Protein 5VYE (pdb70)

CATH classification: 3.90.1150.10 (+1 more: 3.40.640.10)

Structure (mmCIF, N/CA/C/O backbone):
data_5VYE
#
_entry.id   5VYE
#
_cell.length_a   198.167
_cell.length_b   186.960
_cell.length_c   53.269
_cell.angle_alpha   90.00
_cell.angle_beta   98.92
_cell.angle_gamma   90.00
#
_symmetry.space_group_name_H-M   'C 1 2 1'
#
loop_
_entity.id
_entity.type
_entity.pdbx_description
1 polymer 'L-threonine aldolase'
2 non-polymer '(5-HYDROXY-4,6-DIMETHYLPYRIDIN-3-YL)METHYL DIHYDROGEN PHOSPHATE'
3 non-polymer GLYCEROL
4 water water
#
loop_
_atom_site.group_PDB
_atom_site.id
_atom_site.type_symbol
_atom_site.label_atom_id
_atom_site.label_alt_id
_atom_site.label_comp_id
_atom_site.label_asym_id
_atom_site.label_entity_id
_atom_site.label_seq_id
_atom_site.pdbx_PDB_ins_code
_atom_site.Cartn_x
_atom_site.Cartn_y
_atom_site.Cartn_z
_atom_site.occupancy
_atom_site.B_iso_or_equiv
_atom_site.auth_seq_id
_atom_site.auth_comp_id
_atom_site.auth_asym_id
_atom_site.auth_atom_id
_atom_site.pdbx_PDB_model_num
ATOM 1 N N . LYS A 1 4 ? 61.684 -11.243 79.471 1.00 134.02 4 LYS A N 1
ATOM 2 C CA . LYS A 1 4 ? 60.763 -12.046 78.679 1.00 136.79 4 LYS A CA 1
ATOM 3 C C . LYS A 1 4 ? 59.588 -11.195 78.175 1.00 140.45 4 LYS A C 1
ATOM 4 O O . LYS A 1 4 ? 58.530 -11.738 77.828 1.00 126.65 4 LYS A O 1
ATOM 9 N N . SER A 1 5 ? 59.797 -9.869 78.143 1.00 141.43 5 SER A N 1
ATOM 10 C CA . SER A 1 5 ? 58.790 -8.892 77.701 1.00 131.12 5 SER A CA 1
ATOM 11 C C . SER A 1 5 ? 58.598 -9.026 76.193 1.00 126.50 5 SER A C 1
ATOM 12 O O . SER A 1 5 ? 59.179 -8.286 75.396 1.00 116.37 5 SER A O 1
ATOM 20 N N . GLN A 1 6 ? 57.748 -9.983 75.809 1.00 125.57 6 GLN A N 1
ATOM 21 C CA . GLN A 1 6 ? 57.560 -10.363 74.408 1.00 111.36 6 GLN A CA 1
ATOM 22 C C . GLN A 1 6 ? 56.109 -10.750 74.166 1.00 106.99 6 GLN A C 1
ATOM 23 O O . GLN A 1 6 ? 55.647 -11.783 74.667 1.00 106.05 6 GLN A O 1
ATOM 37 N N . GLN A 1 7 ? 55.406 -9.961 73.356 1.00 83.97 7 GLN A N 1
ATOM 38 C CA . GLN A 1 7 ? 53.955 -10.057 73.289 1.00 72.04 7 GLN A CA 1
ATOM 39 C C . GLN A 1 7 ? 53.483 -10.043 71.836 1.00 63.97 7 GLN A C 1
ATOM 40 O O . GLN A 1 7 ? 54.274 -9.921 70.895 1.00 61.80 7 GLN A O 1
ATOM 54 N N . PHE A 1 8 ? 52.166 -10.208 71.668 1.00 65.51 8 PHE A N 1
ATOM 55 C CA . PHE A 1 8 ? 51.513 -10.343 70.370 1.00 63.63 8 PHE A CA 1
ATOM 56 C C . PHE A 1 8 ? 50.386 -9.329 70.232 1.00 52.78 8 PHE A C 1
ATOM 57 O O . PHE A 1 8 ? 49.423 -9.550 69.499 1.00 53.85 8 PHE A O 1
ATOM 74 N N . ALA A 1 9 ? 50.501 -8.201 70.933 1.00 63.93 9 ALA A N 1
ATOM 75 C CA . ALA A 1 9 ? 49.482 -7.161 70.856 1.00 71.33 9 ALA A CA 1
ATOM 76 C C . ALA A 1 9 ? 49.628 -6.305 69.600 1.00 55.95 9 ALA A C 1
ATOM 77 O O . ALA A 1 9 ? 48.623 -5.975 68.963 1.00 57.64 9 ALA A O 1
ATOM 84 N N . SER A 1 10 ? 50.858 -5.957 69.212 0.92 55.85 10 SER A N 1
ATOM 85 C CA . SER A 1 10 ? 51.046 -4.991 68.134 0.92 60.61 10 SER A CA 1
ATOM 86 C C . SER A 1 10 ? 52.498 -4.966 67.676 0.92 57.21 10 SER A C 1
ATOM 87 O O . SER A 1 10 ? 53.408 -4.892 68.507 0.92 54.21 10 SER A O 1
ATOM 95 N N . ASP A 1 11 ? 52.717 -4.947 66.354 0.86 50.30 11 ASP A N 1
ATOM 96 C CA . ASP A 1 11 ? 54.104 -4.696 65.936 0.86 57.27 11 ASP A CA 1
ATOM 97 C C . ASP A 1 11 ? 54.578 -3.271 66.221 0.86 59.94 11 ASP A C 1
ATOM 98 O O . ASP A 1 11 ? 55.719 -2.948 65.876 0.86 61.43 11 ASP A O 1
ATOM 107 N N . ASN A 1 12 ? 53.748 -2.426 66.836 0.92 56.87 12 ASN A N 1
ATOM 108 C CA . ASN A 1 12 ? 54.193 -1.131 67.327 0.92 64.84 12 ASN A CA 1
ATOM 109 C C . ASN A 1 12 ? 54.942 -1.219 68.639 0.92 56.11 12 ASN A C 1
ATOM 110 O O . ASN A 1 12 ? 55.482 -0.206 69.080 0.92 57.92 12 ASN A O 1
ATOM 121 N N . TYR A 1 13 ? 54.958 -2.372 69.297 0.96 54.47 13 TYR A N 1
ATOM 122 C CA . TYR A 1 13 ? 55.672 -2.521 70.559 0.96 55.31 13 TYR A CA 1
ATOM 123 C C . TYR A 1 13 ? 57.092 -3.023 70.360 0.96 63.04 13 TYR A C 1
ATOM 124 O O . TYR A 1 13 ? 57.844 -3.133 71.338 0.96 63.57 13 TYR A O 1
ATOM 142 N N . SER A 1 14 ? 57.460 -3.340 69.121 1.00 49.02 14 SER A N 1
ATOM 143 C CA . SER A 1 14 ? 58.779 -3.848 68.814 1.00 50.30 14 SER A CA 1
ATOM 144 C C . SER A 1 14 ? 59.812 -2.751 69.016 1.00 50.53 14 SER A C 1
ATOM 145 O O . SER A 1 14 ? 59.502 -1.569 69.142 1.00 46.40 14 SER A O 1
ATOM 153 N N . GLY A 1 15 ? 61.070 -3.158 69.056 1.00 55.01 15 GLY A N 1
ATOM 154 C CA . GLY A 1 15 ? 62.152 -2.255 69.363 1.00 54.92 15 GLY A CA 1
ATOM 155 C C . GLY A 1 15 ? 62.787 -1.714 68.098 1.00 52.90 15 GLY A C 1
ATOM 156 O O . GLY A 1 15 ? 62.287 -1.896 66.986 1.00 46.75 15 GLY A O 1
ATOM 160 N N . ILE A 1 16 ? 63.912 -1.034 68.287 1.00 49.19 16 ILE A N 1
ATOM 161 C CA . ILE A 1 16 ? 64.727 -0.591 67.167 1.00 44.23 16 ILE A CA 1
ATOM 162 C C . ILE A 1 16 ? 65.618 -1.743 66.737 1.00 44.18 16 ILE A C 1
ATOM 163 O O . ILE A 1 16 ? 66.361 -2.294 67.554 1.00 51.79 16 ILE A O 1
ATOM 179 N N . CYS A 1 17 ? 65.609 -2.063 65.449 1.00 44.74 17 CYS A N 1
ATOM 180 C CA . CYS A 1 17 ? 66.416 -3.154 64.954 1.00 39.79 17 CYS A CA 1
ATOM 181 C C . CYS A 1 17 ? 67.890 -2.748 64.832 1.00 54.43 17 CYS A C 1
ATOM 182 O O . CYS A 1 17 ? 68.255 -1.570 64.910 1.00 48.45 17 CYS A O 1
ATOM 190 N N . PRO A 1 18 ? 68.787 -3.732 64.702 1.00 54.02 18 PRO A N 1
ATOM 191 C CA . PRO A 1 18 ? 70.227 -3.417 64.710 1.00 47.33 18 PRO A CA 1
ATOM 192 C C . PRO A 1 18 ? 70.668 -2.567 63.549 1.00 41.74 18 PRO A C 1
ATOM 193 O O . PRO A 1 18 ? 71.614 -1.788 63.697 1.00 43.35 18 PRO A O 1
ATOM 204 N N . GLU A 1 19 ? 70.046 -2.724 62.385 1.00 37.45 19 GLU A N 1
ATOM 205 C CA . GLU A 1 19 ? 70.468 -1.958 61.224 1.00 41.03 19 GLU A CA 1
ATOM 206 C C . GLU A 1 19 ? 70.017 -0.498 61.346 1.00 42.99 19 GLU A C 1
ATOM 207 O O . GLU A 1 19 ? 70.755 0.419 60.953 1.00 41.84 19 GLU A O 1
ATOM 219 N N . ALA A 1 20 ? 68.820 -0.266 61.908 1.00 51.81 20 ALA A N 1
ATOM 220 C CA . ALA A 1 20 ? 68.405 1.089 62.264 1.00 42.68 20 ALA A CA 1
ATOM 221 C C . ALA A 1 20 ? 69.299 1.645 63.350 1.00 40.50 20 ALA A C 1
ATOM 222 O O . ALA A 1 20 ? 69.775 2.774 63.251 1.00 38.74 20 ALA A O 1
ATOM 229 N N . TRP A 1 21 ? 69.541 0.860 64.399 1.00 39.67 21 TRP A N 1
ATOM 230 C CA . TRP A 1 21 ? 70.341 1.357 65.513 1.00 42.99 21 TRP A CA 1
ATOM 231 C C . TRP A 1 21 ? 71.747 1.711 65.062 1.00 42.11 21 TRP A C 1
ATOM 232 O O . TRP A 1 21 ? 72.302 2.745 65.476 1.00 42.91 21 TRP A O 1
ATOM 253 N N . ALA A 1 22 ? 72.343 0.870 64.203 1.00 42.21 22 ALA A N 1
ATOM 254 C CA . ALA A 1 22 ? 73.727 1.094 63.774 1.00 45.93 22 ALA A CA 1
ATOM 255 C C . ALA A 1 22 ? 73.816 2.307 62.863 1.00 47.17 22 ALA A C 1
ATOM 256 O O . ALA A 1 22 ? 74.781 3.072 62.926 1.00 44.52 22 ALA A O 1
ATOM 263 N N . ALA A 1 23 ? 72.811 2.489 62.013 1.00 40.21 23 ALA A N 1
ATOM 264 C CA . ALA A 1 23 ? 72.755 3.644 61.136 1.00 41.51 23 ALA A CA 1
ATOM 265 C C . ALA A 1 23 ? 72.595 4.949 61.923 1.00 39.73 23 ALA A C 1
ATOM 266 O O . ALA A 1 23 ? 73.235 5.958 61.592 1.00 41.54 23 ALA A O 1
ATOM 273 N N . MET A 1 24 ? 71.749 4.960 62.965 1.00 37.37 24 MET A N 1
ATOM 274 C CA . MET A 1 24 ? 71.632 6.157 63.806 1.00 45.96 24 MET A CA 1
ATOM 275 C C . MET A 1 24 ? 72.949 6.479 64.487 1.00 45.24 24 MET A C 1
ATOM 276 O O . MET A 1 24 ? 73.297 7.661 64.686 1.00 36.88 24 MET A O 1
ATOM 290 N N . GLU A 1 25 ? 73.659 5.435 64.915 1.00 42.09 25 GLU A N 1
ATOM 291 C CA . GLU A 1 25 ? 74.964 5.601 65.565 1.00 45.60 25 GLU A CA 1
ATOM 292 C C . GLU A 1 25 ? 75.962 6.237 64.621 1.00 32.88 25 GLU A C 1
ATOM 293 O O . GLU A 1 25 ? 76.664 7.177 64.981 1.00 37.67 25 GLU A O 1
ATOM 305 N N . LYS A 1 26 ? 76.018 5.768 63.384 1.00 44.93 26 LYS A N 1
ATOM 306 C CA . LYS A 1 26 ? 76.917 6.416 62.445 1.00 38.85 26 LYS A CA 1
ATOM 307 C C . LYS A 1 26 ? 76.509 7.852 62.204 1.00 46.14 26 LYS A C 1
ATOM 308 O O . LYS A 1 26 ? 77.373 8.724 62.076 1.00 40.75 26 LYS A O 1
ATOM 327 N N . ALA A 1 27 ? 75.196 8.127 62.140 1.00 45.30 27 ALA A N 1
ATOM 328 C CA . ALA A 1 27 ? 74.760 9.501 61.874 1.00 45.46 27 ALA A CA 1
ATOM 329 C C . ALA A 1 27 ? 75.035 10.420 63.047 1.00 39.82 27 ALA A C 1
ATOM 330 O O . ALA A 1 27 ? 74.997 11.633 62.884 1.00 42.13 27 ALA A O 1
ATOM 337 N N . ASN A 1 28 ? 75.293 9.881 64.227 1.00 36.71 28 ASN A N 1
ATOM 338 C CA . ASN A 1 28 ? 75.593 10.734 65.373 1.00 48.64 28 ASN A CA 1
ATOM 339 C C . ASN A 1 28 ? 77.075 11.073 65.485 1.00 51.65 28 ASN A C 1
ATOM 340 O O . ASN A 1 28 ? 77.602 11.053 66.594 1.00 58.85 28 ASN A O 1
ATOM 351 N N . HIS A 1 29 ? 77.768 11.402 64.394 0.97 60.27 29 HIS A N 1
ATOM 352 C CA . HIS A 1 29 ? 79.162 11.843 64.460 0.97 74.46 29 HIS A CA 1
ATOM 353 C C . HIS A 1 29 ? 79.333 13.095 63.617 0.97 85.63 29 HIS A C 1
ATOM 354 O O . HIS A 1 29 ? 79.659 13.022 62.426 0.97 87.36 29 HIS A O 1
ATOM 368 N N . GLY A 1 30 ? 79.105 14.242 64.283 1.00 88.89 30 GLY A N 1
ATOM 369 C CA . GLY A 1 30 ? 79.465 15.573 63.853 1.00 100.13 30 GLY A CA 1
ATOM 370 C C . GLY A 1 30 ? 78.315 16.551 64.043 1.00 100.67 30 GLY A C 1
ATOM 371 O O . GLY A 1 30 ? 77.406 16.333 64.854 1.00 77.86 30 GLY A O 1
ATOM 375 N N . HIS A 1 31 ? 78.423 17.668 63.328 0.84 103.90 31 HIS A N 1
ATOM 376 C CA . HIS A 1 31 ? 77.317 18.564 63.033 0.84 94.71 31 HIS A CA 1
ATOM 377 C C . HIS A 1 31 ? 76.880 18.312 61.591 0.84 91.45 31 HIS A C 1
ATOM 378 O O . HIS A 1 31 ? 77.688 17.910 60.747 0.84 90.81 31 HIS A O 1
ATOM 392 N N . ASP A 1 32 ? 75.595 18.540 61.307 1.00 82.68 32 ASP A N 1
ATOM 393 C CA . ASP A 1 32 ? 75.140 18.511 59.921 1.00 90.09 32 ASP A CA 1
ATOM 394 C C . ASP A 1 32 ? 73.929 19.429 59.780 1.00 82.49 32 ASP A C 1
ATOM 395 O O . ASP A 1 32 ? 73.180 19.639 60.735 1.00 81.87 32 ASP A O 1
ATOM 404 N N . ARG A 1 33 ? 73.762 20.009 58.594 0.88 84.42 33 ARG A N 1
ATOM 405 C CA . ARG A 1 33 ? 72.671 20.953 58.385 0.88 86.76 33 ARG A CA 1
ATOM 406 C C . ARG A 1 33 ? 71.305 20.271 58.543 0.88 90.49 33 ARG A C 1
ATOM 407 O O . ARG A 1 33 ? 71.143 19.072 58.271 0.88 82.81 33 ARG A O 1
ATOM 428 N N . ALA A 1 34 ? 70.310 21.070 58.973 0.84 83.86 34 ALA A N 1
ATOM 429 C CA . ALA A 1 34 ? 69.022 20.592 59.474 0.84 65.45 34 ALA A CA 1
ATOM 430 C C . ALA A 1 34 ? 67.975 20.537 58.367 0.84 64.20 34 ALA A C 1
ATOM 431 O O . ALA A 1 34 ? 68.210 20.918 57.218 0.84 65.47 34 ALA A O 1
ATOM 438 N N . TYR A 1 35 ? 66.811 20.004 58.733 0.80 60.95 35 TYR A N 1
ATOM 439 C CA . TYR A 1 35 ? 65.579 20.096 57.956 0.80 53.93 35 TYR A CA 1
ATOM 440 C C . TYR A 1 35 ? 65.682 19.392 56.593 0.80 55.94 35 TYR A C 1
ATOM 441 O O . TYR A 1 35 ? 64.932 19.703 55.667 0.80 51.42 35 TYR A O 1
ATOM 459 N N . GLY A 1 36 ? 66.583 18.414 56.453 0.75 67.45 36 GLY A N 1
ATOM 460 C CA . GLY A 1 36 ? 66.701 17.604 55.250 0.75 58.07 36 GLY A CA 1
ATOM 461 C C . GLY A 1 36 ? 67.936 17.861 54.416 0.75 57.01 36 GLY A C 1
ATOM 462 O O . GLY A 1 36 ? 68.197 17.084 53.491 0.75 50.02 36 GLY A O 1
ATOM 466 N N . ASP A 1 37 ? 68.709 18.913 54.712 0.82 62.36 37 ASP A N 1
ATOM 467 C CA . ASP A 1 37 ? 69.838 19.336 53.868 0.82 72.86 37 ASP A CA 1
ATOM 468 C C . ASP A 1 37 ? 71.107 18.608 54.315 0.82 79.15 37 ASP A C 1
ATOM 469 O O . ASP A 1 37 ? 72.024 19.176 54.917 0.82 89.64 37 ASP A O 1
ATOM 478 N N . ASP A 1 38 ? 71.160 17.322 53.982 0.92 72.23 38 ASP A N 1
ATOM 479 C CA . ASP A 1 38 ? 71.949 16.397 54.778 0.92 74.28 38 ASP A CA 1
ATOM 480 C C . ASP A 1 38 ? 72.398 15.210 53.926 0.92 63.13 38 ASP A C 1
ATOM 481 O O . ASP A 1 38 ? 71.714 14.826 52.970 0.92 57.62 38 ASP A O 1
ATOM 490 N N . GLN A 1 39 ? 73.566 14.632 54.278 1.00 66.71 39 GLN A N 1
ATOM 491 C CA . GLN A 1 39 ? 74.091 13.497 53.520 1.00 61.48 39 GLN A CA 1
ATOM 492 C C . GLN A 1 39 ? 73.257 12.229 53.744 1.00 59.37 39 GLN A C 1
ATOM 493 O O . GLN A 1 39 ? 73.065 11.437 52.811 1.00 52.61 39 GLN A O 1
ATOM 507 N N . TRP A 1 40 ? 72.761 12.010 54.973 1.00 49.79 40 TRP A N 1
ATOM 508 C CA . TRP A 1 40 ? 71.950 10.821 55.250 1.00 50.61 40 TRP A CA 1
ATOM 509 C C . TRP A 1 40 ? 70.607 10.879 54.521 1.00 42.86 40 TRP A C 1
ATOM 510 O O . TRP A 1 40 ? 70.145 9.877 53.956 1.00 38.89 40 TRP A O 1
ATOM 531 N N . THR A 1 41 ? 69.997 12.057 54.484 1.00 46.78 41 THR A N 1
ATOM 532 C CA . THR A 1 41 ? 68.713 12.229 53.825 1.00 43.03 41 THR A CA 1
ATOM 533 C C . THR A 1 41 ? 68.829 12.065 52.314 1.00 49.17 41 THR A C 1
ATOM 534 O O . THR A 1 41 ? 67.914 11.516 51.675 1.00 41.29 41 THR A O 1
ATOM 545 N N . GLU A 1 42 ? 69.955 12.478 51.729 1.00 45.94 42 GLU A N 1
ATOM 546 C CA . GLU A 1 42 ? 70.113 12.285 50.292 1.00 47.61 42 GLU A CA 1
ATOM 547 C C . GLU A 1 42 ? 70.454 10.829 49.995 1.00 41.62 42 GLU A C 1
ATOM 548 O O . GLU A 1 42 ? 69.950 10.254 49.030 1.00 41.65 42 GLU A O 1
ATOM 560 N N . ARG A 1 43 ? 71.244 10.187 50.858 1.00 38.76 43 ARG A N 1
ATOM 561 C CA . ARG A 1 43 ? 71.524 8.774 50.646 1.00 44.03 43 ARG A CA 1
ATOM 562 C C . ARG A 1 43 ? 70.252 7.957 50.760 1.00 41.68 43 ARG A C 1
ATOM 563 O O . ARG A 1 43 ? 69.987 7.091 49.915 1.00 40.55 43 ARG A O 1
ATOM 584 N N . ALA A 1 44 ? 69.435 8.235 51.786 1.00 43.04 44 ALA A N 1
ATOM 585 C CA . ALA A 1 44 ? 68.159 7.534 51.926 1.00 42.30 44 ALA A CA 1
ATOM 586 C C . ALA A 1 44 ? 67.337 7.692 50.683 1.00 41.13 44 ALA A C 1
ATOM 587 O O . ALA A 1 44 ? 66.700 6.737 50.220 1.00 38.20 44 ALA A O 1
ATOM 594 N N . SER A 1 45 ? 67.355 8.900 50.112 1.00 35.70 45 SER A N 1
ATOM 595 C CA . SER A 1 45 ? 66.468 9.172 48.996 1.00 39.64 45 SER A CA 1
ATOM 596 C C . SER A 1 45 ? 66.917 8.405 47.773 1.00 39.08 45 SER A C 1
ATOM 597 O O . SER A 1 45 ? 66.085 7.937 46.973 1.00 38.59 45 SER A O 1
ATOM 605 N N . GLU A 1 46 ? 68.235 8.298 47.610 1.00 39.96 46 GLU A N 1
ATOM 606 C CA . GLU A 1 46 ? 68.810 7.548 46.506 1.00 39.03 46 GLU A CA 1
ATOM 607 C C . GLU A 1 46 ? 68.490 6.060 46.637 1.00 33.54 46 GLU A C 1
ATOM 608 O O . GLU A 1 46 ? 68.191 5.391 45.641 1.00 35.76 46 GLU A O 1
ATOM 620 N N . TYR A 1 47 ? 68.543 5.522 47.867 1.00 37.84 47 TYR A N 1
ATOM 621 C CA . TYR A 1 47 ? 68.128 4.139 48.092 1.00 37.02 47 TYR A CA 1
ATOM 622 C C . TYR A 1 47 ? 66.672 3.958 47.726 1.00 38.99 47 TYR A C 1
ATOM 623 O O . TYR A 1 47 ? 66.325 3.017 47.013 1.00 40.97 47 TYR A O 1
ATOM 641 N N . PHE A 1 48 ? 65.813 4.902 48.128 1.00 40.05 48 PHE A N 1
ATOM 642 C CA . PHE A 1 48 ? 64.406 4.788 47.770 1.00 34.57 48 PHE A CA 1
ATOM 643 C C . PHE A 1 48 ? 64.219 4.806 46.268 1.00 40.41 48 PHE A C 1
ATOM 644 O O . PHE A 1 48 ? 63.399 4.043 45.731 1.00 40.15 48 PHE A O 1
ATOM 661 N N . ARG A 1 49 ? 64.955 5.670 45.568 1.00 37.34 49 ARG A N 1
ATOM 662 C CA . ARG A 1 49 ? 64.769 5.757 44.121 1.00 41.90 49 ARG A CA 1
ATOM 663 C C . ARG A 1 49 ? 65.250 4.491 43.427 1.00 44.18 49 ARG A C 1
ATOM 664 O O . ARG A 1 49 ? 64.561 3.979 42.546 1.00 39.23 49 ARG A O 1
ATOM 685 N N . ASN A 1 50 ? 66.407 3.949 43.842 1.00 36.26 50 ASN A N 1
ATOM 686 C CA . ASN A 1 50 ? 66.889 2.670 43.289 1.00 48.65 50 ASN A CA 1
ATOM 687 C C . ASN A 1 50 ? 65.933 1.525 43.608 1.00 40.51 50 ASN A C 1
ATOM 688 O O . ASN A 1 50 ? 65.556 0.759 42.726 1.00 42.52 50 ASN A O 1
ATOM 699 N N . LEU A 1 51 ? 65.537 1.387 44.870 1.00 41.45 51 LEU A N 1
ATOM 700 C CA . LEU A 1 51 ? 64.593 0.333 45.261 1.00 38.93 51 LEU A CA 1
ATOM 701 C C . LEU A 1 51 ? 63.301 0.365 44.454 1.00 45.27 51 LEU A C 1
ATOM 702 O O . LEU A 1 51 ? 62.785 -0.689 44.032 1.00 45.29 51 LEU A O 1
ATOM 718 N N . PHE A 1 52 ? 62.738 1.554 44.238 1.00 42.28 52 PHE A N 1
ATOM 719 C CA . PHE A 1 52 ? 61.475 1.632 43.500 1.00 38.63 52 PHE A CA 1
ATOM 720 C C . PHE A 1 52 ? 61.701 1.821 42.013 1.00 39.29 52 PHE A C 1
ATOM 721 O O . PHE A 1 52 ? 60.724 1.940 41.247 1.00 35.59 52 PHE A O 1
ATOM 738 N N . GLU A 1 53 ? 62.967 1.857 41.591 1.00 38.90 53 GLU A N 1
ATOM 739 C CA . GLU A 1 53 ? 63.286 1.887 40.165 1.00 51.85 53 GLU A CA 1
ATOM 740 C C . GLU A 1 53 ? 62.612 3.076 39.484 1.00 47.97 53 GLU A C 1
ATOM 741 O O . GLU A 1 53 ? 61.999 2.951 38.427 1.00 47.48 53 GLU A O 1
ATOM 753 N N . THR A 1 54 ? 62.640 4.221 40.144 1.00 48.08 54 THR A N 1
ATOM 754 C CA . THR A 1 54 ? 62.061 5.411 39.550 1.00 47.43 54 THR A CA 1
ATOM 755 C C . THR A 1 54 ? 62.528 6.600 40.353 1.00 49.01 54 THR A C 1
ATOM 756 O O . THR A 1 54 ? 63.028 6.476 41.475 1.00 44.09 54 THR A O 1
ATOM 767 N N . ASP A 1 55 ? 62.254 7.762 39.786 1.00 50.63 55 ASP A N 1
ATOM 768 C CA . ASP A 1 55 ? 62.739 9.033 40.274 1.00 52.93 55 ASP A CA 1
ATOM 769 C C . ASP A 1 55 ? 61.786 9.714 41.267 1.00 46.88 55 ASP A C 1
ATOM 770 O O . ASP A 1 55 ? 61.572 10.918 41.202 0.83 50.91 55 ASP A O 1
ATOM 779 N N . CYS A 1 56 ? 61.288 8.970 42.250 1.00 44.51 56 CYS A N 1
ATOM 780 C CA . CYS A 1 56 ? 60.225 9.440 43.130 1.00 39.77 56 CYS A CA 1
ATOM 781 C C . CYS A 1 56 ? 60.760 10.518 44.061 1.00 36.41 56 CYS A C 1
ATOM 782 O O . CYS A 1 56 ? 61.943 10.541 44.406 1.00 30.90 56 CYS A O 1
ATOM 790 N N . GLU A 1 57 ? 59.891 11.441 44.450 1.00 31.45 57 GLU A N 1
ATOM 791 C CA . GLU A 1 57 ? 60.295 12.437 45.425 1.00 38.18 57 GLU A CA 1
ATOM 792 C C . GLU A 1 57 ? 59.970 11.924 46.816 1.00 31.35 57 GLU A C 1
ATOM 793 O O . GLU A 1 57 ? 58.916 11.313 47.024 1.00 33.42 57 GLU A O 1
ATOM 805 N N . VAL A 1 58 ? 60.914 12.147 47.733 1.00 34.47 58 VAL A N 1
ATOM 806 C CA . VAL A 1 58 ? 60.979 11.520 49.043 1.00 34.79 58 VAL A CA 1
ATOM 807 C C . VAL A 1 58 ? 60.860 12.569 50.143 1.00 30.49 58 VAL A C 1
ATOM 808 O O . VAL A 1 58 ? 61.650 13.509 50.192 1.00 31.23 58 VAL A O 1
ATOM 821 N N . PHE A 1 59 ? 59.946 12.336 51.080 1.00 37.67 59 PHE A N 1
ATOM 822 C CA . PHE A 1 59 ? 59.814 13.106 52.300 1.00 35.39 59 PHE A CA 1
ATOM 823 C C . PHE A 1 59 ? 59.769 12.180 53.517 1.00 39.17 59 PHE A C 1
ATOM 824 O O . PHE A 1 59 ? 59.444 10.990 53.415 1.00 34.40 59 PHE A O 1
ATOM 841 N N . PHE A 1 60 ? 60.110 12.749 54.677 1.00 27.60 60 PHE A N 1
ATOM 842 C CA . PHE A 1 60 ? 59.996 12.090 55.972 1.00 25.01 60 PHE A CA 1
ATOM 843 C C . PHE A 1 60 ? 59.085 12.865 56.904 1.00 30.92 60 PHE A C 1
ATOM 844 O O . PHE A 1 60 ? 59.238 14.077 57.061 1.00 39.28 60 PHE A O 1
ATOM 861 N N . ALA A 1 61 ? 58.199 12.141 57.590 1.00 25.51 61 ALA A N 1
ATOM 862 C CA . ALA A 1 61 ? 57.324 12.694 58.605 1.00 31.43 61 ALA A CA 1
ATOM 863 C C . ALA A 1 61 ? 57.548 11.893 59.874 1.00 33.60 61 ALA A C 1
ATOM 864 O O . ALA A 1 61 ? 58.218 10.870 59.847 1.00 30.70 61 ALA A O 1
ATOM 871 N N . PHE A 1 62 ? 56.941 12.339 60.988 1.00 35.68 62 PHE A N 1
ATOM 872 C CA . PHE A 1 62 ? 57.247 11.729 62.282 1.00 28.67 62 PHE A CA 1
ATOM 873 C C . PHE A 1 62 ? 56.485 10.415 62.483 1.00 36.57 62 PHE A C 1
ATOM 874 O O . PHE A 1 62 ? 57.001 9.503 63.126 1.00 35.80 62 PHE A O 1
ATOM 891 N N . ASN A 1 63 ? 55.250 10.281 61.977 1.00 32.27 63 ASN A N 1
ATOM 892 C CA . ASN A 1 63 ? 54.496 9.050 62.208 1.00 32.59 63 ASN A CA 1
ATOM 893 C C . ASN A 1 63 ? 53.498 8.869 61.077 1.00 36.16 63 ASN A C 1
ATOM 894 O O . ASN A 1 63 ? 53.362 9.729 60.213 1.00 36.67 63 ASN A O 1
ATOM 905 N N . GLY A 1 64 ? 52.751 7.762 61.120 1.00 37.21 64 GLY A N 1
ATOM 906 C CA . GLY A 1 64 ? 51.913 7.393 59.992 1.00 32.35 64 GLY A CA 1
ATOM 907 C C . GLY A 1 64 ? 50.596 8.116 59.977 1.00 35.73 64 GLY A C 1
ATOM 908 O O . GLY A 1 64 ? 50.026 8.350 58.902 1.00 32.22 64 GLY A O 1
ATOM 912 N N . THR A 1 65 ? 50.094 8.490 61.154 1.00 36.15 65 THR A N 1
ATOM 913 C CA . THR A 1 65 ? 48.887 9.297 61.208 1.00 36.14 65 THR A CA 1
ATOM 914 C C . THR A 1 65 ? 49.099 10.601 60.453 1.00 43.76 65 THR A C 1
ATOM 915 O O . THR A 1 65 ? 48.298 10.974 59.577 1.00 30.23 65 THR A O 1
ATOM 926 N N . ALA A 1 66 ? 50.203 11.293 60.755 1.00 29.75 66 ALA A N 1
ATOM 927 C CA . ALA A 1 66 ? 50.510 12.528 60.045 1.00 33.84 66 ALA A CA 1
ATOM 928 C C . ALA A 1 66 ? 50.868 12.262 58.587 1.00 40.33 66 ALA A C 1
ATOM 929 O O . ALA A 1 66 ? 50.456 13.014 57.693 1.00 29.43 66 ALA A O 1
ATOM 936 N N . ALA A 1 67 ? 51.639 11.200 58.325 1.00 32.55 67 ALA A N 1
ATOM 937 C CA . ALA A 1 67 ? 52.030 10.914 56.944 1.00 30.13 67 ALA A CA 1
ATOM 938 C C . ALA A 1 67 ? 50.798 10.735 56.051 1.00 26.21 67 ALA A C 1
ATOM 939 O O . ALA A 1 67 ? 50.692 11.344 54.978 1.00 31.23 67 ALA A O 1
ATOM 946 N N . ASN A 1 68 ? 49.851 9.904 56.467 1.00 31.70 68 ASN A N 1
ATOM 947 C CA . ASN A 1 68 ? 48.656 9.718 55.652 1.00 33.41 68 ASN A CA 1
ATOM 948 C C . ASN A 1 68 ? 47.822 10.992 55.598 1.00 35.93 68 ASN A C 1
ATOM 949 O O . ASN A 1 68 ? 47.182 11.293 54.590 1.00 35.17 68 ASN A O 1
ATOM 960 N N . SER A 1 69 ? 47.720 11.695 56.711 1.00 29.52 69 SER A N 1
ATOM 961 C CA . SER A 1 69 ? 46.844 12.846 56.713 1.00 34.55 69 SER A CA 1
ATOM 962 C C . SER A 1 69 ? 47.400 13.935 55.799 1.00 34.86 69 SER A C 1
ATOM 963 O O . SER A 1 69 ? 46.638 14.611 55.101 1.00 29.63 69 SER A O 1
ATOM 971 N N . LEU A 1 70 ? 48.730 14.114 55.797 1.00 31.22 70 LEU A N 1
ATOM 972 C CA . LEU A 1 70 ? 49.366 15.106 54.941 1.00 36.31 70 LEU A CA 1
ATOM 973 C C . LEU A 1 70 ? 49.235 14.723 53.473 1.00 38.97 70 LEU A C 1
ATOM 974 O O . LEU A 1 70 ? 49.004 15.585 52.612 1.00 27.68 70 LEU A O 1
ATOM 990 N N . ALA A 1 71 ? 49.469 13.444 53.179 1.00 27.57 71 ALA A N 1
ATOM 991 C CA . ALA A 1 71 ? 49.407 12.935 51.811 1.00 36.41 71 ALA A CA 1
ATOM 992 C C . ALA A 1 71 ? 48.008 13.113 51.251 1.00 29.35 71 ALA A C 1
ATOM 993 O O . ALA A 1 71 ? 47.815 13.694 50.172 1.00 34.94 71 ALA A O 1
ATOM 1000 N N . LEU A 1 72 ? 47.006 12.706 52.013 1.00 30.04 72 LEU A N 1
ATOM 1001 C CA . LEU A 1 72 ? 45.633 12.915 51.559 1.00 30.92 72 LEU A CA 1
ATOM 1002 C C . LEU A 1 72 ? 45.312 14.408 51.403 1.00 32.95 72 LEU A C 1
ATOM 1003 O O . LEU A 1 72 ? 44.637 14.812 50.447 1.00 30.85 72 LEU A O 1
ATOM 1019 N N . ALA A 1 73 ? 45.830 15.246 52.286 1.00 29.06 73 ALA A N 1
ATOM 1020 C CA . ALA A 1 73 ? 45.485 16.669 52.209 1.00 33.51 73 ALA A CA 1
ATOM 1021 C C . ALA A 1 73 ? 46.081 17.308 50.968 1.00 29.40 73 ALA A C 1
ATOM 1022 O O . ALA A 1 73 ? 45.495 18.234 50.424 1.00 34.06 73 ALA A O 1
ATOM 1029 N N . SER A 1 74 ? 47.204 16.805 50.475 1.00 37.97 74 SER A N 1
ATOM 1030 C CA . SER A 1 74 ? 47.803 17.371 49.275 1.00 35.65 74 SER A CA 1
ATOM 1031 C C . SER A 1 74 ? 47.127 16.860 48.021 1.00 36.88 74 SER A C 1
ATOM 1032 O O . SER A 1 74 ? 47.389 17.379 46.936 1.00 35.69 74 SER A O 1
ATOM 1040 N N . LEU A 1 75 ? 46.277 15.843 48.141 1.00 36.47 75 LEU A N 1
ATOM 1041 C CA . LEU A 1 75 ? 45.713 15.188 46.980 1.00 31.58 75 LEU A CA 1
ATOM 1042 C C . LEU A 1 75 ? 44.304 15.681 46.634 1.00 36.67 75 LEU A C 1
ATOM 1043 O O . LEU A 1 75 ? 43.748 15.245 45.631 1.00 40.89 75 LEU A O 1
ATOM 1059 N N . CYS A 1 76 ? 43.703 16.525 47.454 1.00 38.73 76 CYS A N 1
ATOM 1060 C CA . CYS A 1 76 ? 42.426 17.130 47.117 1.00 41.25 76 CYS A CA 1
ATOM 1061 C C . CYS A 1 76 ? 42.184 18.295 48.066 1.00 41.48 76 CYS A C 1
ATOM 1062 O O . CYS A 1 76 ? 42.941 18.521 49.011 1.00 42.02 76 CYS A O 1
ATOM 1070 N N . GLN A 1 77 ? 41.099 19.015 47.804 0.99 36.50 77 GLN A N 1
ATOM 1071 C CA . GLN A 1 77 ? 40.715 20.182 48.566 0.99 33.24 77 GLN A CA 1
ATOM 1072 C C . GLN A 1 77 ? 39.786 19.758 49.675 0.99 32.07 77 GLN A C 1
ATOM 1073 O O . GLN A 1 77 ? 39.267 18.643 49.676 0.99 31.78 77 GLN A O 1
ATOM 1087 N N . SER A 1 78 ? 39.582 20.674 50.621 1.00 32.45 78 SER A N 1
ATOM 1088 C CA . SER A 1 78 ? 38.724 20.420 51.764 1.00 25.60 78 SER A CA 1
ATOM 1089 C C . SER A 1 78 ? 37.289 20.161 51.361 1.00 34.44 78 SER A C 1
ATOM 1090 O O . SER A 1 78 ? 36.534 19.523 52.121 1.00 30.37 78 SER A O 1
ATOM 1098 N N . TYR A 1 79 ? 36.860 20.750 50.246 1.00 32.80 79 TYR A N 1
ATOM 1099 C CA . TYR A 1 79 ? 35.489 20.564 49.778 1.00 37.78 79 TYR A CA 1
ATOM 1100 C C . TYR A 1 79 ? 35.398 19.372 48.835 1.00 36.39 79 TYR A C 1
ATOM 1101 O O . TYR A 1 79 ? 34.361 19.170 48.213 1.00 33.17 79 TYR A O 1
ATOM 1119 N N . HIS A 1 80 ? 36.458 18.561 48.762 1.00 34.88 80 HIS A N 1
ATOM 1120 C CA . HIS A 1 80 ? 36.475 17.285 48.058 1.00 40.27 80 HIS A CA 1
ATOM 1121 C C . HIS A 1 80 ? 36.465 16.170 49.088 1.00 42.03 80 HIS A C 1
ATOM 1122 O O . HIS A 1 80 ? 36.726 16.403 50.263 1.00 39.16 80 HIS A O 1
ATOM 1136 N N . SER A 1 81 ? 36.310 14.928 48.634 1.00 38.81 81 SER A N 1
ATOM 1137 C CA . SER A 1 81 ? 36.268 13.806 49.566 1.00 34.85 81 SER A CA 1
ATOM 1138 C C . SER A 1 81 ? 37.241 12.700 49.157 1.00 36.92 81 SER A C 1
ATOM 1139 O O . SER A 1 81 ? 37.699 12.624 48.006 1.00 37.12 81 SER A O 1
ATOM 1147 N N . VAL A 1 82 ? 37.513 11.837 50.148 1.00 35.74 82 VAL A N 1
ATOM 1148 C CA . VAL A 1 82 ? 38.379 10.658 50.057 1.00 35.74 82 VAL A CA 1
ATOM 1149 C C . VAL A 1 82 ? 37.567 9.373 50.226 1.00 38.80 82 VAL A C 1
ATOM 1150 O O . VAL A 1 82 ? 36.847 9.216 51.221 1.00 33.23 82 VAL A O 1
ATOM 1163 N N . ILE A 1 83 ? 37.764 8.406 49.328 1.00 33.83 83 ILE A N 1
ATOM 1164 C CA . ILE A 1 83 ? 37.088 7.108 49.441 1.00 38.61 83 ILE A CA 1
ATOM 1165 C C . ILE A 1 83 ? 38.025 6.137 50.134 1.00 38.77 83 ILE A C 1
ATOM 1166 O O . ILE A 1 83 ? 39.124 5.869 49.639 1.00 43.13 83 ILE A O 1
ATOM 1182 N N . CYS A 1 84 ? 37.611 5.605 51.273 1.00 38.38 84 CYS A N 1
ATOM 1183 C CA . CYS A 1 84 ? 38.424 4.615 51.964 1.00 37.42 84 CYS A CA 1
ATOM 1184 C C . CYS A 1 84 ? 37.586 3.363 52.259 1.00 46.39 84 CYS A C 1
ATOM 1185 O O . CYS A 1 84 ? 36.404 3.270 51.926 1.00 40.48 84 CYS A O 1
ATOM 1193 N N . SER A 1 85 ? 38.222 2.385 52.876 1.00 44.96 85 SER A N 1
ATOM 1194 C CA . SER A 1 85 ? 37.540 1.181 53.326 1.00 46.40 85 SER A CA 1
ATOM 1195 C C . SER A 1 85 ? 36.948 1.356 54.725 1.00 47.70 85 SER A C 1
ATOM 1196 O O . SER A 1 85 ? 37.263 2.290 55.461 1.00 56.12 85 SER A O 1
ATOM 1204 N N . GLU A 1 86 ? 36.121 0.395 55.122 1.00 58.21 86 GLU A N 1
ATOM 1205 C CA . GLU A 1 86 ? 35.466 0.479 56.422 1.00 60.38 86 GLU A CA 1
ATOM 1206 C C . GLU A 1 86 ? 36.458 0.236 57.548 1.00 54.00 86 GLU A C 1
ATOM 1207 O O . GLU A 1 86 ? 36.274 0.745 58.658 1.00 66.11 86 GLU A O 1
ATOM 1219 N N . THR A 1 87 ? 37.531 -0.484 57.262 1.00 52.97 87 THR A N 1
ATOM 1220 C CA . THR A 1 87 ? 38.572 -0.805 58.221 1.00 55.96 87 THR A CA 1
ATOM 1221 C C . THR A 1 87 ? 39.755 0.156 58.158 1.00 44.16 87 THR A C 1
ATOM 1222 O O . THR A 1 87 ? 40.735 -0.036 58.888 1.00 46.73 87 THR A O 1
ATOM 1233 N N . ALA A 1 88 ? 39.690 1.167 57.293 1.00 52.65 88 ALA A N 1
ATOM 1234 C CA . ALA A 1 88 ? 40.836 2.046 57.076 1.00 49.19 88 ALA A CA 1
ATOM 1235 C C . ALA A 1 88 ? 41.289 2.693 58.375 1.00 44.21 88 ALA A C 1
ATOM 1236 O O . ALA A 1 88 ? 40.491 3.234 59.145 1.00 47.13 88 ALA A O 1
ATOM 1243 N N . HIS A 1 89 ? 42.587 2.644 58.595 1.00 34.07 89 HIS A N 1
ATOM 1244 C CA . HIS A 1 89 ? 43.177 3.343 59.722 1.00 44.24 89 HIS A CA 1
ATOM 1245 C C . HIS A 1 89 ? 42.769 4.818 59.739 1.00 41.11 89 HIS A C 1
ATOM 1246 O O . HIS A 1 89 ? 42.464 5.371 60.796 1.00 39.32 89 HIS A O 1
ATOM 1260 N N . VAL A 1 90 ? 42.738 5.472 58.576 1.00 37.15 90 VAL A N 1
ATOM 1261 C CA . VAL A 1 90 ? 42.410 6.893 58.564 1.00 42.83 90 VAL A CA 1
ATOM 1262 C C . VAL A 1 90 ? 41.016 7.095 59.060 1.00 44.40 90 VAL A C 1
ATOM 1263 O O . VAL A 1 90 ? 40.701 8.186 59.524 1.00 42.18 90 VAL A O 1
ATOM 1276 N N . GLU A 1 91 ? 40.160 6.069 58.966 0.94 43.61 91 GLU A N 1
ATOM 1277 C CA . GLU A 1 91 ? 38.764 6.180 59.396 0.94 46.82 91 GLU A CA 1
ATOM 1278 C C . GLU A 1 91 ? 38.562 5.782 60.855 0.94 47.87 91 GLU A C 1
ATOM 1279 O O . GLU A 1 91 ? 37.766 6.417 61.554 0.94 55.21 91 GLU A O 1
ATOM 1291 N N . THR A 1 92 ? 39.326 4.799 61.344 1.00 40.67 92 THR A N 1
ATOM 1292 C CA . THR A 1 92 ? 39.114 4.173 62.639 1.00 49.00 92 THR A CA 1
ATOM 1293 C C . THR A 1 92 ? 40.143 4.524 63.715 1.00 53.54 92 THR A C 1
ATOM 1294 O O . THR A 1 92 ? 39.874 4.282 64.896 1.00 57.17 92 THR A O 1
ATOM 1305 N N . ASP A 1 93 ? 41.332 4.998 63.359 0.95 42.06 93 ASP A N 1
ATOM 1306 C CA . ASP A 1 93 ? 42.436 4.966 64.315 0.95 51.34 93 ASP A CA 1
ATOM 1307 C C . ASP A 1 93 ? 43.224 6.262 64.439 0.95 48.98 93 ASP A C 1
ATOM 1308 O O . ASP A 1 93 ? 44.292 6.249 65.058 0.95 50.27 93 ASP A O 1
ATOM 1317 N N . GLU A 1 94 ? 42.715 7.393 63.934 1.00 48.64 94 GLU A N 1
ATOM 1318 C CA . GLU A 1 94 ? 43.538 8.596 63.865 1.00 51.70 94 GLU A CA 1
ATOM 1319 C C . GLU A 1 94 ? 42.883 9.800 64.550 1.00 41.90 94 GLU A C 1
ATOM 1320 O O . GLU A 1 94 ? 43.291 10.937 64.321 1.00 40.78 94 GLU A O 1
ATOM 1332 N N . CYS A 1 95 ? 41.892 9.567 65.410 0.97 49.74 95 CYS A N 1
ATOM 1333 C CA . CYS A 1 95 ? 41.191 10.630 66.139 0.97 44.77 95 CYS A CA 1
ATOM 1334 C C . CYS A 1 95 ? 40.850 11.809 65.230 0.97 37.51 95 CYS A C 1
ATOM 1335 O O . CYS A 1 95 ? 40.979 12.978 65.600 0.97 37.59 95 CYS A O 1
ATOM 1343 N N . GLY A 1 96 ? 40.382 11.505 64.034 1.00 35.60 96 GLY A N 1
ATOM 1344 C CA . GLY A 1 96 ? 39.969 12.581 63.161 1.00 38.39 96 GLY A CA 1
ATOM 1345 C C . GLY A 1 96 ? 41.082 13.423 62.568 1.00 39.88 96 GLY A C 1
ATOM 1346 O O . GLY A 1 96 ? 40.832 14.571 62.166 1.00 30.25 96 GLY A O 1
ATOM 1350 N N . ALA A 1 97 ? 42.304 12.886 62.497 1.00 32.74 97 ALA A N 1
ATOM 1351 C CA . ALA A 1 97 ? 43.418 13.637 61.974 1.00 33.58 97 ALA A CA 1
ATOM 1352 C C . ALA A 1 97 ? 43.223 13.955 60.500 1.00 32.46 97 ALA A C 1
ATOM 1353 O O . ALA A 1 97 ? 43.553 15.077 60.073 1.00 31.53 97 ALA A O 1
ATOM 1360 N N . PRO A 1 98 ? 42.745 13.029 59.672 1.00 31.69 98 PRO A N 1
ATOM 1361 C CA . PRO A 1 98 ? 42.626 13.391 58.242 1.00 30.80 98 PRO A CA 1
ATOM 1362 C C . PRO A 1 98 ? 41.826 14.675 58.042 1.00 32.19 98 PRO A C 1
ATOM 1363 O O . PRO A 1 98 ? 42.232 15.573 57.291 1.00 31.63 98 PRO A O 1
ATOM 1374 N N . GLU A 1 99 ? 40.741 14.800 58.794 1.00 33.99 99 GLU A N 1
ATOM 1375 C CA . GLU A 1 99 ? 39.803 15.911 58.658 1.00 34.86 99 GLU A CA 1
ATOM 1376 C C . GLU A 1 99 ? 40.383 17.215 59.208 1.00 31.96 99 GLU A C 1
ATOM 1377 O O . GLU A 1 99 ? 40.119 18.298 58.671 1.00 31.25 99 GLU A O 1
ATOM 1389 N N . PHE A 1 100 ? 41.170 17.117 60.280 1.00 31.66 100 PHE A N 1
ATOM 1390 C CA . PHE A 1 100 ? 41.919 18.250 60.803 1.00 35.72 100 PHE A CA 1
ATOM 1391 C C . PHE A 1 100 ? 42.950 18.739 59.786 1.00 32.52 100 PHE A C 1
ATOM 1392 O O . PHE A 1 100 ? 43.045 19.936 59.515 1.00 31.11 100 PHE A O 1
ATOM 1409 N N . PHE A 1 101 ? 43.720 17.820 59.201 1.00 35.32 101 PHE A N 1
ATOM 1410 C CA . PHE A 1 101 ? 44.809 18.198 58.306 1.00 31.09 101 PHE A CA 1
ATOM 1411 C C . PHE A 1 101 ? 44.285 18.722 56.986 1.00 28.38 101 PHE A C 1
ATOM 1412 O O . PHE A 1 101 ? 44.997 19.456 56.310 1.00 31.43 101 PHE A O 1
ATOM 1429 N N . SER A 1 102 ? 43.113 18.244 56.545 1.00 31.09 102 SER A N 1
ATOM 1430 C CA . SER A 1 102 ? 42.508 18.677 55.296 1.00 30.35 102 SER A CA 1
ATOM 1431 C C . SER A 1 102 ? 41.510 19.817 55.458 1.00 30.67 102 SER A C 1
ATOM 1432 O O . SER A 1 102 ? 41.030 20.318 54.437 1.00 37.68 102 SER A O 1
ATOM 1440 N N . ASN A 1 103 ? 41.187 20.217 56.706 1.00 29.68 103 ASN A N 1
ATOM 1441 C CA . ASN A 1 103 ? 40.218 21.283 57.037 1.00 37.81 103 ASN A CA 1
ATOM 1442 C C . ASN A 1 103 ? 38.812 20.926 56.549 1.00 31.57 103 ASN A C 1
ATOM 1443 O O . ASN A 1 103 ? 38.064 21.788 56.087 1.00 28.09 103 ASN A O 1
ATOM 1454 N N . GLY A 1 104 ? 38.455 19.640 56.654 1.00 31.22 104 GLY A N 1
ATOM 1455 C CA . GLY A 1 104 ? 37.103 19.207 56.385 1.00 34.67 104 GLY A CA 1
ATOM 1456 C C . GLY A 1 104 ? 36.827 18.274 55.225 1.00 37.48 104 GLY A C 1
ATOM 1457 O O . GLY A 1 104 ? 35.663 18.146 54.840 1.00 36.18 104 GLY A O 1
ATOM 1461 N N . SER A 1 105 ? 37.836 17.617 54.642 1.00 36.41 105 SER A N 1
ATOM 1462 C CA . SER A 1 105 ? 37.550 16.686 53.566 1.00 36.07 105 SER A CA 1
ATOM 1463 C C . SER A 1 105 ? 36.806 15.501 54.157 1.00 40.44 105 SER A C 1
ATOM 1464 O O . SER A 1 105 ? 37.329 14.839 55.062 1.00 35.15 105 SER A O 1
ATOM 1472 N N . LYS A 1 106 ? 35.602 15.227 53.653 1.00 30.40 106 LYS A N 1
ATOM 1473 C CA . LYS A 1 106 ? 34.826 14.071 54.131 1.00 44.27 106 LYS A CA 1
ATOM 1474 C C . LYS A 1 106 ? 35.488 12.744 53.722 1.00 38.97 106 LYS A C 1
ATOM 1475 O O . LYS A 1 106 ? 35.835 12.542 52.554 1.00 35.78 106 LYS A O 1
ATOM 1494 N N . LEU A 1 107 ? 35.688 11.848 54.685 1.00 44.86 107 LEU A N 1
ATOM 1495 C CA . LEU A 1 107 ? 36.023 10.456 54.387 1.00 40.49 107 LEU A CA 1
ATOM 1496 C C . LEU A 1 107 ? 34.728 9.658 54.161 1.00 41.00 107 LEU A C 1
ATOM 1497 O O . LEU A 1 107 ? 33.951 9.460 55.094 1.00 41.71 107 LEU A O 1
ATOM 1513 N N . LEU A 1 108 ? 34.529 9.170 52.940 0.92 36.96 108 LEU A N 1
ATOM 1514 C CA . LEU A 1 108 ? 33.408 8.313 52.575 0.92 45.89 108 LEU A CA 1
ATOM 1515 C C . LEU A 1 108 ? 33.862 6.854 52.517 0.92 47.30 108 LEU A C 1
ATOM 1516 O O . LEU A 1 108 ? 34.784 6.522 51.761 0.92 42.29 108 LEU A O 1
ATOM 1532 N N . THR A 1 109 ? 33.223 5.980 53.299 1.00 50.62 109 THR A N 1
ATOM 1533 C CA . THR A 1 109 ? 33.621 4.571 53.267 1.00 60.68 109 THR A CA 1
ATOM 1534 C C . THR A 1 109 ? 32.969 3.870 52.095 1.00 43.99 109 THR A C 1
ATOM 1535 O O . THR A 1 109 ? 31.889 4.248 51.649 1.00 49.99 109 THR A O 1
ATOM 1546 N N . ALA A 1 110 ? 33.683 2.899 51.546 1.00 50.87 110 ALA A N 1
ATOM 1547 C CA . ALA A 1 110 ? 33.162 2.033 50.499 1.00 53.26 110 ALA A CA 1
ATOM 1548 C C . ALA A 1 110 ? 33.193 0.600 51.000 1.00 60.18 110 ALA A C 1
ATOM 1549 O O . ALA A 1 110 ? 33.975 0.255 51.905 1.00 48.75 110 ALA A O 1
ATOM 1556 N N . ALA A 1 111 ? 32.310 -0.215 50.411 1.00 61.92 111 ALA A N 1
ATOM 1557 C CA . ALA A 1 111 ? 32.170 -1.609 50.817 1.00 59.88 111 ALA A CA 1
ATOM 1558 C C . ALA A 1 111 ? 33.467 -2.327 50.570 1.00 49.55 111 ALA A C 1
ATOM 1559 O O . ALA A 1 111 ? 34.136 -2.091 49.556 1.00 51.61 111 ALA A O 1
ATOM 1566 N N . SER A 1 112 ? 33.846 -3.177 51.516 1.00 55.70 112 SER A N 1
ATOM 1567 C CA . SER A 1 112 ? 35.106 -3.889 51.405 1.00 62.78 112 SER A CA 1
ATOM 1568 C C . SER A 1 112 ? 34.920 -5.350 51.779 1.00 73.63 112 SER A C 1
ATOM 1569 O O . SER A 1 112 ? 34.142 -5.697 52.673 1.00 67.69 112 SER A O 1
ATOM 1577 N N . VAL A 1 113 ? 35.681 -6.196 51.095 1.00 66.50 113 VAL A N 1
ATOM 1578 C CA . VAL A 1 113 ? 35.687 -7.631 51.328 1.00 73.99 113 VAL A CA 1
ATOM 1579 C C . VAL A 1 113 ? 37.126 -8.072 51.598 1.00 68.38 113 VAL A C 1
ATOM 1580 O O . VAL A 1 113 ? 38.011 -7.887 50.755 1.00 71.21 113 VAL A O 1
ATOM 1593 N N . ASN A 1 114 ? 37.361 -8.622 52.788 1.00 65.35 114 ASN A N 1
ATOM 1594 C CA . ASN A 1 114 ? 38.675 -9.121 53.170 1.00 70.33 114 ASN A CA 1
ATOM 1595 C C . ASN A 1 114 ? 39.619 -7.947 53.413 1.00 71.07 114 ASN A C 1
ATOM 1596 O O . ASN A 1 114 ? 40.836 -8.030 53.196 1.00 59.66 114 ASN A O 1
ATOM 1607 N N . GLY A 1 115 ? 39.047 -6.864 53.923 1.00 62.05 115 GLY A N 1
ATOM 1608 C CA . GLY A 1 115 ? 39.767 -5.653 54.180 1.00 56.53 115 GLY A CA 1
ATOM 1609 C C . GLY A 1 115 ? 40.020 -4.800 52.963 1.00 54.22 115 GLY A C 1
ATOM 1610 O O . GLY A 1 115 ? 40.646 -3.741 53.094 1.00 58.78 115 GLY A O 1
ATOM 1614 N N . LYS A 1 116 ? 39.512 -5.194 51.808 1.00 48.68 116 LYS A N 1
ATOM 1615 C CA . LYS A 1 116 ? 39.891 -4.605 50.541 1.00 50.65 116 LYS A CA 1
ATOM 1616 C C . LYS A 1 116 ? 38.733 -3.884 49.859 1.00 61.59 116 LYS A C 1
ATOM 1617 O O . LYS A 1 116 ? 37.616 -4.401 49.795 1.00 55.34 116 LYS A O 1
ATOM 1636 N N . LEU A 1 117 ? 39.030 -2.686 49.344 1.00 51.88 117 LEU A N 1
ATOM 1637 C CA . LEU A 1 117 ? 38.202 -1.990 48.381 1.00 48.25 117 LEU A CA 1
ATOM 1638 C C . LEU A 1 117 ? 38.242 -2.717 47.052 1.00 43.94 117 LEU A C 1
ATOM 1639 O O . LEU A 1 117 ? 39.222 -3.378 46.720 1.00 54.08 117 LEU A O 1
ATOM 1655 N N . THR A 1 118 ? 37.199 -2.531 46.260 1.00 41.81 118 THR A N 1
ATOM 1656 C CA . THR A 1 118 ? 37.138 -3.059 44.905 1.00 51.46 118 THR A CA 1
ATOM 1657 C C . THR A 1 118 ? 36.753 -1.953 43.946 1.00 49.09 118 THR A C 1
ATOM 1658 O O . THR A 1 118 ? 36.140 -0.955 44.341 1.00 45.31 118 THR A O 1
ATOM 1669 N N . PRO A 1 119 ? 37.070 -2.117 42.668 1.00 46.75 119 PRO A N 1
ATOM 1670 C CA . PRO A 1 119 ? 36.605 -1.146 41.678 1.00 53.86 119 PRO A CA 1
ATOM 1671 C C . PRO A 1 119 ? 35.102 -0.909 41.763 1.00 61.82 119 PRO A C 1
ATOM 1672 O O . PRO A 1 119 ? 34.640 0.225 41.596 1.00 60.27 119 PRO A O 1
ATOM 1683 N N . GLN A 1 120 ? 34.321 -1.949 42.065 1.00 63.75 120 GLN A N 1
ATOM 1684 C CA . GLN A 1 120 ? 32.875 -1.776 42.126 1.00 68.88 120 GLN A CA 1
ATOM 1685 C C . GLN A 1 120 ? 32.476 -0.888 43.307 1.00 55.39 120 GLN A C 1
ATOM 1686 O O . GLN A 1 120 ? 31.707 0.060 43.144 1.00 54.26 120 GLN A O 1
ATOM 1700 N N . SER A 1 121 ? 32.974 -1.195 44.509 1.00 48.57 121 SER A N 1
ATOM 1701 C CA . SER A 1 121 ? 32.585 -0.445 45.699 1.00 48.86 121 SER A CA 1
ATOM 1702 C C . SER A 1 121 ? 33.082 1.008 45.654 1.00 55.12 121 SER A C 1
ATOM 1703 O O . SER A 1 121 ? 32.412 1.903 46.178 1.00 55.82 121 SER A O 1
ATOM 1711 N N . ILE A 1 122 ? 34.230 1.261 45.023 1.00 47.76 122 ILE A N 1
ATOM 1712 C CA . ILE A 1 122 ? 34.663 2.633 44.754 1.00 46.87 122 ILE A CA 1
ATOM 1713 C C . ILE A 1 122 ? 33.655 3.312 43.847 1.00 57.77 122 ILE A C 1
ATOM 1714 O O . ILE A 1 122 ? 33.208 4.437 44.112 1.00 50.14 122 ILE A O 1
ATOM 1730 N N . ARG A 1 123 ? 33.312 2.643 42.743 1.00 55.90 123 ARG A N 1
ATOM 1731 C CA . ARG A 1 123 ? 32.382 3.206 41.763 1.00 51.85 123 ARG A CA 1
ATOM 1732 C C . ARG A 1 123 ? 31.020 3.472 42.388 1.00 52.84 123 ARG A C 1
ATOM 1733 O O . ARG A 1 123 ? 30.435 4.538 42.181 1.00 56.93 123 ARG A O 1
ATOM 1754 N N . GLU A 1 124 ? 30.527 2.548 43.208 1.00 48.55 124 GLU A N 1
ATOM 1755 C CA . GLU A 1 124 ? 29.291 2.778 43.944 1.00 60.67 124 GLU A CA 1
ATOM 1756 C C . GLU A 1 124 ? 29.300 4.133 44.655 1.00 64.39 124 GLU A C 1
ATOM 1757 O O . GLU A 1 124 ? 28.342 4.904 44.557 1.00 73.12 124 GLU A O 1
ATOM 1769 N N . VAL A 1 125 ? 30.378 4.438 45.381 1.00 64.10 125 VAL A N 1
ATOM 1770 C CA . VAL A 1 125 ? 30.421 5.651 46.196 1.00 58.39 125 VAL A CA 1
ATOM 1771 C C . VAL A 1 125 ? 30.582 6.886 45.322 1.00 50.79 125 VAL A C 1
ATOM 1772 O O . VAL A 1 125 ? 29.934 7.917 45.549 1.00 62.30 125 VAL A O 1
ATOM 1785 N N . ALA A 1 126 ? 31.416 6.795 44.290 1.00 54.52 126 ALA A N 1
ATOM 1786 C CA . ALA A 1 126 ? 31.835 7.989 43.565 1.00 61.14 126 ALA A CA 1
ATOM 1787 C C . ALA A 1 126 ? 30.724 8.556 42.693 1.00 75.25 126 ALA A C 1
ATOM 1788 O O . ALA A 1 126 ? 30.697 9.772 42.431 1.00 73.85 126 ALA A O 1
ATOM 1795 N N . LEU A 1 127 ? 29.810 7.699 42.231 1.00 80.49 127 LEU A N 1
ATOM 1796 C CA . LEU A 1 127 ? 28.783 8.093 41.273 1.00 82.22 127 LEU A CA 1
ATOM 1797 C C . LEU A 1 127 ? 27.458 8.437 41.940 1.00 71.47 127 LEU A C 1
ATOM 1798 O O . LEU A 1 127 ? 26.576 8.986 41.283 1.00 85.80 127 LEU A O 1
ATOM 1814 N N . LYS A 1 128 ? 27.325 8.187 43.236 1.00 77.88 128 LYS A N 1
ATOM 1815 C CA . LYS A 1 128 ? 26.170 8.617 44.005 1.00 86.06 128 LYS A CA 1
ATOM 1816 C C . LYS A 1 128 ? 26.423 9.926 44.748 1.00 95.97 128 LYS A C 1
ATOM 1817 O O . LYS A 1 128 ? 25.618 10.313 45.604 1.00 100.29 128 LYS A O 1
ATOM 1836 N N . ARG A 1 129 ? 27.525 10.632 44.412 1.00 90.65 129 ARG A N 1
ATOM 1837 C CA . ARG A 1 129 ? 27.948 11.869 45.089 1.00 92.55 129 ARG A CA 1
ATOM 1838 C C . ARG A 1 129 ? 28.364 12.907 44.034 1.00 89.69 129 ARG A C 1
ATOM 1839 O O . ARG A 1 129 ? 29.539 13.264 43.900 1.00 78.06 129 ARG A O 1
ATOM 1860 N N . GLN A 1 130 ? 27.371 13.434 43.311 1.00 105.69 130 GLN A N 1
ATOM 1861 C CA . GLN A 1 130 ? 27.646 14.189 42.098 1.00 109.53 130 GLN A CA 1
ATOM 1862 C C . GLN A 1 130 ? 27.126 15.623 42.071 1.00 112.17 130 GLN A C 1
ATOM 1863 O O . GLN A 1 130 ? 27.452 16.349 41.124 1.00 109.44 130 GLN A O 1
ATOM 1877 N N . ASP A 1 131 ? 26.346 16.060 43.053 1.00 105.73 131 ASP A N 1
ATOM 1878 C CA . ASP A 1 131 ? 25.938 17.455 43.122 1.00 102.99 131 ASP A CA 1
ATOM 1879 C C . ASP A 1 131 ? 26.524 18.096 44.369 1.00 82.65 131 ASP A C 1
ATOM 1880 O O . ASP A 1 131 ? 27.063 17.425 45.257 1.00 73.09 131 ASP A O 1
ATOM 1889 N N . ILE A 1 132 ? 26.350 19.419 44.417 1.00 80.83 132 ILE A N 1
ATOM 1890 C CA . ILE A 1 132 ? 27.040 20.284 45.354 1.00 70.22 132 ILE A CA 1
ATOM 1891 C C . ILE A 1 132 ? 26.697 19.966 46.812 1.00 68.85 132 ILE A C 1
ATOM 1892 O O . ILE A 1 132 ? 27.411 20.377 47.741 1.00 64.22 132 ILE A O 1
ATOM 1908 N N . HIS A 1 133 ? 25.608 19.241 47.030 1.00 70.85 133 HIS A N 1
ATOM 1909 C CA . HIS A 1 133 ? 25.282 18.733 48.352 1.00 65.72 133 HIS A CA 1
ATOM 1910 C C . HIS A 1 133 ? 26.367 17.806 48.897 1.00 63.34 133 HIS A C 1
ATOM 1911 O O . HIS A 1 133 ? 26.605 17.788 50.115 1.00 48.40 133 HIS A O 1
ATOM 1925 N N . TYR A 1 134 ? 27.015 17.000 48.025 0.88 63.61 134 TYR A N 1
ATOM 1926 C CA . TYR A 1 134 ? 28.066 16.085 48.472 0.88 61.37 134 TYR A CA 1
ATOM 1927 C C . TYR A 1 134 ? 29.452 16.588 48.096 0.88 45.89 134 TYR A C 1
ATOM 1928 O O . TYR A 1 134 ? 29.683 16.976 46.939 0.88 45.66 134 TYR A O 1
ATOM 1946 N N . PRO A 1 135 ? 30.406 16.569 49.014 1.00 42.31 135 PRO A N 1
ATOM 1947 C CA . PRO A 1 135 ? 31.810 16.762 48.608 1.00 42.54 135 PRO A CA 1
ATOM 1948 C C . PRO A 1 135 ? 32.203 15.766 47.525 1.00 45.28 135 PRO A C 1
ATOM 1949 O O . PRO A 1 135 ? 32.002 14.558 47.660 1.00 50.60 135 PRO A O 1
ATOM 1960 N N . LYS A 1 136 ? 32.756 16.279 46.453 1.00 45.50 136 LYS A N 1
ATOM 1961 C CA . LYS A 1 136 ? 33.051 15.473 45.285 1.00 47.18 136 LYS A CA 1
ATOM 1962 C C . LYS A 1 136 ? 34.259 14.560 45.527 1.00 55.00 136 LYS A C 1
ATOM 1963 O O . LYS A 1 136 ? 35.330 15.047 45.922 1.00 37.24 136 LYS A O 1
ATOM 1982 N N . PRO A 1 137 ? 34.149 13.251 45.281 1.00 42.63 137 PRO A N 1
ATOM 1983 C CA . PRO A 1 137 ? 35.312 12.367 45.475 1.00 40.40 137 PRO A CA 1
ATOM 1984 C C . PRO A 1 137 ? 36.471 12.731 44.552 1.00 34.72 137 PRO A C 1
ATOM 1985 O O . PRO A 1 137 ? 36.304 13.042 43.369 1.00 36.60 137 PRO A O 1
ATOM 1996 N N . ARG A 1 138 ? 37.665 12.740 45.127 1.00 38.51 138 ARG A N 1
ATOM 1997 C CA . ARG A 1 138 ? 38.856 13.075 44.368 1.00 34.72 138 ARG A CA 1
ATOM 1998 C C . ARG A 1 138 ? 40.009 12.136 44.643 1.00 32.39 138 ARG A C 1
ATOM 1999 O O . ARG A 1 138 ? 40.950 12.120 43.859 1.00 35.49 138 ARG A O 1
ATOM 2020 N N . VAL A 1 139 ? 39.969 11.331 45.711 1.00 36.95 139 VAL A N 1
ATOM 2021 C CA . VAL A 1 139 ? 41.072 10.449 46.068 1.00 38.68 139 VAL A CA 1
ATOM 2022 C C . VAL A 1 139 ? 40.538 9.079 46.492 1.00 30.85 139 VAL A C 1
ATOM 2023 O O . VAL A 1 139 ? 39.477 8.959 47.116 1.00 32.83 139 VAL A O 1
ATOM 2036 N N . VAL A 1 140 ? 41.329 8.046 46.229 1.00 36.97 140 VAL A N 1
ATOM 2037 C CA . VAL A 1 140 ? 41.108 6.726 46.808 1.00 30.50 140 VAL A CA 1
ATOM 2038 C C . VAL A 1 140 ? 42.321 6.396 47.654 1.00 29.13 140 VAL A C 1
ATOM 2039 O O . VAL A 1 140 ? 43.461 6.550 47.194 1.00 37.41 140 VAL A O 1
ATOM 2052 N N . THR A 1 141 ? 42.087 5.966 48.891 1.00 27.54 141 THR A N 1
ATOM 2053 C CA . THR A 1 141 ? 43.140 5.406 49.707 1.00 34.70 141 THR A CA 1
ATOM 2054 C C . THR A 1 141 ? 42.912 3.912 49.932 1.00 40.18 141 THR A C 1
ATOM 2055 O O . THR A 1 141 ? 41.791 3.480 50.216 1.00 34.33 141 THR A O 1
ATOM 2066 N N . ILE A 1 142 ? 44.006 3.140 49.805 1.00 34.71 142 ILE A N 1
ATOM 2067 C CA . ILE A 1 142 ? 44.079 1.715 50.088 1.00 32.81 142 ILE A CA 1
ATOM 2068 C C . ILE A 1 142 ? 45.245 1.480 51.032 1.00 37.24 142 ILE A C 1
ATOM 2069 O O . ILE A 1 142 ? 46.223 2.238 51.027 1.00 35.75 142 ILE A O 1
ATOM 2085 N N . THR A 1 143 ? 45.098 0.458 51.890 1.00 36.10 143 THR A N 1
ATOM 2086 C CA . THR A 1 143 ? 46.115 0.042 52.850 1.00 34.29 143 THR A CA 1
ATOM 2087 C C . THR A 1 143 ? 46.787 -1.267 52.419 1.00 38.67 143 THR A C 1
ATOM 2088 O O . THR A 1 143 ? 46.099 -2.214 52.071 1.00 36.26 143 THR A O 1
ATOM 2099 N N . GLN A 1 144 ? 48.123 -1.333 52.507 1.00 36.54 144 GLN A N 1
ATOM 2100 C CA . GLN A 1 144 ? 48.924 -2.414 51.938 1.00 36.39 144 GLN A CA 1
ATOM 2101 C C . GLN A 1 144 ? 50.148 -2.638 52.797 1.00 40.06 144 GLN A C 1
ATOM 2102 O O . GLN A 1 144 ? 51.032 -1.804 52.795 1.00 38.93 144 GLN A O 1
ATOM 2116 N N . ALA A 1 145 ? 50.211 -3.727 53.568 1.00 38.31 145 ALA A N 1
ATOM 2117 C CA . ALA A 1 145 ? 49.098 -4.655 53.779 1.00 38.82 145 ALA A CA 1
ATOM 2118 C C . ALA A 1 145 ? 47.965 -4.027 54.595 1.00 40.87 145 ALA A C 1
ATOM 2119 O O . ALA A 1 145 ? 48.169 -3.045 55.316 1.00 41.07 145 ALA A O 1
ATOM 2126 N N . THR A 1 146 ? 46.780 -4.634 54.506 1.00 37.93 146 THR A N 1
ATOM 2127 C CA . THR A 1 146 ? 45.583 -4.093 55.126 1.00 38.91 146 THR A CA 1
ATOM 2128 C C . THR A 1 146 ? 45.588 -4.298 56.628 1.00 45.92 146 THR A C 1
ATOM 2129 O O . THR A 1 146 ? 46.441 -4.992 57.213 1.00 38.57 146 THR A O 1
ATOM 2140 N N . GLU A 1 147 ? 44.549 -3.711 57.228 1.00 36.77 147 GLU A N 1
ATOM 2141 C CA . GLU A 1 147 ? 44.310 -3.692 58.668 1.00 41.14 147 GLU A CA 1
ATOM 2142 C C . GLU A 1 147 ? 43.876 -5.049 59.220 1.00 50.43 147 GLU A C 1
ATOM 2143 O O . GLU A 1 147 ? 43.777 -5.211 60.443 1.00 43.89 147 GLU A O 1
ATOM 2155 N N . VAL A 1 148 ? 43.576 -6.002 58.350 1.00 52.67 148 VAL A N 1
ATOM 2156 C CA . VAL A 1 148 ? 43.163 -7.332 58.752 1.00 55.95 148 VAL A CA 1
ATOM 2157 C C . VAL A 1 148 ? 44.125 -8.371 58.202 1.00 49.17 148 VAL A C 1
ATOM 2158 O O . VAL A 1 148 ? 43.775 -9.513 58.029 1.00 51.15 148 VAL A O 1
ATOM 2171 N N . GLY A 1 149 ? 45.336 -7.938 57.894 1.00 44.30 149 GLY A N 1
ATOM 2172 C CA . GLY A 1 149 ? 46.412 -8.830 57.556 1.00 49.31 149 GLY A CA 1
ATOM 2173 C C . GLY A 1 149 ? 46.361 -9.394 56.154 1.00 53.23 149 GLY A C 1
ATOM 2174 O O . GLY A 1 149 ? 47.065 -10.369 55.877 1.00 42.94 149 GLY A O 1
ATOM 2178 N N . THR A 1 150 ? 45.567 -8.819 55.266 1.00 45.05 150 THR A N 1
ATOM 2179 C CA . THR A 1 150 ? 45.528 -9.248 53.882 1.00 42.26 150 THR A CA 1
ATOM 2180 C C . THR A 1 150 ? 46.287 -8.282 52.972 1.00 49.29 150 THR A C 1
ATOM 2181 O O . THR A 1 150 ? 46.746 -7.216 53.377 1.00 46.89 150 THR A O 1
ATOM 2192 N N . VAL A 1 151 ? 46.350 -8.653 51.698 1.00 43.66 151 VAL A N 1
ATOM 2193 C CA . VAL A 1 151 ? 47.232 -8.037 50.715 1.00 48.94 151 VAL A CA 1
ATOM 2194 C C . VAL A 1 151 ? 46.461 -7.832 49.415 1.00 54.96 151 VAL A C 1
ATOM 2195 O O . VAL A 1 151 ? 45.727 -8.723 48.980 1.00 44.02 151 VAL A O 1
ATOM 2208 N N . TYR A 1 152 ? 46.580 -6.635 48.834 1.00 46.64 152 TYR A N 1
ATOM 2209 C CA . TYR A 1 152 ? 46.176 -6.412 47.460 1.00 39.60 152 TYR A CA 1
ATOM 2210 C C . TYR A 1 152 ? 47.173 -7.063 46.522 1.00 47.77 152 TYR A C 1
ATOM 2211 O O . TYR A 1 152 ? 48.388 -6.857 46.641 1.00 43.10 152 TYR A O 1
ATOM 2229 N N . ARG A 1 153 ? 46.664 -7.777 45.568 1.00 51.63 153 ARG A N 1
ATOM 2230 C CA . ARG A 1 153 ? 47.493 -8.372 44.547 1.00 50.32 153 ARG A CA 1
ATOM 2231 C C . ARG A 1 153 ? 47.763 -7.355 43.449 1.00 49.01 153 ARG A C 1
ATOM 2232 O O . ARG A 1 153 ? 46.909 -6.514 43.164 1.00 46.73 153 ARG A O 1
ATOM 2253 N N . PRO A 1 154 ? 48.914 -7.432 42.778 1.00 50.11 154 PRO A N 1
ATOM 2254 C CA . PRO A 1 154 ? 49.187 -6.451 41.718 1.00 46.40 154 PRO A CA 1
ATOM 2255 C C . PRO A 1 154 ? 48.050 -6.280 40.768 1.00 48.74 154 PRO A C 1
ATOM 2256 O O . PRO A 1 154 ? 47.883 -5.177 40.231 1.00 49.48 154 PRO A O 1
ATOM 2267 N N . ASP A 1 155 ? 47.233 -7.320 40.558 1.00 49.76 155 ASP A N 1
ATOM 2268 C CA . ASP A 1 155 ? 46.167 -7.214 39.567 1.00 47.88 155 ASP A CA 1
ATOM 2269 C C . ASP A 1 155 ? 44.947 -6.532 40.157 1.00 40.98 155 ASP A C 1
ATOM 2270 O O . ASP A 1 155 ? 44.183 -5.865 39.429 1.00 40.35 155 ASP A O 1
ATOM 2279 N N . GLU A 1 156 ? 44.740 -6.719 41.460 1.00 34.17 156 GLU A N 1
ATOM 2280 C CA . GLU A 1 156 ? 43.715 -5.973 42.171 1.00 42.57 156 GLU A CA 1
ATOM 2281 C C . GLU A 1 156 ? 44.049 -4.488 42.176 1.00 47.02 156 GLU A C 1
ATOM 2282 O O . GLU A 1 156 ? 43.166 -3.646 42.003 1.00 46.68 156 GLU A O 1
ATOM 2294 N N . LEU A 1 157 ? 45.338 -4.158 42.327 1.00 43.46 157 LEU A N 1
ATOM 2295 C CA . LEU A 1 157 ? 45.779 -2.769 42.314 1.00 37.10 157 LEU A CA 1
ATOM 2296 C C . LEU A 1 157 ? 45.637 -2.142 40.935 1.00 43.24 157 LEU A C 1
ATOM 2297 O O . LEU A 1 157 ? 45.177 -1.006 40.819 1.00 49.85 157 LEU A O 1
ATOM 2313 N N . LYS A 1 158 ? 46.046 -2.837 39.873 1.00 46.83 158 LYS A N 1
ATOM 2314 C CA . LYS A 1 158 ? 45.840 -2.277 38.542 1.00 53.40 158 LYS A CA 1
ATOM 2315 C C . LYS A 1 158 ? 44.375 -1.982 38.262 1.00 46.03 158 LYS A C 1
ATOM 2316 O O . LYS A 1 158 ? 44.063 -0.986 37.601 1.00 46.35 158 LYS A O 1
ATOM 2335 N N . ALA A 1 159 ? 43.461 -2.807 38.763 1.00 40.87 159 ALA A N 1
ATOM 2336 C CA . ALA A 1 159 ? 42.050 -2.581 38.442 1.00 48.31 159 ALA A CA 1
ATOM 2337 C C . ALA A 1 159 ? 41.492 -1.395 39.217 1.00 55.83 159 ALA A C 1
ATOM 2338 O O . ALA A 1 159 ? 40.634 -0.659 38.706 1.00 44.85 159 ALA A O 1
ATOM 2345 N N . ILE A 1 160 ? 41.970 -1.191 40.445 1.00 50.70 160 ILE A N 1
ATOM 2346 C CA . ILE A 1 160 ? 41.573 -0.003 41.183 1.00 47.90 160 ILE A CA 1
ATOM 2347 C C . ILE A 1 160 ? 42.139 1.223 40.504 1.00 41.90 160 ILE A C 1
ATOM 2348 O O . ILE A 1 160 ? 41.446 2.219 40.312 1.00 43.20 160 ILE A O 1
ATOM 2364 N N . SER A 1 161 ? 43.386 1.144 40.069 1.00 43.47 161 SER A N 1
ATOM 2365 C CA . SER A 1 161 ? 43.983 2.258 39.350 1.00 50.24 161 SER A CA 1
ATOM 2366 C C . SER A 1 161 ? 43.186 2.601 38.094 1.00 53.48 161 SER A C 1
ATOM 2367 O O . SER A 1 161 ? 42.945 3.781 37.803 1.00 51.39 161 SER A O 1
ATOM 2375 N N . ALA A 1 162 ? 42.744 1.586 37.350 1.00 50.97 162 ALA A N 1
ATOM 2376 C CA . ALA A 1 162 ? 41.987 1.848 36.125 1.00 50.66 162 ALA A CA 1
ATOM 2377 C C . ALA A 1 162 ? 40.684 2.571 36.424 1.00 39.71 162 ALA A C 1
ATOM 2378 O O . ALA A 1 162 ? 40.268 3.455 35.671 1.00 54.51 162 ALA A O 1
ATOM 2385 N N . THR A 1 163 ? 39.999 2.169 37.490 1.00 41.58 163 THR A N 1
ATOM 2386 C CA . THR A 1 163 ? 38.797 2.867 37.925 1.00 45.40 163 THR A CA 1
ATOM 2387 C C . THR A 1 163 ? 39.105 4.288 38.425 1.00 58.87 163 THR A C 1
ATOM 2388 O O . THR A 1 163 ? 38.329 5.220 38.175 1.00 47.26 163 THR A O 1
ATOM 2399 N N . CYS A 1 164 ? 40.230 4.474 39.131 1.00 53.11 164 CYS A N 1
ATOM 2400 C CA . CYS A 1 164 ? 40.613 5.804 39.578 1.00 47.22 164 CYS A CA 1
ATOM 2401 C C . CYS A 1 164 ? 40.914 6.718 38.386 1.00 50.54 164 CYS A C 1
ATOM 2402 O O . CYS A 1 164 ? 40.534 7.900 38.385 1.00 42.22 164 CYS A O 1
ATOM 2410 N N . LYS A 1 165 ? 41.614 6.205 37.365 1.00 46.88 165 LYS A N 1
ATOM 2411 C CA . LYS A 1 165 ? 41.918 7.056 36.217 1.00 53.16 165 LYS A CA 1
ATOM 2412 C C . LYS A 1 165 ? 40.638 7.444 35.501 1.00 62.84 165 LYS A C 1
ATOM 2413 O O . LYS A 1 165 ? 40.469 8.597 35.083 1.00 60.60 165 LYS A O 1
ATOM 2432 N N . GLU A 1 166 ? 39.704 6.503 35.397 1.00 51.94 166 GLU A N 1
ATOM 2433 C CA . GLU A 1 166 ? 38.475 6.787 34.691 1.00 60.16 166 GLU A CA 1
ATOM 2434 C C . GLU A 1 166 ? 37.641 7.804 35.426 1.00 55.25 166 GLU A C 1
ATOM 2435 O O . GLU A 1 166 ? 36.925 8.579 34.797 1.00 58.54 166 GLU A O 1
ATOM 2447 N N . LEU A 1 167 ? 37.690 7.790 36.749 1.00 53.47 167 LEU A N 1
ATOM 2448 C CA . LEU A 1 167 ? 36.856 8.669 37.546 1.00 61.98 167 LEU A CA 1
ATOM 2449 C C . LEU A 1 167 ? 37.559 9.972 37.952 1.00 48.99 167 LEU A C 1
ATOM 2450 O O . LEU A 1 167 ? 36.988 10.723 38.742 1.00 48.24 167 LEU A O 1
ATOM 2466 N N . GLY A 1 168 ? 38.761 10.249 37.427 1.00 42.89 168 GLY A N 1
ATOM 2467 C CA . GLY A 1 168 ? 39.577 11.390 37.842 1.00 45.42 168 GLY A CA 1
ATOM 2468 C C . GLY A 1 168 ? 40.063 11.368 39.284 1.00 50.46 168 GLY A C 1
ATOM 2469 O O . GLY A 1 168 ? 40.205 12.429 39.897 1.00 37.45 168 GLY A O 1
ATOM 2473 N N . LEU A 1 169 ? 40.334 10.194 39.847 1.00 36.22 169 LEU A N 1
ATOM 2474 C CA . LEU A 1 169 ? 40.708 10.068 41.253 1.00 44.83 169 LEU A CA 1
ATOM 2475 C C . LEU A 1 169 ? 42.208 9.780 41.355 1.00 40.38 169 LEU A C 1
ATOM 2476 O O . LEU A 1 169 ? 42.774 9.078 40.510 1.00 40.70 169 LEU A O 1
ATOM 2492 N N . ASN A 1 170 ? 42.860 10.399 42.334 1.00 33.99 170 ASN A N 1
ATOM 2493 C CA . ASN A 1 170 ? 44.225 10.050 42.736 1.00 44.39 170 ASN A CA 1
ATOM 2494 C C . ASN A 1 170 ? 44.196 8.824 43.634 1.00 40.52 170 ASN A C 1
ATOM 2495 O O . ASN A 1 170 ? 43.175 8.540 44.277 1.00 34.92 170 ASN A O 1
ATOM 2506 N N . LEU A 1 171 ? 45.352 8.142 43.741 1.00 33.84 171 LEU A N 1
ATOM 2507 C CA . LEU A 1 171 ? 45.436 6.870 44.456 1.00 29.81 171 LEU A CA 1
ATOM 2508 C C . LEU A 1 171 ? 46.550 6.914 45.471 1.00 32.20 171 LEU A C 1
ATOM 2509 O O . LEU A 1 171 ? 47.729 7.030 45.110 1.00 31.09 171 LEU A O 1
ATOM 2525 N N . HIS A 1 172 ? 46.168 6.817 46.742 1.00 29.64 172 HIS A N 1
ATOM 2526 C CA . HIS A 1 172 ? 47.104 6.869 47.844 1.00 40.09 172 HIS A CA 1
ATOM 2527 C C . HIS A 1 172 ? 47.182 5.497 48.477 1.00 34.12 172 HIS A C 1
ATOM 2528 O O . HIS A 1 172 ? 46.169 4.809 48.577 1.00 31.35 172 HIS A O 1
ATOM 2542 N N . MET A 1 173 ? 48.369 5.163 48.982 1.00 28.81 173 MET A N 1
ATOM 2543 C CA . MET A 1 173 ? 48.635 3.855 49.575 1.00 36.72 173 MET A CA 1
ATOM 2544 C C . MET A 1 173 ? 49.219 4.061 50.952 1.00 30.12 173 MET A C 1
ATOM 2545 O O . MET A 1 173 ? 50.324 4.596 51.093 1.00 34.89 173 MET A O 1
ATOM 2559 N N . ASP A 1 174 ? 48.479 3.612 51.950 1.00 30.45 174 ASP A N 1
ATOM 2560 C CA . ASP A 1 174 ? 48.946 3.564 53.319 1.00 32.68 174 ASP A CA 1
ATOM 2561 C C . ASP A 1 174 ? 49.779 2.301 53.468 1.00 36.00 174 ASP A C 1
ATOM 2562 O O . ASP A 1 174 ? 49.228 1.213 53.614 1.00 35.76 174 ASP A O 1
ATOM 2571 N N . GLY A 1 175 ? 51.097 2.442 53.406 1.00 34.57 175 GLY A N 1
ATOM 2572 C CA . GLY A 1 175 ? 52.003 1.296 53.484 1.00 28.73 175 GLY A CA 1
ATOM 2573 C C . GLY A 1 175 ? 52.650 1.195 54.844 1.00 27.26 175 GLY A C 1
ATOM 2574 O O . GLY A 1 175 ? 53.859 0.966 54.988 1.00 28.83 175 GLY A O 1
ATOM 2578 N N . ALA A 1 176 ? 51.826 1.377 55.872 1.00 30.15 176 ALA A N 1
ATOM 2579 C CA . ALA A 1 176 ? 52.298 1.160 57.229 1.00 35.51 176 ALA A CA 1
ATOM 2580 C C . ALA A 1 176 ? 52.941 -0.239 57.358 1.00 32.48 176 ALA A C 1
ATOM 2581 O O . ALA A 1 176 ? 54.010 -0.405 57.962 1.00 30.04 176 ALA A O 1
ATOM 2588 N N . ARG A 1 177 ? 52.336 -1.231 56.726 0.92 28.46 177 ARG A N 1
ATOM 2589 C CA . ARG A 1 177 ? 52.866 -2.595 56.657 0.92 40.70 177 ARG A CA 1
ATOM 2590 C C . ARG A 1 177 ? 53.211 -2.970 55.227 0.92 36.64 177 ARG A C 1
ATOM 2591 O O . ARG A 1 177 ? 52.937 -4.081 54.769 0.92 30.38 177 ARG A O 1
ATOM 2612 N N . PHE A 1 178 ? 53.803 -2.027 54.486 1.00 34.88 178 PHE A N 1
ATOM 2613 C CA . PHE A 1 178 ? 54.160 -2.313 53.093 1.00 34.10 178 PHE A CA 1
ATOM 2614 C C . PHE A 1 178 ? 55.203 -3.438 52.999 1.00 39.96 178 PHE A C 1
ATOM 2615 O O . PHE A 1 178 ? 55.232 -4.177 52.015 1.00 32.22 178 PHE A O 1
ATOM 2632 N N . THR A 1 179 ? 56.144 -3.498 53.951 1.00 30.82 179 THR A N 1
ATOM 2633 C CA . THR A 1 179 ? 57.185 -4.529 53.913 1.00 46.36 179 THR A CA 1
ATOM 2634 C C . THR A 1 179 ? 56.581 -5.928 53.950 1.00 43.93 179 THR A C 1
ATOM 2635 O O . THR A 1 179 ? 57.055 -6.836 53.261 1.00 44.56 179 THR A O 1
ATOM 2646 N N . ASN A 1 180 ? 55.550 -6.123 54.763 1.00 45.15 180 ASN A N 1
ATOM 2647 C CA . ASN A 1 180 ? 54.937 -7.448 54.882 1.00 46.73 180 ASN A CA 1
ATOM 2648 C C . ASN A 1 180 ? 54.294 -7.860 53.578 1.00 49.06 180 ASN A C 1
ATOM 2649 O O . ASN A 1 180 ? 54.399 -9.023 53.181 1.00 43.80 180 ASN A O 1
ATOM 2660 N N . ALA A 1 181 ? 53.695 -6.902 52.855 1.00 42.40 181 ALA A N 1
ATOM 2661 C CA . ALA A 1 181 ? 53.081 -7.231 51.576 1.00 42.17 181 ALA A CA 1
ATOM 2662 C C . ALA A 1 181 ? 54.144 -7.564 50.538 1.00 52.02 181 ALA A C 1
ATOM 2663 O O . ALA A 1 181 ? 53.989 -8.531 49.787 1.00 40.00 181 ALA A O 1
ATOM 2670 N N . CYS A 1 182 ? 55.247 -6.805 50.490 1.00 37.53 182 CYS A N 1
ATOM 2671 C CA . CYS A 1 182 ? 56.310 -7.161 49.549 1.00 44.68 182 CYS A CA 1
ATOM 2672 C C . CYS A 1 182 ? 56.930 -8.517 49.889 1.00 44.26 182 CYS A C 1
ATOM 2673 O O . CYS A 1 182 ? 57.364 -9.249 49.000 1.00 44.24 182 CYS A O 1
ATOM 2681 N N . ALA A 1 183 ? 57.065 -8.826 51.171 1.00 44.56 183 ALA A N 1
ATOM 2682 C CA . ALA A 1 183 ? 57.745 -10.051 51.574 1.00 47.25 183 ALA A CA 1
ATOM 2683 C C . ALA A 1 183 ? 56.936 -11.250 51.119 1.00 45.08 183 ALA A C 1
ATOM 2684 O O . ALA A 1 183 ? 57.438 -12.125 50.414 1.00 50.69 183 ALA A O 1
ATOM 2691 N N . PHE A 1 184 ? 55.646 -11.227 51.431 0.94 42.22 184 PHE A N 1
ATOM 2692 C CA . PHE A 1 184 ? 54.732 -12.289 51.058 0.94 45.84 184 PHE A CA 1
ATOM 2693 C C . PHE A 1 184 ? 54.670 -12.507 49.555 0.94 48.55 184 PHE A C 1
ATOM 2694 O O . PHE A 1 184 ? 54.771 -13.649 49.079 0.94 54.86 184 PHE A O 1
ATOM 2711 N N . LEU A 1 185 ? 54.490 -11.434 48.776 1.00 57.21 185 LEU A N 1
ATOM 2712 C CA . LEU A 1 185 ? 54.161 -11.589 47.347 1.00 49.03 185 LEU A CA 1
ATOM 2713 C C . LEU A 1 185 ? 55.382 -11.842 46.464 1.00 51.46 185 LEU A C 1
ATOM 2714 O O . LEU A 1 185 ? 55.219 -12.291 45.331 1.00 52.21 185 LEU A O 1
ATOM 2730 N N . GLY A 1 186 ? 56.587 -11.576 46.937 1.00 46.32 186 GLY A N 1
ATOM 2731 C CA . GLY A 1 186 ? 57.691 -11.663 46.023 1.00 68.02 186 GLY A CA 1
ATOM 2732 C C . GLY A 1 186 ? 57.683 -10.703 44.837 1.00 60.80 186 GLY A C 1
ATOM 2733 O O . GLY A 1 186 ? 58.408 -10.942 43.875 1.00 63.46 186 GLY A O 1
ATOM 2737 N N . CYS A 1 187 ? 56.916 -9.609 44.871 1.00 67.44 187 CYS A N 1
ATOM 2738 C CA . CYS A 1 187 ? 56.934 -8.562 43.837 1.00 56.67 187 CYS A CA 1
ATOM 2739 C C . CYS A 1 187 ? 58.029 -7.561 44.114 1.00 51.98 187 CYS A C 1
ATOM 2740 O O . CYS A 1 187 ? 58.556 -7.517 45.210 1.00 45.20 187 CYS A O 1
ATOM 2748 N N . SER A 1 188 ? 58.388 -6.791 43.111 1.00 53.46 188 SER A N 1
ATOM 2749 C CA . SER A 1 188 ? 59.239 -5.644 43.385 1.00 51.46 188 SER A CA 1
ATOM 2750 C C . SER A 1 188 ? 58.393 -4.530 43.997 1.00 43.26 188 SER A C 1
ATOM 2751 O O . SER A 1 188 ? 57.173 -4.456 43.775 1.00 39.73 188 SER A O 1
ATOM 2759 N N . PRO A 1 189 ? 59.009 -3.646 44.770 1.00 43.15 189 PRO A N 1
ATOM 2760 C CA . PRO A 1 189 ? 58.249 -2.484 45.248 1.00 40.37 189 PRO A CA 1
ATOM 2761 C C . PRO A 1 189 ? 57.551 -1.736 44.104 1.00 38.28 189 PRO A C 1
ATOM 2762 O O . PRO A 1 189 ? 56.356 -1.419 44.225 1.00 34.94 189 PRO A O 1
ATOM 2773 N N . ALA A 1 190 ? 58.235 -1.531 42.968 1.00 40.24 190 ALA A N 1
ATOM 2774 C CA . ALA A 1 190 ? 57.639 -0.827 41.831 1.00 38.25 190 ALA A CA 1
ATOM 2775 C C . ALA A 1 190 ? 56.370 -1.503 41.342 1.00 45.94 190 ALA A C 1
ATOM 2776 O O . ALA A 1 190 ? 55.409 -0.828 40.937 1.00 40.61 190 ALA A O 1
ATOM 2783 N N . GLU A 1 191 ? 56.330 -2.832 41.378 1.00 43.35 191 GLU A N 1
ATOM 2784 C CA . GLU A 1 191 ? 55.156 -3.537 40.885 1.00 40.52 191 GLU A CA 1
ATOM 2785 C C . GLU A 1 191 ? 53.975 -3.405 41.816 1.00 35.79 191 GLU A C 1
ATOM 2786 O O . GLU A 1 191 ? 52.820 -3.573 41.375 1.00 40.09 191 GLU A O 1
ATOM 2798 N N . LEU A 1 192 ? 54.227 -3.158 43.101 1.00 42.36 192 LEU A N 1
ATOM 2799 C CA . LEU A 1 192 ? 53.147 -2.905 44.053 1.00 49.37 192 LEU A CA 1
ATOM 2800 C C . LEU A 1 192 ? 52.822 -1.431 44.250 1.00 38.12 192 LEU A C 1
ATOM 2801 O O . LEU A 1 192 ? 51.951 -1.123 45.063 1.00 40.92 192 LEU A O 1
ATOM 2817 N N . THR A 1 193 ? 53.479 -0.515 43.543 1.00 45.92 193 THR A N 1
ATOM 2818 C CA . THR A 1 193 ? 53.105 0.896 43.663 1.00 40.20 193 THR A CA 1
ATOM 2819 C C . THR A 1 193 ? 52.828 1.504 42.294 1.00 45.50 193 THR A C 1
ATOM 2820 O O . THR A 1 193 ? 51.704 1.366 41.750 1.00 38.64 193 THR A O 1
ATOM 2831 N N . TRP A 1 194 ? 53.843 2.160 41.727 1.00 34.11 194 TRP A N 1
ATOM 2832 C CA . TRP A 1 194 ? 53.599 3.023 40.577 1.00 41.51 194 TRP A CA 1
ATOM 2833 C C . TRP A 1 194 ? 53.422 2.288 39.252 1.00 51.17 194 TRP A C 1
ATOM 2834 O O . TRP A 1 194 ? 52.772 2.836 38.361 1.00 43.43 194 TRP A O 1
ATOM 2855 N N . LYS A 1 195 ? 53.949 1.067 39.092 1.00 47.83 195 LYS A N 1
ATOM 2856 C CA . LYS A 1 195 ? 53.532 0.265 37.944 1.00 47.63 195 LYS A CA 1
ATOM 2857 C C . LYS A 1 195 ? 52.094 -0.205 38.062 1.00 36.87 195 LYS A C 1
ATOM 2858 O O . LYS A 1 195 ? 51.471 -0.488 37.046 1.00 45.00 195 LYS A O 1
ATOM 2877 N N . ALA A 1 196 ? 51.528 -0.263 39.254 1.00 42.04 196 ALA A N 1
ATOM 2878 C CA . ALA A 1 196 ? 50.098 -0.557 39.362 1.00 42.46 196 ALA A CA 1
ATOM 2879 C C . ALA A 1 196 ? 49.210 0.680 39.458 1.00 43.98 196 ALA A C 1
ATOM 2880 O O . ALA A 1 196 ? 48.007 0.508 39.660 1.00 47.92 196 ALA A O 1
ATOM 2887 N N . GLY A 1 197 ? 49.746 1.904 39.336 1.00 42.18 197 GLY A N 1
ATOM 2888 C CA . GLY A 1 197 ? 48.925 3.109 39.380 1.00 44.71 197 GLY A CA 1
ATOM 2889 C C . GLY A 1 197 ? 48.981 3.969 40.643 1.00 46.48 197 GLY A C 1
ATOM 2890 O O . GLY A 1 197 ? 48.248 4.951 40.717 1.00 35.70 197 GLY A O 1
ATOM 2894 N N . VAL A 1 198 ? 49.799 3.642 41.635 1.00 46.65 198 VAL A N 1
ATOM 2895 C CA . VAL A 1 198 ? 49.822 4.384 42.894 1.00 41.62 198 VAL A CA 1
ATOM 2896 C C . VAL A 1 198 ? 50.562 5.715 42.714 1.00 34.09 198 VAL A C 1
ATOM 2897 O O . VAL A 1 198 ? 51.705 5.741 42.263 1.00 39.50 198 VAL A O 1
ATOM 2910 N N . ASP A 1 199 ? 49.906 6.823 43.105 1.00 39.65 199 ASP A N 1
ATOM 2911 C CA . ASP A 1 199 ? 50.479 8.171 43.035 1.00 37.54 199 ASP A CA 1
ATOM 2912 C C . ASP A 1 199 ? 51.405 8.441 44.202 1.00 32.14 199 ASP A C 1
ATOM 2913 O O . ASP A 1 199 ? 52.482 9.008 44.012 1.00 33.00 199 ASP A O 1
ATOM 2922 N N . VAL A 1 200 ? 51.057 7.934 45.389 1.00 35.80 200 VAL A N 1
ATOM 2923 C CA . VAL A 1 200 ? 51.730 8.314 46.630 1.00 34.74 200 VAL A CA 1
ATOM 2924 C C . VAL A 1 200 ? 51.713 7.111 47.564 1.00 33.89 200 VAL A C 1
ATOM 2925 O O . VAL A 1 200 ? 50.649 6.529 47.798 1.00 29.64 200 VAL A O 1
ATOM 2938 N N . LEU A 1 201 ? 52.879 6.777 48.123 1.00 33.47 201 LEU A N 1
ATOM 2939 C CA . LEU A 1 201 ? 53.033 5.755 49.151 1.00 35.49 201 LEU A CA 1
ATOM 2940 C C . LEU A 1 201 ? 53.511 6.338 50.485 1.00 33.06 201 LEU A C 1
ATOM 2941 O O . LEU A 1 201 ? 54.542 7.018 50.552 1.00 29.61 201 LEU A O 1
ATOM 2957 N N . CYS A 1 202 ? 52.810 6.002 51.555 1.00 26.52 202 CYS A N 1
ATOM 2958 C CA . CYS A 1 202 ? 53.339 6.168 52.894 1.00 30.03 202 CYS A CA 1
ATOM 2959 C C . CYS A 1 202 ? 53.964 4.848 53.342 1.00 39.44 202 CYS A C 1
ATOM 2960 O O . CYS A 1 202 ? 53.280 3.847 53.524 1.00 36.12 202 CYS A O 1
ATOM 2968 N N . PHE A 1 203 ? 55.264 4.861 53.521 1.00 36.54 203 PHE A N 1
ATOM 2969 C CA . PHE A 1 203 ? 56.045 3.675 53.755 1.00 34.77 203 PHE A CA 1
ATOM 2970 C C . PHE A 1 203 ? 56.430 3.668 55.233 1.00 32.06 203 PHE A C 1
ATOM 2971 O O . PHE A 1 203 ? 57.252 4.479 55.677 1.00 30.20 203 PHE A O 1
ATOM 2988 N N . GLY A 1 204 ? 55.805 2.772 55.990 1.00 31.30 204 GLY A N 1
ATOM 2989 C CA . GLY A 1 204 ? 56.056 2.684 57.420 1.00 33.14 204 GLY A CA 1
ATOM 2990 C C . GLY A 1 204 ? 57.475 2.195 57.712 1.00 39.54 204 GLY A C 1
ATOM 2991 O O . GLY A 1 204 ? 57.960 1.242 57.096 1.00 47.37 204 GLY A O 1
ATOM 2995 N N . GLY A 1 205 ? 58.151 2.880 58.627 1.00 42.59 205 GLY A N 1
ATOM 2996 C CA . GLY A 1 205 ? 59.427 2.434 59.135 1.00 54.38 205 GLY A CA 1
ATOM 2997 C C . GLY A 1 205 ? 59.306 2.035 60.585 1.00 47.39 205 GLY A C 1
ATOM 2998 O O . GLY A 1 205 ? 59.888 1.035 60.985 1.00 43.16 205 GLY A O 1
ATOM 3002 N N . THR A 1 206 ? 58.513 2.784 61.362 1.00 50.54 206 THR A N 1
ATOM 3003 C CA . THR A 1 206 ? 58.382 2.511 62.789 1.00 48.28 206 THR A CA 1
ATOM 3004 C C . THR A 1 206 ? 57.957 1.065 63.053 1.00 53.02 206 THR A C 1
ATOM 3005 O O . THR A 1 206 ? 58.535 0.399 63.914 1.00 46.92 206 THR A O 1
ATOM 3016 N N . LYS A 1 207 ? 56.960 0.549 62.329 1.00 56.06 207 LYS A N 1
ATOM 3017 C CA . LYS A 1 207 ? 56.479 -0.791 62.664 1.00 51.14 207 LYS A CA 1
ATOM 3018 C C . LYS A 1 207 ? 57.511 -1.872 62.383 1.00 58.84 207 LYS A C 1
ATOM 3019 O O . LYS A 1 207 ? 57.477 -2.938 63.017 1.00 56.78 207 LYS A O 1
ATOM 3038 N N . ASN A 1 208 ? 58.416 -1.628 61.440 1.00 56.02 208 ASN A N 1
ATOM 3039 C CA . ASN A 1 208 ? 59.417 -2.597 61.017 1.00 56.81 208 ASN A CA 1
ATOM 3040 C C . ASN A 1 208 ? 60.813 -2.241 61.550 1.00 56.24 208 ASN A C 1
ATOM 3041 O O . ASN A 1 208 ? 61.811 -2.337 60.838 1.00 54.04 208 ASN A O 1
ATOM 3052 N N . GLY A 1 209 ? 60.905 -1.819 62.810 1.00 43.88 209 GLY A N 1
ATOM 3053 C CA . GLY A 1 209 ? 62.189 -1.731 63.473 1.00 46.68 209 GLY A CA 1
ATOM 3054 C C . GLY A 1 209 ? 62.824 -0.364 63.622 1.00 44.42 209 GLY A C 1
ATOM 3055 O O . GLY A 1 209 ? 64.050 -0.310 63.811 1.00 40.16 209 GLY A O 1
ATOM 3059 N N . MET A 1 210 ? 62.061 0.735 63.548 1.00 41.12 210 MET A N 1
ATOM 3060 C CA . MET A 1 210 ? 62.635 2.057 63.791 1.00 38.13 210 MET A CA 1
ATOM 3061 C C . MET A 1 210 ? 61.980 2.727 64.989 1.00 33.89 210 MET A C 1
ATOM 3062 O O . MET A 1 210 ? 60.879 2.375 65.419 1.00 33.62 210 MET A O 1
ATOM 3076 N N . ALA A 1 211 ? 62.665 3.739 65.502 1.00 34.21 211 ALA A N 1
ATOM 3077 C CA . ALA A 1 211 ? 62.177 4.454 66.671 1.00 42.45 211 ALA A CA 1
ATOM 3078 C C . ALA A 1 211 ? 61.039 5.406 66.334 1.00 40.87 211 ALA A C 1
ATOM 3079 O O . ALA A 1 211 ? 60.096 5.555 67.115 1.00 45.64 211 ALA A O 1
ATOM 3086 N N . VAL A 1 212 ? 61.107 6.038 65.173 1.00 37.76 212 VAL A N 1
ATOM 3087 C CA . VAL A 1 212 ? 60.273 7.174 64.855 1.00 41.23 212 VAL A CA 1
ATOM 3088 C C . VAL A 1 212 ? 60.427 7.338 63.360 1.00 42.37 212 VAL A C 1
ATOM 3089 O O . VAL A 1 212 ? 61.494 7.017 62.816 1.00 29.96 212 VAL A O 1
ATOM 3102 N N . GLY A 1 213 ? 59.342 7.728 62.689 1.00 36.65 213 GLY A N 1
ATOM 3103 C CA . GLY A 1 213 ? 59.392 8.290 61.351 1.00 35.56 213 GLY A CA 1
ATOM 3104 C C . GLY A 1 213 ? 58.763 7.382 60.316 1.00 41.95 213 GLY A C 1
ATOM 3105 O O . GLY A 1 213 ? 58.670 6.158 60.477 1.00 41.57 213 GLY A O 1
ATOM 3109 N N A GLU A 1 214 ? 58.221 8.016 59.254 0.58 39.48 214 GLU A N 1
ATOM 3110 N N B GLU A 1 214 ? 58.354 7.996 59.199 0.42 39.34 214 GLU A N 1
ATOM 3111 C CA A GLU A 1 214 ? 57.652 7.372 58.079 0.58 34.32 214 GLU A CA 1
ATOM 3112 C CA B GLU A 1 214 ? 57.712 7.282 58.107 0.42 34.41 214 GLU A CA 1
ATOM 3113 C C A GLU A 1 214 ? 58.245 8.055 56.865 0.58 36.69 214 GLU A C 1
ATOM 3114 C C B GLU A 1 214 ? 57.980 8.045 56.818 0.42 36.54 214 GLU A C 1
ATOM 3115 O O A GLU A 1 214 ? 58.564 9.246 56.911 0.58 33.30 214 GLU A O 1
ATOM 3116 O O B GLU A 1 214 ? 57.835 9.271 56.776 0.42 32.96 214 GLU A O 1
ATOM 3139 N N . ALA A 1 215 ? 58.365 7.320 55.770 1.00 30.37 215 ALA A N 1
ATOM 3140 C CA . ALA A 1 215 ? 58.732 7.934 54.506 1.00 30.28 215 ALA A CA 1
ATOM 3141 C C . ALA A 1 215 ? 57.494 8.121 53.639 1.00 33.26 215 ALA A C 1
ATOM 3142 O O . ALA A 1 215 ? 56.604 7.267 53.626 1.00 33.63 215 ALA A O 1
ATOM 3150 N N . ILE A 1 216 ? 57.448 9.245 52.912 1.00 28.64 216 ILE A N 1
ATOM 3151 C CA . ILE A 1 216 ? 56.361 9.567 51.981 1.00 32.47 216 ILE A CA 1
ATOM 3152 C C . ILE A 1 216 ? 56.963 9.703 50.586 1.00 29.04 216 ILE A C 1
ATOM 3153 O O . ILE A 1 216 ? 57.853 10.524 50.365 1.00 31.77 216 ILE A O 1
ATOM 3169 N N . LEU A 1 217 ? 56.487 8.898 49.656 1.00 33.22 217 LEU A N 1
ATOM 3170 C CA . LEU A 1 217 ? 57.068 8.806 48.334 1.00 34.89 217 LEU A CA 1
ATOM 3171 C C . LEU A 1 217 ? 56.011 9.255 47.347 1.00 35.10 217 LEU A C 1
ATOM 3172 O O . LEU A 1 217 ? 54.950 8.638 47.256 1.00 29.86 217 LEU A O 1
ATOM 3188 N N . PHE A 1 218 ? 56.313 10.299 46.598 1.00 28.80 218 PHE A N 1
ATOM 3189 C CA . PHE A 1 218 ? 55.484 10.716 45.485 1.00 27.89 218 PHE A CA 1
ATOM 3190 C C . PHE A 1 218 ? 56.052 10.153 44.188 1.00 33.80 218 PHE A C 1
ATOM 3191 O O . PHE A 1 218 ? 57.145 10.548 43.771 1.00 34.19 218 PHE A O 1
ATOM 3208 N N . PHE A 1 219 ? 55.265 9.301 43.516 1.00 32.35 219 PHE A N 1
ATOM 3209 C CA . PHE A 1 219 ? 55.631 8.763 42.219 1.00 34.00 219 PHE A CA 1
ATOM 3210 C C . PHE A 1 219 ? 55.183 9.696 41.112 1.00 33.12 219 PHE A C 1
ATOM 3211 O O . PHE A 1 219 ? 55.843 9.830 40.086 1.00 42.27 219 PHE A O 1
ATOM 3228 N N . ASN A 1 220 ? 54.112 10.397 41.345 1.00 32.44 220 ASN A N 1
ATOM 3229 C CA . ASN A 1 220 ? 53.708 11.483 40.494 1.00 36.51 220 ASN A CA 1
ATOM 3230 C C . ASN A 1 220 ? 54.323 12.764 41.076 1.00 32.80 220 ASN A C 1
ATOM 3231 O O . ASN A 1 220 ? 53.833 13.280 42.080 1.00 32.41 220 ASN A O 1
ATOM 3242 N N A ARG A 1 221 ? 55.396 13.265 40.451 0.51 47.22 221 ARG A N 1
ATOM 3243 N N B ARG A 1 221 ? 55.398 13.270 40.469 0.49 44.72 221 ARG A N 1
ATOM 3244 C CA A ARG A 1 221 ? 56.149 14.377 41.037 0.51 38.11 221 ARG A CA 1
ATOM 3245 C CA B ARG A 1 221 ? 56.125 14.366 41.111 0.49 38.07 221 ARG A CA 1
ATOM 3246 C C A ARG A 1 221 ? 55.343 15.673 41.074 0.51 36.14 221 ARG A C 1
ATOM 3247 C C B ARG A 1 221 ? 55.383 15.702 41.042 0.49 36.20 221 ARG A C 1
ATOM 3248 O O A ARG A 1 221 ? 55.596 16.533 41.920 0.51 38.22 221 ARG A O 1
ATOM 3249 O O B ARG A 1 221 ? 55.707 16.612 41.807 0.49 38.33 221 ARG A O 1
ATOM 3290 N N . GLN A 1 222 ? 54.388 15.847 40.169 1.00 31.39 222 GLN A N 1
ATOM 3291 C CA . GLN A 1 222 ? 53.633 17.092 40.153 1.00 36.21 222 GLN A CA 1
ATOM 3292 C C . GLN A 1 222 ? 52.814 17.238 41.422 1.00 38.35 222 GLN A C 1
ATOM 3293 O O . GLN A 1 222 ? 52.645 18.350 41.923 0.65 33.70 222 GLN A O 1
ATOM 3308 N N . LEU A 1 223 ? 52.332 16.119 41.966 1.00 30.05 223 LEU A N 1
ATOM 3309 C CA . LEU A 1 223 ? 51.539 16.106 43.189 1.00 36.07 223 LEU A CA 1
ATOM 3310 C C . LEU A 1 223 ? 52.325 16.512 44.436 1.00 32.31 223 LEU A C 1
ATOM 3311 O O . LEU A 1 223 ? 51.703 16.830 45.446 1.00 32.73 223 LEU A O 1
ATOM 3327 N N . ALA A 1 224 ? 53.664 16.487 44.403 1.00 31.17 224 ALA A N 1
ATOM 3328 C CA . ALA A 1 224 ? 54.489 16.855 45.547 1.00 34.37 224 ALA A CA 1
ATOM 3329 C C . ALA A 1 224 ? 54.847 18.332 45.612 1.00 33.47 224 ALA A C 1
ATOM 3330 O O . ALA A 1 224 ? 55.679 18.716 46.450 1.00 33.82 224 ALA A O 1
ATOM 3337 N N . GLU A 1 225 ? 54.248 19.167 44.792 1.00 36.00 225 GLU A N 1
ATOM 3338 C CA . GLU A 1 225 ? 54.597 20.589 44.816 1.00 36.83 225 GLU A CA 1
ATOM 3339 C C . GLU A 1 225 ? 54.347 21.216 46.188 1.00 34.20 225 GLU A C 1
ATOM 3340 O O . GLU A 1 225 ? 53.253 21.108 46.739 1.00 35.31 225 GLU A O 1
ATOM 3352 N N . ASP A 1 226 ? 55.373 21.896 46.710 1.00 36.39 226 ASP A N 1
ATOM 3353 C CA . ASP A 1 226 ? 55.384 22.562 48.013 1.00 39.72 226 ASP A CA 1
ATOM 3354 C C . ASP A 1 226 ? 55.064 21.624 49.171 1.00 38.53 226 ASP A C 1
ATOM 3355 O O . ASP A 1 226 ? 54.692 22.073 50.260 1.00 33.59 226 ASP A O 1
ATOM 3364 N N . PHE A 1 227 ? 55.213 20.320 48.973 1.00 35.29 227 PHE A N 1
ATOM 3365 C CA . PHE A 1 227 ? 54.871 19.403 50.051 1.00 32.99 227 PHE A CA 1
ATOM 3366 C C . PHE A 1 227 ? 55.738 19.665 51.274 1.00 29.83 227 PHE A C 1
ATOM 3367 O O . PHE A 1 227 ? 55.330 19.402 52.405 1.00 35.54 227 PHE A O 1
ATOM 3384 N N . ASP A 1 228 ? 56.954 20.156 51.068 1.00 32.15 228 ASP A N 1
ATOM 3385 C CA . ASP A 1 228 ? 57.817 20.463 52.194 1.00 28.32 228 ASP A CA 1
ATOM 3386 C C . ASP A 1 228 ? 57.237 21.582 53.060 1.00 34.85 228 ASP A C 1
ATOM 3387 O O . ASP A 1 228 ? 57.361 21.545 54.292 1.00 33.91 228 ASP A O 1
ATOM 3396 N N . TYR A 1 229 ? 56.595 22.585 52.428 1.00 35.86 229 TYR A N 1
ATOM 3397 C CA . TYR A 1 229 ? 55.928 23.662 53.164 1.00 29.43 229 TYR A CA 1
ATOM 3398 C C . TYR A 1 229 ? 54.725 23.136 53.936 1.00 31.73 229 TYR A C 1
ATOM 3399 O O . TYR A 1 229 ? 54.500 23.522 55.080 1.00 32.65 229 TYR A O 1
ATOM 3417 N N . ARG A 1 230 ? 53.931 22.269 53.325 1.00 30.61 230 ARG A N 1
ATOM 3418 C CA . ARG A 1 230 ? 52.816 21.659 54.041 1.00 28.12 230 ARG A CA 1
ATOM 3419 C C . ARG A 1 230 ? 53.291 20.963 55.297 1.00 32.41 230 ARG A C 1
ATOM 3420 O O . ARG A 1 230 ? 52.755 21.198 56.388 1.00 34.68 230 ARG A O 1
ATOM 3441 N N . CYS A 1 231 ? 54.334 20.139 55.171 1.00 26.42 231 CYS A N 1
ATOM 3442 C CA . CYS A 1 231 ? 54.908 19.438 56.325 1.00 30.28 231 CYS A CA 1
ATOM 3443 C C . CYS A 1 231 ? 55.386 20.415 57.383 1.00 26.74 231 CYS A C 1
ATOM 3444 O O . CYS A 1 231 ? 55.099 20.241 58.577 1.00 27.78 231 CYS A O 1
ATOM 3452 N N . LYS A 1 232 ? 56.118 21.457 56.970 1.00 29.49 232 LYS A N 1
ATOM 3453 C CA . LYS A 1 232 ? 56.598 22.451 57.939 1.00 29.24 232 LYS A CA 1
ATOM 3454 C C . LYS A 1 232 ? 55.448 23.095 58.700 1.00 30.65 232 LYS A C 1
ATOM 3455 O O . LYS A 1 232 ? 55.440 23.118 59.931 1.00 30.59 232 LYS A O 1
ATOM 3474 N N . GLN A 1 233 ? 54.437 23.588 57.984 1.00 29.89 233 GLN A N 1
ATOM 3475 C CA . GLN A 1 233 ? 53.320 24.214 58.681 1.00 32.14 233 GLN A CA 1
ATOM 3476 C C . GLN A 1 233 ? 52.615 23.198 59.583 1.00 28.73 233 GLN A C 1
ATOM 3477 O O . GLN A 1 233 ? 52.052 23.558 60.639 1.00 27.95 233 GLN A O 1
ATOM 3491 N N . ALA A 1 234 ? 52.606 21.935 59.187 1.00 23.68 234 ALA A N 1
ATOM 3492 C CA . ALA A 1 234 ? 51.846 20.976 59.995 1.00 25.39 234 ALA A CA 1
ATOM 3493 C C . ALA A 1 234 ? 52.638 20.456 61.167 1.00 25.77 234 ALA A C 1
ATOM 3494 O O . ALA A 1 234 ? 52.173 19.560 61.856 1.00 33.58 234 ALA A O 1
ATOM 3501 N N . GLY A 1 235 ? 53.814 21.010 61.444 1.00 33.08 235 GLY A N 1
ATOM 3502 C CA . GLY A 1 235 ? 54.551 20.534 62.586 1.00 28.76 235 GLY A CA 1
ATOM 3503 C C . GLY A 1 235 ? 55.236 19.196 62.363 1.00 31.23 235 GLY A C 1
ATOM 3504 O O . GLY A 1 235 ? 55.449 18.453 63.322 1.00 32.56 235 GLY A O 1
ATOM 3508 N N . GLN A 1 236 ? 55.643 18.890 61.135 1.00 29.83 236 GLN A N 1
ATOM 3509 C CA . GLN A 1 236 ? 56.110 17.552 60.782 1.00 35.85 236 GLN A CA 1
ATOM 3510 C C . GLN A 1 236 ? 57.499 17.570 60.168 1.00 38.33 236 GLN A C 1
ATOM 3511 O O . GLN A 1 236 ? 57.906 16.592 59.545 1.00 38.03 236 GLN A O 1
ATOM 3525 N N . LEU A 1 237 ? 58.247 18.647 60.354 1.00 33.14 237 LEU A N 1
ATOM 3526 C CA . LEU A 1 237 ? 59.585 18.757 59.803 1.00 33.29 237 LEU A CA 1
ATOM 3527 C C . LEU A 1 237 ? 60.612 18.541 60.907 1.00 39.49 237 LEU A C 1
ATOM 3528 O O . LEU A 1 237 ? 60.677 19.311 61.872 1.00 39.13 237 LEU A O 1
ATOM 3544 N N . ALA A 1 238 ? 61.427 17.528 60.754 1.00 30.80 238 ALA A N 1
ATOM 3545 C CA . ALA A 1 238 ? 62.478 17.261 61.725 1.00 35.24 238 ALA A CA 1
ATOM 3546 C C . ALA A 1 238 ? 63.646 18.236 61.541 1.00 31.68 238 ALA A C 1
ATOM 3547 O O . ALA A 1 238 ? 64.226 18.350 60.452 1.00 38.65 238 ALA A O 1
ATOM 3554 N N . SER A 1 239 ? 63.942 18.978 62.598 1.00 32.80 239 SER A N 1
ATOM 3555 C CA . SER A 1 239 ? 65.230 19.665 62.724 1.00 42.08 239 SER A CA 1
ATOM 3556 C C . SER A 1 239 ? 66.397 18.732 62.397 1.00 40.62 239 SER A C 1
ATOM 3557 O O . SER A 1 239 ? 67.211 19.004 61.512 1.00 37.67 239 SER A O 1
ATOM 3565 N N . LYS A 1 240 ? 66.458 17.595 63.079 1.00 34.19 240 LYS A N 1
ATOM 3566 C CA . LYS A 1 240 ? 67.577 16.678 62.951 1.00 36.41 240 LYS A CA 1
ATOM 3567 C C . LYS A 1 240 ? 67.166 15.505 62.072 1.00 36.79 240 LYS A C 1
ATOM 3568 O O . LYS A 1 240 ? 67.094 14.351 62.481 1.00 37.00 240 LYS A O 1
ATOM 3587 N N . MET A 1 241 ? 66.953 15.848 60.815 1.00 37.00 241 MET A N 1
ATOM 3588 C CA . MET A 1 241 ? 66.389 14.920 59.842 1.00 35.62 241 MET A CA 1
ATOM 3589 C C . MET A 1 241 ? 67.194 13.632 59.712 1.00 40.05 241 MET A C 1
ATOM 3590 O O . MET A 1 241 ? 66.601 12.576 59.422 1.00 31.36 241 MET A O 1
ATOM 3604 N N . ARG A 1 242 ? 68.534 13.694 59.908 1.00 36.20 242 ARG A N 1
ATOM 3605 C CA . ARG A 1 242 ? 69.390 12.501 59.733 1.00 31.86 242 ARG A CA 1
ATOM 3606 C C . ARG A 1 242 ? 68.921 11.340 60.593 1.00 33.02 242 ARG A C 1
ATOM 3607 O O . ARG A 1 242 ? 69.045 10.180 60.199 1.00 38.02 242 ARG A O 1
ATOM 3628 N N . PHE A 1 243 ? 68.347 11.627 61.754 1.00 35.87 243 PHE A N 1
ATOM 3629 C CA . PHE A 1 243 ? 67.877 10.566 62.620 1.00 38.56 243 PHE A CA 1
ATOM 3630 C C . PHE A 1 243 ? 66.530 9.975 62.193 1.00 37.03 243 PHE A C 1
ATOM 3631 O O . PHE A 1 243 ? 66.141 8.928 62.715 1.00 36.23 243 PHE A O 1
ATOM 3648 N N . LEU A 1 244 ? 65.830 10.576 61.245 1.00 29.17 244 LEU A N 1
ATOM 3649 C CA . LEU A 1 244 ? 64.739 9.882 60.568 1.00 28.80 244 LEU A CA 1
ATOM 3650 C C . LEU A 1 244 ? 65.172 9.170 59.289 1.00 38.63 244 LEU A C 1
ATOM 3651 O O . LEU A 1 244 ? 64.581 8.127 58.914 1.00 32.89 244 LEU A O 1
ATOM 3667 N N . SER A 1 245 ? 66.169 9.714 58.587 1.00 34.70 245 SER A N 1
ATOM 3668 C CA . SER A 1 245 ? 66.503 9.178 57.273 1.00 36.81 245 SER A CA 1
ATOM 3669 C C . SER A 1 245 ? 67.629 8.121 57.339 1.00 33.25 245 SER A C 1
ATOM 3670 O O . SER A 1 245 ? 67.640 7.178 56.541 1.00 33.23 245 SER A O 1
ATOM 3678 N N . ALA A 1 246 ? 68.563 8.245 58.275 1.00 35.95 246 ALA A N 1
ATOM 3679 C CA . ALA A 1 246 ? 69.629 7.255 58.367 1.00 37.79 246 ALA A CA 1
ATOM 3680 C C . ALA A 1 246 ? 69.107 5.851 58.639 1.00 41.50 246 ALA A C 1
ATOM 3681 O O . ALA A 1 246 ? 69.609 4.901 58.006 1.00 38.09 246 ALA A O 1
ATOM 3688 N N . PRO A 1 247 ? 68.114 5.638 59.511 1.00 38.29 247 PRO A N 1
ATOM 3689 C CA . PRO A 1 247 ? 67.629 4.266 59.678 1.00 29.47 247 PRO A CA 1
ATOM 3690 C C . PRO A 1 247 ? 67.144 3.678 58.389 1.00 39.52 247 PRO A C 1
ATOM 3691 O O . PRO A 1 247 ? 67.245 2.458 58.229 1.00 35.86 247 PRO A O 1
ATOM 3702 N N . TRP A 1 248 ? 66.673 4.494 57.427 1.00 36.52 248 TRP A N 1
ATOM 3703 C CA . TRP A 1 248 ? 66.294 3.905 56.143 1.00 39.56 248 TRP A CA 1
ATOM 3704 C C . TRP A 1 248 ? 67.516 3.439 55.353 1.00 39.49 248 TRP A C 1
ATOM 3705 O O . TRP A 1 248 ? 67.441 2.455 54.607 1.00 37.25 248 TRP A O 1
ATOM 3726 N N . VAL A 1 249 ? 68.641 4.139 55.483 1.00 40.51 249 VAL A N 1
ATOM 3727 C CA . VAL A 1 249 ? 69.865 3.668 54.849 1.00 39.86 249 VAL A CA 1
ATOM 3728 C C . VAL A 1 249 ? 70.194 2.277 55.367 1.00 40.24 249 VAL A C 1
ATOM 3729 O O . VAL A 1 249 ? 70.393 1.334 54.595 1.00 44.67 249 VAL A O 1
ATOM 3742 N N . GLY A 1 250 ? 70.198 2.129 56.689 1.00 40.76 250 GLY A N 1
ATOM 3743 C CA . GLY A 1 250 ? 70.418 0.827 57.300 1.00 42.88 250 GLY A CA 1
ATOM 3744 C C . GLY A 1 250 ? 69.427 -0.216 56.854 1.00 40.89 250 GLY A C 1
ATOM 3745 O O . GLY A 1 250 ? 69.811 -1.349 56.577 1.00 45.82 250 GLY A O 1
ATOM 3749 N N . LEU A 1 251 ? 68.145 0.154 56.737 1.00 41.11 251 LEU A N 1
ATOM 3750 C CA . LEU A 1 251 ? 67.149 -0.842 56.393 1.00 36.20 251 LEU A CA 1
ATOM 3751 C C . LEU A 1 251 ? 67.200 -1.238 54.935 1.00 45.38 251 LEU A C 1
ATOM 3752 O O . LEU A 1 251 ? 66.807 -2.359 54.598 1.00 41.51 251 LEU A O 1
ATOM 3768 N N . LEU A 1 252 ? 67.690 -0.366 54.064 1.00 43.06 252 LEU A N 1
ATOM 3769 C CA . LEU A 1 252 ? 67.574 -0.576 52.629 1.00 41.62 252 LEU A CA 1
ATOM 3770 C C . LEU A 1 252 ? 68.871 -0.941 51.925 1.00 41.74 252 LEU A C 1
ATOM 3771 O O . LEU A 1 252 ? 68.821 -1.381 50.768 1.00 51.29 252 LEU A O 1
ATOM 3787 N N . GLU A 1 253 ? 70.027 -0.744 52.555 1.00 46.48 253 GLU A N 1
ATOM 3788 C CA . GLU A 1 253 ? 71.277 -0.909 51.807 1.00 54.59 253 GLU A CA 1
ATOM 3789 C C . GLU A 1 253 ? 71.568 -2.365 51.430 1.00 55.86 253 GLU A C 1
ATOM 3790 O O . GLU A 1 253 ? 72.196 -2.604 50.387 1.00 46.19 253 GLU A O 1
ATOM 3802 N N . ASP A 1 254 ? 71.123 -3.349 52.219 1.00 47.71 254 ASP A N 1
ATOM 3803 C CA . ASP A 1 254 ? 71.262 -4.733 51.742 1.00 47.08 254 ASP A CA 1
ATOM 3804 C C . ASP A 1 254 ? 70.161 -5.668 52.261 1.00 52.99 254 ASP A C 1
ATOM 3805 O O . ASP A 1 254 ? 70.405 -6.722 52.834 1.00 59.10 254 ASP A O 1
ATOM 3814 N N . GLY A 1 255 ? 68.899 -5.314 52.022 1.00 47.73 255 GLY A N 1
ATOM 3815 C CA . GLY A 1 255 ? 67.801 -6.232 52.185 1.00 44.33 255 GLY A CA 1
ATOM 3816 C C . GLY A 1 255 ? 67.193 -6.352 53.567 1.00 47.84 255 GLY A C 1
ATOM 3817 O O . GLY A 1 255 ? 66.245 -7.141 53.740 1.00 44.47 255 GLY A O 1
ATOM 3821 N N . ALA A 1 256 ? 67.703 -5.633 54.567 1.00 43.43 256 ALA A N 1
ATOM 3822 C CA . ALA A 1 256 ? 67.261 -5.923 55.932 1.00 43.34 256 ALA A CA 1
ATOM 3823 C C . ALA A 1 256 ? 65.765 -5.692 56.094 1.00 42.90 256 ALA A C 1
ATOM 3824 O O . ALA A 1 256 ? 65.087 -6.447 56.803 1.00 42.42 256 ALA A O 1
ATOM 3831 N N . TRP A 1 257 ? 65.218 -4.668 55.429 1.00 52.81 257 TRP A N 1
ATOM 3832 C CA . TRP A 1 257 ? 63.787 -4.402 55.564 1.00 41.36 257 TRP A CA 1
ATOM 3833 C C . TRP A 1 257 ? 62.972 -5.648 55.205 1.00 42.03 257 TRP A C 1
ATOM 3834 O O . TRP A 1 257 ? 62.116 -6.068 55.985 1.00 41.28 257 TRP A O 1
ATOM 3855 N N . LEU A 1 258 ? 63.232 -6.266 54.034 1.00 37.79 258 LEU A N 1
ATOM 3856 C CA . LEU A 1 258 ? 62.463 -7.451 53.659 1.00 53.71 258 LEU A CA 1
ATOM 3857 C C . LEU A 1 258 ? 62.737 -8.622 54.582 1.00 43.61 258 LEU A C 1
ATOM 3858 O O . LEU A 1 258 ? 61.843 -9.438 54.806 1.00 44.92 258 LEU A O 1
ATOM 3874 N N . ARG A 1 259 ? 63.968 -8.758 55.074 1.00 40.11 259 ARG A N 1
ATOM 3875 C CA . ARG A 1 259 ? 64.261 -9.877 55.958 1.00 44.66 259 ARG A CA 1
ATOM 3876 C C . ARG A 1 259 ? 63.487 -9.752 57.240 1.00 41.19 259 ARG A C 1
ATOM 3877 O O . ARG A 1 259 ? 63.056 -10.762 57.796 1.00 44.46 259 ARG A O 1
ATOM 3898 N N . HIS A 1 260 ? 63.298 -8.530 57.736 0.95 43.74 260 HIS A N 1
ATOM 3899 C CA . HIS A 1 260 ? 62.465 -8.382 58.927 0.95 45.74 260 HIS A CA 1
ATOM 3900 C C . HIS A 1 260 ? 60.993 -8.602 58.604 0.95 42.96 260 HIS A C 1
ATOM 3901 O O . HIS A 1 260 ? 60.254 -9.146 59.430 0.95 38.22 260 HIS A O 1
ATOM 3916 N N . GLY A 1 261 ? 60.555 -8.232 57.404 1.00 36.64 261 GLY A N 1
ATOM 3917 C CA . GLY A 1 261 ? 59.176 -8.496 57.024 1.00 44.85 261 GLY A CA 1
ATOM 3918 C C . GLY A 1 261 ? 58.878 -9.981 56.842 1.00 41.44 261 GLY A C 1
ATOM 3919 O O . GLY A 1 261 ? 57.813 -10.463 57.244 1.00 37.25 261 GLY A O 1
ATOM 3923 N N . ASN A 1 262 ? 59.795 -10.716 56.209 1.00 43.34 262 ASN A N 1
ATOM 3924 C CA . ASN A 1 262 ? 59.594 -12.155 56.026 1.00 48.44 262 ASN A CA 1
ATOM 3925 C C . ASN A 1 262 ? 59.589 -12.871 57.367 1.00 33.08 262 ASN A C 1
ATOM 3926 O O . ASN A 1 262 ? 58.763 -13.756 57.601 1.00 45.16 262 ASN A O 1
ATOM 3937 N N . HIS A 1 263 ? 60.476 -12.476 58.275 1.00 47.59 263 HIS A N 1
ATOM 3938 C CA . HIS A 1 263 ? 60.493 -13.085 59.598 1.00 42.44 263 HIS A CA 1
ATOM 3939 C C . HIS A 1 263 ? 59.150 -12.934 60.283 1.00 50.52 263 HIS A C 1
ATOM 3940 O O . HIS A 1 263 ? 58.598 -13.906 60.807 1.00 48.26 263 HIS A O 1
ATOM 3954 N N . ALA A 1 264 ? 58.601 -11.716 60.286 1.00 45.78 264 ALA A N 1
ATOM 3955 C CA . ALA A 1 264 ? 57.341 -11.491 60.989 1.00 49.22 264 ALA A CA 1
ATOM 3956 C C . ALA A 1 264 ? 56.185 -12.224 60.319 1.00 37.83 264 ALA A C 1
ATOM 3957 O O . ALA A 1 264 ? 55.236 -12.644 61.005 1.00 36.93 264 ALA A O 1
ATOM 3964 N N . ASN A 1 265 ? 56.228 -12.357 58.987 1.00 38.14 265 ASN A N 1
ATOM 3965 C CA . ASN A 1 265 ? 55.166 -13.077 58.276 1.00 42.68 265 ASN A CA 1
ATOM 3966 C C . ASN A 1 265 ? 55.259 -14.584 58.548 1.00 41.57 265 ASN A C 1
ATOM 3967 O O . ASN A 1 265 ? 54.239 -15.268 58.687 1.00 39.27 265 ASN A O 1
ATOM 3978 N N . HIS A 1 266 ? 56.482 -15.115 58.547 1.00 38.15 266 HIS A N 1
ATOM 3979 C CA . HIS A 1 266 ? 56.692 -16.540 58.784 1.00 51.79 266 HIS A CA 1
ATOM 3980 C C . HIS A 1 266 ? 56.303 -16.913 60.203 1.00 48.60 266 HIS A C 1
ATOM 3981 O O . HIS A 1 266 ? 55.676 -17.953 60.405 1.00 43.49 266 HIS A O 1
ATOM 3995 N N . CYS A 1 267 ? 56.556 -16.013 61.180 1.00 42.03 267 CYS A N 1
ATOM 3996 C CA . CYS A 1 267 ? 56.079 -16.239 62.543 1.00 32.60 267 CYS A CA 1
ATOM 3997 C C . CYS A 1 267 ? 54.569 -16.238 62.630 1.00 45.88 267 CYS A C 1
ATOM 3998 O O . CYS A 1 267 ? 53.999 -16.941 63.467 1.00 47.46 267 CYS A O 1
ATOM 4006 N N . ALA A 1 268 ? 53.902 -15.419 61.838 1.00 45.16 268 ALA A N 1
ATOM 4007 C CA . ALA A 1 268 ? 52.448 -15.450 61.888 1.00 47.87 268 ALA A CA 1
ATOM 4008 C C . ALA A 1 268 ? 51.919 -16.655 61.151 1.00 46.91 268 ALA A C 1
ATOM 4009 O O . ALA A 1 268 ? 50.829 -17.131 61.459 1.00 44.38 268 ALA A O 1
ATOM 4016 N N . GLN A 1 269 ? 52.659 -17.111 60.140 1.00 48.01 269 GLN A N 1
ATOM 4017 C CA . GLN A 1 269 ? 52.260 -18.284 59.393 1.00 48.12 269 GLN A CA 1
ATOM 4018 C C . GLN A 1 269 ? 52.368 -19.519 60.275 1.00 45.24 269 GLN A C 1
ATOM 4019 O O . GLN A 1 269 ? 51.491 -20.374 60.260 1.00 46.89 269 GLN A O 1
ATOM 4033 N N . LEU A 1 270 ? 53.424 -19.595 61.079 1.00 51.30 270 LEU A N 1
ATOM 4034 C CA . LEU A 1 270 ? 53.594 -20.688 62.030 1.00 53.94 270 LEU A CA 1
ATOM 4035 C C . LEU A 1 270 ? 52.476 -20.708 63.063 1.00 59.05 270 LEU A C 1
ATOM 4036 O O . LEU A 1 270 ? 51.827 -21.738 63.264 1.00 60.36 270 LEU A O 1
ATOM 4052 N N . LEU A 1 271 ? 52.223 -19.574 63.721 1.00 57.70 271 LEU A N 1
ATOM 4053 C CA . LEU A 1 271 ? 51.158 -19.527 64.714 1.00 53.14 271 LEU A CA 1
ATOM 4054 C C . LEU A 1 271 ? 49.860 -20.073 64.152 1.00 51.02 271 LEU A C 1
ATOM 4055 O O . LEU A 1 271 ? 49.145 -20.813 64.821 1.00 57.59 271 LEU A O 1
ATOM 4071 N N . ALA A 1 272 ? 49.506 -19.659 62.945 1.00 47.18 272 ALA A N 1
ATOM 4072 C CA . ALA A 1 272 ? 48.243 -20.076 62.348 1.00 48.83 272 ALA A CA 1
ATOM 4073 C C . ALA A 1 272 ? 48.296 -21.521 61.872 1.00 64.64 272 ALA A C 1
ATOM 4074 O O . ALA A 1 272 ? 47.291 -22.239 61.895 1.00 61.64 272 ALA A O 1
ATOM 4081 N N . LEU A 1 273 ? 49.457 -21.940 61.409 1.00 57.95 273 LEU A N 1
ATOM 4082 C CA . LEU A 1 273 ? 49.682 -23.319 61.036 1.00 64.89 273 LEU A CA 1
ATOM 4083 C C . LEU A 1 273 ? 49.382 -24.266 62.192 1.00 66.19 273 LEU A C 1
ATOM 4084 O O . LEU A 1 273 ? 48.594 -25.209 62.054 1.00 62.19 273 LEU A O 1
ATOM 4100 N N . LEU A 1 274 ? 49.903 -23.940 63.354 1.00 59.78 274 LEU A N 1
ATOM 4101 C CA . LEU A 1 274 ? 49.839 -24.747 64.548 1.00 58.23 274 LEU A CA 1
ATOM 4102 C C . LEU A 1 274 ? 48.503 -24.696 65.267 1.00 62.88 274 LEU A C 1
ATOM 4103 O O . LEU A 1 274 ? 48.405 -25.279 66.346 1.00 70.18 274 LEU A O 1
ATOM 4119 N N . VAL A 1 275 ? 47.477 -24.014 64.759 1.00 70.87 275 VAL A N 1
ATOM 4120 C CA . VAL A 1 275 ? 46.277 -23.908 65.585 1.00 63.25 275 VAL A CA 1
ATOM 4121 C C . VAL A 1 275 ? 45.001 -23.803 64.780 1.00 62.37 275 VAL A C 1
ATOM 4122 O O . VAL A 1 275 ? 43.914 -23.841 65.361 1.00 80.82 275 VAL A O 1
ATOM 4135 N N . SER A 1 276 ? 45.087 -23.657 63.466 1.00 68.16 276 SER A N 1
ATOM 4136 C CA . SER A 1 276 ? 43.841 -23.452 62.728 1.00 84.17 276 SER A CA 1
ATOM 4137 C C . SER A 1 276 ? 43.058 -24.751 62.542 1.00 84.44 276 SER A C 1
ATOM 4138 O O . SER A 1 276 ? 41.897 -24.720 62.105 1.00 87.00 276 SER A O 1
ATOM 4146 N N . ASP A 1 277 ? 43.649 -25.880 62.905 1.00 78.70 277 ASP A N 1
ATOM 4147 C CA . ASP A 1 277 ? 42.990 -27.165 62.800 1.00 80.13 277 ASP A CA 1
ATOM 4148 C C . ASP A 1 277 ? 42.252 -27.553 64.061 1.00 87.90 277 ASP A C 1
ATOM 4149 O O . ASP A 1 277 ? 41.544 -28.567 64.052 1.00 86.60 277 ASP A O 1
ATOM 4158 N N . LEU A 1 278 ? 42.427 -26.791 65.138 1.00 89.50 278 LEU A N 1
ATOM 4159 C CA . LEU A 1 278 ? 41.667 -27.025 66.349 1.00 86.04 278 LEU A CA 1
ATOM 4160 C C . LEU A 1 278 ? 40.192 -26.697 66.132 1.00 93.09 278 LEU A C 1
ATOM 4161 O O . LEU A 1 278 ? 39.842 -25.904 65.247 1.00 85.62 278 LEU A O 1
ATOM 4177 N N . PRO A 1 279 ? 39.309 -27.317 66.919 1.00 94.02 279 PRO A N 1
ATOM 4178 C CA . PRO A 1 279 ? 37.871 -27.122 66.749 1.00 87.13 279 PRO A CA 1
ATOM 4179 C C . PRO A 1 279 ? 37.390 -25.955 67.584 1.00 87.50 279 PRO A C 1
ATOM 4180 O O . PRO A 1 279 ? 37.794 -25.776 68.738 1.00 77.25 279 PRO A O 1
ATOM 4191 N N . GLY A 1 280 ? 36.481 -25.186 66.987 1.00 82.79 280 GLY A N 1
ATOM 4192 C CA . GLY A 1 280 ? 36.018 -23.937 67.554 1.00 88.19 280 GLY A CA 1
ATOM 4193 C C . GLY A 1 280 ? 36.973 -22.783 67.358 1.00 87.52 280 GLY A C 1
ATOM 4194 O O . GLY A 1 280 ? 36.728 -21.694 67.887 1.00 88.11 280 GLY A O 1
ATOM 4198 N N . VAL A 1 281 ? 38.051 -22.994 66.608 1.00 87.17 281 VAL A N 1
ATOM 4199 C CA . VAL A 1 281 ? 39.066 -21.987 66.338 1.00 83.38 281 VAL A CA 1
ATOM 4200 C C . VAL A 1 281 ? 39.135 -21.797 64.830 1.00 84.11 281 VAL A C 1
ATOM 4201 O O . VAL A 1 281 ? 39.435 -22.750 64.096 1.00 81.23 281 VAL A O 1
ATOM 4214 N N . GLU A 1 282 ? 38.864 -20.573 64.368 1.00 86.42 282 GLU A N 1
ATOM 4215 C CA . GLU A 1 282 ? 38.831 -20.272 62.939 1.00 89.36 282 GLU A CA 1
ATOM 4216 C C . GLU A 1 282 ? 39.610 -18.998 62.608 1.00 74.24 282 GLU A C 1
ATOM 4217 O O . GLU A 1 282 ? 39.448 -17.974 63.280 1.00 61.66 282 GLU A O 1
ATOM 4229 N N . LEU A 1 283 ? 40.438 -19.076 61.556 1.00 69.53 283 LEU A N 1
ATOM 4230 C CA . LEU A 1 283 ? 41.040 -17.907 60.917 1.00 61.23 283 LEU A CA 1
ATOM 4231 C C . LEU A 1 283 ? 39.965 -17.038 60.291 1.00 59.30 283 LEU A C 1
ATOM 4232 O O . LEU A 1 283 ? 39.259 -17.480 59.376 1.00 59.13 283 LEU A O 1
ATOM 4248 N N . MET A 1 284 ? 39.875 -15.780 60.732 1.00 64.75 284 MET A N 1
ATOM 4249 C CA . MET A 1 284 ? 38.876 -14.895 60.150 1.00 55.26 284 MET A CA 1
ATOM 4250 C C . MET A 1 284 ? 39.280 -14.359 58.786 1.00 49.09 284 MET A C 1
ATOM 4251 O O . MET A 1 284 ? 38.402 -13.917 58.036 1.00 48.33 284 MET A O 1
ATOM 4265 N N . PHE A 1 285 ? 40.575 -14.351 58.465 1.00 52.05 285 PHE A N 1
ATOM 4266 C CA . PHE A 1 285 ? 41.079 -13.853 57.191 1.00 48.32 285 PHE A CA 1
ATOM 4267 C C . PHE A 1 285 ? 42.332 -14.629 56.826 1.00 45.18 285 PHE A C 1
ATOM 4268 O O . PHE A 1 285 ? 43.045 -15.118 57.710 1.00 49.51 285 PHE A O 1
ATOM 4285 N N . PRO A 1 286 ? 42.687 -14.663 55.549 1.00 35.31 286 PRO A N 1
ATOM 4286 C CA . PRO A 1 286 ? 43.971 -15.256 55.140 1.00 32.09 286 PRO A CA 1
ATOM 4287 C C . PRO A 1 286 ? 45.149 -14.581 55.825 1.00 46.51 286 PRO A C 1
ATOM 4288 O O . PRO A 1 286 ? 45.150 -13.370 56.079 1.00 52.59 286 PRO A O 1
ATOM 4299 N N . VAL A 1 287 ? 46.194 -15.361 56.042 1.00 48.32 287 VAL A N 1
ATOM 4300 C CA . VAL A 1 287 ? 47.401 -14.885 56.702 1.00 40.59 287 VAL A CA 1
ATOM 4301 C C . VAL A 1 287 ? 48.387 -14.462 55.613 1.00 53.88 287 VAL A C 1
ATOM 4302 O O . VAL A 1 287 ? 49.276 -15.210 55.184 1.00 41.40 287 VAL A O 1
ATOM 4315 N N . GLU A 1 288 ? 48.246 -13.211 55.173 1.00 47.81 288 GLU A N 1
ATOM 4316 C CA . GLU A 1 288 ? 49.080 -12.690 54.103 1.00 46.13 288 GLU A CA 1
ATOM 4317 C C . GLU A 1 288 ? 50.082 -11.653 54.586 1.00 43.59 288 GLU A C 1
ATOM 4318 O O . GLU A 1 288 ? 50.806 -11.082 53.774 1.00 40.34 288 GLU A O 1
ATOM 4330 N N . ALA A 1 289 ? 50.178 -11.438 55.890 1.00 37.46 289 ALA A N 1
ATOM 4331 C CA . ALA A 1 289 ? 51.190 -10.559 56.407 1.00 48.88 289 ALA A CA 1
ATOM 4332 C C . ALA A 1 289 ? 51.600 -11.094 57.764 1.00 47.26 289 ALA A C 1
ATOM 4333 O O . ALA A 1 289 ? 51.867 -12.292 57.900 1.00 40.51 289 ALA A O 1
ATOM 4340 N N . ASN A 1 290 ? 51.605 -10.232 58.784 1.00 39.32 290 ASN A N 1
ATOM 4341 C CA . ASN A 1 290 ? 52.164 -10.581 60.079 1.00 36.47 290 ASN A CA 1
ATOM 4342 C C . ASN A 1 290 ? 51.109 -10.690 61.162 1.00 36.52 290 ASN A C 1
ATOM 4343 O O . ASN A 1 290 ? 51.451 -10.696 62.354 1.00 42.05 290 ASN A O 1
ATOM 4354 N N . GLY A 1 291 ? 49.834 -10.738 60.771 1.00 42.32 291 GLY A N 1
ATOM 4355 C CA . GLY A 1 291 ? 48.734 -10.895 61.700 1.00 52.70 291 GLY A CA 1
ATOM 4356 C C . GLY A 1 291 ? 48.043 -12.244 61.571 1.00 62.51 291 GLY A C 1
ATOM 4357 O O . GLY A 1 291 ? 47.977 -12.829 60.485 1.00 49.65 291 GLY A O 1
ATOM 4361 N N . VAL A 1 292 ? 47.495 -12.716 62.690 1.00 54.72 292 VAL A N 1
ATOM 4362 C CA . VAL A 1 292 ? 46.619 -13.875 62.729 1.00 54.48 292 VAL A CA 1
ATOM 4363 C C . VAL A 1 292 ? 45.345 -13.470 63.457 1.00 48.60 292 VAL A C 1
ATOM 4364 O O . VAL A 1 292 ? 45.394 -13.138 64.644 1.00 49.73 292 VAL A O 1
ATOM 4377 N N . PHE A 1 293 ? 44.219 -13.495 62.751 1.00 49.25 293 PHE A N 1
ATOM 4378 C CA . PHE A 1 293 ? 42.899 -13.183 63.302 1.00 60.96 293 PHE A CA 1
ATOM 4379 C C . PHE A 1 293 ? 42.113 -14.477 63.570 1.00 59.99 293 PHE A C 1
ATOM 4380 O O . PHE A 1 293 ? 41.745 -15.192 62.629 1.00 51.40 293 PHE A O 1
ATOM 4397 N N . LEU A 1 294 ? 41.846 -14.771 64.848 1.00 55.82 294 LEU A N 1
ATOM 4398 C CA . LEU A 1 294 ? 41.210 -16.023 65.269 1.00 65.12 294 LEU A CA 1
ATOM 4399 C C . LEU A 1 294 ? 39.889 -15.764 65.962 1.00 67.83 294 LEU A C 1
ATOM 4400 O O . LEU A 1 294 ? 39.858 -15.167 67.041 1.00 64.85 294 LEU A O 1
ATOM 4416 N N . GLN A 1 295 ? 38.814 -16.272 65.384 1.00 78.52 295 GLN A N 1
ATOM 4417 C CA . GLN A 1 295 ? 37.575 -16.405 66.136 1.00 87.85 295 GLN A CA 1
ATOM 4418 C C . GLN A 1 295 ? 37.698 -17.558 67.136 1.00 83.86 295 GLN A C 1
ATOM 4419 O O . GLN A 1 295 ? 38.081 -18.672 66.773 1.00 79.60 295 GLN A O 1
ATOM 4433 N N . MET A 1 296 ? 37.393 -17.285 68.403 1.00 89.48 296 MET A N 1
ATOM 4434 C CA . MET A 1 296 ? 37.658 -18.258 69.461 1.00 92.65 296 MET A CA 1
ATOM 4435 C C . MET A 1 296 ? 36.526 -18.324 70.478 1.00 102.62 296 MET A C 1
ATOM 4436 O O . MET A 1 296 ? 35.528 -17.598 70.356 1.00 100.57 296 MET A O 1
ATOM 4450 N N . PRO A 1 297 ? 36.631 -19.222 71.464 1.00 107.00 297 PRO A N 1
ATOM 4451 C CA . PRO A 1 297 ? 35.717 -19.213 72.615 1.00 104.63 297 PRO A CA 1
ATOM 4452 C C . PRO A 1 297 ? 36.182 -18.330 73.759 1.00 98.48 297 PRO A C 1
ATOM 4453 O O . PRO A 1 297 ? 37.348 -18.344 74.157 1.00 83.54 297 PRO A O 1
ATOM 4464 N N . GLU A 1 298 ? 35.201 -17.615 74.332 1.00 97.81 298 GLU A N 1
ATOM 4465 C CA . GLU A 1 298 ? 35.369 -16.689 75.449 1.00 90.47 298 GLU A CA 1
ATOM 4466 C C . GLU A 1 298 ? 36.401 -17.193 76.449 1.00 98.28 298 GLU A C 1
ATOM 4467 O O . GLU A 1 298 ? 37.121 -16.402 77.059 1.00 101.42 298 GLU A O 1
ATOM 4479 N N . HIS A 1 299 ? 36.450 -18.492 76.623 1.00 99.75 299 HIS A N 1
ATOM 4480 C CA . HIS A 1 299 ? 37.407 -19.038 77.535 1.00 104.90 299 HIS A CA 1
ATOM 4481 C C . HIS A 1 299 ? 38.792 -18.597 77.097 1.00 108.72 299 HIS A C 1
ATOM 4482 O O . HIS A 1 299 ? 39.759 -18.904 77.776 1.00 102.78 299 HIS A O 1
ATOM 4496 N N . ALA A 1 300 ? 38.889 -17.872 75.971 1.00 114.77 300 ALA A N 1
ATOM 4497 C CA . ALA A 1 300 ? 40.158 -17.297 75.508 1.00 102.93 300 ALA A CA 1
ATOM 4498 C C . ALA A 1 300 ? 40.766 -16.574 76.690 1.00 105.02 300 ALA A C 1
ATOM 4499 O O . ALA A 1 300 ? 41.976 -16.447 76.817 1.00 99.12 300 ALA A O 1
ATOM 4506 N N . ILE A 1 301 ? 39.890 -16.082 77.552 1.00 105.45 301 ILE A N 1
ATOM 4507 C CA . ILE A 1 301 ? 40.294 -15.398 78.743 1.00 97.60 301 ILE A CA 1
ATOM 4508 C C . ILE A 1 301 ? 41.347 -16.192 79.460 1.00 95.81 301 ILE A C 1
ATOM 4509 O O . ILE A 1 301 ? 42.061 -15.655 80.280 1.00 97.50 301 ILE A O 1
ATOM 4525 N N . GLU A 1 302 ? 41.483 -17.474 79.188 1.00 93.68 302 GLU A N 1
ATOM 4526 C CA . GLU A 1 302 ? 42.551 -18.132 79.940 1.00 95.34 302 GLU A CA 1
ATOM 4527 C C . GLU A 1 302 ? 43.908 -18.006 79.255 1.00 101.65 302 GLU A C 1
ATOM 4528 O O . GLU A 1 302 ? 44.930 -17.968 79.956 1.00 98.73 302 GLU A O 1
ATOM 4540 N N . ALA A 1 303 ? 43.962 -17.941 77.914 1.00 106.12 303 ALA A N 1
ATOM 4541 C CA . ALA A 1 303 ? 45.164 -17.409 77.272 1.00 93.91 303 ALA A CA 1
ATOM 4542 C C . ALA A 1 303 ? 45.443 -16.014 77.810 1.00 92.75 303 ALA A C 1
ATOM 4543 O O . ALA A 1 303 ? 46.544 -15.739 78.301 1.00 92.72 303 ALA A O 1
ATOM 4550 N N . LEU A 1 304 ? 44.421 -15.140 77.809 1.00 90.26 304 LEU A N 1
ATOM 4551 C CA . LEU A 1 304 ? 44.564 -13.801 78.383 1.00 92.95 304 LEU A CA 1
ATOM 4552 C C . LEU A 1 304 ? 45.005 -13.963 79.826 1.00 91.32 304 LEU A C 1
ATOM 4553 O O . LEU A 1 304 ? 46.180 -13.794 80.168 1.00 90.74 304 LEU A O 1
ATOM 4569 N N . ARG A 1 305 ? 44.033 -14.350 80.640 1.00 102.20 305 ARG A N 1
ATOM 4570 C CA . ARG A 1 305 ? 44.094 -14.511 82.086 1.00 104.71 305 ARG A CA 1
ATOM 4571 C C . ARG A 1 305 ? 45.477 -14.353 82.705 1.00 97.79 305 ARG A C 1
ATOM 4572 O O . ARG A 1 305 ? 46.109 -13.287 82.605 1.00 100.23 305 ARG A O 1
ATOM 4593 N N . ALA A 1 306 ? 45.944 -15.424 83.322 1.00 103.34 306 ALA A N 1
ATOM 4594 C CA . ALA A 1 306 ? 47.058 -15.399 84.230 1.00 102.57 306 ALA A CA 1
ATOM 4595 C C . ALA A 1 306 ? 48.180 -16.155 83.555 1.00 104.44 306 ALA A C 1
ATOM 4596 O O . ALA A 1 306 ? 49.102 -16.641 84.210 1.00 109.06 306 ALA A O 1
ATOM 4603 N N . LYS A 1 307 ? 48.023 -16.349 82.233 1.00 98.73 307 LYS A N 1
ATOM 4604 C CA . LYS A 1 307 ? 48.939 -17.084 81.385 1.00 91.71 307 LYS A CA 1
ATOM 4605 C C . LYS A 1 307 ? 50.043 -16.191 80.863 1.00 97.71 307 LYS A C 1
ATOM 4606 O O . LYS A 1 307 ? 51.013 -16.706 80.302 1.00 101.48 307 LYS A O 1
ATOM 4625 N N . GLY A 1 308 ? 49.912 -14.876 81.052 1.00 99.35 308 GLY A N 1
ATOM 4626 C CA . GLY A 1 308 ? 50.938 -13.927 80.634 1.00 95.10 308 GLY A CA 1
ATOM 4627 C C . GLY A 1 308 ? 50.984 -13.691 79.143 1.00 94.54 308 GLY A C 1
ATOM 4628 O O . GLY A 1 308 ? 52.078 -13.576 78.574 1.00 85.16 308 GLY A O 1
ATOM 4632 N N . TRP A 1 309 ? 49.811 -13.620 78.502 1.00 92.43 309 TRP A N 1
ATOM 4633 C CA . TRP A 1 309 ? 49.668 -13.453 77.060 1.00 86.12 309 TRP A CA 1
ATOM 4634 C C . TRP A 1 309 ? 48.878 -12.180 76.806 1.00 89.85 309 TRP A C 1
ATOM 4635 O O . TRP A 1 309 ? 47.733 -12.062 77.264 1.00 82.57 309 TRP A O 1
ATOM 4656 N N . ARG A 1 310 ? 49.474 -11.243 76.063 1.00 89.87 310 ARG A N 1
ATOM 4657 C CA . ARG A 1 310 ? 48.774 -10.040 75.643 1.00 84.88 310 ARG A CA 1
ATOM 4658 C C . ARG A 1 310 ? 48.530 -10.019 74.143 1.00 67.27 310 ARG A C 1
ATOM 4659 O O . ARG A 1 310 ? 49.381 -10.405 73.340 1.00 70.38 310 ARG A O 1
ATOM 4680 N N . PHE A 1 311 ? 47.342 -9.563 73.796 1.00 65.45 311 PHE A N 1
ATOM 4681 C CA . PHE A 1 311 ? 46.827 -9.542 72.441 1.00 60.11 311 PHE A CA 1
ATOM 4682 C C . PHE A 1 311 ? 45.547 -8.740 72.516 1.00 60.63 311 PHE A C 1
ATOM 4683 O O . PHE A 1 311 ? 45.029 -8.481 73.602 1.00 72.01 311 PHE A O 1
ATOM 4700 N N . TYR A 1 312 ? 45.044 -8.351 71.361 1.00 69.25 312 TYR A N 1
ATOM 4701 C CA . TYR A 1 312 ? 43.947 -7.396 71.271 1.00 70.65 312 TYR A CA 1
ATOM 4702 C C . TYR A 1 312 ? 42.647 -8.167 71.079 1.00 83.20 312 TYR A C 1
ATOM 4703 O O . TYR A 1 312 ? 42.385 -8.698 69.994 1.00 81.26 312 TYR A O 1
ATOM 4721 N N . THR A 1 313 ? 41.843 -8.234 72.139 1.00 91.00 313 THR A N 1
ATOM 4722 C CA . THR A 1 313 ? 40.497 -8.792 72.051 1.00 78.47 313 THR A CA 1
ATOM 4723 C C . THR A 1 313 ? 39.658 -7.986 71.063 1.00 75.28 313 THR A C 1
ATOM 4724 O O . THR A 1 313 ? 39.717 -6.755 71.035 1.00 82.69 313 THR A O 1
ATOM 4735 N N . PHE A 1 314 ? 38.867 -8.675 70.251 1.00 76.87 314 PHE A N 1
ATOM 4736 C CA . PHE A 1 314 ? 38.002 -7.995 69.276 1.00 81.49 314 PHE A CA 1
ATOM 4737 C C . PHE A 1 314 ? 36.946 -7.199 70.088 1.00 76.49 314 PHE A C 1
ATOM 4738 O O . PHE A 1 314 ? 37.078 -7.032 71.309 1.00 86.50 314 PHE A O 1
ATOM 4755 N N . ILE A 1 315 ? 35.930 -6.623 69.426 1.00 73.40 315 ILE A N 1
ATOM 4756 C CA . ILE A 1 315 ? 34.776 -5.999 70.112 1.00 72.34 315 ILE A CA 1
ATOM 4757 C C . ILE A 1 315 ? 34.430 -6.650 71.452 1.00 76.05 315 ILE A C 1
ATOM 4758 O O . ILE A 1 315 ? 34.110 -5.943 72.423 1.00 76.18 315 ILE A O 1
ATOM 4774 N N . GLY A 1 316 ? 34.427 -7.987 71.504 1.00 64.40 316 GLY A N 1
ATOM 4775 C CA . GLY A 1 316 ? 34.109 -8.681 72.745 1.00 61.71 316 GLY A CA 1
ATOM 4776 C C . GLY A 1 316 ? 32.908 -9.608 72.589 1.00 65.43 316 GLY A C 1
ATOM 4777 O O . GLY A 1 316 ? 31.784 -9.080 72.435 1.00 69.23 316 GLY A O 1
ATOM 4781 N N . SER A 1 317 ? 33.092 -10.947 72.640 1.00 63.88 317 SER A N 1
ATOM 4782 C CA . SER A 1 317 ? 34.406 -11.615 72.928 1.00 61.35 317 SER A CA 1
ATOM 4783 C C . SER A 1 317 ? 34.928 -12.428 71.734 1.00 62.70 317 SER A C 1
ATOM 4784 O O . SER A 1 317 ? 36.140 -12.761 71.678 1.00 70.10 317 SER A O 1
ATOM 4792 N N . GLY A 1 318 ? 34.023 -12.758 70.805 1.00 67.06 318 GLY A N 1
ATOM 4793 C CA . GLY A 1 318 ? 34.384 -13.441 69.569 1.00 66.80 318 GLY A CA 1
ATOM 4794 C C . GLY A 1 318 ? 35.854 -13.394 69.140 1.00 82.91 318 GLY A C 1
ATOM 4795 O O . GLY A 1 318 ? 36.623 -14.331 69.431 1.00 84.07 318 GLY A O 1
ATOM 4799 N N . GLY A 1 319 ? 36.264 -12.285 68.490 1.00 81.56 319 GLY A N 1
ATOM 4800 C CA . GLY A 1 319 ? 37.556 -12.247 67.813 1.00 72.62 319 GLY A CA 1
ATOM 4801 C C . GLY A 1 319 ? 38.742 -12.107 68.756 1.00 78.93 319 GLY A C 1
ATOM 4802 O O . GLY A 1 319 ? 38.646 -11.566 69.862 1.00 78.63 319 GLY A O 1
ATOM 4806 N N . ALA A 1 320 ? 39.885 -12.630 68.299 1.00 76.81 320 ALA A N 1
ATOM 4807 C CA . ALA A 1 320 ? 41.188 -12.390 68.917 1.00 70.72 320 ALA A CA 1
ATOM 4808 C C . ALA A 1 320 ? 42.204 -12.142 67.808 1.00 75.58 320 ALA A C 1
ATOM 4809 O O . ALA A 1 320 ? 42.228 -12.865 66.806 1.00 72.88 320 ALA A O 1
ATOM 4816 N N . ARG A 1 321 ? 43.036 -11.117 67.988 1.00 81.27 321 ARG A N 1
ATOM 4817 C CA . ARG A 1 321 ? 44.005 -10.696 66.983 1.00 67.00 321 ARG A CA 1
ATOM 4818 C C . ARG A 1 321 ? 45.403 -10.778 67.558 1.00 61.78 321 ARG A C 1
ATOM 4819 O O . ARG A 1 321 ? 45.662 -10.236 68.639 1.00 72.84 321 ARG A O 1
ATOM 4840 N N . PHE A 1 322 ? 46.296 -11.444 66.825 1.00 62.98 322 PHE A N 1
ATOM 4841 C CA . PHE A 1 322 ? 47.688 -11.650 67.202 1.00 54.14 322 PHE A CA 1
ATOM 4842 C C . PHE A 1 322 ? 48.587 -11.078 66.120 1.00 54.35 322 PHE A C 1
ATOM 4843 O O . PHE A 1 322 ? 48.313 -11.254 64.930 1.00 57.35 322 PHE A O 1
ATOM 4860 N N . MET A 1 323 ? 49.682 -10.437 66.532 1.00 51.65 323 MET A N 1
ATOM 4861 C CA . MET A 1 323 ? 50.556 -9.687 65.636 1.00 55.83 323 MET A CA 1
ATOM 4862 C C . MET A 1 323 ? 51.995 -10.060 65.933 1.00 52.13 323 MET A C 1
ATOM 4863 O O . MET A 1 323 ? 52.413 -10.026 67.093 1.00 53.23 323 MET A O 1
ATOM 4877 N N . CYS A 1 324 ? 52.754 -10.374 64.883 1.00 50.65 324 CYS A N 1
ATOM 4878 C CA . CYS A 1 324 ? 54.160 -10.721 65.001 1.00 48.51 324 CYS A CA 1
ATOM 4879 C C . CYS A 1 324 ? 55.027 -9.608 64.418 1.00 43.50 324 CYS A C 1
ATOM 4880 O O . CYS A 1 324 ? 54.620 -8.907 63.499 1.00 47.55 324 CYS A O 1
ATOM 4888 N N . SER A 1 325 ? 56.237 -9.490 64.942 0.93 41.27 325 SER A N 1
ATOM 4889 C CA . SER A 1 325 ? 57.150 -8.384 64.689 0.93 51.65 325 SER A CA 1
ATOM 4890 C C . SER A 1 325 ? 58.522 -8.904 64.297 0.93 47.67 325 SER A C 1
ATOM 4891 O O . SER A 1 325 ? 58.826 -10.090 64.421 0.93 45.28 325 SER A O 1
ATOM 4899 N N . TRP A 1 326 ? 59.370 -7.981 63.852 1.00 39.64 326 TRP A N 1
ATOM 4900 C CA . TRP A 1 326 ? 60.697 -8.349 63.411 1.00 41.46 326 TRP A CA 1
ATOM 4901 C C . TRP A 1 326 ? 61.487 -9.047 64.506 1.00 41.53 326 TRP A C 1
ATOM 4902 O O . TRP A 1 326 ? 62.442 -9.764 64.203 1.00 46.51 326 TRP A O 1
ATOM 4923 N N . ASP A 1 327 ? 61.137 -8.826 65.767 1.00 46.86 327 ASP A N 1
ATOM 4924 C CA . ASP A 1 327 ? 61.857 -9.409 66.890 1.00 42.51 327 ASP A CA 1
ATOM 4925 C C . ASP A 1 327 ? 61.055 -10.490 67.608 1.00 49.98 327 ASP A C 1
ATOM 4926 O O . ASP A 1 327 ? 61.397 -10.883 68.724 1.00 51.87 327 ASP A O 1
ATOM 4935 N N . THR A 1 328 ? 60.011 -10.993 66.976 1.00 47.71 328 THR A N 1
ATOM 4936 C CA . THR A 1 328 ? 59.288 -12.126 67.508 1.00 48.96 328 THR A CA 1
ATOM 4937 C C . THR A 1 328 ? 60.160 -13.372 67.507 1.00 55.15 328 THR A C 1
ATOM 4938 O O . THR A 1 328 ? 60.904 -13.637 66.549 1.00 49.92 328 THR A O 1
ATOM 4949 N N . GLU A 1 329 ? 60.061 -14.137 68.588 1.00 64.22 329 GLU A N 1
ATOM 4950 C CA . GLU A 1 329 ? 60.799 -15.395 68.733 1.00 68.98 329 GLU A CA 1
ATOM 4951 C C . GLU A 1 329 ? 59.887 -16.539 68.318 1.00 53.29 329 GLU A C 1
ATOM 4952 O O . GLU A 1 329 ? 58.738 -16.599 68.762 1.00 60.69 329 GLU A O 1
ATOM 4964 N N . GLU A 1 330 ? 60.369 -17.398 67.415 1.00 59.05 330 GLU A N 1
ATOM 4965 C CA . GLU A 1 330 ? 59.583 -18.568 67.032 1.00 69.61 330 GLU A CA 1
ATOM 4966 C C . GLU A 1 330 ? 59.187 -19.378 68.250 1.00 66.08 330 GLU A C 1
ATOM 4967 O O . GLU A 1 330 ? 58.038 -19.820 68.355 1.00 61.28 330 GLU A O 1
ATOM 4979 N N . GLU A 1 331 ? 60.113 -19.565 69.195 1.00 61.99 331 GLU A N 1
ATOM 4980 C CA . GLU A 1 331 ? 59.785 -20.371 70.367 1.00 74.05 331 GLU A CA 1
ATOM 4981 C C . GLU A 1 331 ? 58.540 -19.827 71.049 1.00 76.83 331 GLU A C 1
ATOM 4982 O O . GLU A 1 331 ? 57.606 -20.580 71.356 1.00 79.50 331 GLU A O 1
ATOM 4994 N N . ARG A 1 332 ? 58.484 -18.509 71.246 1.00 60.93 332 ARG A N 1
ATOM 4995 C CA . ARG A 1 332 ? 57.304 -17.912 71.857 1.00 64.57 332 ARG A CA 1
ATOM 4996 C C . ARG A 1 332 ? 56.060 -18.146 71.021 1.00 68.97 332 ARG A C 1
ATOM 4997 O O . ARG A 1 332 ? 54.955 -18.208 71.567 1.00 72.69 332 ARG A O 1
ATOM 5018 N N . VAL A 1 333 ? 56.197 -18.277 69.704 1.00 69.86 333 VAL A N 1
ATOM 5019 C CA . VAL A 1 333 ? 55.030 -18.622 68.904 1.00 61.75 333 VAL A CA 1
ATOM 5020 C C . VAL A 1 333 ? 54.593 -20.029 69.239 1.00 68.72 333 VAL A C 1
ATOM 5021 O O . VAL A 1 333 ? 53.410 -20.295 69.465 1.00 65.24 333 VAL A O 1
ATOM 5034 N N . ARG A 1 334 ? 55.551 -20.953 69.255 1.00 69.91 334 ARG A N 1
ATOM 5035 C CA . ARG A 1 334 ? 55.243 -22.336 69.584 1.00 74.04 334 ARG A CA 1
ATOM 5036 C C . ARG A 1 334 ? 54.612 -22.439 70.967 1.00 72.67 334 ARG A C 1
ATOM 5037 O O . ARG A 1 334 ? 53.622 -23.154 71.150 1.00 75.55 334 ARG A O 1
ATOM 5058 N N . GLU A 1 335 ? 55.135 -21.690 71.939 1.00 75.27 335 GLU A N 1
ATOM 5059 C CA . GLU A 1 335 ? 54.496 -21.625 73.247 1.00 71.75 335 GLU A CA 1
ATOM 5060 C C . GLU A 1 335 ? 53.048 -21.193 73.120 1.00 78.33 335 GLU A C 1
ATOM 5061 O O . GLU A 1 335 ? 52.132 -21.913 73.531 1.00 91.13 335 GLU A O 1
ATOM 5073 N N . LEU A 1 336 ? 52.819 -20.020 72.541 1.00 78.58 336 LEU A N 1
ATOM 5074 C CA . LEU A 1 336 ? 51.459 -19.501 72.445 1.00 75.84 336 LEU A CA 1
ATOM 5075 C C . LEU A 1 336 ? 50.521 -20.498 71.778 1.00 70.82 336 LEU A C 1
ATOM 5076 O O . LEU A 1 336 ? 49.359 -20.625 72.170 1.00 73.64 336 LEU A O 1
ATOM 5092 N N . ALA A 1 337 ? 50.984 -21.176 70.734 1.00 75.36 337 ALA A N 1
ATOM 5093 C CA . ALA A 1 337 ? 50.125 -22.149 70.073 1.00 80.89 337 ALA A CA 1
ATOM 5094 C C . ALA A 1 337 ? 49.882 -23.367 70.962 1.00 81.06 337 ALA A C 1
ATOM 5095 O O . ALA A 1 337 ? 48.791 -23.938 70.938 1.00 78.40 337 ALA A O 1
ATOM 5102 N N . ALA A 1 338 ? 50.869 -23.756 71.767 1.00 78.11 338 ALA A N 1
ATOM 5103 C CA . ALA A 1 338 ? 50.682 -24.865 72.696 1.00 83.11 338 ALA A CA 1
ATOM 5104 C C . ALA A 1 338 ? 49.678 -24.510 73.786 1.00 89.04 338 ALA A C 1
ATOM 5105 O O . ALA A 1 338 ? 48.823 -25.332 74.139 1.00 87.21 338 ALA A O 1
ATOM 5112 N N . ASP A 1 339 ? 49.767 -23.291 74.337 1.00 84.78 339 ASP A N 1
ATOM 5113 C CA . ASP A 1 339 ? 48.809 -22.870 75.354 1.00 77.18 339 ASP A CA 1
ATOM 5114 C C . ASP A 1 339 ? 47.408 -22.747 74.774 1.00 78.93 339 ASP A C 1
ATOM 5115 O O . ASP A 1 339 ? 46.423 -22.942 75.488 1.00 86.20 339 ASP A O 1
ATOM 5124 N N . ILE A 1 340 ? 47.292 -22.424 73.493 1.00 76.48 340 ILE A N 1
ATOM 5125 C CA . ILE A 1 340 ? 45.999 -22.521 72.833 1.00 77.92 340 ILE A CA 1
ATOM 5126 C C . ILE A 1 340 ? 45.586 -23.982 72.738 1.00 90.71 340 ILE A C 1
ATOM 5127 O O . ILE A 1 340 ? 44.418 -24.329 72.947 1.00 89.98 340 ILE A O 1
ATOM 5143 N N . ARG A 1 341 ? 46.554 -24.858 72.447 1.00 93.04 341 ARG A N 1
ATOM 5144 C CA . ARG A 1 341 ? 46.280 -26.275 72.230 1.00 96.18 341 ARG A CA 1
ATOM 5145 C C . ARG A 1 341 ? 45.667 -26.904 73.471 1.00 93.78 341 ARG A C 1
ATOM 5146 O O . ARG A 1 341 ? 44.606 -27.530 73.395 1.00 89.99 341 ARG A O 1
ATOM 5167 N N . SER A 1 342 ? 46.314 -26.724 74.629 1.00 93.77 342 SER A N 1
ATOM 5168 C CA . SER A 1 342 ? 45.788 -27.242 75.891 1.00 87.20 342 SER A CA 1
ATOM 5169 C C . SER A 1 342 ? 44.399 -26.696 76.172 1.00 94.14 342 SER A C 1
ATOM 5170 O O . SER A 1 342 ? 43.419 -27.443 76.255 1.00 100.03 342 SER A O 1
ATOM 5178 N N . ILE A 1 343 ? 44.305 -25.383 76.329 1.00 95.50 343 ILE A N 1
ATOM 5179 C CA . ILE A 1 343 ? 43.052 -24.759 76.734 1.00 96.19 343 ILE A CA 1
ATOM 5180 C C . ILE A 1 343 ? 41.873 -25.318 75.943 1.00 91.86 343 ILE A C 1
ATOM 5181 O O . ILE A 1 343 ? 40.812 -25.606 76.511 1.00 98.23 343 ILE A O 1
ATOM 5197 N N . ILE A 1 344 ? 42.029 -25.493 74.629 1.00 89.20 344 ILE A N 1
ATOM 5198 C CA . ILE A 1 344 ? 40.892 -25.963 73.834 1.00 95.84 344 ILE A CA 1
ATOM 5199 C C . ILE A 1 344 ? 40.722 -27.483 73.920 1.00 95.97 344 ILE A C 1
ATOM 5200 O O . ILE A 1 344 ? 39.610 -27.983 73.701 1.00 95.15 344 ILE A O 1
ATOM 5216 N N . THR A 1 345 ? 41.785 -28.228 74.251 1.00 86.64 345 THR A N 1
ATOM 5217 C CA . THR A 1 345 ? 41.723 -29.685 74.405 1.00 85.58 345 THR A CA 1
ATOM 5218 C C . THR A 1 345 ? 41.217 -30.078 75.806 1.00 97.49 345 THR A C 1
ATOM 5219 O O . THR A 1 345 ? 41.863 -30.809 76.565 1.00 92.83 345 THR A O 1
ATOM 5230 N N . ALA A 1 346 ? 40.018 -29.580 76.134 1.00 99.45 346 ALA A N 1
ATOM 5231 C CA . ALA A 1 346 ? 39.347 -29.866 77.416 1.00 94.91 346 ALA A CA 1
ATOM 5232 C C . ALA A 1 346 ? 38.084 -29.009 77.521 1.00 83.53 346 ALA A C 1
ATOM 5233 O O . ALA A 1 346 ? 37.643 -28.416 76.531 1.00 92.14 346 ALA A O 1
ATOM 5240 N N . ASP B 1 3 ? 89.818 19.310 61.296 1.00 69.10 3 ASP B N 1
ATOM 5241 C CA . ASP B 1 3 ? 88.699 19.998 61.959 1.00 80.43 3 ASP B CA 1
ATOM 5242 C C . ASP B 1 3 ? 88.098 21.148 61.092 1.00 83.00 3 ASP B C 1
ATOM 5243 O O . ASP B 1 3 ? 88.876 21.986 60.592 1.00 82.32 3 ASP B O 1
ATOM 5251 N N . LYS B 1 4 ? 86.755 21.253 60.944 1.00 99.75 4 LYS B N 1
ATOM 5252 C CA . LYS B 1 4 ? 85.746 20.436 61.661 1.00 115.73 4 LYS B CA 1
ATOM 5253 C C . LYS B 1 4 ? 84.303 20.660 61.153 1.00 117.65 4 LYS B C 1
ATOM 5254 O O . LYS B 1 4 ? 83.956 21.725 60.629 1.00 112.52 4 LYS B O 1
ATOM 5273 N N . SER B 1 5 ? 83.486 19.605 61.280 1.00 112.83 5 SER B N 1
ATOM 5274 C CA . SER B 1 5 ? 82.066 19.666 60.925 1.00 110.68 5 SER B CA 1
ATOM 5275 C C . SER B 1 5 ? 81.335 20.818 61.612 1.00 105.43 5 SER B C 1
ATOM 5276 O O . SER B 1 5 ? 80.345 21.326 61.075 1.00 98.19 5 SER B O 1
ATOM 5284 N N . GLN B 1 6 ? 81.809 21.258 62.778 1.00 83.56 6 GLN B N 1
ATOM 5285 C CA . GLN B 1 6 ? 80.993 22.040 63.706 1.00 67.43 6 GLN B CA 1
ATOM 5286 C C . GLN B 1 6 ? 81.165 23.537 63.449 1.00 71.68 6 GLN B C 1
ATOM 5287 O O . GLN B 1 6 ? 82.277 24.086 63.516 1.00 69.74 6 GLN B O 1
ATOM 5301 N N . GLN B 1 7 ? 80.043 24.186 63.158 1.00 63.44 7 GLN B N 1
ATOM 5302 C CA . GLN B 1 7 ? 79.980 25.565 62.801 1.00 56.48 7 GLN B CA 1
ATOM 5303 C C . GLN B 1 7 ? 79.257 26.323 63.915 1.00 51.81 7 GLN B C 1
ATOM 5304 O O . GLN B 1 7 ? 79.076 25.803 65.019 1.00 47.80 7 GLN B O 1
ATOM 5318 N N . PHE B 1 8 ? 78.839 27.536 63.616 1.00 54.95 8 PHE B N 1
ATOM 5319 C CA . PHE B 1 8 ? 78.192 28.408 64.573 1.00 54.52 8 PHE B CA 1
ATOM 5320 C C . PHE B 1 8 ? 76.847 28.875 64.012 1.00 57.52 8 PHE B C 1
ATOM 5321 O O . PHE B 1 8 ? 76.375 29.988 64.290 1.00 47.57 8 PHE B O 1
ATOM 5338 N N . ALA B 1 9 ? 76.217 28.005 63.223 1.00 45.81 9 ALA B N 1
ATOM 5339 C CA . ALA B 1 9 ? 74.964 28.327 62.546 1.00 63.67 9 ALA B CA 1
ATOM 5340 C C . ALA B 1 9 ? 73.753 28.088 63.435 1.00 51.17 9 ALA B C 1
ATOM 5341 O O . ALA B 1 9 ? 72.908 28.966 63.565 1.00 68.00 9 ALA B O 1
ATOM 5348 N N . SER B 1 10 ? 73.669 26.928 64.078 1.00 71.09 10 SER B N 1
ATOM 5349 C CA . SER B 1 10 ? 72.493 26.597 64.861 1.00 73.50 10 SER B CA 1
ATOM 5350 C C . SER B 1 10 ? 72.805 25.535 65.899 1.00 68.51 10 SER B C 1
ATOM 5351 O O . SER B 1 10 ? 73.458 24.538 65.578 1.00 72.71 10 SER B O 1
ATOM 5359 N N . ASP B 1 11 ? 72.227 25.686 67.115 0.98 60.78 11 ASP B N 1
ATOM 5360 C CA . ASP B 1 11 ? 72.267 24.488 67.971 0.98 58.29 11 ASP B CA 1
ATOM 5361 C C . ASP B 1 11 ? 71.308 23.310 67.445 0.98 61.46 11 ASP B C 1
ATOM 5362 O O . ASP B 1 11 ? 71.161 22.293 68.170 0.98 64.02 11 ASP B O 1
ATOM 5371 N N . ASN B 1 12 ? 70.731 23.390 66.240 0.93 56.63 12 ASN B N 1
ATOM 5372 C CA . ASN B 1 12 ? 69.963 22.296 65.647 0.93 68.16 12 ASN B CA 1
ATOM 5373 C C . ASN B 1 12 ? 70.810 21.387 64.776 0.93 52.43 12 ASN B C 1
ATOM 5374 O O . ASN B 1 12 ? 70.260 20.546 64.063 0.93 64.67 12 ASN B O 1
ATOM 5385 N N . TYR B 1 13 ? 72.114 21.592 64.738 1.00 56.12 13 TYR B N 1
ATOM 5386 C CA . TYR B 1 13 ? 73.012 20.735 63.969 1.00 64.02 13 TYR B CA 1
ATOM 5387 C C . TYR B 1 13 ? 73.795 19.788 64.863 1.00 55.72 13 TYR B C 1
ATOM 5388 O O . TYR B 1 13 ? 74.464 18.879 64.353 1.00 57.49 13 TYR B O 1
ATOM 5406 N N . SER B 1 14 ? 73.716 19.996 66.177 1.00 52.10 14 SER B N 1
ATOM 5407 C CA . SER B 1 14 ? 74.378 19.178 67.175 1.00 57.75 14 SER B CA 1
ATOM 5408 C C . SER B 1 14 ? 73.773 17.786 67.205 1.00 50.14 14 SER B C 1
ATOM 5409 O O . SER B 1 14 ? 72.684 17.535 66.694 1.00 44.93 14 SER B O 1
ATOM 5417 N N . GLY B 1 15 ? 74.493 16.869 67.823 1.00 44.82 15 GLY B N 1
ATOM 5418 C CA . GLY B 1 15 ? 74.094 15.484 67.836 1.00 47.78 15 GLY B CA 1
ATOM 5419 C C . GLY B 1 15 ? 73.324 15.108 69.081 1.00 50.03 15 GLY B C 1
ATOM 5420 O O . GLY B 1 15 ? 72.890 15.951 69.875 1.00 43.08 15 GLY B O 1
ATOM 5424 N N . ILE B 1 16 ? 73.157 13.796 69.237 1.00 40.66 16 ILE B N 1
ATOM 5425 C CA . ILE B 1 16 ? 72.566 13.231 70.441 1.00 34.63 16 ILE B CA 1
ATOM 5426 C C . ILE B 1 16 ? 73.640 13.106 71.518 1.00 48.67 16 ILE B C 1
ATOM 5427 O O . ILE B 1 16 ? 74.656 12.430 71.327 1.00 44.25 16 ILE B O 1
ATOM 5443 N N . CYS B 1 17 ? 73.391 13.715 72.670 1.00 48.62 17 CYS B N 1
ATOM 5444 C CA . CYS B 1 17 ? 74.321 13.642 73.768 1.00 44.03 17 CYS B CA 1
ATOM 5445 C C . CYS B 1 17 ? 74.360 12.230 74.384 1.00 45.97 17 CYS B C 1
ATOM 5446 O O . CYS B 1 17 ? 73.448 11.420 74.201 1.00 43.21 17 CYS B O 1
ATOM 5454 N N . PRO B 1 18 ? 75.443 11.897 75.090 1.00 45.77 18 PRO B N 1
ATOM 5455 C CA . PRO B 1 18 ? 75.592 10.512 75.598 1.00 40.44 18 PRO B CA 1
ATOM 5456 C C . PRO B 1 18 ? 74.504 10.101 76.573 1.00 39.65 18 PRO B C 1
ATOM 5457 O O . PRO B 1 18 ? 74.108 8.917 76.631 1.00 36.80 18 PRO B O 1
ATOM 5468 N N . GLU B 1 19 ? 74.021 11.042 77.378 1.00 36.09 19 GLU B N 1
ATOM 5469 C CA . GLU B 1 19 ? 72.971 10.691 78.320 1.00 39.44 19 GLU B CA 1
ATOM 5470 C C . GLU B 1 19 ? 71.686 10.346 77.576 1.00 42.67 19 GLU B C 1
ATOM 5471 O O . GLU B 1 19 ? 71.039 9.330 77.874 1.00 44.47 19 GLU B O 1
ATOM 5483 N N . ALA B 1 20 ? 71.374 11.103 76.522 1.00 40.14 20 ALA B N 1
ATOM 5484 C CA . ALA B 1 20 ? 70.178 10.810 75.734 1.00 39.77 20 ALA B CA 1
ATOM 5485 C C . ALA B 1 20 ? 70.344 9.489 75.013 1.00 38.29 20 ALA B C 1
ATOM 5486 O O . ALA B 1 20 ? 69.445 8.643 75.007 1.00 34.98 20 ALA B O 1
ATOM 5493 N N . TRP B 1 21 ? 71.518 9.279 74.434 1.00 39.97 21 TRP B N 1
ATOM 5494 C CA . TRP B 1 21 ? 71.768 8.042 73.714 1.00 47.48 21 TRP B CA 1
ATOM 5495 C C . TRP B 1 21 ? 71.724 6.841 74.662 1.00 46.92 21 TRP B C 1
ATOM 5496 O O . TRP B 1 21 ? 71.066 5.832 74.370 1.00 40.20 21 TRP B O 1
ATOM 5517 N N . ALA B 1 22 ? 72.362 6.959 75.838 1.00 44.91 22 ALA B N 1
ATOM 5518 C CA . ALA B 1 22 ? 72.367 5.853 76.797 1.00 49.41 22 ALA B CA 1
ATOM 5519 C C . ALA B 1 22 ? 70.962 5.520 77.259 1.00 43.70 22 ALA B C 1
ATOM 5520 O O . ALA B 1 22 ? 70.628 4.349 77.473 1.00 49.08 22 ALA B O 1
ATOM 5527 N N . ALA B 1 23 ? 70.110 6.534 77.415 1.00 49.96 23 ALA B N 1
ATOM 5528 C CA . ALA B 1 23 ? 68.742 6.236 77.825 1.00 42.01 23 ALA B CA 1
ATOM 5529 C C . ALA B 1 23 ? 67.965 5.544 76.713 1.00 43.28 23 ALA B C 1
ATOM 5530 O O . ALA B 1 23 ? 67.170 4.627 76.983 1.00 45.06 23 ALA B O 1
ATOM 5537 N N . MET B 1 24 ? 68.221 5.904 75.453 1.00 41.30 24 MET B N 1
ATOM 5538 C CA . MET B 1 24 ? 67.493 5.246 74.358 1.00 40.24 24 MET B CA 1
ATOM 5539 C C . MET B 1 24 ? 67.884 3.784 74.243 1.00 43.98 24 MET B C 1
ATOM 5540 O O . MET B 1 24 ? 67.058 2.927 73.892 1.00 43.55 24 MET B O 1
ATOM 5554 N N . GLU B 1 25 ? 69.151 3.488 74.509 1.00 46.22 25 GLU B N 1
ATOM 5555 C CA . GLU B 1 25 ? 69.617 2.116 74.449 1.00 46.07 25 GLU B CA 1
ATOM 5556 C C . GLU B 1 25 ? 68.983 1.278 75.549 1.00 44.88 25 GLU B C 1
ATOM 5557 O O . GLU B 1 25 ? 68.457 0.192 75.286 1.00 46.18 25 GLU B O 1
ATOM 5569 N N . LYS B 1 26 ? 69.008 1.765 76.790 1.00 44.31 26 LYS B N 1
ATOM 5570 C CA . LYS B 1 26 ? 68.285 1.062 77.844 1.00 42.08 26 LYS B CA 1
ATOM 5571 C C . LYS B 1 26 ? 66.828 0.861 77.438 1.00 52.41 26 LYS B C 1
ATOM 5572 O O . LYS B 1 26 ? 66.283 -0.236 77.550 1.00 54.25 26 LYS B O 1
ATOM 5591 N N . ALA B 1 27 ? 66.180 1.914 76.937 1.00 48.02 27 ALA B N 1
ATOM 5592 C CA . ALA B 1 27 ? 64.798 1.771 76.529 1.00 45.09 27 ALA B CA 1
ATOM 5593 C C . ALA B 1 27 ? 64.633 0.794 75.370 1.00 48.82 27 ALA B C 1
ATOM 5594 O O . ALA B 1 27 ? 63.519 0.288 75.148 1.00 49.13 27 ALA B O 1
ATOM 5601 N N . ASN B 1 28 ? 65.691 0.520 74.605 1.00 44.52 28 ASN B N 1
ATOM 5602 C CA . ASN B 1 28 ? 65.550 -0.496 73.548 1.00 49.83 28 ASN B CA 1
ATOM 5603 C C . ASN B 1 28 ? 65.792 -1.923 74.022 1.00 52.18 28 ASN B C 1
ATOM 5604 O O . ASN B 1 28 ? 66.303 -2.730 73.241 1.00 51.06 28 ASN B O 1
ATOM 5615 N N . HIS B 1 29 ? 65.389 -2.281 75.238 0.91 61.80 29 HIS B N 1
ATOM 5616 C CA . HIS B 1 29 ? 65.580 -3.625 75.794 0.91 74.10 29 HIS B CA 1
ATOM 5617 C C . HIS B 1 29 ? 64.247 -4.158 76.304 0.91 83.74 29 HIS B C 1
ATOM 5618 O O . HIS B 1 29 ? 63.945 -4.036 77.496 0.91 80.30 29 HIS B O 1
ATOM 5632 N N . GLY B 1 30 ? 63.485 -4.777 75.401 1.00 89.93 30 GLY B N 1
ATOM 5633 C CA . GLY B 1 30 ? 62.214 -5.398 75.704 1.00 96.90 30 GLY B CA 1
ATOM 5634 C C . GLY B 1 30 ? 61.097 -4.856 74.824 1.00 112.61 30 GLY B C 1
ATOM 5635 O O . GLY B 1 30 ? 61.320 -4.104 73.867 1.00 96.22 30 GLY B O 1
ATOM 5639 N N . HIS B 1 31 ? 59.871 -5.281 75.151 0.78 113.17 31 HIS B N 1
ATOM 5640 C CA . HIS B 1 31 ? 58.637 -4.740 74.587 0.78 104.95 31 HIS B CA 1
ATOM 5641 C C . HIS B 1 31 ? 57.887 -3.950 75.662 0.78 103.61 31 HIS B C 1
ATOM 5642 O O . HIS B 1 31 ? 57.765 -4.408 76.806 0.78 101.55 31 HIS B O 1
ATOM 5656 N N . ASP B 1 32 ? 57.371 -2.771 75.285 0.96 100.98 32 ASP B N 1
ATOM 5657 C CA . ASP B 1 32 ? 56.620 -1.892 76.187 0.96 98.52 32 ASP B CA 1
ATOM 5658 C C . ASP B 1 32 ? 55.402 -1.349 75.423 0.96 87.82 32 ASP B C 1
ATOM 5659 O O . ASP B 1 32 ? 55.363 -1.377 74.191 0.96 88.17 32 ASP B O 1
ATOM 5668 N N . ARG B 1 33 ? 54.385 -0.886 76.155 0.81 87.77 33 ARG B N 1
ATOM 5669 C CA . ARG B 1 33 ? 53.136 -0.459 75.521 0.81 95.37 33 ARG B CA 1
ATOM 5670 C C . ARG B 1 33 ? 53.212 1.002 75.037 0.81 92.09 33 ARG B C 1
ATOM 5671 O O . ARG B 1 33 ? 53.997 1.815 75.536 0.81 95.75 33 ARG B O 1
ATOM 5692 N N . ALA B 1 34 ? 52.355 1.334 74.061 0.77 86.93 34 ALA B N 1
ATOM 5693 C CA . ALA B 1 34 ? 52.560 2.475 73.172 0.77 80.39 34 ALA B CA 1
ATOM 5694 C C . ALA B 1 34 ? 51.916 3.768 73.697 0.77 79.82 34 ALA B C 1
ATOM 5695 O O . ALA B 1 34 ? 51.279 3.809 74.756 0.77 81.69 34 ALA B O 1
ATOM 5702 N N . TYR B 1 35 ? 52.135 4.856 72.948 0.86 76.22 35 TYR B N 1
ATOM 5703 C CA . TYR B 1 35 ? 51.350 6.094 73.034 0.86 66.90 35 TYR B CA 1
ATOM 5704 C C . TYR B 1 35 ? 51.354 6.715 74.433 0.86 71.79 35 TYR B C 1
ATOM 5705 O O . TYR B 1 35 ? 50.473 7.526 74.753 0.86 65.78 35 TYR B O 1
ATOM 5723 N N . GLY B 1 36 ? 52.320 6.352 75.281 0.91 75.32 36 GLY B N 1
ATOM 5724 C CA . GLY B 1 36 ? 52.486 6.941 76.600 0.91 69.76 36 GLY B CA 1
ATOM 5725 C C . GLY B 1 36 ? 52.356 5.966 77.753 0.91 78.16 36 GLY B C 1
ATOM 5726 O O . GLY B 1 36 ? 52.748 6.305 78.882 0.91 73.26 36 GLY B O 1
ATOM 5730 N N . ASP B 1 37 ? 51.825 4.761 77.518 0.90 88.97 37 ASP B N 1
ATOM 5731 C CA . ASP B 1 37 ? 51.582 3.793 78.597 0.90 88.83 37 ASP B CA 1
ATOM 5732 C C . ASP B 1 37 ? 52.778 2.844 78.769 0.90 87.67 37 ASP B C 1
ATOM 5733 O O . ASP B 1 37 ? 52.694 1.630 78.570 0.90 91.27 37 ASP B O 1
ATOM 5742 N N . ASP B 1 38 ? 53.915 3.424 79.161 0.94 79.62 38 ASP B N 1
ATOM 5743 C CA . ASP B 1 38 ? 55.138 2.663 79.389 0.94 83.79 38 ASP B CA 1
ATOM 5744 C C . ASP B 1 38 ? 55.874 3.249 80.592 0.94 67.80 38 ASP B C 1
ATOM 5745 O O . ASP B 1 38 ? 55.600 4.370 81.039 0.94 64.94 38 ASP B O 1
ATOM 5754 N N . GLN B 1 39 ? 56.811 2.464 81.130 0.93 74.23 39 GLN B N 1
ATOM 5755 C CA . GLN B 1 39 ? 57.481 2.887 82.357 0.93 64.18 39 GLN B CA 1
ATOM 5756 C C . GLN B 1 39 ? 58.315 4.141 82.126 0.93 50.08 39 GLN B C 1
ATOM 5757 O O . GLN B 1 39 ? 58.414 5.001 83.018 0.93 47.05 39 GLN B O 1
ATOM 5771 N N . TRP B 1 40 ? 58.894 4.274 80.929 1.00 51.46 40 TRP B N 1
ATOM 5772 C CA . TRP B 1 40 ? 59.790 5.394 80.643 1.00 51.73 40 TRP B CA 1
ATOM 5773 C C . TRP B 1 40 ? 59.053 6.714 80.657 1.00 40.27 40 TRP B C 1
ATOM 5774 O O . TRP B 1 40 ? 59.577 7.718 81.152 1.00 41.19 40 TRP B O 1
ATOM 5795 N N . THR B 1 41 ? 57.813 6.716 80.173 1.00 38.73 41 THR B N 1
ATOM 5796 C CA . THR B 1 41 ? 57.075 7.960 80.089 1.00 49.03 41 THR B CA 1
ATOM 5797 C C . THR B 1 41 ? 56.645 8.429 81.472 1.00 41.28 41 THR B C 1
ATOM 5798 O O . THR B 1 41 ? 56.798 9.612 81.796 1.00 39.73 41 THR B O 1
ATOM 5809 N N . GLU B 1 42 ? 56.141 7.502 82.309 0.96 49.85 42 GLU B N 1
ATOM 5810 C CA . GLU B 1 42 ? 55.804 7.805 83.706 0.9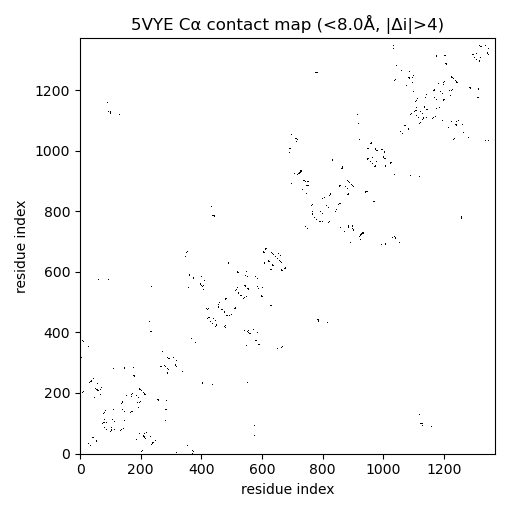6 41.23 42 GLU B CA 1
ATOM 5811 C C . GLU B 1 42 ? 57.040 8.237 84.479 0.96 40.82 42 GLU B C 1
ATOM 5812 O O . GLU B 1 42 ? 57.053 9.265 85.177 0.96 37.35 42 GLU B O 1
ATOM 5824 N N . ARG B 1 43 ? 58.113 7.477 84.327 0.93 44.86 43 ARG B N 1
ATOM 5825 C CA . ARG B 1 43 ? 59.353 7.862 84.965 0.93 46.45 43 ARG B CA 1
ATOM 5826 C C . ARG B 1 43 ? 59.744 9.274 84.569 0.93 35.22 43 ARG B C 1
ATOM 5827 O O . ARG B 1 43 ? 60.073 10.099 85.431 0.93 43.99 43 ARG B O 1
ATOM 5848 N N . ALA B 1 44 ? 59.711 9.596 83.260 1.00 42.00 44 ALA B N 1
ATOM 5849 C CA . ALA B 1 44 ? 60.069 10.969 82.862 1.00 44.58 44 ALA B CA 1
ATOM 5850 C C . ALA B 1 44 ? 59.118 11.995 83.472 1.00 34.82 44 ALA B C 1
ATOM 5851 O O . ALA B 1 44 ? 59.542 13.095 83.868 1.00 40.83 44 ALA B O 1
ATOM 5858 N N . SER B 1 45 ? 57.819 11.674 83.552 1.00 35.21 45 SER B N 1
ATOM 5859 C CA . SER B 1 45 ? 56.899 12.657 84.148 1.00 46.43 45 SER B CA 1
ATOM 5860 C C . SER B 1 45 ? 57.231 12.916 85.619 1.00 47.39 45 SER B C 1
ATOM 5861 O O . SER B 1 45 ? 57.235 14.073 86.078 1.00 42.30 45 SER B O 1
ATOM 5869 N N . GLU B 1 46 ? 57.562 11.852 86.368 0.98 54.46 46 GLU B N 1
ATOM 5870 C CA . GLU B 1 46 ? 58.013 12.022 87.757 0.98 47.27 46 GLU B CA 1
ATOM 5871 C C . GLU B 1 46 ? 59.140 13.024 87.851 0.98 38.48 46 GLU B C 1
ATOM 5872 O O . GLU B 1 46 ? 59.103 13.970 88.660 0.98 43.95 46 GLU B O 1
ATOM 5884 N N . TYR B 1 47 ? 60.176 12.830 87.045 1.00 48.22 47 TYR B N 1
ATOM 5885 C CA . TYR B 1 47 ? 61.296 13.764 87.106 1.00 44.10 47 TYR B CA 1
ATOM 5886 C C . TYR B 1 47 ? 60.862 15.189 86.794 1.00 41.41 47 TYR B C 1
ATOM 5887 O O . TYR B 1 47 ? 61.383 16.146 87.393 1.00 44.47 47 TYR B O 1
ATOM 5905 N N . PHE B 1 48 ? 59.922 15.382 85.844 1.00 41.69 48 PHE B N 1
ATOM 5906 C CA . PHE B 1 48 ? 59.489 16.765 85.588 1.00 44.09 48 PHE B CA 1
ATOM 5907 C C . PHE B 1 48 ? 58.777 17.331 86.814 1.00 38.99 48 PHE B C 1
ATOM 5908 O O . PHE B 1 48 ? 59.042 18.462 87.229 1.00 46.77 48 PHE B O 1
ATOM 5925 N N . ARG B 1 49 ? 57.858 16.550 87.406 1.00 46.20 49 ARG B N 1
ATOM 5926 C CA . ARG B 1 49 ? 57.171 16.987 88.629 1.00 50.72 49 ARG B CA 1
ATOM 5927 C C . ARG B 1 49 ? 58.167 17.301 89.741 1.00 45.82 49 ARG B C 1
ATOM 5928 O O . ARG B 1 49 ? 58.163 18.399 90.326 1.00 41.58 49 ARG B O 1
ATOM 5949 N N . ASN B 1 50 ? 59.069 16.359 90.016 1.00 48.57 50 ASN B N 1
ATOM 5950 C CA . ASN B 1 50 ? 60.129 16.619 90.992 1.00 48.09 50 ASN B CA 1
ATOM 5951 C C . ASN B 1 50 ? 60.923 17.849 90.590 1.00 41.30 50 ASN B C 1
ATOM 5952 O O . ASN B 1 50 ? 61.050 18.806 91.363 1.00 46.94 50 ASN B O 1
ATOM 5963 N N . LEU B 1 51 ? 61.378 17.899 89.337 1.00 46.79 51 LEU B N 1
ATOM 5964 C CA . LEU B 1 51 ? 62.202 19.034 88.916 1.00 39.97 51 LEU B CA 1
ATOM 5965 C C . LEU B 1 51 ? 61.455 20.357 89.040 1.00 38.75 51 LEU B C 1
ATOM 5966 O O . LEU B 1 51 ? 62.039 21.384 89.387 1.00 41.19 51 LEU B O 1
ATOM 5982 N N . PHE B 1 52 ? 60.184 20.389 88.675 1.00 40.56 52 PHE B N 1
ATOM 5983 C CA . PHE B 1 52 ? 59.473 21.647 88.793 1.00 42.78 52 PHE B CA 1
ATOM 5984 C C . PHE B 1 52 ? 58.783 21.807 90.149 1.00 54.07 52 PHE B C 1
ATOM 5985 O O . PHE B 1 52 ? 58.208 22.874 90.407 1.00 49.69 52 PHE B O 1
ATOM 6002 N N . GLU B 1 53 ? 58.816 20.769 91.015 1.00 52.43 53 GLU B N 1
ATOM 6003 C CA . GLU B 1 53 ? 58.299 20.872 92.384 1.00 54.55 53 GLU B CA 1
ATOM 6004 C C . GLU B 1 53 ? 56.789 21.066 92.352 1.00 54.65 53 GLU B C 1
ATOM 6005 O O . GLU B 1 53 ? 56.251 21.958 92.996 1.00 46.69 53 GLU B O 1
ATOM 6017 N N . THR B 1 54 ? 56.107 20.261 91.558 1.00 54.52 54 THR B N 1
ATOM 6018 C CA . THR B 1 54 ? 54.687 20.519 91.377 1.00 49.90 54 THR B CA 1
ATOM 6019 C C . THR B 1 54 ? 54.082 19.393 90.578 1.00 49.54 54 THR B C 1
ATOM 6020 O O . THR B 1 54 ? 54.782 18.574 89.976 1.00 54.12 54 THR B O 1
ATOM 6031 N N . ASP B 1 55 ? 52.756 19.362 90.577 1.00 50.76 55 ASP B N 1
ATOM 6032 C CA . ASP B 1 55 ? 52.032 18.297 89.893 1.00 48.90 55 ASP B CA 1
ATOM 6033 C C . ASP B 1 55 ? 51.615 18.735 88.482 0.70 48.50 55 ASP B C 1
ATOM 6034 O O . ASP B 1 55 ? 50.471 18.558 88.078 0.83 43.10 55 ASP B O 1
ATOM 6043 N N . CYS B 1 56 ? 52.546 19.349 87.738 1.00 44.28 56 CYS B N 1
ATOM 6044 C CA . CYS B 1 56 ? 52.374 19.646 86.317 1.00 39.25 56 CYS B CA 1
ATOM 6045 C C . CYS B 1 56 ? 52.007 18.399 85.537 1.00 37.79 56 CYS B C 1
ATOM 6046 O O . CYS B 1 56 ? 52.489 17.295 85.811 1.00 45.66 56 CYS B O 1
ATOM 6054 N N . GLU B 1 57 ? 51.146 18.586 84.542 1.00 39.98 57 GLU B N 1
ATOM 6055 C CA . GLU B 1 57 ? 50.807 17.512 83.624 1.00 41.52 57 GLU B CA 1
ATOM 6056 C C . GLU B 1 57 ? 51.784 17.567 82.463 1.00 32.92 57 GLU B C 1
ATOM 6057 O O . GLU B 1 57 ? 52.179 18.655 82.035 1.00 35.70 57 GLU B O 1
ATOM 6069 N N . VAL B 1 58 ? 52.172 16.392 81.963 1.00 32.75 58 VAL B N 1
ATOM 6070 C CA . VAL B 1 58 ? 53.306 16.268 81.065 1.00 34.22 58 VAL B CA 1
ATOM 6071 C C . VAL B 1 58 ? 52.903 15.588 79.772 1.00 28.68 58 VAL B C 1
ATOM 6072 O O . VAL B 1 58 ? 52.367 14.477 79.787 1.00 38.83 58 VAL B O 1
ATOM 6085 N N . PHE B 1 59 ? 53.225 16.224 78.644 1.00 35.08 59 PHE B N 1
ATOM 6086 C CA . PHE B 1 59 ? 53.020 15.602 77.341 1.00 38.77 59 PHE B CA 1
ATOM 6087 C C . PHE B 1 59 ? 54.287 15.738 76.488 1.00 35.20 59 PHE B C 1
ATOM 6088 O O . PHE B 1 59 ? 55.136 16.613 76.715 1.00 35.56 59 PHE B O 1
ATOM 6105 N N . PHE B 1 60 ? 54.416 14.839 75.515 1.00 39.15 60 PHE B N 1
ATOM 6106 C CA . PHE B 1 60 ? 55.536 14.829 74.569 1.00 41.69 60 PHE B CA 1
ATOM 6107 C C . PHE B 1 60 ? 55.022 15.006 73.143 1.00 39.56 60 PHE B C 1
ATOM 6108 O O . PHE B 1 60 ? 54.093 14.312 72.722 1.00 38.47 60 PHE B O 1
ATOM 6125 N N . ALA B 1 61 ? 55.622 15.922 72.416 1.00 37.23 61 ALA B N 1
ATOM 6126 C CA . ALA B 1 61 ? 55.421 16.104 70.995 1.00 31.82 61 ALA B CA 1
ATOM 6127 C C . ALA B 1 61 ? 56.725 15.884 70.237 1.00 40.98 61 ALA B C 1
ATOM 6128 O O . ALA B 1 61 ? 57.801 15.766 70.830 1.00 34.20 61 ALA B O 1
ATOM 6135 N N . PHE B 1 62 ? 56.653 15.981 68.900 1.00 32.28 62 PHE B N 1
ATOM 6136 C CA . PHE B 1 62 ? 57.833 15.655 68.106 1.00 31.77 62 PHE B CA 1
ATOM 6137 C C . PHE B 1 62 ? 58.802 16.809 67.920 1.00 34.52 62 PHE B C 1
ATOM 6138 O O . PHE B 1 62 ? 60.011 16.561 67.810 1.00 37.77 62 PHE B O 1
ATOM 6155 N N . ASN B 1 63 ? 58.333 18.057 67.865 1.00 28.51 63 ASN B N 1
ATOM 6156 C CA . ASN B 1 63 ? 59.247 19.193 67.687 1.00 32.94 63 ASN B CA 1
ATOM 6157 C C . ASN B 1 63 ? 58.631 20.459 68.283 1.00 32.38 63 ASN B C 1
ATOM 6158 O O . ASN B 1 63 ? 57.484 20.476 68.719 1.00 33.63 63 ASN B O 1
ATOM 6169 N N . GLY B 1 64 ? 59.409 21.533 68.283 1.00 31.96 64 GLY B N 1
ATOM 6170 C CA . GLY B 1 64 ? 58.976 22.757 68.936 1.00 32.16 64 GLY B CA 1
ATOM 6171 C C . GLY B 1 64 ? 57.858 23.480 68.189 1.00 35.97 64 GLY B C 1
ATOM 6172 O O . GLY B 1 64 ? 57.022 24.138 68.804 1.00 32.14 64 GLY B O 1
ATOM 6176 N N . THR B 1 65 ? 57.832 23.379 66.864 1.00 33.16 65 THR B N 1
ATOM 6177 C CA . THR B 1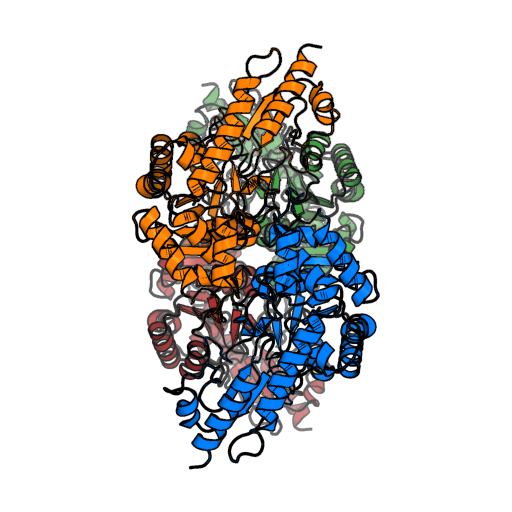 65 ? 56.828 24.097 66.094 1.00 31.90 65 THR B CA 1
ATOM 6178 C C . THR B 1 65 ? 55.431 23.600 66.451 1.00 31.53 65 THR B C 1
ATOM 6179 O O . THR B 1 65 ? 54.533 24.399 66.714 1.00 24.06 65 THR B O 1
ATOM 6190 N N . ALA B 1 66 ? 55.267 22.266 66.526 1.00 24.46 66 ALA B N 1
ATOM 6191 C CA . ALA B 1 66 ? 54.002 21.642 66.900 1.00 31.07 66 ALA B CA 1
ATOM 6192 C C . ALA B 1 66 ? 53.695 21.866 68.373 1.00 35.48 66 ALA B C 1
ATOM 6193 O O . ALA B 1 66 ? 52.536 22.072 68.748 1.00 30.08 66 ALA B O 1
ATOM 6200 N N . ALA B 1 67 ? 54.716 21.726 69.225 1.00 25.77 67 ALA B N 1
ATOM 6201 C CA . ALA B 1 67 ? 54.537 21.890 70.661 1.00 29.74 67 ALA B CA 1
ATOM 6202 C C . ALA B 1 67 ? 53.993 23.269 70.976 1.00 26.50 67 ALA B C 1
ATOM 6203 O O . ALA B 1 67 ? 53.044 23.417 71.741 1.00 29.56 67 ALA B O 1
ATOM 6210 N N . ASN B 1 68 ? 54.625 24.295 70.436 1.00 29.06 68 ASN B N 1
ATOM 6211 C CA . ASN B 1 68 ? 54.112 25.651 70.594 1.00 25.07 68 ASN B CA 1
ATOM 6212 C C . ASN B 1 68 ? 52.744 25.829 69.945 1.00 31.35 68 ASN B C 1
ATOM 6213 O O . ASN B 1 68 ? 51.886 26.543 70.467 1.00 26.11 68 ASN B O 1
ATOM 6224 N N . SER B 1 69 ? 52.566 25.264 68.764 1.00 32.21 69 SER B N 1
ATOM 6225 C CA . SER B 1 69 ? 51.323 25.453 68.031 1.00 30.72 69 SER B CA 1
ATOM 6226 C C . SER B 1 69 ? 50.183 24.734 68.741 1.00 28.19 69 SER B C 1
ATOM 6227 O O . SER B 1 69 ? 49.107 25.311 68.908 1.00 27.47 69 SER B O 1
ATOM 6235 N N . LEU B 1 70 ? 50.446 23.523 69.265 1.00 30.06 70 LEU B N 1
ATOM 6236 C CA . LEU B 1 70 ? 49.476 22.811 70.102 1.00 29.93 70 LEU B CA 1
ATOM 6237 C C . LEU B 1 70 ? 49.167 23.558 71.395 1.00 32.67 70 LEU B C 1
ATOM 6238 O O . LEU B 1 70 ? 48.004 23.720 71.776 1.00 29.89 70 LEU B O 1
ATOM 6254 N N . ALA B 1 71 ? 50.192 23.938 72.135 1.00 26.99 71 ALA B N 1
ATOM 6255 C CA . ALA B 1 71 ? 49.958 24.633 73.402 1.00 31.01 71 ALA B CA 1
ATOM 6256 C C . ALA B 1 71 ? 49.116 25.910 73.200 1.00 31.84 71 ALA B C 1
ATOM 6257 O O . ALA B 1 71 ? 48.156 26.152 73.934 1.00 28.64 71 ALA B O 1
ATOM 6264 N N . LEU B 1 72 ? 49.465 26.742 72.217 1.00 28.83 72 LEU B N 1
ATOM 6265 C CA . LEU B 1 72 ? 48.716 27.985 72.014 1.00 30.56 72 LEU B CA 1
ATOM 6266 C C . LEU B 1 72 ? 47.270 27.711 71.593 1.00 26.06 72 LEU B C 1
ATOM 6267 O O . LEU B 1 72 ? 46.359 28.383 72.049 1.00 25.02 72 LEU B O 1
ATOM 6283 N N . ALA B 1 73 ? 47.040 26.681 70.793 1.00 28.91 73 ALA B N 1
ATOM 6284 C CA . ALA B 1 73 ? 45.692 26.371 70.354 1.00 37.26 73 ALA B CA 1
ATOM 6285 C C . ALA B 1 73 ? 44.824 25.894 71.500 1.00 36.69 73 ALA B C 1
ATOM 6286 O O . ALA B 1 73 ? 43.584 26.050 71.456 1.00 29.80 73 ALA B O 1
ATOM 6293 N N . SER B 1 74 ? 45.457 25.365 72.549 1.00 31.07 74 SER B N 1
ATOM 6294 C CA . SER B 1 74 ? 44.677 24.837 73.653 1.00 31.42 74 SER B CA 1
ATOM 6295 C C . SER B 1 74 ? 44.243 25.949 74.577 1.00 33.25 74 SER B C 1
ATOM 6296 O O . SER B 1 74 ? 43.405 25.705 75.433 1.00 39.56 74 SER B O 1
ATOM 6304 N N . LEU B 1 75 ? 44.813 27.151 74.414 1.00 31.81 75 LEU B N 1
ATOM 6305 C CA . LEU B 1 75 ? 44.667 28.243 75.352 1.00 29.37 75 LEU B CA 1
ATOM 6306 C C . LEU B 1 75 ? 43.691 29.305 74.888 1.00 41.07 75 LEU B C 1
ATOM 6307 O O . LEU B 1 75 ? 43.526 30.298 75.592 1.00 40.56 75 LEU B O 1
ATOM 6323 N N . CYS B 1 76 ? 43.086 29.154 73.717 1.00 40.07 76 CYS B N 1
ATOM 6324 C CA . CYS B 1 76 ? 42.085 30.112 73.266 1.00 50.20 76 CYS B CA 1
ATOM 6325 C C . CYS B 1 76 ? 41.436 29.592 71.985 1.00 41.12 76 CYS B C 1
ATOM 6326 O O . CYS B 1 76 ? 41.837 28.570 71.417 1.00 46.17 76 CYS B O 1
ATOM 6334 N N . GLN B 1 77 ? 40.393 30.282 71.567 1.00 44.60 77 GLN B N 1
ATOM 6335 C CA . GLN B 1 77 ? 39.639 29.862 70.401 1.00 33.05 77 GLN B CA 1
ATOM 6336 C C . GLN B 1 77 ? 40.224 30.506 69.143 1.00 30.19 77 GLN B C 1
ATOM 6337 O O . GLN B 1 77 ? 41.011 31.467 69.216 1.00 28.95 77 GLN B O 1
ATOM 6351 N N . SER B 1 78 ? 39.808 29.980 67.987 1.00 30.42 78 SER B N 1
ATOM 6352 C CA . SER B 1 78 ? 40.221 30.542 66.707 1.00 34.69 78 SER B CA 1
ATOM 6353 C C . SER B 1 78 ? 39.810 31.998 66.545 1.00 33.61 78 SER B C 1
ATOM 6354 O O . SER B 1 78 ? 40.489 32.753 65.827 1.00 31.02 78 SER B O 1
ATOM 6362 N N . TYR B 1 79 ? 38.753 32.419 67.235 1.00 29.15 79 TYR B N 1
ATOM 6363 C CA . TYR B 1 79 ? 38.287 33.806 67.182 1.00 36.40 79 TYR B CA 1
ATOM 6364 C C . TYR B 1 79 ? 38.884 34.647 68.300 1.00 30.82 79 TYR B C 1
ATOM 6365 O O . TYR B 1 79 ? 38.491 35.797 68.463 1.00 36.94 79 TYR B O 1
ATOM 6383 N N . HIS B 1 80 ? 39.894 34.127 68.997 1.00 34.55 80 HIS B N 1
ATOM 6384 C CA . HIS B 1 80 ? 40.730 34.893 69.899 1.00 31.85 80 HIS B CA 1
ATOM 6385 C C . HIS B 1 80 ? 42.111 35.050 69.290 1.00 36.34 80 HIS B C 1
ATOM 6386 O O . HIS B 1 80 ? 42.469 34.341 68.357 1.00 33.58 80 HIS B O 1
ATOM 6400 N N . SER B 1 81 ? 42.913 35.951 69.866 1.00 30.34 81 SER B N 1
ATOM 6401 C CA . SER B 1 81 ? 44.215 36.276 69.334 1.00 30.91 81 SER B CA 1
ATOM 6402 C C . SER B 1 81 ? 45.295 35.986 70.382 1.00 36.53 81 SER B C 1
ATOM 6403 O O . SER B 1 81 ? 45.028 35.798 71.583 1.00 30.22 81 SER B O 1
ATOM 6411 N N . VAL B 1 82 ? 46.517 35.889 69.876 1.00 35.16 82 VAL B N 1
ATOM 6412 C CA . VAL B 1 82 ? 47.710 35.564 70.649 1.00 31.42 82 VAL B CA 1
ATOM 6413 C C . VAL B 1 82 ? 48.617 36.766 70.540 1.00 34.84 82 VAL B C 1
ATOM 6414 O O . VAL B 1 82 ? 48.862 37.236 69.432 1.00 32.59 82 VAL B O 1
ATOM 6427 N N . ILE B 1 83 ? 49.144 37.231 71.667 1.00 34.71 83 ILE B N 1
ATOM 6428 C CA . ILE B 1 83 ? 50.114 38.319 71.670 1.00 38.59 83 ILE B CA 1
ATOM 6429 C C . ILE B 1 83 ? 51.525 37.741 71.752 1.00 31.54 83 ILE B C 1
ATOM 6430 O O . ILE B 1 83 ? 51.837 36.992 72.686 1.00 31.19 83 ILE B O 1
ATOM 6446 N N . CYS B 1 84 ? 52.385 38.127 70.801 1.00 30.85 84 CYS B N 1
ATOM 6447 C CA . CYS B 1 84 ? 53.798 37.724 70.768 1.00 31.30 84 CYS B CA 1
ATOM 6448 C C . CYS B 1 84 ? 54.698 38.895 70.395 1.00 32.86 84 CYS B C 1
ATOM 6449 O O . CYS B 1 84 ? 54.235 39.983 70.026 1.00 42.51 84 CYS B O 1
ATOM 6457 N N . SER B 1 85 ? 56.007 38.656 70.477 1.00 38.30 85 SER B N 1
ATOM 6458 C CA . SER B 1 85 ? 56.995 39.622 70.047 1.00 41.99 85 SER B CA 1
ATOM 6459 C C . SER B 1 85 ? 57.209 39.560 68.530 1.00 47.38 85 SER B C 1
ATOM 6460 O O . SER B 1 85 ? 56.861 38.582 67.857 1.00 37.72 85 SER B O 1
ATOM 6468 N N . GLU B 1 86 ? 57.872 40.588 67.995 1.00 40.62 86 GLU B N 1
ATOM 6469 C CA . GLU B 1 86 ? 58.126 40.646 66.561 1.00 40.42 86 GLU B CA 1
ATOM 6470 C C . GLU B 1 86 ? 59.171 39.631 66.122 1.00 50.25 86 GLU B C 1
ATOM 6471 O O . GLU B 1 86 ? 59.244 39.294 64.929 1.00 55.51 86 GLU B O 1
ATOM 6483 N N . THR B 1 87 ? 59.974 39.133 67.057 1.00 42.49 87 THR B N 1
ATOM 6484 C CA . THR B 1 87 ? 61.011 38.155 66.759 1.00 53.52 87 THR B CA 1
ATOM 6485 C C . THR B 1 87 ? 60.678 36.761 67.283 1.00 41.06 87 THR B C 1
ATOM 6486 O O . THR B 1 87 ? 61.528 35.874 67.205 1.00 41.99 87 THR B O 1
ATOM 6497 N N . ALA B 1 88 ? 59.503 36.579 67.887 1.00 43.10 88 ALA B N 1
ATOM 6498 C CA . ALA B 1 88 ? 59.043 35.267 68.331 1.00 38.08 88 ALA B CA 1
ATOM 6499 C C . ALA B 1 88 ? 59.104 34.243 67.195 1.00 37.02 88 ALA B C 1
ATOM 6500 O O . ALA B 1 88 ? 58.710 34.524 66.063 1.00 41.98 88 ALA B O 1
ATOM 6507 N N . HIS B 1 89 ? 59.607 33.058 67.511 1.00 32.93 89 HIS B N 1
ATOM 6508 C CA . HIS B 1 89 ? 59.666 31.973 66.544 1.00 40.15 89 HIS B CA 1
ATOM 6509 C C . HIS B 1 89 ? 58.272 31.646 66.010 1.00 32.53 89 HIS B C 1
ATOM 6510 O O . HIS B 1 89 ? 58.111 31.382 64.813 1.00 34.81 89 HIS B O 1
ATOM 6524 N N . VAL B 1 90 ? 57.244 31.728 66.859 1.00 30.69 90 VAL B N 1
ATOM 6525 C CA . VAL B 1 90 ? 55.876 31.445 66.392 1.00 39.47 90 VAL B CA 1
ATOM 6526 C C . VAL B 1 90 ? 55.459 32.416 65.284 1.00 31.97 90 VAL B C 1
ATOM 6527 O O . VAL B 1 90 ? 54.645 32.072 64.425 1.00 36.43 90 VAL B O 1
ATOM 6540 N N . GLU B 1 91 ? 56.041 33.617 65.253 1.00 40.90 91 GLU B N 1
ATOM 6541 C CA . GLU B 1 91 ? 55.791 34.616 64.210 1.00 39.77 91 GLU B CA 1
ATOM 6542 C C . GLU B 1 91 ? 56.733 34.501 63.007 1.00 39.88 91 GLU B C 1
ATOM 6543 O O . GLU B 1 91 ? 56.303 34.702 61.888 1.00 37.94 91 GLU B O 1
ATOM 6555 N N . THR B 1 92 ? 58.016 34.194 63.199 1.00 40.12 92 THR B N 1
ATOM 6556 C CA . THR B 1 92 ? 58.979 34.280 62.118 1.00 36.68 92 THR B CA 1
ATOM 6557 C C . THR B 1 92 ? 59.381 32.925 61.521 1.00 50.11 92 THR B C 1
ATOM 6558 O O . THR B 1 92 ? 59.746 32.885 60.345 1.00 51.34 92 THR B O 1
ATOM 6569 N N . ASP B 1 93 ? 59.295 31.803 62.257 1.00 44.76 93 ASP B N 1
ATOM 6570 C CA . ASP B 1 93 ? 60.038 30.619 61.837 1.00 48.56 93 ASP B CA 1
ATOM 6571 C C . ASP B 1 93 ? 59.223 29.334 61.767 1.00 46.57 93 ASP B C 1
ATOM 6572 O O . ASP B 1 93 ? 59.828 28.258 61.732 1.00 37.32 93 ASP B O 1
ATOM 6581 N N . GLU B 1 94 ? 57.877 29.402 61.753 1.00 40.72 94 GLU B N 1
ATOM 6582 C CA . GLU B 1 94 ? 57.060 28.192 61.846 1.00 45.50 94 GLU B CA 1
ATOM 6583 C C . GLU B 1 94 ? 56.119 28.015 60.661 1.00 40.58 94 GLU B C 1
ATOM 6584 O O . GLU B 1 94 ? 55.205 27.202 60.736 1.00 35.33 94 GLU B O 1
ATOM 6596 N N . CYS B 1 95 ? 56.364 28.728 59.565 1.00 39.77 95 CYS B N 1
ATOM 6597 C CA . CYS B 1 95 ? 55.598 28.625 58.331 1.00 35.20 95 CYS B CA 1
ATOM 6598 C C . CYS B 1 95 ? 54.111 28.636 58.601 1.00 36.95 95 CYS B C 1
ATOM 6599 O O . CYS B 1 95 ? 53.348 27.895 57.978 1.00 33.33 95 CYS B O 1
ATOM 6607 N N . GLY B 1 96 ? 53.696 29.543 59.490 1.00 40.71 96 GLY B N 1
ATOM 6608 C CA . GLY B 1 96 ? 52.297 29.678 59.824 1.00 31.61 96 GLY B CA 1
ATOM 6609 C C . GLY B 1 96 ? 51.687 28.521 60.577 1.00 36.04 96 GLY B C 1
ATOM 6610 O O . GLY B 1 96 ? 50.452 28.341 60.524 1.00 27.28 96 GLY B O 1
ATOM 6614 N N . ALA B 1 97 ? 52.503 27.726 61.279 1.00 27.08 97 ALA B N 1
ATOM 6615 C CA . ALA B 1 97 ? 51.949 26.598 62.019 1.00 32.11 97 ALA B CA 1
ATOM 6616 C C . ALA B 1 97 ? 50.962 27.026 63.094 1.00 34.65 97 ALA B C 1
ATOM 6617 O O . ALA B 1 97 ? 49.983 26.293 63.318 1.00 27.18 97 ALA B O 1
ATOM 6624 N N . PRO B 1 98 ? 51.177 28.117 63.835 1.00 30.25 98 PRO B N 1
ATOM 6625 C CA . PRO B 1 98 ? 50.217 28.439 64.890 1.00 24.54 98 PRO B CA 1
ATOM 6626 C C . PRO B 1 98 ? 48.829 28.655 64.325 1.00 31.26 98 PRO B C 1
ATOM 6627 O O . PRO B 1 98 ? 47.850 28.125 64.866 1.00 24.18 98 PRO B O 1
ATOM 6638 N N . GLU B 1 99 ? 48.739 29.327 63.182 1.00 24.49 99 GLU B N 1
ATOM 6639 C CA . GLU B 1 99 ? 47.439 29.634 62.596 1.00 28.97 99 GLU B CA 1
ATOM 6640 C C . GLU B 1 99 ? 46.772 28.380 62.041 1.00 29.99 99 GLU B C 1
ATOM 6641 O O . GLU B 1 99 ? 45.564 28.205 62.180 1.00 33.21 99 GLU B O 1
ATOM 6653 N N . PHE B 1 100 ? 47.556 27.481 61.449 1.00 34.31 100 PHE B N 1
ATOM 6654 C CA . PHE B 1 100 ? 47.052 26.173 61.029 1.00 32.63 100 PHE B CA 1
ATOM 6655 C C . PHE B 1 100 ? 46.503 25.391 62.207 1.00 32.85 100 PHE B C 1
ATOM 6656 O O . PHE B 1 100 ? 45.386 24.904 62.152 1.00 26.93 100 PHE B O 1
ATOM 6673 N N . PHE B 1 101 ? 47.277 25.267 63.297 1.00 32.38 101 PHE B N 1
ATOM 6674 C CA . PHE B 1 101 ? 46.834 24.432 64.424 1.00 34.75 101 PHE B CA 1
ATOM 6675 C C . PHE B 1 101 ? 45.649 25.012 65.181 1.00 32.13 101 PHE B C 1
ATOM 6676 O O . PHE B 1 101 ? 44.901 24.246 65.798 1.00 26.16 101 PHE B O 1
ATOM 6693 N N . SER B 1 102 ? 45.520 26.351 65.233 1.00 28.96 102 SER B N 1
ATOM 6694 C CA . SER B 1 102 ? 44.419 26.997 65.919 1.00 26.96 102 SER B CA 1
ATOM 6695 C C . SER B 1 102 ? 43.210 27.248 65.026 1.00 27.38 102 SER B C 1
ATOM 6696 O O . SER B 1 102 ? 42.200 27.727 65.510 1.00 31.48 102 SER B O 1
ATOM 6704 N N . ASN B 1 103 ? 43.318 27.032 63.730 1.00 30.45 103 ASN B N 1
ATOM 6705 C CA . ASN B 1 103 ? 42.258 27.325 62.793 1.00 32.36 103 ASN B CA 1
ATOM 6706 C C . ASN B 1 103 ? 41.958 28.831 62.721 1.00 33.77 103 ASN B C 1
ATOM 6707 O O . ASN B 1 103 ? 40.818 29.219 62.501 1.00 30.86 103 ASN B O 1
ATOM 6718 N N . GLY B 1 104 ? 42.961 29.708 62.893 1.00 32.03 104 GLY B N 1
ATOM 6719 C CA . GLY B 1 104 ? 42.772 31.108 62.583 1.00 36.99 104 GLY B CA 1
ATOM 6720 C C . GLY B 1 104 ? 42.977 32.112 63.698 1.00 35.52 104 GLY B C 1
ATOM 6721 O O . GLY B 1 104 ? 42.605 33.282 63.551 1.00 35.45 104 GLY B O 1
ATOM 6725 N N . SER B 1 105 ? 43.547 31.695 64.826 1.00 34.20 105 SER B N 1
ATOM 6726 C CA . SER B 1 105 ? 43.917 32.686 65.834 1.00 29.92 105 SER B CA 1
ATOM 6727 C C . SER B 1 105 ? 44.958 33.620 65.256 1.00 29.39 105 SER B C 1
ATOM 6728 O O . SER B 1 105 ? 46.016 33.169 64.808 1.00 35.22 105 SER B O 1
ATOM 6736 N N . LYS B 1 106 ? 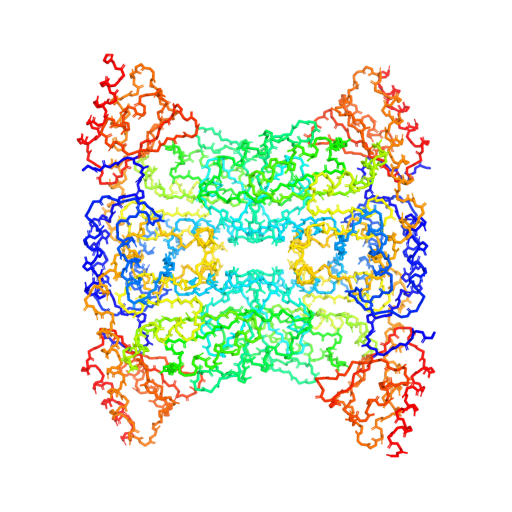44.656 34.915 65.252 1.00 27.77 106 LYS B N 1
ATOM 6737 C CA . LYS B 1 106 ? 45.628 35.916 64.788 1.00 37.33 106 LYS B CA 1
ATOM 6738 C C . LYS B 1 106 ? 46.768 36.119 65.782 1.00 30.78 106 LYS B C 1
ATOM 6739 O O . LYS B 1 106 ? 46.564 36.149 67.000 1.00 33.39 106 LYS B O 1
ATOM 6758 N N . LEU B 1 107 ? 47.985 36.221 65.258 1.00 35.29 107 LEU B N 1
ATOM 6759 C CA . LEU B 1 107 ? 49.128 36.596 66.068 1.00 34.19 107 LEU B CA 1
ATOM 6760 C C . LEU B 1 107 ? 49.319 38.110 65.994 1.00 36.21 107 LEU B C 1
ATOM 6761 O O . LEU B 1 107 ? 49.513 38.674 64.917 1.00 35.22 107 LEU B O 1
ATOM 6777 N N . LEU B 1 108 ? 49.253 38.757 67.145 1.00 37.59 108 LEU B N 1
ATOM 6778 C CA . LEU B 1 108 ? 49.369 40.195 67.257 1.00 35.34 108 LEU B CA 1
ATOM 6779 C C . LEU B 1 108 ? 50.724 40.472 67.883 1.00 33.75 108 LEU B C 1
ATOM 6780 O O . LEU B 1 108 ? 50.973 40.068 69.018 1.00 37.34 108 LEU B O 1
ATOM 6796 N N . THR B 1 109 ? 51.598 41.122 67.131 1.00 38.91 109 THR B N 1
ATOM 6797 C CA . THR B 1 109 ? 52.918 41.456 67.635 1.00 47.64 109 THR B CA 1
ATOM 6798 C C . THR B 1 109 ? 52.878 42.709 68.485 1.00 43.64 109 THR B C 1
ATOM 6799 O O . THR B 1 109 ? 52.138 43.658 68.206 1.00 48.19 109 THR B O 1
ATOM 6810 N N . ALA B 1 110 ? 53.654 42.677 69.551 1.00 51.51 110 ALA B N 1
ATOM 6811 C CA . ALA B 1 110 ? 53.851 43.786 70.464 1.00 40.11 110 ALA B CA 1
ATOM 6812 C C . ALA B 1 110 ? 55.326 44.155 70.490 1.00 49.82 110 ALA B C 1
ATOM 6813 O O . ALA B 1 110 ? 56.204 43.331 70.164 1.00 47.22 110 ALA B O 1
ATOM 6820 N N . ALA B 1 111 ? 55.585 45.395 70.926 1.00 53.25 111 ALA B N 1
ATOM 6821 C CA . ALA B 1 111 ? 56.935 45.950 70.918 1.00 46.25 111 ALA B CA 1
ATOM 6822 C C . ALA B 1 111 ? 57.830 45.185 71.869 1.00 34.70 111 ALA B C 1
ATOM 6823 O O . ALA B 1 111 ? 57.409 44.765 72.950 1.00 49.91 111 ALA B O 1
ATOM 6830 N N . SER B 1 112 ? 59.092 45.056 71.488 1.00 51.29 112 SER B N 1
ATOM 6831 C CA . SER B 1 112 ? 60.075 44.325 72.274 1.00 54.84 112 SER B CA 1
ATOM 6832 C C . SER B 1 112 ? 61.247 45.235 72.639 1.00 53.07 112 SER B C 1
ATOM 6833 O O . SER B 1 112 ? 61.784 45.940 71.783 1.00 57.31 112 SER B O 1
ATOM 6841 N N . VAL B 1 113 ? 61.666 45.171 73.895 1.00 62.78 113 VAL B N 1
ATOM 6842 C CA . VAL B 1 113 ? 62.852 45.856 74.411 1.00 59.24 113 VAL B CA 1
ATOM 6843 C C . VAL B 1 113 ? 63.881 44.780 74.743 1.00 61.07 113 VAL B C 1
ATOM 6844 O O . VAL B 1 113 ? 63.768 44.094 75.765 1.00 67.21 113 VAL B O 1
ATOM 6857 N N . ASN B 1 114 ? 64.895 44.620 73.895 1.00 68.64 114 ASN B N 1
ATOM 6858 C CA . ASN B 1 114 ? 65.958 43.663 74.185 1.00 67.03 114 ASN B CA 1
ATOM 6859 C C . ASN B 1 114 ? 65.429 42.238 73.984 1.00 62.99 114 ASN B C 1
ATOM 6860 O O . ASN B 1 114 ? 65.627 41.358 74.811 1.00 53.55 114 ASN B O 1
ATOM 6871 N N . GLY B 1 115 ? 64.697 42.040 72.888 1.00 69.41 115 GLY B N 1
ATOM 6872 C CA . GLY B 1 115 ? 63.982 40.808 72.613 1.00 58.18 115 GLY B CA 1
ATOM 6873 C C . GLY B 1 115 ? 62.841 40.467 73.548 1.00 49.00 115 GLY B C 1
ATOM 6874 O O . GLY B 1 115 ? 62.300 39.369 73.432 1.00 54.23 115 GLY B O 1
ATOM 6878 N N . LYS B 1 116 ? 62.467 41.345 74.488 1.00 50.40 116 LYS B N 1
ATOM 6879 C CA . LYS B 1 116 ? 61.490 41.005 75.513 1.00 48.50 116 LYS B CA 1
ATOM 6880 C C . LYS B 1 116 ? 60.247 41.869 75.407 1.00 58.10 116 LYS B C 1
ATOM 6881 O O . LYS B 1 116 ? 60.336 43.052 75.100 1.00 49.31 116 LYS B O 1
ATOM 6900 N N . LEU B 1 117 ? 59.092 41.252 75.658 1.00 57.16 117 LEU B N 1
ATOM 6901 C CA . LEU B 1 117 ? 57.858 41.970 75.908 1.00 57.66 117 LEU B CA 1
ATOM 6902 C C . LEU B 1 117 ? 57.856 42.548 77.312 1.00 59.14 117 LEU B C 1
ATOM 6903 O O . LEU B 1 117 ? 58.438 41.983 78.242 1.00 56.67 117 LEU B O 1
ATOM 6919 N N . THR B 1 118 ? 57.115 43.632 77.471 1.00 60.27 118 THR B N 1
ATOM 6920 C CA . THR B 1 118 ? 56.852 44.266 78.751 1.00 56.19 118 THR B CA 1
ATOM 6921 C C . THR B 1 118 ? 55.368 44.298 79.058 1.00 55.64 118 THR B C 1
ATOM 6922 O O . THR B 1 118 ? 54.531 44.185 78.149 1.00 48.86 118 THR B O 1
ATOM 6933 N N . PRO B 1 119 ? 55.000 44.470 80.332 1.00 59.72 119 PRO B N 1
ATOM 6934 C CA . PRO B 1 119 ? 53.578 44.660 80.641 1.00 57.65 119 PRO B CA 1
ATOM 6935 C C . PRO B 1 119 ? 53.006 45.843 79.894 1.00 56.03 119 PRO B C 1
ATOM 6936 O O . PRO B 1 119 ? 51.813 45.850 79.517 1.00 41.23 119 PRO B O 1
ATOM 6947 N N . GLN B 1 120 ? 53.840 46.836 79.599 1.00 53.69 120 GLN B N 1
ATOM 6948 C CA . GLN B 1 120 ? 53.305 47.960 78.845 1.00 57.42 120 GLN B CA 1
ATOM 6949 C C . GLN B 1 120 ? 52.958 47.559 77.413 1.00 48.94 120 GLN B C 1
ATOM 6950 O O . GLN B 1 120 ? 51.844 47.822 76.951 1.00 54.58 120 GLN B O 1
ATOM 6964 N N . SER B 1 121 ? 53.891 46.911 76.691 1.00 55.76 121 SER B N 1
ATOM 6965 C CA . SER B 1 121 ? 53.636 46.585 75.280 1.00 51.26 121 SER B CA 1
ATOM 6966 C C . SER B 1 121 ? 52.472 45.598 75.135 1.00 34.48 121 SER B C 1
ATOM 6967 O O . SER B 1 121 ? 51.692 45.701 74.191 1.00 42.97 121 SER B O 1
ATOM 6975 N N . ILE B 1 122 ? 52.316 44.685 76.093 1.00 47.88 122 ILE B N 1
ATOM 6976 C CA . ILE B 1 122 ? 51.162 43.791 76.138 1.00 36.38 122 ILE B CA 1
ATOM 6977 C C . ILE B 1 122 ? 49.871 44.576 76.355 1.00 50.98 122 ILE B C 1
ATOM 6978 O O . ILE B 1 122 ? 48.866 44.352 75.667 1.00 52.29 122 ILE B O 1
ATOM 6994 N N . ARG B 1 123 ? 49.862 45.490 77.334 1.00 59.02 123 ARG B N 1
ATOM 6995 C CA . ARG B 1 123 ? 48.651 46.273 77.611 1.00 52.04 123 ARG B CA 1
ATOM 6996 C C . ARG B 1 123 ? 48.222 47.064 76.385 1.00 50.49 123 ARG B C 1
ATOM 6997 O O . ARG B 1 123 ? 47.027 47.133 76.059 1.00 46.74 123 ARG B O 1
ATOM 7018 N N . GLU B 1 124 ? 49.186 47.645 75.676 1.00 46.34 124 GLU B N 1
ATOM 7019 C CA . GLU B 1 124 ? 48.879 48.497 74.534 1.00 42.34 124 GLU B CA 1
ATOM 7020 C C . GLU B 1 124 ? 48.156 47.728 73.446 1.00 53.93 124 GLU B C 1
ATOM 7021 O O . GLU B 1 124 ? 47.113 48.166 72.940 1.00 55.69 124 GLU B O 1
ATOM 7033 N N . VAL B 1 125 ? 48.705 46.571 73.067 1.00 56.00 125 VAL B N 1
ATOM 7034 C CA . VAL B 1 125 ? 48.063 45.724 72.070 1.00 45.99 125 VAL B CA 1
ATOM 7035 C C . VAL B 1 125 ? 46.689 45.307 72.551 1.00 43.17 125 VAL B C 1
ATOM 7036 O O . VAL B 1 125 ? 45.699 45.388 71.819 1.00 55.11 125 VAL B O 1
ATOM 7049 N N . ALA B 1 126 ? 46.615 44.880 73.811 1.00 41.67 126 ALA B N 1
ATOM 7050 C CA . ALA B 1 126 ? 45.381 44.339 74.362 1.00 46.18 126 ALA B CA 1
ATOM 7051 C C . ALA B 1 126 ? 44.253 45.363 74.436 1.00 56.56 126 ALA B C 1
ATOM 7052 O O . ALA B 1 126 ? 43.092 45.019 74.196 1.00 65.01 126 ALA B O 1
ATOM 7059 N N . LEU B 1 127 ? 44.553 46.608 74.798 0.75 70.43 127 LEU B N 1
ATOM 7060 C CA . LEU B 1 127 ? 43.488 47.563 75.064 0.75 63.88 127 LEU B CA 1
ATOM 7061 C C . LEU B 1 127 ? 42.919 48.171 73.788 0.75 59.89 127 LEU B C 1
ATOM 7062 O O . LEU B 1 127 ? 41.821 48.736 73.821 0.75 70.43 127 LEU B O 1
ATOM 7078 N N . LYS B 1 128 ? 43.621 48.051 72.667 1.00 66.00 128 LYS B N 1
ATOM 7079 C CA . LYS B 1 128 ? 43.118 48.552 71.393 1.00 76.47 128 LYS B CA 1
ATOM 7080 C C . LYS B 1 128 ? 42.102 47.611 70.740 1.00 81.91 128 LYS B C 1
ATOM 7081 O O . LYS B 1 128 ? 41.428 48.021 69.785 1.00 79.96 128 LYS B O 1
ATOM 7100 N N . ARG B 1 129 ? 41.970 46.370 71.232 1.00 78.64 129 ARG B N 1
ATOM 7101 C CA . ARG B 1 129 ? 41.246 45.292 70.541 1.00 81.88 129 ARG B CA 1
ATOM 7102 C C . ARG B 1 129 ? 40.178 44.672 71.426 1.00 76.92 129 ARG B C 1
ATOM 7103 O O . ARG B 1 129 ? 40.076 43.447 71.555 1.00 78.24 129 ARG B O 1
ATOM 7124 N N . GLN B 1 130 ? 39.330 45.496 72.017 0.88 79.65 130 GLN B N 1
ATOM 7125 C CA . GLN B 1 130 ? 38.195 44.926 72.725 1.00 88.33 130 GLN B CA 1
ATOM 7126 C C . GLN B 1 130 ? 36.955 44.811 71.839 0.45 85.39 130 GLN B C 1
ATOM 7127 O O . GLN B 1 130 ? 36.019 44.089 72.196 1.00 80.54 130 GLN B O 1
ATOM 7141 N N . ASP B 1 131 ? 36.961 45.439 70.668 1.00 83.58 131 ASP B N 1
ATOM 7142 C CA . ASP B 1 131 ? 35.855 45.364 69.728 1.00 82.70 131 ASP B CA 1
ATOM 7143 C C . ASP B 1 131 ? 35.951 44.129 68.828 1.00 71.53 131 ASP B C 1
ATOM 7144 O O . ASP B 1 131 ? 37.042 43.676 68.461 1.00 75.32 131 ASP B O 1
ATOM 7153 N N . ILE B 1 132 ? 34.772 43.646 68.421 0.97 52.93 132 ILE B N 1
ATOM 7154 C CA . ILE B 1 132 ? 34.571 42.363 67.744 0.97 71.42 132 ILE B CA 1
ATOM 7155 C C . ILE B 1 132 ? 35.189 42.309 66.341 0.97 61.01 132 ILE B C 1
ATOM 7156 O O . ILE B 1 132 ? 35.437 41.230 65.808 0.97 53.35 132 ILE B O 1
ATOM 7172 N N . HIS B 1 133 ? 35.397 43.458 65.723 1.00 54.32 133 HIS B N 1
ATOM 7173 C CA . HIS B 1 133 ? 36.192 43.565 64.517 1.00 55.05 133 HIS B CA 1
ATOM 7174 C C . HIS B 1 133 ? 37.548 42.898 64.652 1.00 53.36 133 HIS B C 1
ATOM 7175 O O . HIS B 1 133 ? 38.096 42.426 63.651 1.00 43.80 133 HIS B O 1
ATOM 7189 N N . TYR B 1 134 ? 38.193 42.952 65.921 0.97 46.98 134 TYR B N 1
ATOM 7190 C CA . TYR B 1 134 ? 39.454 42.269 66.158 0.97 51.82 134 TYR B CA 1
ATOM 7191 C C . TYR B 1 134 ? 39.220 41.016 66.983 0.97 45.08 134 TYR B C 1
ATOM 7192 O O . TYR B 1 134 ? 38.404 41.017 67.916 0.97 40.28 134 TYR B O 1
ATOM 7210 N N . PRO B 1 135 ? 39.916 39.936 66.672 0.98 46.24 135 PRO B N 1
ATOM 7211 C CA . PRO B 1 135 ? 39.935 38.799 67.594 0.98 43.40 135 PRO B CA 1
ATOM 7212 C C . PRO B 1 135 ? 40.419 39.256 68.968 0.98 42.77 135 PRO B C 1
ATOM 7213 O O . PRO B 1 135 ? 41.447 39.932 69.094 0.98 38.16 135 PRO B O 1
ATOM 7224 N N . LYS B 1 136 ? 39.673 38.870 69.999 0.95 48.43 136 LYS B N 1
ATOM 7225 C CA . LYS B 1 136 ? 39.990 39.282 71.370 0.95 44.67 136 LYS B CA 1
ATOM 7226 C C . LYS B 1 136 ? 41.261 38.587 71.891 0.95 41.46 136 LYS B C 1
ATOM 7227 O O . LYS B 1 136 ? 41.342 37.348 71.874 0.95 32.25 136 LYS B O 1
ATOM 7246 N N . PRO B 1 137 ? 42.259 39.333 72.368 1.00 39.23 137 PRO B N 1
ATOM 7247 C CA . PRO B 1 137 ? 43.462 38.694 72.940 1.00 42.58 137 PRO B CA 1
ATOM 7248 C C . PRO B 1 137 ? 43.171 37.813 74.149 1.00 38.04 137 PRO B C 1
ATOM 7249 O O . PRO B 1 137 ? 42.518 38.223 75.106 1.00 43.33 137 PRO B O 1
ATOM 7260 N N . ARG B 1 138 ? 43.691 36.591 74.101 1.00 39.66 138 ARG B N 1
ATOM 7261 C CA . ARG B 1 138 ? 43.490 35.631 75.163 1.00 35.02 138 ARG B CA 1
ATOM 7262 C C . ARG B 1 138 ? 44.763 34.941 75.633 1.00 38.10 138 ARG B C 1
ATOM 7263 O O . ARG B 1 138 ? 44.689 34.118 76.546 1.00 40.09 138 ARG B O 1
ATOM 7284 N N . VAL B 1 139 ? 45.911 35.230 75.028 1.00 37.93 139 VAL B N 1
ATOM 7285 C CA . VAL B 1 139 ? 47.166 34.549 75.330 1.00 34.87 139 VAL B CA 1
ATOM 7286 C C . VAL B 1 139 ? 48.289 35.532 75.095 1.00 33.77 139 VAL B C 1
ATOM 7287 O O . VAL B 1 139 ? 48.283 36.277 74.105 1.00 33.65 139 VAL B O 1
ATOM 7300 N N . VAL B 1 140 ? 49.285 35.484 75.960 1.00 34.86 140 VAL B N 1
ATOM 7301 C CA . VAL B 1 140 ? 50.597 36.056 75.670 1.00 33.39 140 VAL B CA 1
ATOM 7302 C C . VAL B 1 140 ? 51.588 34.911 75.584 1.00 30.85 140 VAL B C 1
ATOM 7303 O O . VAL B 1 140 ? 51.546 33.971 76.391 1.00 31.07 140 VAL B O 1
ATOM 7316 N N . THR B 1 141 ? 52.452 34.968 74.568 1.00 33.17 141 THR B N 1
ATOM 7317 C CA . THR B 1 141 ? 53.544 34.026 74.452 1.00 35.69 141 THR B CA 1
ATOM 7318 C C . THR B 1 141 ? 54.886 34.748 74.609 1.00 35.65 141 THR B C 1
ATOM 7319 O O . THR B 1 141 ? 55.121 35.806 74.029 1.00 32.99 141 THR B O 1
ATOM 7330 N N . ILE B 1 142 ? 55.746 34.171 75.429 1.00 31.31 142 ILE B N 1
ATOM 7331 C CA . ILE B 1 142 ? 57.117 34.643 75.592 1.00 35.97 142 ILE B CA 1
ATOM 7332 C C . ILE B 1 142 ? 58.083 33.493 75.347 1.00 31.08 142 ILE B C 1
ATOM 7333 O O . ILE B 1 142 ? 57.745 32.308 75.478 1.00 35.38 142 ILE B O 1
ATOM 7349 N N . THR B 1 143 ? 59.283 33.865 74.952 1.00 32.54 143 THR B N 1
ATOM 7350 C CA . THR B 1 143 ? 60.359 32.950 74.622 1.00 35.99 143 THR B CA 1
ATOM 7351 C C . THR B 1 143 ? 61.517 33.087 75.616 1.00 40.75 143 THR B C 1
ATOM 7352 O O . THR B 1 143 ? 62.069 34.176 75.781 1.00 36.47 143 THR B O 1
ATOM 7363 N N . GLN B 1 144 ? 61.919 31.978 76.218 1.00 39.05 144 GLN B N 1
ATOM 7364 C CA . GLN B 1 144 ? 62.911 31.978 77.293 1.00 40.54 144 GLN B CA 1
ATOM 7365 C C . GLN B 1 144 ? 63.909 30.831 77.160 1.00 27.44 144 GLN B C 1
ATOM 7366 O O . GLN B 1 144 ? 63.527 29.705 77.309 1.00 30.98 144 GLN B O 1
ATOM 7380 N N . ALA B 1 145 ? 65.169 31.090 76.874 1.00 35.10 145 ALA B N 1
ATOM 7381 C CA . ALA B 1 145 ? 65.677 32.380 76.494 1.00 43.10 145 ALA B CA 1
ATOM 7382 C C . ALA B 1 145 ? 65.110 32.818 75.164 1.00 36.33 145 ALA B C 1
ATOM 7383 O O . ALA B 1 145 ? 64.662 31.996 74.372 1.00 45.59 145 ALA B O 1
ATOM 7390 N N . THR B 1 146 ? 65.172 34.124 74.914 1.00 33.94 146 THR B N 1
ATOM 7391 C CA . THR B 1 146 ? 64.609 34.696 73.703 1.00 40.58 146 THR B CA 1
ATOM 7392 C C . THR B 1 146 ? 65.434 34.356 72.478 1.00 43.03 146 THR B C 1
ATOM 7393 O O . THR B 1 146 ? 66.570 33.886 72.562 1.00 45.22 146 THR B O 1
ATOM 7404 N N . GLU B 1 147 ? 64.864 34.705 71.315 0.98 40.55 147 GLU B N 1
ATOM 7405 C CA . GLU B 1 147 ? 65.481 34.480 70.020 0.98 37.95 147 GLU B CA 1
ATOM 7406 C C . GLU B 1 147 ? 66.660 35.403 69.774 0.98 44.35 147 GLU B C 1
ATOM 7407 O O . GLU B 1 147 ? 67.335 35.234 68.754 0.98 39.19 147 GLU B O 1
ATOM 7419 N N . VAL B 1 148 ? 66.910 36.385 70.640 0.95 42.82 148 VAL B N 1
ATOM 7420 C CA . VAL B 1 148 ? 68.141 37.161 70.532 0.95 50.15 148 VAL B CA 1
ATOM 7421 C C . VAL B 1 148 ? 69.049 36.905 71.732 0.95 47.25 148 VAL B C 1
ATOM 7422 O O . VAL B 1 148 ? 69.907 37.725 72.050 0.95 41.11 148 VAL B O 1
ATOM 7435 N N . GLY B 1 149 ? 68.850 35.774 72.404 1.00 45.14 149 GLY B N 1
ATOM 7436 C CA . GLY B 1 149 ? 69.767 35.305 73.420 1.00 45.62 149 GLY B CA 1
ATOM 7437 C C . GLY B 1 149 ? 69.711 36.082 74.711 1.00 58.47 149 GLY B C 1
ATOM 7438 O O . GLY B 1 149 ? 70.689 36.097 75.467 1.00 43.68 149 GLY B O 1
ATOM 7442 N N . THR B 1 150 ? 68.582 36.707 75.003 1.00 41.42 150 THR B N 1
ATOM 7443 C CA . THR B 1 150 ? 68.408 37.387 76.274 1.00 39.57 150 THR B CA 1
ATOM 7444 C C . THR B 1 150 ? 67.512 36.542 77.165 1.00 42.21 150 THR B C 1
ATOM 7445 O O . THR B 1 150 ? 66.936 35.543 76.739 1.00 42.66 150 THR B O 1
ATOM 7456 N N . VAL B 1 151 ? 67.461 36.895 78.438 1.00 44.60 151 VAL B N 1
ATOM 7457 C CA . VAL B 1 151 ? 66.710 36.111 79.401 1.00 45.54 151 VAL B CA 1
ATOM 7458 C C . VAL B 1 151 ? 65.748 37.032 80.133 1.00 56.30 151 VAL B C 1
ATOM 7459 O O . VAL B 1 151 ? 66.073 38.194 80.388 1.00 65.51 151 VAL B O 1
ATOM 7472 N N . TYR B 1 152 ? 64.543 36.523 80.414 1.00 46.80 152 TYR B N 1
ATOM 7473 C CA . TYR B 1 152 ? 63.622 37.199 81.306 1.00 50.79 152 TYR B CA 1
ATOM 7474 C C . TYR B 1 152 ? 63.941 36.787 82.721 1.00 52.42 152 TYR B C 1
ATOM 7475 O O . TYR B 1 152 ? 64.099 35.596 82.997 1.00 48.16 152 TYR B O 1
ATOM 7493 N N . ARG B 1 153 ? 63.968 37.750 83.631 0.96 56.86 153 ARG B N 1
ATOM 7494 C CA . ARG B 1 153 ? 64.259 37.389 85.013 0.96 58.02 153 ARG B CA 1
ATOM 7495 C C . ARG B 1 153 ? 62.971 37.179 85.787 0.96 51.63 153 ARG B C 1
ATOM 7496 O O . ARG B 1 153 ? 61.919 37.696 85.417 0.96 55.53 153 ARG B O 1
ATOM 7517 N N . PRO B 1 154 ? 63.015 36.441 86.888 1.00 58.33 154 PRO B N 1
ATOM 7518 C CA . PRO B 1 154 ? 61.760 36.122 87.577 1.00 48.03 154 PRO B CA 1
ATOM 7519 C C . PRO B 1 154 ? 60.945 37.343 87.873 1.00 53.05 154 PRO B C 1
ATOM 7520 O O . PRO B 1 154 ? 59.709 37.262 87.860 1.00 63.24 154 PRO B O 1
ATOM 7531 N N . ASP B 1 155 ? 61.582 38.489 88.113 1.00 53.23 155 ASP B N 1
ATOM 7532 C CA . ASP B 1 155 ? 60.807 39.699 88.369 1.00 66.49 155 ASP B CA 1
ATOM 7533 C C . ASP B 1 155 ? 60.130 40.173 87.093 1.00 56.86 155 ASP B C 1
ATOM 7534 O O . ASP B 1 155 ? 58.958 40.566 87.105 1.00 58.22 155 ASP B O 1
ATOM 7543 N N . GLU B 1 156 ? 60.863 40.157 85.988 1.00 58.28 156 GLU B N 1
ATOM 7544 C CA . GLU B 1 156 ? 60.269 40.510 84.709 1.00 51.35 156 GLU B CA 1
ATOM 7545 C C . GLU B 1 156 ? 59.073 39.616 84.395 1.00 47.47 156 GLU B C 1
ATOM 7546 O O . GLU B 1 156 ? 58.043 40.097 83.918 1.00 49.38 156 GLU B O 1
ATOM 7558 N N . LEU B 1 157 ? 59.176 38.320 84.705 1.00 48.64 157 LEU B N 1
ATOM 7559 C CA . LEU B 1 157 ? 58.073 37.382 84.476 1.00 48.21 157 LEU B CA 1
ATOM 7560 C C . LEU B 1 157 ? 56.865 37.639 85.378 1.00 54.46 157 LEU B C 1
ATOM 7561 O O . LEU B 1 157 ? 55.709 37.450 84.953 1.00 49.63 157 LEU B O 1
ATOM 7577 N N . LYS B 1 158 ? 57.103 37.952 86.655 0.98 56.05 158 LYS B N 1
ATOM 7578 C CA . LYS B 1 158 ? 55.989 38.192 87.568 0.98 57.85 158 LYS B CA 1
ATOM 7579 C C . LYS B 1 158 ? 55.152 39.370 87.081 0.98 51.09 158 LYS B C 1
ATOM 7580 O O . LYS B 1 158 ? 53.914 39.319 87.098 0.98 42.99 158 LYS B O 1
ATOM 7599 N N . ALA B 1 159 ? 55.816 40.410 86.577 1.00 43.34 159 ALA B N 1
ATOM 7600 C CA . ALA B 1 159 ? 55.103 41.580 86.089 1.00 41.14 159 ALA B CA 1
ATOM 7601 C C . ALA B 1 159 ? 54.206 41.218 84.919 1.00 56.29 159 ALA B C 1
ATOM 7602 O O . ALA B 1 159 ? 53.021 41.577 84.894 1.00 60.97 159 ALA B O 1
ATOM 7609 N N . ILE B 1 160 ? 54.743 40.462 83.954 1.00 58.42 160 ILE B N 1
ATOM 7610 C CA . ILE B 1 160 ? 53.944 40.056 82.800 1.00 42.19 160 ILE B CA 1
ATOM 7611 C C . ILE B 1 160 ? 52.779 39.214 83.271 1.00 45.33 160 ILE B C 1
ATOM 7612 O O . ILE B 1 160 ? 51.618 39.476 82.924 1.00 51.27 160 ILE B O 1
ATOM 7628 N N . SER B 1 161 ? 53.044 38.297 84.196 1.00 43.01 161 SER B N 1
ATOM 7629 C CA . SER B 1 161 ? 51.984 37.421 84.689 1.00 47.83 161 SER B CA 1
ATOM 7630 C C . SER B 1 161 ? 50.855 38.210 85.349 1.00 54.91 161 SER B C 1
ATOM 7631 O O . SER B 1 161 ? 49.680 37.826 85.257 1.00 56.62 161 SER B O 1
ATOM 7639 N N . ALA B 1 162 ? 51.185 39.304 86.035 1.00 58.24 162 ALA B N 1
ATOM 7640 C CA . ALA B 1 162 ? 50.145 40.116 86.653 1.00 61.14 162 ALA B CA 1
ATOM 7641 C C . ALA B 1 162 ? 49.264 40.747 85.582 1.00 56.65 162 ALA B C 1
ATOM 7642 O O . ALA B 1 162 ? 48.036 40.565 85.579 1.00 53.56 162 ALA B O 1
ATOM 7649 N N . THR B 1 163 ? 49.885 41.446 84.631 1.00 50.73 163 THR B N 1
ATOM 7650 C CA . THR B 1 163 ? 49.135 41.979 83.503 1.00 55.24 163 THR B CA 1
ATOM 7651 C C . THR B 1 163 ? 48.259 40.904 82.856 1.00 50.97 163 THR B C 1
ATOM 7652 O O . THR B 1 163 ? 47.047 41.083 82.708 1.00 45.98 163 THR B O 1
ATOM 7663 N N . CYS B 1 164 ? 48.835 39.753 82.515 1.00 44.16 164 CYS B N 1
ATOM 7664 C CA . CYS B 1 164 ? 48.011 38.729 81.886 1.00 53.47 164 CYS B CA 1
ATOM 7665 C C . CYS B 1 164 ? 46.812 38.387 82.768 1.00 51.33 164 CYS B C 1
ATOM 7666 O O . CYS B 1 164 ? 45.701 38.149 82.263 1.00 49.38 164 CYS B O 1
ATOM 7674 N N . LYS B 1 165 ? 47.012 38.371 84.092 1.00 44.20 165 LYS B N 1
ATOM 7675 C CA . LYS B 1 165 ? 45.923 37.987 84.979 1.00 47.84 165 LYS B CA 1
ATOM 7676 C C . LYS B 1 165 ? 44.903 39.113 85.098 1.00 48.46 165 LYS B C 1
ATOM 7677 O O . LYS B 1 165 ? 43.696 38.849 85.199 1.00 41.57 165 LYS B O 1
ATOM 7696 N N . GLU B 1 166 ? 45.357 40.363 84.985 1.00 46.16 166 GLU B N 1
ATOM 7697 C CA . GLU B 1 166 ? 44.448 41.503 84.977 1.00 42.17 166 GLU B CA 1
ATOM 7698 C C . GLU B 1 166 ? 43.612 41.532 83.715 1.00 56.47 166 GLU B C 1
ATOM 7699 O O . GLU B 1 166 ? 42.424 41.882 83.762 1.00 51.19 166 GLU B O 1
ATOM 7711 N N . LEU B 1 167 ? 44.199 41.149 82.583 1.00 61.92 167 LEU B N 1
ATOM 7712 C CA . LEU B 1 167 ? 43.514 41.190 81.298 1.00 46.87 167 LEU B CA 1
ATOM 7713 C C . LEU B 1 167 ? 42.899 39.874 80.922 1.00 38.76 167 LEU B C 1
ATOM 7714 O O . LEU B 1 167 ? 42.505 39.699 79.768 1.00 43.48 167 LEU B O 1
ATOM 7730 N N . GLY B 1 168 ? 42.835 38.925 81.853 1.00 53.44 168 GLY B N 1
ATOM 7731 C CA . GLY B 1 168 ? 42.253 37.624 81.534 1.00 41.24 168 GLY B CA 1
ATOM 7732 C C . GLY B 1 168 ? 43.024 36.863 80.476 1.00 52.08 168 GLY B C 1
ATOM 7733 O O . GLY B 1 168 ? 42.411 36.122 79.692 1.00 44.55 168 GLY B O 1
ATOM 7737 N N . LEU B 1 169 ? 44.357 37.044 80.414 1.00 43.05 169 LEU B N 1
ATOM 7738 C CA . LEU B 1 169 ? 45.194 36.347 79.443 1.00 46.03 169 LEU B CA 1
ATOM 7739 C C . LEU B 1 169 ? 45.941 35.167 80.060 1.00 47.22 169 LEU B C 1
ATOM 7740 O O . LEU B 1 169 ? 46.574 35.303 81.113 1.00 53.65 169 LEU B O 1
ATOM 7756 N N . ASN B 1 170 ? 45.908 34.031 79.366 1.00 39.71 170 ASN B N 1
ATOM 7757 C CA . ASN B 1 170 ? 46.816 32.949 79.653 1.00 44.15 170 ASN B CA 1
ATOM 7758 C C . ASN B 1 170 ? 48.214 33.373 79.220 1.00 43.36 170 ASN B C 1
ATOM 7759 O O . ASN B 1 170 ? 48.382 34.309 78.430 1.00 34.11 170 ASN B O 1
ATOM 7770 N N . LEU B 1 171 ? 49.221 32.697 79.779 1.00 44.13 171 LEU B N 1
ATOM 7771 C CA . LEU B 1 171 ? 50.633 33.011 79.556 1.00 37.39 171 LEU B CA 1
ATOM 7772 C C . LEU B 1 171 ? 51.356 31.755 79.105 1.00 37.01 171 LEU B C 1
ATOM 7773 O O . LEU B 1 171 ? 51.437 30.788 79.866 1.00 35.07 171 LEU B O 1
ATOM 7789 N N . HIS B 1 172 ? 51.892 31.754 77.882 1.00 33.06 172 HIS B N 1
ATOM 7790 C CA . HIS B 1 172 ? 52.622 30.583 77.390 1.00 32.62 172 HIS B CA 1
ATOM 7791 C C . HIS B 1 172 ? 54.116 30.900 77.275 1.00 28.73 172 HIS B C 1
ATOM 7792 O O . HIS B 1 172 ? 54.485 32.011 76.891 1.00 31.45 172 HIS B O 1
ATOM 7806 N N . MET B 1 173 ? 54.971 29.933 77.617 1.00 27.03 173 MET B N 1
ATOM 7807 C CA . MET B 1 173 ? 56.431 30.092 77.453 1.00 31.98 173 MET B CA 1
ATOM 7808 C C . MET B 1 173 ? 56.989 29.088 76.455 1.00 27.81 173 MET B C 1
ATOM 7809 O O . MET B 1 173 ? 56.926 27.866 76.673 1.00 26.56 173 MET B O 1
ATOM 7823 N N . ASP B 1 174 ? 57.586 29.624 75.392 1.00 27.14 174 ASP B N 1
ATOM 7824 C CA . ASP B 1 174 ? 58.426 28.874 74.473 1.00 26.48 174 ASP B CA 1
ATOM 7825 C C . ASP B 1 174 ? 59.801 28.676 75.113 1.00 30.21 174 ASP B C 1
ATOM 7826 O O . ASP B 1 174 ? 60.633 29.581 75.093 1.00 28.72 174 ASP B O 1
ATOM 7835 N N . GLY B 1 175 ? 60.045 27.492 75.690 1.00 28.50 175 GLY B N 1
ATOM 7836 C CA . GLY B 1 175 ? 61.333 27.221 76.297 1.00 30.78 175 GLY B CA 1
ATOM 7837 C C . GLY B 1 175 ? 62.184 26.345 75.421 1.00 31.68 175 GLY B C 1
ATOM 7838 O O . GLY B 1 175 ? 62.695 25.319 75.879 1.00 33.87 175 GLY B O 1
ATOM 7842 N N . ALA B 1 176 ? 62.329 26.725 74.146 1.00 28.04 176 ALA B N 1
ATOM 7843 C CA . ALA B 1 176 ? 63.222 25.983 73.278 1.00 39.95 176 ALA B CA 1
ATOM 7844 C C . ALA B 1 176 ? 64.631 25.992 73.859 1.00 38.66 176 ALA B C 1
ATOM 7845 O O . ALA B 1 176 ? 65.358 25.006 73.758 1.00 39.14 176 ALA B O 1
ATOM 7852 N N . ARG B 1 177 ? 65.013 27.106 74.467 1.00 32.09 177 ARG B N 1
ATOM 7853 C CA . ARG B 1 177 ? 66.278 27.306 75.151 1.00 39.30 177 ARG B CA 1
ATOM 7854 C C . ARG B 1 177 ? 66.035 27.550 76.634 1.00 40.56 177 ARG B C 1
ATOM 7855 O O . ARG B 1 177 ? 66.703 28.351 77.286 1.00 36.45 177 ARG B O 1
ATOM 7876 N N . PHE B 1 178 ? 65.035 26.870 77.192 1.00 42.19 178 PHE B N 1
ATOM 7877 C CA . PHE B 1 178 ? 64.774 27.062 78.609 1.00 40.62 178 PHE B CA 1
ATOM 7878 C C . PHE B 1 178 ? 66.015 26.714 79.444 1.00 42.67 178 PHE B C 1
ATOM 7879 O O . PHE B 1 178 ? 66.360 27.436 80.383 1.00 36.38 178 PHE B O 1
ATOM 7896 N N . THR B 1 179 ? 66.690 25.608 79.102 1.00 41.02 179 THR B N 1
ATOM 7897 C CA . THR B 1 179 ? 67.923 25.190 79.784 1.00 43.18 179 THR B CA 1
ATOM 7898 C C . THR B 1 179 ? 68.951 26.300 79.858 1.00 37.48 179 THR B C 1
ATOM 7899 O O . THR B 1 179 ? 69.563 26.513 80.904 1.00 48.46 179 THR B O 1
ATOM 7910 N N . ASN B 1 180 ? 69.148 27.023 78.762 1.00 37.94 180 ASN B N 1
ATOM 7911 C CA . ASN B 1 180 ? 70.136 28.076 78.754 1.00 38.85 180 ASN B CA 1
ATOM 7912 C C . ASN B 1 180 ? 69.792 29.177 79.723 1.00 50.01 180 ASN B C 1
ATOM 7913 O O . ASN B 1 180 ? 70.693 29.795 80.302 1.00 44.90 180 ASN B O 1
ATOM 7924 N N . ALA B 1 181 ? 68.499 29.443 79.923 1.00 46.15 181 ALA B N 1
ATOM 7925 C CA . ALA B 1 181 ? 68.095 30.483 80.867 1.00 42.05 181 ALA B CA 1
ATOM 7926 C C . ALA B 1 181 ? 68.217 30.003 82.318 1.00 45.60 181 ALA B C 1
ATOM 7927 O O . ALA B 1 181 ? 68.609 30.778 83.193 1.00 41.56 181 ALA B O 1
ATOM 7934 N N . CYS B 1 182 ? 67.897 28.733 82.606 1.00 43.91 182 CYS B N 1
ATOM 7935 C CA . CYS B 1 182 ? 68.076 28.249 83.973 1.00 48.42 182 CYS B CA 1
ATOM 7936 C C . CYS B 1 182 ? 69.541 28.268 84.361 1.00 50.82 182 CYS B C 1
ATOM 7937 O O . CYS B 1 182 ? 69.890 28.705 85.461 1.00 55.99 182 CYS B O 1
ATOM 7945 N N . ALA B 1 183 ? 70.409 27.789 83.467 1.00 54.18 183 ALA B N 1
ATOM 7946 C CA . ALA B 1 183 ? 71.841 27.700 83.764 1.00 54.08 183 ALA B CA 1
ATOM 7947 C C . ALA B 1 183 ? 72.420 29.070 84.023 1.00 52.14 183 ALA B C 1
ATOM 7948 O O . ALA B 1 183 ? 73.222 29.257 84.940 1.00 59.75 183 ALA B O 1
ATOM 7955 N N . PHE B 1 184 ? 72.028 30.036 83.211 0.90 48.30 184 PHE B N 1
ATOM 7956 C CA . PHE B 1 184 ? 72.591 31.357 83.313 0.90 55.52 184 PHE B CA 1
ATOM 7957 C C . PHE B 1 184 ? 72.231 31.992 84.635 0.90 60.31 184 PHE B C 1
ATOM 7958 O O . PHE B 1 184 ? 73.096 32.511 85.350 0.90 55.56 184 PHE B O 1
ATOM 7975 N N . LEU B 1 185 ? 70.956 31.934 84.987 1.00 53.57 185 LEU B N 1
ATOM 7976 C CA . LEU B 1 185 ? 70.462 32.680 86.130 1.00 60.77 185 LEU B CA 1
ATOM 7977 C C . LEU B 1 185 ? 70.661 31.933 87.428 1.00 52.00 185 LEU B C 1
ATOM 7978 O O . LEU B 1 185 ? 70.684 32.563 88.487 1.00 56.20 185 LEU B O 1
ATOM 7994 N N . GLY B 1 186 ? 70.779 30.612 87.372 1.00 55.27 186 GLY B N 1
ATOM 7995 C CA . GLY B 1 186 ? 70.925 29.817 88.576 1.00 52.29 186 GLY B CA 1
ATOM 7996 C C . GLY B 1 186 ? 69.674 29.624 89.414 1.00 68.08 186 GLY B C 1
ATOM 7997 O O . GLY B 1 186 ? 69.784 29.070 90.512 1.00 58.93 186 GLY B O 1
ATOM 8001 N N . CYS B 1 187 ? 68.501 30.066 88.932 1.00 62.10 187 CYS B N 1
ATOM 8002 C CA . CYS B 1 187 ? 67.188 29.826 89.536 1.00 49.57 187 CYS B CA 1
ATOM 8003 C C . CYS B 1 187 ? 66.784 28.370 89.430 1.00 54.77 187 CYS B C 1
ATOM 8004 O O . CYS B 1 187 ? 67.363 27.579 88.681 1.00 63.08 187 CYS B O 1
ATOM 8012 N N . SER B 1 188 ? 65.712 28.049 90.141 1.00 51.86 188 SER B N 1
ATOM 8013 C CA . SER B 1 188 ? 65.034 26.792 89.944 1.00 59.75 188 SER B CA 1
ATOM 8014 C C . SER B 1 188 ? 64.087 26.902 88.748 1.00 58.15 188 SER B C 1
ATOM 8015 O O . SER B 1 188 ? 63.613 27.990 88.417 1.00 47.13 188 SER B O 1
ATOM 8023 N N . PRO B 1 189 ? 63.816 25.794 88.074 1.00 52.90 189 PRO B N 1
ATOM 8024 C CA . PRO B 1 189 ? 62.819 25.839 86.994 1.00 43.53 189 PRO B CA 1
ATOM 8025 C C . PRO B 1 189 ? 61.491 26.443 87.462 1.00 57.97 189 PRO B C 1
ATOM 8026 O O . PRO B 1 189 ? 60.943 27.360 86.822 1.00 43.67 189 PRO B O 1
ATOM 8037 N N . ALA B 1 190 ? 60.983 25.969 88.602 1.00 49.30 190 ALA B N 1
ATOM 8038 C CA . ALA B 1 190 ? 59.704 26.430 89.121 1.00 52.09 190 ALA B CA 1
ATOM 8039 C C . ALA B 1 190 ? 59.657 27.941 89.290 1.00 44.59 190 ALA B C 1
ATOM 8040 O O . ALA B 1 190 ? 58.597 28.547 89.117 1.00 51.54 190 ALA B O 1
ATOM 8047 N N . GLU B 1 191 ? 60.788 28.571 89.590 1.00 48.55 191 GLU B N 1
ATOM 8048 C CA . GLU B 1 191 ? 60.852 30.021 89.793 1.00 48.66 191 GLU B CA 1
ATOM 8049 C C . GLU B 1 191 ? 60.844 30.775 88.490 1.00 51.36 191 GLU B C 1
ATOM 8050 O O . GLU B 1 191 ? 60.566 31.985 88.471 1.00 45.72 191 GLU B O 1
ATOM 8062 N N . LEU B 1 192 ? 61.183 30.096 87.409 1.00 50.93 192 LEU B N 1
ATOM 8063 C CA . LEU B 1 192 ? 61.206 30.698 86.099 1.00 56.70 192 LEU B CA 1
ATOM 8064 C C . LEU B 1 192 ? 59.964 30.324 85.299 1.00 54.60 192 LEU B C 1
ATOM 8065 O O . LEU B 1 192 ? 59.815 30.781 84.161 1.00 50.13 192 LEU B O 1
ATOM 8081 N N . THR B 1 193 ? 59.067 29.511 85.882 1.00 52.35 193 THR B N 1
ATOM 8082 C CA . THR B 1 193 ? 57.798 29.192 85.252 1.00 41.86 193 THR B CA 1
ATOM 8083 C C . THR B 1 193 ? 56.611 29.477 86.179 1.00 38.32 193 THR B C 1
ATOM 8084 O O . THR B 1 193 ? 56.171 30.627 86.262 1.00 40.35 193 THR B O 1
ATOM 8095 N N . TRP B 1 194 ? 56.072 28.479 86.875 1.00 35.45 194 TRP B N 1
ATOM 8096 C CA . TRP B 1 194 ? 54.754 28.652 87.500 1.00 43.64 194 TRP B CA 1
ATOM 8097 C C . TRP B 1 194 ? 54.776 29.555 88.734 1.00 60.72 194 TRP B C 1
ATOM 8098 O O . TRP B 1 194 ? 53.801 30.273 88.987 1.00 62.91 194 TRP B O 1
ATOM 8119 N N . LYS B 1 195 ? 55.856 29.559 89.508 1.00 55.48 195 LYS B N 1
ATOM 8120 C CA . LYS B 1 195 ? 55.953 30.533 90.589 1.00 53.83 195 LYS B CA 1
ATOM 8121 C C . LYS B 1 195 ? 55.943 31.959 90.084 1.00 48.53 195 LYS B C 1
ATOM 8122 O O . LYS B 1 195 ? 55.807 32.877 90.892 1.00 56.13 195 LYS B O 1
ATOM 8141 N N . ALA B 1 196 ? 56.125 32.187 88.790 1.00 48.89 196 ALA B N 1
ATOM 8142 C CA . ALA B 1 196 ? 55.959 33.521 88.235 1.00 42.47 196 ALA B CA 1
ATOM 8143 C C . ALA B 1 196 ? 54.740 33.569 87.343 1.00 43.22 196 ALA B C 1
ATOM 8144 O O . ALA B 1 196 ? 54.578 34.517 86.593 1.00 43.79 196 ALA B O 1
ATOM 8151 N N . GLY B 1 197 ? 53.897 32.541 87.391 1.00 47.27 197 GLY B N 1
ATOM 8152 C CA . GLY B 1 197 ? 52.636 32.567 86.667 1.00 51.27 197 GLY B CA 1
ATOM 8153 C C . GLY B 1 197 ? 52.641 32.051 85.251 1.00 46.53 197 GLY B C 1
ATOM 8154 O O . GLY B 1 197 ? 51.675 32.273 84.546 1.00 53.62 197 GLY B O 1
ATOM 8158 N N . VAL B 1 198 ? 53.659 31.330 84.812 1.00 53.08 198 VAL B N 1
ATOM 8159 C CA . VAL B 1 198 ? 53.553 30.687 83.513 1.00 42.51 198 VAL B CA 1
ATOM 8160 C C . VAL B 1 198 ? 52.511 29.583 83.615 1.00 43.69 198 VAL B C 1
ATOM 8161 O O . VAL B 1 198 ? 52.497 28.810 84.578 1.00 52.10 198 VAL B O 1
ATOM 8174 N N . ASP B 1 199 ? 51.610 29.509 82.639 1.00 39.24 199 ASP B N 1
ATOM 8175 C CA . ASP B 1 199 ? 50.658 28.410 82.647 1.00 30.96 199 ASP B CA 1
ATOM 8176 C C . ASP B 1 199 ? 51.145 27.175 81.906 1.00 39.45 199 ASP B C 1
ATOM 8177 O O . ASP B 1 199 ? 50.806 26.047 82.295 1.00 37.85 199 ASP B O 1
ATOM 8186 N N . VAL B 1 200 ? 51.866 27.332 80.799 1.00 37.12 200 VAL B N 1
ATOM 8187 C CA . VAL B 1 200 ? 52.288 26.175 80.004 1.00 42.65 200 VAL B CA 1
ATOM 8188 C C . VAL B 1 200 ? 53.682 26.462 79.507 1.00 34.53 200 VAL B C 1
ATOM 8189 O O . VAL B 1 200 ? 53.960 27.584 79.082 1.00 27.02 200 VAL B O 1
ATOM 8202 N N . LEU B 1 201 ? 54.567 25.473 79.625 1.00 38.02 201 LEU B N 1
ATOM 8203 C CA . LEU B 1 201 ? 55.949 25.557 79.163 1.00 36.02 201 LEU B CA 1
ATOM 8204 C C . LEU B 1 201 ? 56.192 24.522 78.075 1.00 32.30 201 LEU B C 1
ATOM 8205 O O . LEU B 1 201 ? 55.918 23.328 78.274 1.00 29.90 201 LEU B O 1
ATOM 8221 N N . CYS B 1 202 ? 56.732 24.971 76.921 1.00 32.77 202 CYS B N 1
ATOM 8222 C CA . CYS B 1 202 ? 57.277 24.056 75.906 1.00 30.31 202 CYS B CA 1
ATOM 8223 C C . CYS B 1 202 ? 58.788 24.024 76.120 1.00 30.97 202 CYS B C 1
ATOM 8224 O O . CYS B 1 202 ? 59.470 25.029 75.934 1.00 29.24 202 CYS B O 1
ATOM 8232 N N . PHE B 1 203 ? 59.273 22.892 76.565 1.00 32.27 203 PHE B N 1
ATOM 8233 C CA . PHE B 1 203 ? 60.631 22.699 77.079 1.00 37.51 203 PHE B CA 1
ATOM 8234 C C . PHE B 1 203 ? 61.381 21.934 76.002 1.00 31.59 203 PHE B C 1
ATOM 8235 O O . PHE B 1 203 ? 61.096 20.759 75.770 1.00 31.72 203 PHE B O 1
ATOM 8252 N N . GLY B 1 204 ? 62.310 22.595 75.317 1.00 36.98 204 GLY B N 1
ATOM 8253 C CA . GLY B 1 204 ? 62.992 21.931 74.213 1.00 37.43 204 GLY B CA 1
ATOM 8254 C C . GLY B 1 204 ? 64.029 20.904 74.677 1.00 35.25 204 GLY B C 1
ATOM 8255 O O . GLY B 1 204 ? 64.800 21.143 75.599 1.00 40.14 204 GLY B O 1
ATOM 8259 N N . GLY B 1 205 ? 64.036 19.744 74.007 1.00 47.49 205 GLY B N 1
ATOM 8260 C CA . GLY B 1 205 ? 65.041 18.709 74.205 1.00 55.70 205 GLY B CA 1
ATOM 8261 C C . GLY B 1 205 ? 65.997 18.566 73.028 1.00 50.14 205 GLY B C 1
ATOM 8262 O O . GLY B 1 205 ? 67.205 18.419 73.212 1.00 51.40 205 GLY B O 1
ATOM 8266 N N . THR B 1 206 ? 65.446 18.630 71.815 1.00 44.44 206 THR B N 1
ATOM 8267 C CA . THR B 1 206 ? 66.232 18.530 70.588 1.00 44.42 206 THR B CA 1
ATOM 8268 C C . THR B 1 206 ? 67.466 19.424 70.635 1.00 47.97 206 THR B C 1
ATOM 8269 O O . THR B 1 206 ? 68.591 18.958 70.418 1.00 38.45 206 THR B O 1
ATOM 8280 N N . LYS B 1 207 ? 67.276 20.716 70.890 0.97 43.13 207 LYS B N 1
ATOM 8281 C CA . LYS B 1 207 ? 68.402 21.639 70.833 0.97 52.18 207 LYS B CA 1
ATOM 8282 C C . LYS B 1 207 ? 69.465 21.296 71.867 0.97 55.28 207 LYS B C 1
ATOM 8283 O O . LYS B 1 207 ? 70.648 21.574 71.652 0.97 56.21 207 LYS B O 1
ATOM 8302 N N . ASN B 1 208 ? 69.071 20.679 72.976 1.00 48.56 208 ASN B N 1
ATOM 8303 C CA . ASN B 1 208 ? 70.012 20.337 74.030 1.00 54.27 208 ASN B CA 1
ATOM 8304 C C . ASN B 1 208 ? 70.288 18.831 74.078 1.00 50.42 208 ASN B C 1
ATOM 8305 O O . ASN B 1 208 ? 70.156 18.193 75.126 1.00 54.85 208 ASN B O 1
ATOM 8316 N N . GLY B 1 209 ? 70.636 18.238 72.945 1.00 37.00 209 GLY B N 1
ATOM 8317 C CA . GLY B 1 209 ? 71.197 16.914 72.932 1.00 41.37 209 GLY B CA 1
ATOM 8318 C C . GLY B 1 209 ? 70.283 15.765 72.624 1.00 45.19 209 GLY B C 1
ATOM 8319 O O . GLY B 1 209 ? 70.696 14.609 72.824 1.00 41.81 209 GLY B O 1
ATOM 8323 N N . MET B 1 210 ? 69.083 16.020 72.108 1.00 44.00 210 MET B N 1
ATOM 8324 C CA . MET B 1 210 ? 68.204 14.934 71.744 1.00 35.08 210 MET B CA 1
ATOM 8325 C C . MET B 1 210 ? 68.043 14.834 70.238 1.00 31.65 210 MET B C 1
ATOM 8326 O O . MET B 1 210 ? 68.311 15.763 69.490 1.00 34.83 210 MET B O 1
ATOM 8340 N N . ALA B 1 211 ? 67.550 13.671 69.822 1.00 33.60 211 ALA B N 1
ATOM 8341 C CA . ALA B 1 211 ? 67.303 13.361 68.430 1.00 38.20 211 ALA B CA 1
ATOM 8342 C C . ALA B 1 211 ? 66.025 13.995 67.930 1.00 38.03 211 ALA B C 1
ATOM 8343 O O . ALA B 1 211 ? 65.971 14.424 66.790 1.00 42.80 211 ALA B O 1
ATOM 8350 N N . VAL B 1 212 ? 64.990 14.033 68.798 1.00 37.94 212 VAL B N 1
ATOM 8351 C CA . VAL B 1 212 ? 63.642 14.484 68.454 1.00 39.59 212 VAL B CA 1
ATOM 8352 C C . VAL B 1 212 ? 62.938 14.692 69.773 1.00 39.99 212 VAL B C 1
ATOM 8353 O O . VAL B 1 212 ? 63.295 14.070 70.770 1.00 38.42 212 VAL B O 1
ATOM 8366 N N . GLY B 1 213 ? 61.873 15.485 69.757 1.00 41.52 213 GLY B N 1
ATOM 8367 C CA . GLY B 1 213 ? 60.931 15.489 70.856 1.00 36.83 213 GLY B CA 1
ATOM 8368 C C . GLY B 1 213 ? 61.025 16.721 71.718 1.00 37.45 213 GLY B C 1
ATOM 8369 O O . GLY B 1 213 ? 62.127 17.230 71.991 1.00 46.47 213 GLY B O 1
ATOM 8373 N N A GLU B 1 214 ? 59.888 17.256 72.129 0.42 36.02 214 GLU B N 1
ATOM 8374 N N B GLU B 1 214 ? 59.857 17.186 72.184 0.58 36.15 214 GLU B N 1
ATOM 8375 C CA A GLU B 1 214 ? 59.888 18.319 73.115 0.42 34.36 214 GLU B CA 1
ATOM 8376 C CA B GLU B 1 214 ? 59.731 18.373 73.025 0.58 34.25 214 GLU B CA 1
ATOM 8377 C C A GLU B 1 214 ? 58.865 17.959 74.177 0.42 35.12 214 GLU B C 1
ATOM 8378 C C B GLU B 1 214 ? 58.723 18.116 74.134 0.58 35.44 214 GLU B C 1
ATOM 8379 O O A GLU B 1 214 ? 57.926 17.205 73.936 0.42 39.69 214 GLU B O 1
ATOM 8380 O O B GLU B 1 214 ? 57.613 17.652 73.867 0.58 39.86 214 GLU B O 1
ATOM 8403 N N . ALA B 1 215 ? 59.048 18.498 75.360 1.00 32.62 215 ALA B N 1
ATOM 8404 C CA . ALA B 1 215 ? 58.109 18.272 76.447 1.00 31.78 215 ALA B CA 1
ATOM 8405 C C . ALA B 1 215 ? 57.175 19.466 76.587 1.00 31.58 215 ALA B C 1
ATOM 8406 O O . ALA B 1 215 ? 57.602 20.609 76.493 1.00 34.29 215 ALA B O 1
ATOM 8414 N N . ILE B 1 216 ? 55.893 19.191 76.800 1.00 28.23 216 ILE B N 1
ATOM 8415 C CA . ILE B 1 216 ? 54.912 20.226 77.107 1.00 35.84 216 ILE B CA 1
ATOM 8416 C C . ILE B 1 216 ? 54.452 20.042 78.548 1.00 27.70 216 ILE B C 1
ATOM 8417 O O . ILE B 1 216 ? 53.891 18.998 78.892 1.00 32.61 216 ILE B O 1
ATOM 8433 N N . LEU B 1 217 ? 54.585 21.087 79.356 1.00 31.50 217 LEU B N 1
ATOM 8434 C CA . LEU B 1 217 ? 54.247 21.027 80.778 1.00 32.30 217 LEU B CA 1
ATOM 8435 C C . LEU B 1 217 ? 53.098 21.981 81.088 1.00 39.72 217 LEU B C 1
ATOM 8436 O O . LEU B 1 217 ? 53.234 23.203 80.948 1.00 31.60 217 LEU B O 1
ATOM 8452 N N . PHE B 1 218 ? 51.989 21.435 81.561 1.00 32.95 218 PHE B N 1
ATOM 8453 C CA . PHE B 1 218 ? 50.869 22.262 81.984 1.00 43.86 218 PHE B CA 1
ATOM 8454 C C . PHE B 1 218 ? 50.954 22.401 83.493 1.00 34.85 218 PHE B C 1
ATOM 8455 O O . PHE B 1 218 ? 50.850 21.410 84.227 1.00 35.04 218 PHE B O 1
ATOM 8472 N N . PHE B 1 219 ? 51.188 23.620 83.939 1.00 37.02 219 PHE B N 1
ATOM 8473 C CA . PHE B 1 219 ? 51.142 23.935 85.350 1.00 45.21 219 PHE B CA 1
ATOM 8474 C C . PHE B 1 219 ? 49.725 24.255 85.817 1.00 55.55 219 PHE B C 1
ATOM 8475 O O . PHE B 1 219 ? 49.375 23.995 86.967 1.00 57.24 219 PHE B O 1
ATOM 8492 N N . ASN B 1 220 ? 48.916 24.812 84.948 1.00 63.37 220 ASN B N 1
ATOM 8493 C CA . ASN B 1 220 ? 47.507 25.047 85.206 1.00 52.94 220 ASN B CA 1
ATOM 8494 C C . ASN B 1 220 ? 46.763 23.921 84.525 1.00 53.87 220 ASN B C 1
ATOM 8495 O O . ASN B 1 220 ? 46.661 23.901 83.301 1.00 58.46 220 ASN B O 1
ATOM 8506 N N . ARG B 1 221 ? 46.249 22.989 85.304 0.93 56.83 221 ARG B N 1
ATOM 8507 C CA . ARG B 1 221 ? 45.758 21.744 84.748 0.93 51.20 221 ARG B CA 1
ATOM 8508 C C . ARG B 1 221 ? 44.319 21.803 84.254 0.93 50.17 221 ARG B C 1
ATOM 8509 O O . ARG B 1 221 ? 43.907 20.917 83.507 0.93 45.65 221 ARG B O 1
ATOM 8530 N N . GLN B 1 222 ? 43.544 22.815 84.619 0.97 54.56 222 GLN B N 1
ATOM 8531 C CA . GLN B 1 222 ? 42.284 23.021 83.917 0.97 62.26 222 GLN B CA 1
ATOM 8532 C C . GLN B 1 222 ? 42.541 23.166 82.424 0.97 56.88 222 GLN B C 1
ATOM 8533 O O . GLN B 1 222 ? 41.805 22.622 81.599 0.97 53.31 222 GLN B O 1
ATOM 8547 N N . LEU B 1 223 ? 43.633 23.837 82.061 1.00 55.43 223 LEU B N 1
ATOM 8548 C CA . LEU B 1 223 ? 43.935 24.081 80.666 1.00 46.11 223 LEU B CA 1
ATOM 8549 C C . LEU B 1 223 ? 44.341 22.835 79.884 1.00 45.14 223 LEU B C 1
ATOM 8550 O O . LEU B 1 223 ? 44.405 22.900 78.664 1.00 49.72 223 LEU B O 1
ATOM 8566 N N . ALA B 1 224 ? 44.558 21.696 80.524 1.00 47.45 224 ALA B N 1
ATOM 8567 C CA . ALA B 1 224 ? 45.131 20.537 79.861 1.00 47.76 224 ALA B CA 1
ATOM 8568 C C . ALA B 1 224 ? 44.091 19.478 79.587 1.00 47.50 224 ALA B C 1
ATOM 8569 O O . ALA B 1 224 ? 44.435 18.365 79.168 1.00 43.49 224 ALA B O 1
ATOM 8576 N N . GLU B 1 225 ? 42.830 19.771 79.841 1.00 43.74 225 GLU B N 1
ATOM 8577 C CA . GLU B 1 225 ? 41.823 18.745 79.636 1.00 49.28 225 GLU B CA 1
ATOM 8578 C C . GLU B 1 225 ? 41.846 18.325 78.174 1.00 43.87 225 GLU B C 1
ATOM 8579 O O . GLU B 1 225 ? 41.760 19.174 77.272 1.00 45.87 225 GLU B O 1
ATOM 8591 N N . ASP B 1 226 ? 41.976 17.012 77.951 1.00 44.31 226 ASP B N 1
ATOM 8592 C CA . ASP B 1 226 ? 41.899 16.342 76.649 1.00 44.65 226 ASP B CA 1
ATOM 8593 C C . ASP B 1 226 ? 43.057 16.700 75.716 1.00 37.17 226 ASP B C 1
ATOM 8594 O O . ASP B 1 226 ? 42.951 16.482 74.474 1.00 36.90 226 ASP B O 1
ATOM 8603 N N . PHE B 1 227 ? 44.131 17.312 76.239 1.00 44.25 227 PHE B N 1
ATOM 8604 C CA . PHE B 1 227 ? 45.267 17.672 75.382 1.00 38.66 227 PHE B CA 1
ATOM 8605 C C . PHE B 1 227 ? 45.784 16.450 74.630 1.00 40.03 227 PHE B C 1
ATOM 8606 O O . PHE B 1 227 ? 46.244 16.583 73.487 1.00 37.26 227 PHE B O 1
ATOM 8623 N N . ASP B 1 228 ? 45.648 15.242 75.208 1.00 29.04 228 ASP B N 1
ATOM 8624 C CA . ASP B 1 228 ? 46.167 14.070 74.520 1.00 30.51 228 ASP B CA 1
ATOM 8625 C C . ASP B 1 228 ? 45.399 13.779 73.246 1.00 38.59 228 ASP B C 1
ATOM 8626 O O . ASP B 1 228 ? 45.974 13.294 72.267 1.00 39.64 228 ASP B O 1
ATOM 8635 N N . TYR B 1 229 ? 44.109 14.061 73.233 1.00 36.17 229 TYR B N 1
ATOM 8636 C CA . TYR B 1 229 ? 43.334 13.911 72.018 1.00 28.30 229 TYR B CA 1
ATOM 8637 C C . TYR B 1 229 ? 43.711 14.965 70.989 1.00 29.25 229 TYR B C 1
ATOM 8638 O O . TYR B 1 229 ? 43.834 14.668 69.803 1.00 31.91 229 TYR B O 1
ATOM 8656 N N . ARG B 1 230 ? 43.885 16.203 71.431 1.00 27.78 230 ARG B N 1
ATOM 8657 C CA . ARG B 1 230 ? 44.380 17.226 70.541 1.00 33.05 230 ARG B CA 1
ATOM 8658 C C . ARG B 1 230 ? 45.656 16.780 69.844 1.00 34.61 230 ARG B C 1
ATOM 8659 O O . ARG B 1 230 ? 45.767 16.926 68.621 1.00 29.04 230 ARG B O 1
ATOM 8680 N N . CYS B 1 231 ? 46.666 16.301 70.619 1.00 33.22 231 CYS B N 1
ATOM 8681 C CA . CYS B 1 231 ? 47.932 15.880 70.026 1.00 32.30 231 CYS B CA 1
ATOM 8682 C C . CYS B 1 231 ? 47.730 14.711 69.084 1.00 29.22 231 CYS B C 1
ATOM 8683 O O . CYS B 1 231 ? 48.335 14.657 68.016 1.00 30.22 231 CYS B O 1
ATOM 8691 N N . LYS B 1 232 ? 46.893 13.747 69.456 1.00 27.04 232 LYS B N 1
ATOM 8692 C CA . LYS B 1 232 ? 46.719 12.604 68.566 1.00 30.13 232 LYS B CA 1
ATOM 8693 C C . LYS B 1 232 ? 46.157 13.056 67.235 1.00 33.14 232 LYS B C 1
ATOM 8694 O O . LYS B 1 232 ? 46.686 12.702 66.177 1.00 30.61 232 LYS B O 1
ATOM 8713 N N . GLN B 1 233 ? 45.096 13.854 67.272 1.00 35.90 233 GLN B N 1
ATOM 8714 C CA . GLN B 1 233 ? 44.473 14.312 66.035 1.00 33.13 233 GLN B CA 1
ATOM 8715 C C . GLN B 1 233 ? 45.441 15.154 65.237 1.00 31.93 233 GLN B C 1
ATOM 8716 O O . GLN B 1 233 ? 45.399 15.158 63.999 1.00 31.58 233 GLN B O 1
ATOM 8730 N N . ALA B 1 234 ? 46.358 15.829 65.918 1.00 27.40 234 ALA B N 1
ATOM 8731 C CA . ALA B 1 234 ? 47.333 16.634 65.196 1.00 33.70 234 ALA B CA 1
ATOM 8732 C C . ALA B 1 234 ? 48.534 15.826 64.699 1.00 32.09 234 ALA B C 1
ATOM 8733 O O . ALA B 1 234 ? 49.483 16.434 64.205 1.00 33.53 234 ALA B O 1
ATOM 8740 N N . GLY B 1 235 ? 48.535 14.498 64.786 1.00 29.26 235 GLY B N 1
ATOM 8741 C CA . GLY B 1 235 ? 49.674 13.769 64.248 1.00 31.15 235 GLY B CA 1
ATOM 8742 C C . GLY B 1 235 ? 50.908 13.841 65.108 1.00 35.22 235 GLY B C 1
ATOM 8743 O O . GLY B 1 235 ? 52.014 13.578 64.627 1.00 33.01 235 GLY B O 1
ATOM 8747 N N . GLN B 1 236 ? 50.746 14.151 66.389 1.00 28.73 236 GLN B N 1
ATOM 8748 C CA . GLN B 1 236 ? 51.851 14.426 67.291 1.00 35.51 236 GLN B CA 1
ATOM 8749 C C . GLN B 1 236 ? 51.995 13.399 68.413 1.00 39.17 236 GLN B C 1
ATOM 8750 O O . GLN B 1 236 ? 52.623 13.706 69.416 1.00 36.92 236 GLN B O 1
ATOM 8764 N N . LEU B 1 237 ? 51.480 12.187 68.239 1.00 36.12 237 LEU B N 1
ATOM 8765 C CA . LEU B 1 237 ? 51.531 11.126 69.247 1.00 38.82 237 LEU B CA 1
ATOM 8766 C C . LEU B 1 237 ? 52.472 10.027 68.794 1.00 38.62 237 LEU B C 1
ATOM 8767 O O . LEU B 1 237 ? 52.232 9.383 67.764 1.00 38.40 237 LEU B O 1
ATOM 8783 N N . ALA B 1 238 ? 53.524 9.804 69.566 1.00 40.55 238 ALA B N 1
ATOM 8784 C CA . ALA B 1 238 ? 54.505 8.800 69.239 1.00 38.21 238 ALA B CA 1
ATOM 8785 C C . ALA B 1 238 ? 53.953 7.403 69.530 1.00 38.44 238 ALA B C 1
ATOM 8786 O O . ALA B 1 238 ? 53.451 7.134 70.617 1.00 39.55 238 ALA B O 1
ATOM 8793 N N . SER B 1 239 ? 54.060 6.519 68.550 1.00 42.31 239 SER B N 1
ATOM 8794 C CA . SER B 1 239 ? 53.793 5.101 68.763 1.00 51.85 239 SER B CA 1
ATOM 8795 C C . SER B 1 239 ? 54.788 4.487 69.752 1.00 47.72 239 SER B C 1
ATOM 8796 O O . SER B 1 239 ? 54.411 3.737 70.650 1.00 50.14 239 SER B O 1
ATOM 8804 N N . LYS B 1 240 ? 56.070 4.769 69.572 1.00 37.68 240 LYS B N 1
ATOM 8805 C CA . LYS B 1 240 ? 57.108 4.281 70.468 1.00 40.78 240 LYS B CA 1
ATOM 8806 C C . LYS B 1 240 ? 57.560 5.420 71.375 1.00 35.49 240 LYS B C 1
ATOM 8807 O O . LYS B 1 240 ? 58.682 5.934 71.299 1.00 40.53 240 LYS B O 1
ATOM 8826 N N . MET B 1 241 ? 56.632 5.815 72.245 1.00 42.41 241 MET B N 1
ATOM 8827 C CA . MET B 1 241 ? 56.840 6.995 73.086 1.00 43.40 241 MET B CA 1
ATOM 8828 C C . MET B 1 241 ? 58.098 6.919 73.950 1.00 39.97 241 MET B C 1
ATOM 8829 O O . MET B 1 241 ? 58.637 7.974 74.301 1.00 40.29 241 MET B O 1
ATOM 8843 N N . ARG B 1 242 ? 58.574 5.710 74.324 1.00 41.35 242 ARG B N 1
ATOM 8844 C CA . ARG B 1 242 ? 59.768 5.620 75.196 1.00 42.72 242 ARG B CA 1
ATOM 8845 C C . ARG B 1 242 ? 60.965 6.307 74.579 1.00 36.28 242 ARG B C 1
ATOM 8846 O O . ARG B 1 242 ? 61.789 6.892 75.307 1.00 37.75 242 ARG B O 1
ATOM 8867 N N . PHE B 1 243 ? 61.045 6.322 73.249 1.00 36.39 243 PHE B N 1
ATOM 8868 C CA . PHE B 1 243 ? 62.180 6.983 72.601 1.00 35.36 243 PHE B CA 1
ATOM 8869 C C . PHE B 1 243 ? 62.044 8.506 72.557 1.00 37.44 243 PHE B C 1
ATOM 8870 O O . PHE B 1 243 ? 63.009 9.201 72.217 1.00 39.42 243 PHE B O 1
ATOM 8887 N N . LEU B 1 244 ? 60.898 9.055 72.947 1.00 34.83 244 LEU B N 1
ATOM 8888 C CA . LEU B 1 244 ? 60.821 10.475 73.248 1.00 34.16 244 LEU B CA 1
ATOM 8889 C C . LEU B 1 244 ? 61.042 10.747 74.726 1.00 32.74 244 LEU B C 1
ATOM 8890 O O . LEU B 1 244 ? 61.622 11.775 75.098 1.00 40.16 244 LEU B O 1
ATOM 8906 N N . SER B 1 245 ? 60.537 9.865 75.593 1.00 35.84 245 SER B N 1
ATOM 8907 C CA . SER B 1 245 ? 60.559 10.192 77.006 1.00 36.27 245 SER B CA 1
ATOM 8908 C C . SER B 1 245 ? 61.809 9.642 77.695 1.00 39.05 245 SER B C 1
ATOM 8909 O O . SER B 1 245 ? 62.356 10.337 78.558 1.00 36.74 245 SER B O 1
ATOM 8917 N N . ALA B 1 246 ? 62.299 8.439 77.332 1.00 36.98 246 ALA B N 1
ATOM 8918 C CA . ALA B 1 246 ? 63.521 7.932 77.980 1.00 36.98 246 ALA B CA 1
ATOM 8919 C C . ALA B 1 246 ? 64.657 8.955 77.960 1.00 42.13 246 ALA B C 1
ATOM 8920 O O . ALA B 1 246 ? 65.274 9.172 79.016 1.00 41.64 246 ALA B O 1
ATOM 8927 N N . PRO B 1 247 ? 64.930 9.665 76.862 1.00 44.10 247 PRO B N 1
ATOM 8928 C CA . PRO B 1 247 ? 66.023 10.642 76.886 1.00 37.40 247 PRO B CA 1
ATOM 8929 C C . PRO B 1 247 ? 65.855 11.730 77.920 1.00 39.87 247 PRO B C 1
ATOM 8930 O O . PRO B 1 247 ? 66.860 12.349 78.310 1.00 42.62 247 PRO B O 1
ATOM 8941 N N . TRP B 1 248 ? 64.629 12.031 78.358 1.00 41.21 248 TRP B N 1
ATOM 8942 C CA . TRP B 1 248 ? 64.478 13.032 79.423 1.00 41.64 248 TRP B CA 1
ATOM 8943 C C . TRP B 1 248 ? 64.870 12.465 80.795 1.00 36.81 248 TRP B C 1
ATOM 8944 O O . TRP B 1 248 ? 65.326 13.207 81.672 1.00 40.80 248 TRP B O 1
ATOM 8965 N N . VAL B 1 249 ? 64.735 11.153 80.987 1.00 35.78 249 VAL B N 1
ATOM 8966 C CA . VAL B 1 249 ? 65.296 10.518 82.171 1.00 41.43 249 VAL B CA 1
ATOM 8967 C C . VAL B 1 249 ? 66.809 10.659 82.149 1.00 44.98 249 VAL B C 1
ATOM 8968 O O . VAL B 1 249 ? 67.421 11.133 83.110 1.00 45.13 249 VAL B O 1
ATOM 8981 N N . GLY B 1 250 ? 67.419 10.323 81.015 1.00 42.10 250 GLY B N 1
ATOM 8982 C CA . GLY B 1 250 ? 68.838 10.589 80.831 1.00 40.97 250 GLY B CA 1
ATOM 8983 C C . GLY B 1 250 ? 69.231 11.997 81.194 1.00 46.18 250 GLY B C 1
ATOM 8984 O O . GLY B 1 250 ? 70.198 12.213 81.921 1.00 44.84 250 GLY B O 1
ATOM 8988 N N . LEU B 1 251 ? 68.488 12.982 80.698 1.00 42.94 251 LEU B N 1
ATOM 8989 C CA . LEU B 1 251 ? 68.917 14.368 80.853 1.00 39.35 251 LEU B CA 1
ATOM 8990 C C . LEU B 1 251 ? 68.609 14.940 82.230 1.00 41.92 251 LEU B C 1
ATOM 8991 O O . LEU B 1 251 ? 69.246 15.925 82.634 1.00 51.19 251 LEU B O 1
ATOM 9007 N N . LEU B 1 252 ? 67.670 14.350 82.961 1.00 43.16 252 LEU B N 1
ATOM 9008 C CA . LEU B 1 252 ? 67.162 14.960 84.184 1.00 55.54 252 LEU B CA 1
ATOM 9009 C C . LEU B 1 252 ? 67.577 14.224 85.454 1.00 48.99 252 LEU B C 1
ATOM 9010 O O . LEU B 1 252 ? 67.557 14.827 86.532 1.00 50.02 252 LEU B O 1
ATOM 9026 N N . GLU B 1 253 ? 67.927 12.938 85.364 1.00 45.66 253 GLU B N 1
ATOM 9027 C CA . GLU B 1 253 ? 68.186 12.179 86.588 1.00 57.86 253 GLU B CA 1
ATOM 9028 C C . GLU B 1 253 ? 69.322 12.749 87.423 1.00 54.25 253 GLU B C 1
ATOM 9029 O O . GLU B 1 253 ? 69.288 12.621 88.644 1.00 60.38 253 GLU B O 1
ATOM 9041 N N A ASP B 1 254 ? 70.322 13.388 86.801 0.47 53.75 254 ASP B N 1
ATOM 9042 N N B ASP B 1 254 ? 70.312 13.403 86.801 0.53 53.76 254 ASP B N 1
ATOM 9043 C CA A ASP B 1 254 ? 71.528 13.757 87.535 0.47 52.42 254 ASP B CA 1
ATOM 9044 C CA B ASP B 1 254 ? 71.515 13.758 87.544 0.53 52.43 254 ASP B CA 1
ATOM 9045 C C A ASP B 1 254 ? 72.122 15.065 87.030 0.47 54.50 254 ASP B C 1
ATOM 9046 C C B ASP B 1 254 ? 72.105 15.088 87.087 0.53 54.49 254 ASP B C 1
ATOM 9047 O O A ASP B 1 254 ? 73.342 15.251 87.085 0.47 57.02 254 ASP B O 1
ATOM 9048 O O B ASP B 1 254 ? 73.306 15.321 87.251 0.53 57.21 254 ASP B O 1
ATOM 9065 N N . GLY B 1 255 ? 71.292 15.973 86.527 1.00 51.75 255 GLY B N 1
ATOM 9066 C CA . GLY B 1 255 ? 71.758 17.297 86.178 1.00 44.13 255 GLY B CA 1
ATOM 9067 C C . GLY B 1 255 ? 72.440 17.499 84.824 1.00 42.34 255 GLY B C 1
ATOM 9068 O O . GLY B 1 255 ? 72.939 18.604 84.567 1.00 43.52 255 GLY B O 1
ATOM 9073 N N . ALA B 1 256 ? 72.498 16.483 83.961 0.94 40.79 256 ALA B N 1
ATOM 9074 C CA . ALA B 1 256 ? 73.126 16.656 82.651 0.94 42.47 256 ALA B CA 1
ATOM 9075 C C . ALA B 1 256 ? 72.504 17.820 81.858 0.94 48.10 256 ALA B C 1
ATOM 9076 O O . ALA B 1 256 ? 73.233 18.606 81.233 0.94 44.74 256 ALA B O 1
ATOM 9083 N N . TRP B 1 257 ? 71.169 17.969 81.874 1.00 44.14 257 TRP B N 1
ATOM 9084 C CA . TRP B 1 257 ? 70.561 19.059 81.095 1.00 48.08 257 TRP B CA 1
ATOM 9085 C C . TRP B 1 257 ? 71.236 20.408 81.375 1.00 49.49 257 TRP B C 1
ATOM 9086 O O . TRP B 1 257 ? 71.515 21.182 80.454 1.00 51.20 257 TRP B O 1
ATOM 9107 N N . LEU B 1 258 ? 71.536 20.703 82.630 1.00 43.63 258 LEU B N 1
ATOM 9108 C CA . LEU B 1 258 ? 72.137 22.000 82.935 1.00 45.18 258 LEU B CA 1
ATOM 9109 C C . LEU B 1 258 ? 73.631 22.036 82.637 1.00 48.00 258 LEU B C 1
ATOM 9110 O O . LEU B 1 258 ? 74.177 23.088 82.285 1.00 46.08 258 LEU B O 1
ATOM 9126 N N . ARG B 1 259 ? 74.308 20.914 82.791 0.98 39.02 259 ARG B N 1
ATOM 9127 C CA . ARG B 1 259 ? 75.703 20.846 82.383 0.98 50.46 259 ARG B CA 1
ATOM 9128 C C . ARG B 1 259 ? 75.844 21.204 80.909 0.98 43.98 259 ARG B C 1
ATOM 9129 O O . ARG B 1 259 ? 76.684 22.029 80.535 0.98 51.16 259 ARG B O 1
ATOM 9150 N N . HIS B 1 260 ? 75.001 20.602 80.061 1.00 42.65 260 HIS B N 1
ATOM 9151 C CA . HIS B 1 260 ? 75.017 20.881 78.625 1.00 42.38 260 HIS B CA 1
ATOM 9152 C C . HIS B 1 260 ? 74.653 22.342 78.324 1.00 42.27 260 HIS B C 1
ATOM 9153 O O . HIS B 1 260 ? 75.314 23.007 77.513 1.00 43.66 260 HIS B O 1
ATOM 9167 N N . GLY B 1 261 ? 73.670 22.897 79.019 1.00 47.10 261 GLY B N 1
ATOM 9168 C CA . GLY B 1 261 ? 73.344 24.297 78.795 1.00 42.51 261 GLY B CA 1
ATOM 9169 C C . GLY B 1 261 ? 74.411 25.272 79.271 1.00 46.61 261 GLY B C 1
ATOM 9170 O O . GLY B 1 261 ? 74.665 26.301 78.617 1.00 42.60 261 GLY B O 1
ATOM 9174 N N . ASN B 1 262 ? 75.032 24.991 80.427 1.00 50.77 262 ASN B N 1
ATOM 9175 C CA . ASN B 1 262 ? 76.127 25.851 80.885 1.00 47.03 262 ASN B CA 1
ATOM 9176 C C . ASN B 1 262 ? 77.279 25.790 79.905 1.00 36.28 262 ASN B C 1
ATOM 9177 O O . ASN B 1 262 ? 77.870 26.822 79.565 1.00 39.85 262 ASN B O 1
ATOM 9188 N N . HIS B 1 263 ? 77.552 24.605 79.360 1.00 40.28 263 HIS B N 1
ATOM 9189 C CA . HIS B 1 263 ? 78.648 24.506 78.402 1.00 37.95 263 HIS B CA 1
ATOM 9190 C C . HIS B 1 263 ? 78.416 25.421 77.212 1.00 45.26 263 HIS B C 1
ATOM 9191 O O . HIS B 1 263 ? 79.296 26.197 76.827 1.00 46.89 263 HIS B O 1
ATOM 9205 N N . ALA B 1 264 ? 77.227 25.339 76.607 1.00 51.25 264 ALA B N 1
ATOM 9206 C CA . ALA B 1 264 ? 76.933 26.154 75.431 1.00 45.87 264 ALA B CA 1
ATOM 9207 C C . ALA B 1 264 ? 76.924 27.631 75.784 1.00 39.03 264 ALA B C 1
ATOM 9208 O O . ALA B 1 264 ? 77.340 28.475 74.977 1.00 34.89 264 ALA B O 1
ATOM 9215 N N . ASN B 1 265 ? 76.416 27.973 76.971 1.00 41.14 265 ASN B N 1
ATOM 9216 C CA . ASN B 1 265 ? 76.487 29.364 77.420 1.00 42.32 265 ASN B CA 1
ATOM 9217 C C . ASN B 1 265 ? 77.934 29.829 77.600 1.00 51.31 265 ASN B C 1
ATOM 9218 O O . ASN B 1 265 ? 78.307 30.920 77.146 1.00 43.24 265 ASN B O 1
ATOM 9229 N N . HIS B 1 266 ? 78.748 29.051 78.335 1.00 46.41 266 HIS B N 1
ATOM 9230 C CA . HIS B 1 266 ? 80.144 29.446 78.537 1.00 48.47 266 HIS B CA 1
ATOM 9231 C C . HIS B 1 266 ? 80.858 29.612 77.211 1.00 36.48 266 HIS B C 1
ATOM 9232 O O . HIS B 1 266 ? 81.643 30.535 77.059 1.00 36.16 266 HIS B O 1
ATOM 9246 N N . CYS B 1 267 ? 80.532 28.783 76.200 1.00 39.43 267 CYS B N 1
ATOM 9247 C CA . CYS B 1 267 ? 81.192 28.962 74.905 1.00 35.74 267 CYS B CA 1
ATOM 9248 C C . CYS B 1 267 ? 80.805 30.282 74.275 1.00 47.61 267 CYS B C 1
ATOM 9249 O O . CYS B 1 267 ? 81.658 30.989 73.731 1.00 49.83 267 CYS B O 1
ATOM 9257 N N . ALA B 1 268 ? 79.519 30.623 74.311 1.00 48.38 268 ALA B N 1
ATOM 9258 C CA . ALA B 1 268 ? 79.089 31.887 73.735 1.00 47.87 268 ALA B CA 1
ATOM 9259 C C . ALA B 1 268 ? 79.736 33.048 74.468 1.00 45.50 268 ALA B C 1
ATOM 9260 O O . ALA B 1 268 ? 80.217 34.000 73.847 1.00 39.86 268 ALA B O 1
ATOM 9267 N N . GLN B 1 269 ? 79.727 32.992 75.800 1.00 50.55 269 GLN B N 1
ATOM 9268 C CA . GLN B 1 269 ? 80.358 34.028 76.617 1.00 54.04 269 GLN B CA 1
ATOM 9269 C C . GLN B 1 269 ? 81.840 34.199 76.285 1.00 52.33 269 GLN B C 1
ATOM 9270 O O . GLN B 1 269 ? 82.338 35.328 76.234 1.00 47.43 269 GLN B O 1
ATOM 9284 N N . LEU B 1 270 ? 82.557 33.095 76.054 1.00 50.66 270 LEU B N 1
ATOM 9285 C CA . LEU B 1 270 ? 83.985 33.177 75.727 1.00 51.13 270 LEU B CA 1
ATOM 9286 C C . LEU B 1 270 ? 84.192 34.038 74.500 1.00 55.61 270 LEU B C 1
ATOM 9287 O O . LEU B 1 270 ? 84.950 35.021 74.530 1.00 54.54 270 LEU B O 1
ATOM 9303 N N . LEU B 1 271 ? 83.502 33.676 73.409 1.00 58.01 271 LEU B N 1
ATOM 9304 C CA . LEU B 1 271 ? 83.611 34.388 72.139 1.00 53.95 271 LEU B CA 1
ATOM 9305 C C . LEU B 1 271 ? 83.407 35.873 72.342 1.00 56.57 271 LEU B C 1
ATOM 9306 O O . LEU B 1 271 ? 84.216 36.694 71.895 1.00 59.96 271 LEU B O 1
ATOM 9322 N N . ALA B 1 272 ? 82.362 36.242 73.070 1.00 52.29 272 ALA B N 1
ATOM 9323 C CA . ALA B 1 272 ? 82.124 37.664 73.266 1.00 67.39 272 ALA B CA 1
ATOM 9324 C C . ALA B 1 272 ? 83.264 38.310 74.056 1.00 57.92 272 ALA B C 1
ATOM 9325 O O . ALA B 1 272 ? 83.677 39.434 73.757 1.00 66.52 272 ALA B O 1
ATOM 9332 N N . LEU B 1 273 ? 83.784 37.627 75.068 1.00 61.64 273 LEU B N 1
ATOM 9333 C CA . LEU B 1 273 ? 84.913 38.178 75.804 1.00 52.68 273 LEU B CA 1
ATOM 9334 C C . LEU B 1 273 ? 86.103 38.366 74.886 1.00 56.02 273 LEU B C 1
ATOM 9335 O O . LEU B 1 273 ? 86.731 39.426 74.886 1.00 69.39 273 LEU B O 1
ATOM 9351 N N . LEU B 1 274 ? 86.387 37.371 74.050 1.00 60.36 274 LEU B N 1
ATOM 9352 C CA . LEU B 1 274 ? 87.536 37.443 73.166 1.00 53.87 274 LEU B CA 1
ATOM 9353 C C . LEU B 1 274 ? 87.428 38.533 72.108 1.00 70.65 274 LEU B C 1
ATOM 9354 O O . LEU B 1 274 ? 88.464 38.916 71.563 1.00 85.73 274 LEU B O 1
ATOM 9370 N N . VAL B 1 275 ? 86.235 39.016 71.761 1.00 75.51 275 VAL B N 1
ATOM 9371 C CA . VAL B 1 275 ? 86.119 39.893 70.593 1.00 73.78 275 VAL B CA 1
ATOM 9372 C C . VAL B 1 275 ? 85.390 41.180 70.870 1.00 78.31 275 VAL B C 1
ATOM 9373 O O . VAL B 1 275 ? 85.455 42.096 70.036 1.00 85.61 275 VAL B O 1
ATOM 9386 N N . SER B 1 276 ? 84.665 41.326 71.969 1.00 89.10 276 SER B N 1
ATOM 9387 C CA . SER B 1 276 ? 83.765 42.470 72.057 1.00 102.04 276 SER B CA 1
ATOM 9388 C C . SER B 1 276 ? 84.499 43.760 72.399 1.00 105.48 276 SER B C 1
ATOM 9389 O O . SER B 1 276 ? 83.866 44.822 72.458 1.00 104.33 276 SER B O 1
ATOM 9397 N N . ASP B 1 277 ? 85.814 43.698 72.596 1.00 104.28 277 ASP B N 1
ATOM 9398 C CA . ASP B 1 277 ? 86.630 44.886 72.803 1.00 98.86 277 ASP B CA 1
ATOM 9399 C C . ASP B 1 277 ? 87.334 45.345 71.531 1.00 91.24 277 ASP B C 1
ATOM 9400 O O . ASP B 1 277 ? 88.086 46.319 71.572 1.00 100.06 277 ASP B O 1
ATOM 9409 N N . LEU B 1 278 ? 87.098 44.702 70.427 1.00 95.87 278 LEU B N 1
ATOM 9410 C CA . LEU B 1 278 ? 87.768 45.137 69.215 1.00 92.26 278 LEU B CA 1
ATOM 9411 C C . LEU B 1 278 ? 87.004 46.292 68.590 1.00 101.32 278 LEU B C 1
ATOM 9412 O O . LEU B 1 278 ? 85.779 46.386 68.739 1.00 99.22 278 LEU B O 1
ATOM 9428 N N . PRO B 1 279 ? 87.705 47.183 67.888 1.00 107.49 279 PRO B N 1
ATOM 9429 C CA . PRO B 1 279 ? 87.022 48.325 67.269 1.00 107.89 279 PRO B CA 1
ATOM 9430 C C . PRO B 1 279 ? 86.220 47.913 66.039 1.00 102.71 279 PRO B C 1
ATOM 9431 O O . PRO B 1 279 ? 86.695 47.157 65.185 1.00 94.58 279 PRO B O 1
ATOM 9442 N N . GLY B 1 280 ? 85.000 48.443 65.946 1.00 98.44 280 GLY B N 1
ATOM 9443 C CA . GLY B 1 280 ? 84.117 48.112 64.844 1.00 98.27 280 GLY B CA 1
ATOM 9444 C C . GLY B 1 280 ? 83.362 46.824 65.056 1.00 98.69 280 GLY B C 1
ATOM 9445 O O . GLY B 1 280 ? 82.971 46.166 64.081 1.00 94.17 280 GLY B O 1
ATOM 9449 N N . VAL B 1 281 ? 83.160 46.442 66.318 1.00 97.56 281 VAL B N 1
ATOM 9450 C CA . VAL B 1 281 ? 82.481 45.212 66.703 1.00 84.36 281 VAL B CA 1
ATOM 9451 C C . VAL B 1 281 ? 81.646 45.540 67.927 1.00 88.67 281 VAL B C 1
ATOM 9452 O O . VAL B 1 281 ? 82.191 45.756 69.018 1.00 86.93 281 VAL B O 1
ATOM 9465 N N . GLU B 1 282 ? 80.335 45.582 67.755 1.00 87.60 282 GLU B N 1
ATOM 9466 C CA . GLU B 1 282 ? 79.423 45.866 68.846 1.00 87.84 282 GLU B CA 1
ATOM 9467 C C . GLU B 1 282 ? 78.578 44.628 69.102 1.00 77.37 282 GLU B C 1
ATOM 9468 O O . GLU B 1 282 ? 78.090 43.988 68.164 1.00 64.65 282 GLU B O 1
ATOM 9480 N N . LEU B 1 283 ? 78.462 44.285 70.377 1.00 62.21 283 LEU B N 1
ATOM 9481 C CA . LEU B 1 283 ? 77.585 43.237 70.859 1.00 65.14 283 LEU B CA 1
ATOM 9482 C C . LEU B 1 283 ? 76.202 43.840 70.932 1.00 57.71 283 LEU B C 1
ATOM 9483 O O . LEU B 1 283 ? 75.977 44.780 71.701 1.00 57.73 283 LEU B O 1
ATOM 9499 N N . MET B 1 284 ? 75.285 43.331 70.106 0.91 67.71 284 MET B N 1
ATOM 9500 C CA . MET B 1 284 ? 73.942 43.909 70.020 0.91 54.75 284 MET B CA 1
ATOM 9501 C C . MET B 1 284 ? 73.077 43.602 71.236 0.91 48.57 284 MET B C 1
ATOM 9502 O O . MET B 1 284 ? 72.148 44.366 71.532 0.91 57.94 284 MET B O 1
ATOM 9516 N N . PHE B 1 285 ? 73.353 42.512 71.949 1.00 51.89 285 PHE B N 1
ATOM 9517 C CA . PHE B 1 285 ? 72.544 42.087 73.081 1.00 49.52 285 PHE B CA 1
ATOM 9518 C C . PHE B 1 285 ? 73.449 41.404 74.075 1.00 46.42 285 PHE B C 1
ATOM 9519 O O . PHE B 1 285 ? 74.425 40.753 73.677 1.00 52.25 285 PHE B O 1
ATOM 9536 N N . PRO B 1 286 ? 73.126 41.466 75.357 1.00 44.40 286 PRO B N 1
ATOM 9537 C CA . PRO B 1 286 ? 73.925 40.725 76.328 1.00 46.14 286 PRO B CA 1
ATOM 9538 C C . PRO B 1 286 ? 73.843 39.247 76.037 1.00 51.94 286 PRO B C 1
ATOM 9539 O O . PRO B 1 286 ? 72.784 38.717 75.682 1.00 48.76 286 PRO B O 1
ATOM 9550 N N . VAL B 1 287 ? 74.980 38.590 76.199 1.00 46.79 287 VAL B N 1
ATOM 9551 C CA . VAL B 1 287 ? 75.075 37.160 76.020 1.00 44.53 287 VAL B CA 1
ATOM 9552 C C . VAL B 1 287 ? 74.499 36.447 77.222 1.00 54.90 287 VAL B C 1
ATOM 9553 O O . VAL B 1 287 ? 75.256 36.028 78.103 1.00 44.67 287 VAL B O 1
ATOM 9566 N N . GLU B 1 288 ? 73.160 36.262 77.258 1.00 43.58 288 GLU B N 1
ATOM 9567 C CA . GLU B 1 288 ? 72.524 35.669 78.429 1.00 40.79 288 GLU B CA 1
ATOM 9568 C C . GLU B 1 288 ? 72.133 34.248 78.174 1.00 37.09 288 GLU B C 1
ATOM 9569 O O . GLU B 1 288 ? 71.544 33.616 79.055 1.00 42.38 288 GLU B O 1
ATOM 9581 N N . ALA B 1 289 ? 72.476 33.726 76.993 1.00 36.93 289 ALA B N 1
ATOM 9582 C CA . ALA B 1 289 ? 72.240 32.324 76.673 1.00 51.49 289 ALA B CA 1
ATOM 9583 C C . ALA B 1 289 ? 73.395 31.799 75.822 1.00 49.00 289 ALA B C 1
ATOM 9584 O O . ALA B 1 289 ? 74.560 31.983 76.193 1.00 47.88 289 ALA B O 1
ATOM 9591 N N . ASN B 1 290 ? 73.114 31.122 74.707 1.00 42.22 290 ASN B N 1
ATOM 9592 C CA . ASN B 1 290 ? 74.163 30.467 73.933 1.00 41.20 290 ASN B CA 1
ATOM 9593 C C . ASN B 1 290 ? 74.407 31.107 72.571 1.00 37.86 290 ASN B C 1
ATOM 9594 O O . ASN B 1 290 ? 74.958 30.459 71.671 1.00 39.97 290 ASN B O 1
ATOM 9605 N N . GLY B 1 291 ? 74.044 32.361 72.386 1.00 39.68 291 GLY B N 1
ATOM 9606 C CA . GLY B 1 291 ? 74.236 33.008 71.105 1.00 41.64 291 GLY B CA 1
ATOM 9607 C C . GLY B 1 291 ? 74.953 34.330 71.248 1.00 47.73 291 GLY B C 1
ATOM 9608 O O . GLY B 1 291 ? 74.879 35.004 72.284 1.00 42.06 291 GLY B O 1
ATOM 9612 N N . VAL B 1 292 ? 75.619 34.718 70.166 1.00 45.69 292 VAL B N 1
ATOM 9613 C CA . VAL B 1 292 ? 76.403 35.942 70.143 1.00 47.34 292 VAL B CA 1
ATOM 9614 C C . VAL B 1 292 ? 76.023 36.753 68.916 1.00 38.07 292 VAL B C 1
ATOM 9615 O O . VAL B 1 292 ? 76.173 36.284 67.787 1.00 46.99 292 VAL B O 1
ATOM 9628 N N . PHE B 1 293 ? 75.572 37.986 69.149 1.00 51.11 293 PHE B N 1
ATOM 9629 C CA . PHE B 1 293 ? 75.046 38.879 68.121 1.00 57.00 293 PHE B CA 1
ATOM 9630 C C . PHE B 1 293 ? 75.977 40.079 67.995 1.00 56.88 293 PHE B C 1
ATOM 9631 O O . PHE B 1 293 ? 76.036 40.925 68.892 1.00 58.17 293 PHE B O 1
ATOM 9648 N N . LEU B 1 294 ? 76.690 40.164 66.880 1.00 55.90 294 LEU B N 1
ATOM 9649 C CA . LEU B 1 294 ? 77.727 41.173 66.700 1.00 73.40 294 LEU B CA 1
ATOM 9650 C C . LEU B 1 294 ? 77.446 42.022 65.476 1.00 74.50 294 LEU B C 1
ATOM 9651 O O . LEU B 1 294 ? 77.260 41.484 64.375 1.00 64.30 294 LEU B O 1
ATOM 9667 N N . GLN B 1 295 ? 77.437 43.344 65.676 0.86 71.26 295 GLN B N 1
ATOM 9668 C CA . GLN B 1 295 ? 77.517 44.284 64.564 0.86 78.15 295 GLN B CA 1
ATOM 9669 C C . GLN B 1 295 ? 78.960 44.324 64.108 0.86 82.63 295 GLN B C 1
ATOM 9670 O O . GLN B 1 295 ? 79.858 44.634 64.898 0.86 87.73 295 GLN B O 1
ATOM 9684 N N . MET B 1 296 ? 79.183 44.000 62.854 1.00 76.86 296 MET B N 1
ATOM 9685 C CA . MET B 1 296 ? 80.487 44.140 62.225 1.00 91.46 296 MET B CA 1
ATOM 9686 C C . MET B 1 296 ? 80.316 44.783 60.860 1.00 102.87 296 MET B C 1
ATOM 9687 O O . MET B 1 296 ? 79.200 44.924 60.358 1.00 99.62 296 MET B O 1
ATOM 9701 N N . PRO B 1 297 ? 81.430 45.179 60.229 1.00 107.19 297 PRO B N 1
ATOM 9702 C CA . PRO B 1 297 ? 81.364 45.678 58.848 1.00 104.65 297 PRO B CA 1
ATOM 9703 C C . PRO B 1 297 ? 81.141 44.579 57.827 1.00 106.23 297 PRO B C 1
ATOM 9704 O O . PRO B 1 297 ? 80.871 43.431 58.189 1.00 113.65 297 PRO B O 1
ATOM 9715 N N . GLU B 1 298 ? 81.305 44.914 56.547 1.00 108.04 298 GLU B N 1
ATOM 9716 C CA . GLU B 1 298 ? 81.080 43.975 55.454 1.00 108.26 298 GLU B CA 1
ATOM 9717 C C . GLU B 1 298 ? 82.042 42.796 55.526 1.00 108.25 298 GLU B C 1
ATOM 9718 O O . GLU B 1 298 ? 81.991 41.886 54.688 1.00 107.48 298 GLU B O 1
ATOM 9730 N N . HIS B 1 299 ? 82.923 42.810 56.527 1.00 110.74 299 HIS B N 1
ATOM 9731 C CA . HIS B 1 299 ? 83.816 41.698 56.816 1.00 106.65 299 HIS B CA 1
ATOM 9732 C C . HIS B 1 299 ? 83.094 40.422 57.241 1.00 109.05 299 HIS B C 1
ATOM 9733 O O . HIS B 1 299 ? 83.747 39.452 57.642 1.00 94.68 299 HIS B O 1
ATOM 9747 N N . ALA B 1 300 ? 81.759 40.404 57.181 1.00 111.54 300 ALA B N 1
ATOM 9748 C CA . ALA B 1 300 ? 81.046 39.137 57.260 1.00 92.60 300 ALA B CA 1
ATOM 9749 C C . ALA B 1 300 ? 81.576 38.177 56.204 1.00 90.46 300 ALA B C 1
ATOM 9750 O O . ALA B 1 300 ? 81.850 37.013 56.502 1.00 79.10 300 ALA B O 1
ATOM 9757 N N . ILE B 1 301 ? 81.755 38.665 54.962 1.00 95.86 301 ILE B N 1
ATOM 9758 C CA . ILE B 1 301 ? 82.337 37.850 53.885 1.00 94.17 301 ILE B CA 1
ATOM 9759 C C . ILE B 1 301 ? 83.742 37.441 54.278 1.00 95.10 301 ILE B C 1
ATOM 9760 O O . ILE B 1 301 ? 84.182 36.309 54.020 1.00 82.16 301 ILE B O 1
ATOM 9776 N N . GLU B 1 302 ? 84.473 38.361 54.900 1.00 88.92 302 GLU B N 1
ATOM 9777 C CA . GLU B 1 302 ? 85.805 38.059 55.397 1.00 92.29 302 GLU B CA 1
ATOM 9778 C C . GLU B 1 302 ? 85.789 36.851 56.333 1.00 97.00 302 GLU B C 1
ATOM 9779 O O . GLU B 1 302 ? 86.439 35.842 56.049 1.00 96.07 302 GLU B O 1
ATOM 9791 N N . ALA B 1 303 ? 85.055 36.915 57.458 1.00 87.34 303 ALA B N 1
ATOM 9792 C CA . ALA B 1 303 ? 84.956 35.711 58.292 1.00 86.48 303 ALA B CA 1
ATOM 9793 C C . ALA B 1 303 ? 84.285 34.581 57.516 1.00 79.02 303 ALA B C 1
ATOM 9794 O O . ALA B 1 303 ? 84.668 33.413 57.653 1.00 78.26 303 ALA B O 1
ATOM 9801 N N . LEU B 1 304 ? 83.351 34.921 56.620 1.00 92.73 304 LEU B N 1
ATOM 9802 C CA . LEU B 1 304 ? 82.611 33.890 55.892 1.00 85.17 304 LEU B CA 1
ATOM 9803 C C . LEU B 1 304 ? 83.496 33.158 54.901 1.00 84.68 304 LEU B C 1
ATOM 9804 O O . LEU B 1 304 ? 83.493 31.923 54.839 1.00 86.41 304 LEU B O 1
ATOM 9820 N N . ARG B 1 305 ? 84.239 33.897 54.088 1.00 83.51 305 ARG B N 1
ATOM 9821 C CA . ARG B 1 305 ? 85.129 33.223 53.161 1.00 93.50 305 ARG B CA 1
ATOM 9822 C C . ARG B 1 305 ? 86.254 32.482 53.892 1.00 86.70 305 ARG B C 1
ATOM 9823 O O . ARG B 1 305 ? 86.669 31.399 53.456 1.00 79.08 305 ARG B O 1
ATOM 9844 N N . ALA B 1 306 ? 86.709 33.013 55.028 1.00 82.11 306 ALA B N 1
ATOM 9845 C CA . ALA B 1 306 ? 87.893 32.504 55.715 1.00 89.24 306 ALA B CA 1
ATOM 9846 C C . ALA B 1 306 ? 87.635 31.105 56.261 1.00 91.04 306 ALA B C 1
ATOM 9847 O O . ALA B 1 306 ? 87.200 30.950 57.407 1.00 100.36 306 ALA B O 1
ATOM 9854 N N . LYS B 1 307 ? 87.908 30.082 55.450 1.00 93.72 307 LYS B N 1
ATOM 9855 C CA . LYS B 1 307 ? 87.673 28.673 55.773 1.00 90.81 307 LYS B CA 1
ATOM 9856 C C . LYS B 1 307 ? 86.197 28.375 55.967 1.00 86.56 307 LYS B C 1
ATOM 9857 O O . LYS B 1 307 ? 85.849 27.317 56.514 1.00 98.71 307 LYS B O 1
ATOM 9876 N N . GLY B 1 308 ? 85.311 29.278 55.547 1.00 87.99 308 GLY B N 1
ATOM 9877 C CA . GLY B 1 308 ? 83.896 28.966 55.587 1.00 94.98 308 GLY B CA 1
ATOM 9878 C C . GLY B 1 308 ? 83.459 28.654 56.996 1.00 86.14 308 GLY B C 1
ATOM 9879 O O . GLY B 1 308 ? 82.911 27.586 57.284 1.00 90.91 308 GLY B O 1
ATOM 9883 N N . TRP B 1 309 ? 83.763 29.574 57.898 1.00 76.53 309 TRP B N 1
ATOM 9884 C CA . TRP B 1 309 ? 82.926 29.726 59.065 1.00 80.27 309 TRP B CA 1
ATOM 9885 C C . TRP B 1 309 ? 81.477 29.803 58.589 1.00 81.97 309 TRP B C 1
ATOM 9886 O O . TRP B 1 309 ? 81.164 30.527 57.640 1.00 81.34 309 TRP B O 1
ATOM 9907 N N . ARG B 1 310 ? 80.606 29.009 59.200 1.00 81.78 310 ARG B N 1
ATOM 9908 C CA . ARG B 1 310 ? 79.196 28.992 58.845 1.00 73.98 310 ARG B CA 1
ATOM 9909 C C . ARG B 1 310 ? 78.384 29.610 59.971 1.00 67.90 310 ARG B C 1
ATOM 9910 O O . ARG B 1 310 ? 78.538 29.231 61.136 1.00 67.23 310 ARG B O 1
ATOM 9931 N N . PHE B 1 311 ? 77.545 30.574 59.621 1.00 67.06 311 PHE B N 1
ATOM 9932 C CA . PHE B 1 311 ? 76.792 31.342 60.596 1.00 67.83 311 PHE B CA 1
ATOM 9933 C C . PHE B 1 311 ? 75.772 32.183 59.848 1.00 66.84 311 PHE B C 1
ATOM 9934 O O . PHE B 1 311 ? 75.778 32.254 58.616 1.00 65.76 311 PHE B O 1
ATOM 9951 N N . TYR B 1 312 ? 74.917 32.850 60.617 1.00 67.16 312 TYR B N 1
ATOM 9952 C CA . TYR B 1 312 ? 73.742 33.530 60.098 1.00 70.87 312 TYR B CA 1
ATOM 9953 C C . TYR B 1 312 ? 73.927 35.041 60.167 1.00 72.03 312 TYR B C 1
ATOM 9954 O O . TYR B 1 312 ? 74.516 35.569 61.115 1.00 68.33 312 TYR B O 1
ATOM 9972 N N . THR B 1 313 ? 73.388 35.732 59.163 1.00 80.12 313 THR B N 1
ATOM 9973 C CA . THR B 1 313 ? 73.759 37.109 58.848 1.00 81.18 313 THR B CA 1
ATOM 9974 C C . THR B 1 313 ? 72.669 38.140 59.093 1.00 83.44 313 THR B C 1
ATOM 9975 O O . THR B 1 313 ? 72.955 39.343 59.012 1.00 89.43 313 THR B O 1
ATOM 9986 N N . PHE B 1 314 ? 71.436 37.711 59.354 1.00 84.35 314 PHE B N 1
ATOM 9987 C CA . PHE B 1 314 ? 70.249 38.544 59.152 1.00 86.83 314 PHE B CA 1
ATOM 9988 C C . PHE B 1 314 ? 70.007 38.823 57.659 1.00 90.92 314 PHE B C 1
ATOM 9989 O O . PHE B 1 314 ? 70.881 38.600 56.799 1.00 83.02 314 PHE B O 1
ATOM 10006 N N . ILE B 1 315 ? 68.795 39.307 57.355 1.00 76.64 315 ILE B N 1
ATOM 10007 C CA . ILE B 1 315 ? 68.558 40.141 56.176 1.00 72.68 315 ILE B CA 1
ATOM 10008 C C . ILE B 1 315 ? 69.165 41.530 56.447 1.00 74.46 315 ILE B C 1
ATOM 10009 O O . ILE B 1 315 ? 68.802 42.525 55.801 1.00 77.40 315 ILE B O 1
ATOM 10025 N N . GLY B 1 316 ? 70.098 41.605 57.395 1.00 68.67 316 GLY B N 1
ATOM 10026 C CA . GLY B 1 316 ? 70.786 42.844 57.744 1.00 65.17 316 GLY B CA 1
ATOM 10027 C C . GLY B 1 316 ? 72.224 42.798 57.248 1.00 75.72 316 GLY B C 1
ATOM 10028 O O . GLY B 1 316 ? 72.882 41.740 57.300 1.00 75.98 316 GLY B O 1
ATOM 10032 N N . SER B 1 317 ? 72.710 43.957 56.770 1.00 74.19 317 SER B N 1
ATOM 10033 C CA . SER B 1 317 ? 74.052 44.081 56.191 1.00 65.35 317 SER B CA 1
ATOM 10034 C C . SER B 1 317 ? 75.114 43.621 57.190 1.00 70.27 317 SER B C 1
ATOM 10035 O O . SER B 1 317 ? 75.624 42.492 57.075 1.00 76.74 317 SER B O 1
ATOM 10043 N N . GLY B 1 318 ? 75.430 44.478 58.179 1.00 71.81 318 GLY B N 1
ATOM 10044 C CA . GLY B 1 318 ? 76.534 44.250 59.104 1.00 64.08 318 GLY B CA 1
ATOM 10045 C C . GLY B 1 318 ? 76.120 43.778 60.488 1.00 76.92 318 GLY B C 1
ATOM 10046 O O . GLY B 1 318 ? 76.413 44.451 61.485 1.00 77.84 318 GLY B O 1
ATOM 10050 N N . GLY B 1 319 ? 75.435 42.627 60.555 1.00 78.15 319 GLY B N 1
ATOM 10051 C CA . GLY B 1 319 ? 75.106 41.975 61.814 1.00 75.26 319 GLY B CA 1
ATOM 10052 C C . GLY B 1 319 ? 75.156 40.459 61.698 1.00 77.66 319 GLY B C 1
ATOM 10053 O O . GLY B 1 319 ? 74.563 39.893 60.779 1.00 79.73 319 GLY B O 1
ATOM 10057 N N . ALA B 1 320 ? 75.877 39.779 62.588 1.00 75.02 320 ALA B N 1
ATOM 10058 C CA . ALA B 1 320 ? 76.046 38.335 62.479 1.00 70.17 320 ALA B CA 1
ATOM 10059 C C . ALA B 1 320 ? 75.674 37.654 63.791 1.00 68.47 320 ALA B C 1
ATOM 10060 O O . ALA B 1 320 ? 75.771 38.233 64.880 1.00 69.34 320 ALA B O 1
ATOM 10067 N N . ARG B 1 321 ? 75.262 36.400 63.676 1.00 73.13 321 ARG B N 1
ATOM 10068 C CA . ARG B 1 321 ? 74.817 35.631 64.825 1.00 66.91 321 ARG B CA 1
ATOM 10069 C C . ARG B 1 321 ? 75.621 34.348 64.914 1.00 56.10 321 ARG B C 1
ATOM 10070 O O . ARG B 1 321 ? 75.580 33.513 64.005 1.00 48.64 321 ARG B O 1
ATOM 10091 N N . PHE B 1 322 ? 76.301 34.168 66.032 1.00 49.21 322 PHE B N 1
ATOM 10092 C CA . PHE B 1 322 ? 77.045 32.950 66.284 1.00 54.99 322 PHE B CA 1
ATOM 10093 C C . PHE B 1 322 ? 76.355 32.199 67.404 1.00 45.29 322 PHE B C 1
ATOM 10094 O O . PHE B 1 322 ? 76.031 32.782 68.446 1.00 44.48 322 PHE B O 1
ATOM 10111 N N . MET B 1 323 ? 76.177 30.904 67.186 1.00 45.45 323 MET B N 1
ATOM 10112 C CA . MET B 1 323 ? 75.399 30.038 68.045 1.00 53.75 323 MET B CA 1
ATOM 10113 C C . MET B 1 323 ? 76.228 28.836 68.471 1.00 47.79 323 MET B C 1
ATOM 10114 O O . MET B 1 323 ? 76.803 28.147 67.627 1.00 43.43 323 MET B O 1
ATOM 10128 N N . CYS B 1 324 ? 76.206 28.540 69.769 1.00 44.20 324 CYS B N 1
ATOM 10129 C CA . CYS B 1 324 ? 76.966 27.452 70.365 1.00 48.94 324 CYS B CA 1
ATOM 10130 C C . CYS B 1 324 ? 76.026 26.384 70.900 1.00 44.89 324 CYS B C 1
ATOM 10131 O O . CYS B 1 324 ? 74.932 26.687 71.369 1.00 52.03 324 CYS B O 1
ATOM 10139 N N . SER B 1 325 ? 76.492 25.142 70.894 1.00 47.17 325 SER B N 1
ATOM 10140 C CA . SER B 1 325 ? 75.712 23.992 71.320 1.00 47.69 325 SER B CA 1
ATOM 10141 C C . SER B 1 325 ? 76.432 23.232 72.431 1.00 51.40 325 SER B C 1
ATOM 10142 O O . SER B 1 325 ? 77.528 23.588 72.875 1.00 36.63 325 SER B O 1
ATOM 10150 N N . TRP B 1 326 ? 75.787 22.147 72.859 1.00 46.09 326 TRP B N 1
ATOM 10151 C CA . TRP B 1 326 ? 76.296 21.347 73.957 1.00 45.53 326 TRP B CA 1
ATOM 10152 C C . TRP B 1 326 ? 77.626 20.707 73.624 1.00 46.17 326 TRP B C 1
ATOM 10153 O O . TRP B 1 326 ? 78.327 20.293 74.549 1.00 46.58 326 TRP B O 1
ATOM 10174 N N . ASP B 1 327 ? 77.966 20.601 72.336 1.00 44.16 327 ASP B N 1
ATOM 10175 C CA . ASP B 1 327 ? 79.155 19.902 71.865 1.00 49.98 327 ASP B CA 1
ATOM 10176 C C . ASP B 1 327 ? 80.099 20.808 71.087 1.00 48.76 327 ASP B C 1
ATOM 10177 O O . ASP B 1 327 ? 81.001 20.315 70.405 1.00 45.33 327 ASP B O 1
ATOM 10186 N N . THR B 1 328 ? 79.907 22.112 71.160 1.00 46.53 328 THR B N 1
ATOM 10187 C CA . THR B 1 328 ? 80.897 23.037 70.659 1.00 52.77 328 THR B CA 1
ATOM 10188 C C . THR B 1 328 ? 82.216 22.910 71.430 1.00 56.21 328 THR B C 1
ATOM 10189 O O . THR B 1 328 ? 82.246 22.886 72.667 1.00 45.66 328 THR B O 1
ATOM 10200 N N . GLU B 1 329 ? 83.317 22.803 70.693 1.00 58.95 329 GLU B N 1
ATOM 10201 C CA . GLU B 1 329 ? 84.635 22.772 71.316 1.00 51.15 329 GLU B CA 1
ATOM 10202 C C . GLU B 1 329 ? 85.079 24.196 71.571 1.00 50.96 329 GLU B C 1
ATOM 10203 O O . GLU B 1 329 ? 84.982 25.058 70.685 1.00 55.55 329 GLU B O 1
ATOM 10215 N N . GLU B 1 330 ? 85.515 24.456 72.806 1.00 60.19 330 GLU B N 1
ATOM 10216 C CA . GLU B 1 330 ? 86.108 25.752 73.133 1.00 55.82 330 GLU B CA 1
ATOM 10217 C C . GLU B 1 330 ? 87.209 26.122 72.144 1.00 49.38 330 GLU B C 1
ATOM 10218 O O . GLU B 1 330 ? 87.352 27.290 71.776 1.00 50.74 330 GLU B O 1
ATOM 10230 N N . GLU B 1 331 ? 87.986 25.147 71.672 0.93 53.93 331 GLU B N 1
ATOM 10231 C CA . GLU B 1 331 ? 89.065 25.507 70.757 0.93 60.34 331 GLU B CA 1
ATOM 10232 C C . GLU B 1 331 ? 88.524 26.082 69.451 0.93 56.17 331 GLU B C 1
ATOM 10233 O O . GLU B 1 331 ? 89.108 27.022 68.906 0.93 59.53 331 GLU B O 1
ATOM 10245 N N . ARG B 1 332 ? 87.422 25.535 68.926 1.00 56.79 332 ARG B N 1
ATOM 10246 C CA . ARG B 1 332 ? 86.802 26.116 67.728 1.00 53.57 332 ARG B CA 1
ATOM 10247 C C . ARG B 1 332 ? 86.401 27.561 67.980 1.00 49.07 332 ARG B C 1
ATOM 10248 O O . ARG B 1 332 ? 86.614 28.441 67.135 1.00 49.71 332 ARG B O 1
ATOM 10269 N N . VAL B 1 333 ? 85.861 27.839 69.162 1.00 51.19 333 VAL B N 1
ATOM 10270 C CA . VAL B 1 333 ? 85.562 29.222 69.529 1.00 43.62 333 VAL B CA 1
ATOM 10271 C C . VAL B 1 333 ? 86.825 30.079 69.473 1.00 57.45 333 VAL B C 1
ATOM 10272 O O . VAL B 1 333 ? 86.820 31.191 68.924 1.00 56.11 333 VAL B O 1
ATOM 10285 N N . ARG B 1 334 ? 87.915 29.597 70.094 1.00 57.70 334 ARG B N 1
ATOM 10286 C CA . ARG B 1 334 ? 89.180 30.335 70.056 1.00 62.96 334 ARG B CA 1
ATOM 10287 C C . ARG B 1 334 ? 89.680 30.520 68.620 1.00 51.90 334 ARG B C 1
ATOM 10288 O O . ARG B 1 334 ? 90.063 31.627 68.239 1.00 53.27 334 ARG B O 1
ATOM 10309 N N . GLU B 1 335 ? 89.647 29.471 67.791 1.00 55.18 335 GLU B N 1
ATOM 10310 C CA . GLU B 1 335 ? 89.961 29.668 66.374 1.00 60.38 335 GLU B CA 1
ATOM 10311 C C . GLU B 1 335 ? 89.100 30.772 65.756 1.00 66.15 335 GLU B C 1
ATOM 10312 O O . GLU B 1 335 ? 89.607 31.646 65.044 1.00 71.56 335 GLU B O 1
ATOM 10324 N N . LEU B 1 336 ? 87.792 30.762 66.024 1.00 69.45 336 LEU B N 1
ATOM 10325 C CA . LEU B 1 336 ? 86.921 31.740 65.386 1.00 61.45 336 LEU B CA 1
ATOM 10326 C C . LEU B 1 336 ? 87.263 33.153 65.839 1.00 60.00 336 LEU B C 1
ATOM 10327 O O . LEU B 1 336 ? 87.444 34.051 65.009 1.00 59.16 336 LEU B O 1
ATOM 10343 N N . ALA B 1 337 ? 87.322 33.382 67.157 1.00 56.53 337 ALA B N 1
ATOM 10344 C CA . ALA B 1 337 ? 87.587 34.732 67.661 1.00 67.91 337 ALA B CA 1
ATOM 10345 C C . ALA B 1 337 ? 88.927 35.256 67.149 1.00 70.22 337 ALA B C 1
ATOM 10346 O O . ALA B 1 337 ? 89.060 36.448 66.845 1.00 71.07 337 ALA B O 1
ATOM 10353 N N . ALA B 1 338 ? 89.925 34.372 67.038 1.00 62.93 338 ALA B N 1
ATOM 10354 C CA . ALA B 1 338 ? 91.213 34.733 66.459 1.00 73.22 338 ALA B CA 1
ATOM 10355 C C . ALA B 1 338 ? 91.040 35.290 65.053 1.00 76.59 338 ALA B C 1
ATOM 10356 O O . ALA B 1 338 ? 91.471 36.412 64.754 1.00 73.56 338 ALA B O 1
ATOM 10363 N N . ASP B 1 339 ? 90.410 34.512 64.168 1.00 74.64 339 ASP B N 1
ATOM 10364 C CA . ASP B 1 339 ? 90.211 34.976 62.798 1.00 72.17 339 ASP B CA 1
ATOM 10365 C C . ASP B 1 339 ? 89.414 36.274 62.756 1.00 77.02 339 ASP B C 1
ATOM 10366 O O . ASP B 1 339 ? 89.605 37.083 61.843 1.00 78.96 339 ASP B O 1
ATOM 10375 N N . ILE B 1 340 ? 88.538 36.507 63.739 1.00 67.52 340 ILE B N 1
ATOM 10376 C CA . ILE B 1 340 ? 87.778 37.752 63.752 1.00 76.98 340 ILE B CA 1
ATOM 10377 C C . ILE B 1 340 ? 88.690 38.920 64.060 1.00 80.82 340 ILE B C 1
ATOM 10378 O O . ILE B 1 340 ? 88.494 40.035 63.561 1.00 78.41 340 ILE B O 1
ATOM 10394 N N . ARG B 1 341 ? 89.667 38.691 64.938 1.00 88.14 341 ARG B N 1
ATOM 10395 C CA . ARG B 1 341 ? 90.589 39.743 65.343 1.00 86.51 341 ARG B CA 1
ATOM 10396 C C . ARG B 1 341 ? 91.576 40.056 64.228 1.00 91.08 341 ARG B C 1
ATOM 10397 O O . ARG B 1 341 ? 91.726 41.218 63.830 0.77 91.77 341 ARG B O 1
ATOM 10418 N N . SER B 1 342 ? 92.253 39.025 63.710 1.00 82.39 342 SER B N 1
ATOM 10419 C CA . SER B 1 342 ? 93.139 39.192 62.566 1.00 86.33 342 SER B CA 1
ATOM 10420 C C . SER B 1 342 ? 92.487 40.051 61.513 1.00 90.98 342 SER B C 1
ATOM 10421 O O . SER B 1 342 ? 93.072 41.009 60.994 1.00 97.97 342 SER B O 1
ATOM 10429 N N . ILE B 1 343 ? 91.252 39.698 61.197 1.00 94.30 343 ILE B N 1
ATOM 10430 C CA . ILE B 1 343 ? 90.538 40.336 60.113 1.00 91.97 343 ILE B CA 1
ATOM 10431 C C . ILE B 1 343 ? 90.297 41.800 60.399 1.00 86.15 343 ILE B C 1
ATOM 10432 O O . ILE B 1 343 ? 90.369 42.632 59.490 1.00 94.75 343 ILE B O 1
ATOM 10448 N N . ILE B 1 344 ? 90.012 42.149 61.649 1.00 88.79 344 ILE B N 1
ATOM 10449 C CA . ILE B 1 344 ? 89.666 43.533 61.959 1.00 95.25 344 ILE B CA 1
ATOM 10450 C C . ILE B 1 344 ? 90.907 44.401 62.136 1.00 95.79 344 ILE B C 1
ATOM 10451 O O . ILE B 1 344 ? 90.852 45.625 61.947 1.00 93.62 344 ILE B O 1
ATOM 10467 N N . THR B 1 345 ? 92.027 43.798 62.521 1.00 99.22 345 THR B N 1
ATOM 10468 C CA . THR B 1 345 ? 93.265 44.541 62.690 1.00 101.31 345 THR B CA 1
ATOM 10469 C C . THR B 1 345 ? 94.041 44.687 61.382 1.00 103.45 345 THR B C 1
ATOM 10470 O O . THR B 1 345 ? 94.907 45.568 61.282 1.00 100.80 345 THR B O 1
ATOM 10481 N N . ALA B 1 346 ? 93.738 43.866 60.377 1.00 100.51 346 ALA B N 1
ATOM 10482 C CA . ALA B 1 346 ? 94.408 43.959 59.083 1.00 109.87 346 ALA B CA 1
ATOM 10483 C C . ALA B 1 346 ? 93.958 45.216 58.330 1.00 109.52 346 ALA B C 1
ATOM 10484 O O . ALA B 1 346 ? 92.772 45.400 58.039 1.00 100.19 346 ALA B O 1
ATOM 10491 N N . SER C 1 5 ? 16.767 62.635 61.624 1.00 125.48 5 SER C N 1
ATOM 10492 C CA . SER C 1 5 ? 18.199 62.866 61.773 1.00 126.60 5 SER C CA 1
ATOM 10493 C C . SER C 1 5 ? 19.004 61.622 61.360 1.00 137.78 5 SER C C 1
ATOM 10494 O O . SER C 1 5 ? 19.098 60.641 62.116 1.00 131.25 5 SER C O 1
ATOM 10499 N N . GLN C 1 6 ? 19.555 61.668 60.142 1.00 126.43 6 GLN C N 1
ATOM 10500 C CA . GLN C 1 6 ? 20.473 60.657 59.630 1.00 111.94 6 GLN C CA 1
ATOM 10501 C C . GLN C 1 6 ? 21.905 61.016 60.022 1.00 107.18 6 GLN C C 1
ATOM 10502 O O . GLN C 1 6 ? 22.183 62.117 60.512 1.00 103.29 6 GLN C O 1
ATOM 10516 N N . GLN C 1 7 ? 22.836 60.097 59.762 1.00 84.69 7 GLN C N 1
ATOM 10517 C CA . GLN C 1 7 ? 24.147 60.218 60.375 1.00 81.08 7 GLN C CA 1
ATOM 10518 C C . GLN C 1 7 ? 25.243 59.889 59.380 1.00 65.72 7 GLN C C 1
ATOM 10519 O O . GLN C 1 7 ? 24.997 59.573 58.213 1.00 58.56 7 GLN C O 1
ATOM 10533 N N . PHE C 1 8 ? 26.471 60.036 59.876 1.00 59.64 8 PHE C N 1
ATOM 10534 C CA . PHE C 1 8 ? 27.699 59.902 59.106 1.00 56.87 8 PHE C CA 1
ATOM 10535 C C . PHE C 1 8 ? 28.617 58.843 59.718 1.00 52.46 8 PHE C C 1
ATOM 10536 O O . PHE C 1 8 ? 29.831 58.869 59.501 1.00 52.95 8 PHE C O 1
ATOM 10553 N N . ALA C 1 9 ? 28.033 57.918 60.487 1.00 59.07 9 ALA C N 1
ATOM 10554 C CA . ALA C 1 9 ? 28.760 56.801 61.083 1.00 57.85 9 ALA C CA 1
ATOM 10555 C C . ALA C 1 9 ? 29.357 55.886 60.016 1.00 43.12 9 ALA C C 1
ATOM 10556 O O . ALA C 1 9 ? 30.565 55.629 60.019 1.00 45.24 9 ALA C O 1
ATOM 10563 N N . SER C 1 10 ? 28.525 55.362 59.112 0.89 50.86 10 SER C N 1
ATOM 10564 C CA . SER C 1 10 ? 29.027 54.543 58.009 0.89 57.65 10 SER C CA 1
ATOM 10565 C C . SER C 1 10 ? 27.930 54.248 57.003 0.89 50.01 10 SER C C 1
ATOM 10566 O O . SER C 1 10 ? 26.754 54.133 57.363 0.89 47.62 10 SER C O 1
ATOM 10574 N N . ASP C 1 11 ? 28.355 54.017 55.753 1.00 52.78 11 ASP C N 1
ATOM 10575 C CA . ASP C 1 11 ? 27.457 53.540 54.698 1.00 57.18 11 ASP C CA 1
ATOM 10576 C C . ASP C 1 11 ? 26.873 52.119 54.962 1.00 62.10 11 ASP C C 1
ATOM 10577 O O . ASP C 1 11 ? 26.037 51.658 54.165 1.00 61.32 11 ASP C O 1
ATOM 10586 N N . ASN C 1 12 ? 27.223 51.433 56.056 1.00 53.20 12 ASN C N 1
ATOM 10587 C CA . ASN C 1 12 ? 26.512 50.213 56.441 1.00 66.68 12 ASN C CA 1
ATOM 10588 C C . ASN C 1 12 ? 25.186 50.495 57.115 1.00 61.31 12 ASN C C 1
ATOM 10589 O O . ASN C 1 12 ? 24.395 49.563 57.290 1.00 70.97 12 ASN C O 1
ATOM 10600 N N . TYR C 1 13 ? 24.932 51.742 57.514 1.00 65.66 13 TYR C N 1
ATOM 10601 C CA . TYR C 1 13 ? 23.699 52.099 58.210 1.00 59.24 13 TYR C CA 1
ATOM 10602 C C . TYR C 1 13 ? 22.598 52.547 57.251 1.00 60.23 13 TYR C C 1
ATOM 10603 O O . TYR C 1 13 ? 21.443 52.677 57.672 1.00 63.51 13 TYR C O 1
ATOM 10621 N N . SER C 1 14 ? 22.930 52.772 55.979 1.00 60.63 14 SER C N 1
ATOM 10622 C CA . SER C 1 14 ? 21.953 53.154 54.970 1.00 53.34 14 SER C CA 1
ATOM 10623 C C . SER C 1 14 ? 20.996 52.002 54.651 1.00 58.72 14 SER C C 1
ATOM 10624 O O . SER C 1 14 ? 21.216 50.836 54.997 1.00 57.98 14 SER C O 1
ATOM 10632 N N . GLY C 1 15 ? 19.916 52.338 53.954 1.00 59.40 15 GLY C N 1
ATOM 10633 C CA . GLY C 1 15 ? 18.850 51.399 53.699 1.00 59.98 15 GLY C CA 1
ATOM 10634 C C . GLY C 1 15 ? 18.977 50.767 52.328 1.00 51.54 15 GLY C C 1
ATOM 10635 O O . GLY C 1 15 ? 19.995 50.877 51.645 1.00 45.77 15 GLY C O 1
ATOM 10639 N N . ILE C 1 16 ? 17.897 50.125 51.908 1.00 45.81 16 ILE C N 1
ATOM 10640 C CA . ILE C 1 16 ? 17.832 49.552 50.575 1.00 45.46 16 ILE C CA 1
ATOM 10641 C C . ILE C 1 16 ? 17.389 50.651 49.614 1.00 46.99 16 ILE C C 1
ATOM 10642 O O . ILE C 1 16 ? 16.373 51.312 49.847 1.00 52.12 16 ILE C O 1
ATOM 10658 N N . CYS C 1 17 ? 18.123 50.831 48.520 1.00 47.24 17 CYS C N 1
ATOM 10659 C CA . CYS C 1 17 ? 17.743 51.804 47.539 1.00 47.40 17 CYS C CA 1
ATOM 10660 C C . CYS C 1 17 ? 16.536 51.306 46.738 1.00 55.84 17 CYS C C 1
ATOM 10661 O O . CYS C 1 17 ? 16.140 50.143 46.847 1.00 54.78 17 CYS C O 1
ATOM 10669 N N . PRO C 1 18 ? 15.888 52.203 45.970 1.00 57.18 18 PRO C N 1
ATOM 10670 C CA . PRO C 1 18 ? 14.603 51.831 45.349 1.00 49.80 18 PRO C CA 1
ATOM 10671 C C . PRO C 1 18 ? 14.764 50.841 44.222 1.00 43.49 18 PRO C C 1
ATOM 10672 O O . PRO C 1 18 ? 13.911 49.975 44.043 1.00 43.52 18 PRO C O 1
ATOM 10683 N N . GLU C 1 19 ? 15.834 50.947 43.445 1.00 37.48 19 GLU C N 1
ATOM 10684 C CA . GLU C 1 19 ? 16.074 49.955 42.399 1.00 41.18 19 GLU C CA 1
ATOM 10685 C C . GLU C 1 19 ? 16.373 48.568 42.963 1.00 52.42 19 GLU C C 1
ATOM 10686 O O . GLU C 1 19 ? 15.994 47.563 42.354 1.00 47.94 19 GLU C O 1
ATOM 10698 N N . ALA C 1 20 ? 17.074 48.475 44.090 1.00 56.10 20 ALA C N 1
ATOM 10699 C CA . ALA C 1 20 ? 17.257 47.168 44.709 1.00 51.56 20 ALA C CA 1
ATOM 10700 C C . ALA C 1 20 ? 15.930 46.643 45.224 1.00 45.14 20 ALA C C 1
ATOM 10701 O O . ALA C 1 20 ? 15.569 45.488 44.993 1.00 50.81 20 ALA C O 1
ATOM 10708 N N . TRP C 1 21 ? 15.193 47.477 45.941 1.00 49.58 21 TRP C N 1
ATOM 10709 C CA . TRP C 1 21 ? 13.915 47.036 46.469 1.00 51.72 21 TRP C CA 1
ATOM 10710 C C . TRP C 1 21 ? 12.974 46.619 45.346 1.00 54.20 21 TRP C C 1
ATOM 10711 O O . TRP C 1 21 ? 12.186 45.673 45.495 1.00 50.41 21 TRP C O 1
ATOM 10732 N N . ALA C 1 22 ? 13.073 47.290 44.201 1.00 51.39 22 ALA C N 1
ATOM 10733 C CA . ALA C 1 22 ? 12.191 46.992 43.086 1.00 60.14 22 ALA C CA 1
ATOM 10734 C C . ALA C 1 22 ? 12.564 45.671 42.443 1.00 52.06 22 ALA C C 1
ATOM 10735 O O . ALA C 1 22 ? 11.690 44.897 42.049 1.00 52.48 22 ALA C O 1
ATOM 10742 N N . ALA C 1 23 ? 13.863 45.396 42.326 1.00 52.11 23 ALA C N 1
ATOM 10743 C CA . ALA C 1 23 ? 14.289 44.110 41.788 1.00 43.31 23 ALA C CA 1
ATOM 10744 C C . ALA C 1 23 ? 13.814 42.976 42.669 1.00 46.70 23 ALA C C 1
ATOM 10745 O O . ALA C 1 23 ? 13.439 41.916 42.154 1.00 42.54 23 ALA C O 1
ATOM 10752 N N . MET C 1 24 ? 13.748 43.220 43.985 1.00 48.42 24 MET C N 1
ATOM 10753 C CA . MET C 1 24 ? 13.433 42.175 44.955 1.00 54.63 24 MET C CA 1
ATOM 10754 C C . MET C 1 24 ? 11.955 41.847 44.911 1.00 51.07 24 MET C C 1
ATOM 10755 O O . MET C 1 24 ? 11.561 40.685 45.040 1.00 49.89 24 MET C O 1
ATOM 10769 N N . GLU C 1 25 ? 11.124 42.871 44.755 1.00 51.57 25 GLU C N 1
ATOM 10770 C CA . GLU C 1 25 ? 9.688 42.655 44.586 1.00 53.65 25 GLU C CA 1
ATOM 10771 C C . GLU C 1 25 ? 9.399 41.876 43.303 1.00 45.89 25 GLU C C 1
ATOM 10772 O O . GLU C 1 25 ? 8.697 40.865 43.334 1.00 47.14 25 GLU C O 1
ATOM 10784 N N . LYS C 1 26 ? 9.993 42.275 42.178 1.00 47.21 26 LYS C N 1
ATOM 10785 C CA . LYS C 1 26 ? 9.792 41.503 40.954 1.00 47.01 26 LYS C CA 1
ATOM 10786 C C . LYS C 1 26 ? 10.212 40.054 41.161 1.00 52.59 26 LYS C C 1
ATOM 10787 O O . LYS C 1 26 ? 9.483 39.137 40.784 1.00 48.35 26 LYS C O 1
ATOM 10806 N N . ALA C 1 27 ? 11.385 39.830 41.782 1.00 53.64 27 ALA C N 1
ATOM 10807 C CA . ALA C 1 27 ? 11.894 38.471 41.992 1.00 54.02 27 ALA C CA 1
ATOM 10808 C C . ALA C 1 27 ? 11.024 37.654 42.934 1.00 44.24 27 ALA C C 1
ATOM 10809 O O . ALA C 1 27 ? 11.119 36.430 42.940 1.00 50.45 27 ALA C O 1
ATOM 10816 N N . ASN C 1 28 ? 10.164 38.290 43.718 1.00 50.11 28 ASN C N 1
ATOM 10817 C CA . ASN C 1 28 ? 9.271 37.567 44.612 1.00 44.33 28 ASN C CA 1
ATOM 10818 C C . ASN C 1 28 ? 7.930 37.210 43.975 1.00 59.58 28 ASN C C 1
ATOM 10819 O O . ASN C 1 28 ? 6.925 37.119 44.689 1.00 51.18 28 ASN C O 1
ATOM 10830 N N . HIS C 1 29 ? 7.858 37.007 42.666 1.00 64.95 29 HIS C N 1
ATOM 10831 C CA . HIS C 1 29 ? 6.620 36.493 42.076 1.00 80.33 29 HIS C CA 1
ATOM 10832 C C . HIS C 1 29 ? 6.912 35.234 41.269 1.00 88.06 29 HIS C C 1
ATOM 10833 O O . HIS C 1 29 ? 7.397 35.292 40.131 1.00 89.07 29 HIS C O 1
ATOM 10847 N N . GLY C 1 30 ? 6.612 34.093 41.912 0.91 90.75 30 GLY C N 1
ATOM 10848 C CA . GLY C 1 30 ? 6.658 32.753 41.375 0.91 106.65 30 GLY C CA 1
ATOM 10849 C C . GLY C 1 30 ? 7.428 31.807 42.284 0.91 113.12 30 GLY C C 1
ATOM 10850 O O . GLY C 1 30 ? 7.717 32.103 43.451 0.91 100.89 30 GLY C O 1
ATOM 10854 N N . HIS C 1 31 ? 7.734 30.632 41.743 0.88 114.66 31 HIS C N 1
ATOM 10855 C CA . HIS C 1 31 ? 8.704 29.719 42.319 0.88 112.85 31 HIS C CA 1
ATOM 10856 C C . HIS C 1 31 ? 9.948 29.740 41.440 0.88 112.73 31 HIS C C 1
ATOM 10857 O O . HIS C 1 31 ? 9.868 30.018 40.239 0.88 104.22 31 HIS C O 1
ATOM 10871 N N . ASP C 1 32 ? 11.104 29.466 42.048 0.84 111.42 32 ASP C N 1
ATOM 10872 C CA . ASP C 1 32 ? 12.374 29.539 41.336 0.84 112.94 32 ASP C CA 1
ATOM 10873 C C . ASP C 1 32 ? 13.326 28.498 41.913 0.84 106.06 32 ASP C C 1
ATOM 10874 O O . ASP C 1 32 ? 13.277 28.187 43.106 0.84 100.04 32 ASP C O 1
ATOM 10883 N N . ARG C 1 33 ? 14.192 27.962 41.055 1.00 115.31 33 ARG C N 1
ATOM 10884 C CA . ARG C 1 33 ? 15.156 26.957 41.487 1.00 117.88 33 ARG C CA 1
ATOM 10885 C C . ARG C 1 33 ? 16.262 27.604 42.328 1.00 117.84 33 ARG C C 1
ATOM 10886 O O . ARG C 1 33 ? 16.660 28.758 42.102 1.00 106.90 33 ARG C O 1
ATOM 10907 N N . ALA C 1 34 ? 16.769 26.830 43.299 1.00 114.95 34 ALA C N 1
ATOM 10908 C CA . ALA C 1 34 ? 17.630 27.324 44.371 1.00 105.34 34 ALA C CA 1
ATOM 10909 C C . ALA C 1 34 ? 19.110 27.282 43.971 1.00 93.65 34 ALA C C 1
ATOM 10910 O O . ALA C 1 34 ? 19.493 26.734 42.929 1.00 86.25 34 ALA C O 1
ATOM 10917 N N . TYR C 1 35 ? 19.938 27.922 44.809 0.88 77.58 35 TYR C N 1
ATOM 10918 C CA . TYR C 1 35 ? 21.383 27.713 44.865 0.88 74.72 35 TYR C CA 1
ATOM 10919 C C . TYR C 1 35 ? 22.111 28.227 43.620 0.88 76.72 35 TYR C C 1
ATOM 10920 O O . TYR C 1 35 ? 23.233 27.795 43.329 0.88 69.65 35 TYR C O 1
ATOM 10938 N N . GLY C 1 36 ? 21.514 29.180 42.901 0.82 79.97 36 GLY C N 1
ATOM 10939 C CA . GLY C 1 36 ? 22.119 29.799 41.728 0.82 79.29 36 GLY C CA 1
ATOM 10940 C C . GLY C 1 36 ? 21.400 29.536 40.416 0.82 79.39 36 GLY C C 1
ATOM 10941 O O . GLY C 1 36 ? 21.591 30.293 39.455 0.82 72.28 36 GLY C O 1
ATOM 10945 N N . ASP C 1 37 ? 20.576 28.499 40.333 0.84 84.06 37 ASP C N 1
ATOM 10946 C CA . ASP C 1 37 ? 20.054 28.037 39.045 0.84 93.77 37 ASP C CA 1
ATOM 10947 C C . ASP C 1 37 ? 18.722 28.726 38.719 0.84 93.33 37 ASP C C 1
ATOM 10948 O O . ASP C 1 37 ? 17.662 28.108 38.617 0.84 101.59 37 ASP C O 1
ATOM 10957 N N . ASP C 1 38 ? 18.785 30.043 38.544 1.00 82.03 38 ASP C N 1
ATOM 10958 C CA . ASP C 1 38 ? 17.571 30.805 38.309 1.00 84.39 38 ASP C CA 1
ATOM 10959 C C . ASP C 1 38 ? 17.861 31.933 37.331 1.00 71.80 38 ASP C C 1
ATOM 10960 O O . ASP C 1 38 ? 19.015 32.304 37.099 1.00 64.88 38 ASP C O 1
ATOM 10969 N N . GLN C 1 39 ? 16.778 32.492 36.783 1.00 71.81 39 GLN C N 1
ATOM 10970 C CA . GLN C 1 39 ? 16.890 33.517 35.744 0.91 71.06 39 GLN C CA 1
ATOM 10971 C C . GLN C 1 39 ? 17.539 34.802 36.262 1.00 59.51 39 GLN C C 1
ATOM 10972 O O . GLN C 1 39 ? 18.326 35.441 35.554 1.00 64.69 39 GLN C O 1
ATOM 10986 N N . TRP C 1 40 ? 17.220 35.200 37.487 1.00 56.52 40 TRP C N 1
ATOM 10987 C CA . TRP C 1 40 ? 17.775 36.428 38.037 1.00 54.91 40 TRP C CA 1
ATOM 10988 C C . TRP C 1 40 ? 19.289 36.365 38.144 1.00 54.75 40 TRP C C 1
ATOM 10989 O O . TRP C 1 40 ? 19.981 37.359 37.867 1.00 43.89 40 TRP C O 1
ATOM 11010 N N . THR C 1 41 ? 19.824 35.193 38.509 1.00 50.29 41 THR C N 1
ATOM 11011 C CA . THR C 1 41 ? 21.267 35.047 38.657 1.00 51.59 41 THR C CA 1
ATOM 11012 C C . THR C 1 41 ? 21.971 35.045 37.304 1.00 55.01 41 THR C C 1
ATOM 11013 O O . THR C 1 41 ? 23.098 35.569 37.172 1.00 42.88 41 THR C O 1
ATOM 11024 N N . GLU C 1 42 ? 21.342 34.457 36.283 0.93 51.15 42 GLU C N 1
ATOM 11025 C CA . GLU C 1 42 ? 21.979 34.515 34.972 0.93 54.57 42 GLU C CA 1
ATOM 11026 C C . GLU C 1 42 ? 21.876 35.926 34.380 0.93 46.36 42 GLU C C 1
ATOM 11027 O O . GLU C 1 42 ? 22.796 36.392 33.690 0.93 45.01 42 GLU C O 1
ATOM 11039 N N . ARG C 1 43 ? 20.817 36.656 34.681 0.97 44.05 43 ARG C N 1
ATOM 11040 C CA . ARG C 1 43 ? 20.757 38.033 34.198 0.97 47.70 43 ARG C CA 1
ATOM 11041 C C . ARG C 1 43 ? 21.837 38.899 34.842 0.97 54.88 43 ARG C C 1
ATOM 11042 O O . ARG C 1 43 ? 22.562 39.634 34.145 0.97 48.06 43 ARG C O 1
ATOM 11063 N N . ALA C 1 44 ? 21.950 38.846 36.178 1.00 51.68 44 ALA C N 1
ATOM 11064 C CA . ALA C 1 44 ? 22.973 39.649 36.852 1.00 40.69 44 ALA C CA 1
ATOM 11065 C C . ALA C 1 44 ? 24.363 39.289 36.352 1.00 39.75 44 ALA C C 1
ATOM 11066 O O . ALA C 1 44 ? 25.222 40.167 36.181 1.00 41.39 44 ALA C O 1
ATOM 11073 N N . SER C 1 45 ? 24.597 38.006 36.077 1.00 42.78 45 SER C N 1
ATOM 11074 C CA . SER C 1 45 ? 25.916 37.587 35.600 1.00 51.22 45 SER C CA 1
ATOM 11075 C C . SER C 1 45 ? 26.192 38.140 34.220 1.00 39.99 45 SER C C 1
ATOM 11076 O O . SER C 1 45 ? 27.324 38.551 33.913 1.00 47.02 45 SER C O 1
ATOM 11084 N N . GLU C 1 46 ? 25.171 38.134 33.373 0.92 41.93 46 GLU C N 1
ATOM 11085 C CA . GLU C 1 46 ? 25.277 38.713 32.042 0.92 50.39 46 GLU C CA 1
ATOM 11086 C C . GLU C 1 46 ? 25.626 40.194 32.130 0.92 44.48 46 GLU C C 1
ATOM 11087 O O . GLU C 1 46 ? 26.552 40.679 31.461 0.92 40.41 46 GLU C O 1
ATOM 11099 N N . TYR C 1 47 ? 24.898 40.925 32.979 1.00 48.11 47 TYR C N 1
ATOM 11100 C CA . TYR C 1 47 ? 25.232 42.318 33.242 1.00 39.74 47 TYR C CA 1
ATOM 11101 C C . TYR C 1 47 ? 26.670 42.486 33.698 1.00 44.55 47 TYR C C 1
ATOM 11102 O O . TYR C 1 47 ? 27.339 43.454 33.305 1.00 54.75 47 TYR C O 1
ATOM 11120 N N . PHE C 1 48 ? 27.177 41.577 34.533 1.00 47.09 48 PHE C N 1
ATOM 11121 C CA . PHE C 1 48 ? 28.549 41.766 35.002 1.00 51.55 48 PHE C CA 1
ATOM 11122 C C . PHE C 1 48 ? 29.540 41.606 33.862 1.00 44.20 48 PHE C C 1
ATOM 11123 O O . PHE C 1 48 ? 30.518 42.365 33.786 1.00 43.20 48 PHE C O 1
ATOM 11140 N N . ARG C 1 49 ? 29.330 40.595 32.995 1.00 43.19 49 ARG C N 1
ATOM 11141 C CA . ARG C 1 49 ? 30.255 40.353 31.883 1.00 45.37 49 ARG C CA 1
ATOM 11142 C C . ARG C 1 49 ? 30.294 41.537 30.922 1.00 51.02 49 ARG C C 1
ATOM 11143 O O . ARG C 1 49 ? 31.369 41.921 30.423 1.00 46.80 49 ARG C O 1
ATOM 11164 N N . ASN C 1 50 ? 29.129 42.124 30.646 0.96 42.81 50 ASN C N 1
ATOM 11165 C CA . ASN C 1 50 ? 29.083 43.300 29.784 0.96 56.35 50 ASN C CA 1
ATOM 11166 C C . ASN C 1 50 ? 29.708 44.503 30.476 0.96 54.09 50 ASN C C 1
ATOM 11167 O O . ASN C 1 50 ? 30.523 45.227 29.883 0.96 51.84 50 ASN C O 1
ATOM 11178 N N . LEU C 1 51 ? 29.339 44.743 31.735 1.00 49.83 51 LEU C N 1
ATOM 11179 C CA . LEU C 1 51 ? 29.919 45.884 32.433 1.00 49.77 51 LEU C CA 1
ATOM 11180 C C . LEU C 1 51 ? 31.430 45.812 32.398 1.00 52.33 51 LEU C C 1
ATOM 11181 O O . LEU C 1 51 ? 32.112 46.812 32.111 1.00 49.91 51 LEU C O 1
ATOM 11197 N N . PHE C 1 52 ? 31.982 44.630 32.671 1.00 40.06 52 PHE C N 1
ATOM 11198 C CA . PHE C 1 52 ? 33.443 44.507 32.745 1.00 50.22 52 PHE C CA 1
ATOM 11199 C C . PHE C 1 52 ? 34.054 44.134 31.402 1.00 45.79 52 PHE C C 1
ATOM 11200 O O . PHE C 1 52 ? 35.288 44.045 31.289 1.00 42.30 52 PHE C O 1
ATOM 11217 N N . GLU C 1 53 ? 33.212 43.921 30.388 1.00 47.55 53 GLU C N 1
ATOM 11218 C CA . GLU C 1 53 ? 33.660 43.614 29.028 1.00 49.29 53 GLU C CA 1
ATOM 11219 C C . GLU C 1 53 ? 34.549 42.373 29.008 1.00 49.54 53 GLU C C 1
ATOM 11220 O O . GLU C 1 53 ? 35.650 42.377 28.450 1.00 52.36 53 GLU C O 1
ATOM 11232 N N . THR C 1 54 ? 34.062 41.291 29.612 1.00 45.48 54 THR C N 1
ATOM 11233 C CA . THR C 1 54 ? 34.883 40.099 29.646 1.00 43.06 54 THR C CA 1
ATOM 11234 C C . THR C 1 54 ? 33.999 38.958 30.099 1.00 45.21 54 THR C C 1
ATOM 11235 O O . THR C 1 54 ? 32.899 39.184 30.609 1.00 45.71 54 THR C O 1
ATOM 11246 N N . ASP C 1 55 ? 34.472 37.731 29.883 0.96 48.88 55 ASP C N 1
ATOM 11247 C CA . ASP C 1 55 ? 33.727 36.538 30.320 0.94 54.08 55 ASP C CA 1
ATOM 11248 C C . ASP C 1 55 ? 34.110 36.130 31.748 1.00 49.81 55 ASP C C 1
ATOM 11249 O O . ASP C 1 55 ? 34.493 35.005 32.023 0.78 52.34 55 ASP C O 1
ATOM 11258 N N . CYS C 1 56 ? 34.033 37.067 32.678 1.00 60.12 56 CYS C N 1
ATOM 11259 C CA . CYS C 1 56 ? 34.312 36.767 34.074 1.00 46.20 56 CYS C CA 1
ATOM 11260 C C . CYS C 1 56 ? 33.285 35.779 34.633 1.00 52.42 56 CYS C C 1
ATOM 11261 O O . CYS C 1 56 ? 32.110 35.763 34.237 1.00 47.58 56 CYS C O 1
ATOM 11269 N N . GLU C 1 57 ? 33.744 34.924 35.545 1.00 41.88 57 GLU C N 1
ATOM 11270 C CA . GLU C 1 57 ? 32.841 34.080 36.319 1.00 44.72 57 GLU C CA 1
ATOM 11271 C C . GLU C 1 57 ? 32.359 34.868 37.534 1.00 39.45 57 GLU C C 1
ATOM 11272 O O . GLU C 1 57 ? 33.139 35.599 38.150 1.00 38.91 57 GLU C O 1
ATOM 11284 N N . VAL C 1 58 ? 31.080 34.700 37.869 1.00 36.25 58 VAL C N 1
ATOM 11285 C CA . VAL C 1 58 ? 30.365 35.484 38.871 1.00 42.97 58 VAL C CA 1
ATOM 11286 C C . VAL C 1 58 ? 29.802 34.585 39.962 1.00 34.41 58 VAL C C 1
ATOM 11287 O O . VAL C 1 58 ? 29.046 33.667 39.664 1.00 41.20 58 VAL C O 1
ATOM 11300 N N . PHE C 1 59 ? 30.056 34.932 41.229 1.00 39.05 59 PHE C N 1
ATOM 11301 C CA . PHE C 1 59 ? 29.449 34.265 42.380 1.00 37.27 59 PHE C CA 1
ATOM 11302 C C . PHE C 1 59 ? 28.868 35.295 43.350 1.00 32.10 59 PHE C C 1
ATOM 11303 O O . PHE C 1 59 ? 29.237 36.465 43.339 1.00 39.28 59 PHE C O 1
ATOM 11320 N N . PHE C 1 60 ? 27.936 34.844 44.179 1.00 38.83 60 PHE C N 1
ATOM 11321 C CA . PHE C 1 60 ? 27.292 35.677 45.188 1.00 41.06 60 PHE C CA 1
ATOM 11322 C C . PHE C 1 60 ? 27.466 35.067 46.568 1.00 44.67 60 PHE C C 1
ATOM 11323 O O . PHE C 1 60 ? 27.030 33.932 46.803 1.00 44.13 60 PHE C O 1
ATOM 11340 N N . ALA C 1 61 ? 28.120 35.812 47.461 1.00 36.91 61 ALA C N 1
ATOM 11341 C CA . ALA C 1 61 ? 28.223 35.494 48.888 1.00 40.63 61 ALA C CA 1
ATOM 11342 C C . ALA C 1 61 ? 27.377 36.474 49.710 1.00 42.58 61 ALA C C 1
ATOM 11343 O O . ALA C 1 61 ? 26.945 37.513 49.216 1.00 36.59 61 ALA C O 1
ATOM 11350 N N . PHE C 1 62 ? 27.194 36.170 51.008 1.00 34.97 62 PHE C N 1
ATOM 11351 C CA . PHE C 1 62 ? 26.281 36.933 51.861 1.00 34.16 62 PHE C CA 1
ATOM 11352 C C . PHE C 1 62 ? 26.841 38.279 52.337 1.00 37.65 62 PHE C C 1
ATOM 11353 O O . PHE C 1 62 ? 26.067 39.215 52.579 1.00 36.11 62 PHE C O 1
ATOM 11370 N N . ASN C 1 63 ? 28.148 38.396 52.553 1.00 30.80 63 ASN C N 1
ATOM 11371 C CA . ASN C 1 63 ? 28.686 39.642 53.057 1.00 29.22 63 ASN C CA 1
ATOM 11372 C C . ASN C 1 63 ? 30.128 39.761 52.599 1.00 35.72 63 ASN C C 1
ATOM 11373 O O . ASN C 1 63 ? 30.699 38.841 52.004 1.00 35.86 63 ASN C O 1
ATOM 11384 N N . GLY C 1 64 ? 30.716 40.920 52.877 1.00 27.13 64 GLY C N 1
ATOM 11385 C CA . GLY C 1 64 ? 32.023 41.208 52.341 1.00 32.04 64 GLY C CA 1
ATOM 11386 C C . GLY C 1 64 ? 33.139 40.479 53.067 1.00 33.95 64 GLY C C 1
ATOM 11387 O O . GLY C 1 64 ? 34.182 40.189 52.470 1.00 35.20 64 GLY C O 1
ATOM 11391 N N . THR C 1 65 ? 32.944 40.192 54.360 1.00 33.41 65 THR C N 1
ATOM 11392 C CA . THR C 1 65 ? 33.933 39.452 55.138 1.00 35.55 65 THR C CA 1
ATOM 11393 C C . THR C 1 65 ? 34.135 38.052 54.549 1.00 33.64 65 THR C C 1
ATOM 11394 O O . THR C 1 65 ? 35.267 37.582 54.375 1.00 22.89 65 THR C O 1
ATOM 11405 N N . ALA C 1 66 ? 33.039 37.397 54.191 1.00 26.58 66 ALA C N 1
ATOM 11406 C CA . ALA C 1 66 ? 33.114 36.045 53.642 1.00 30.06 66 ALA C CA 1
ATOM 11407 C C . ALA C 1 66 ? 33.621 36.073 52.207 1.00 38.48 66 ALA C C 1
ATOM 11408 O O . ALA C 1 66 ? 34.417 35.208 51.798 1.00 29.05 66 ALA C O 1
ATOM 11415 N N . ALA C 1 67 ? 33.215 37.108 51.457 1.00 31.08 67 ALA C N 1
ATOM 11416 C CA . ALA C 1 67 ? 33.606 37.215 50.064 1.00 32.18 67 ALA C CA 1
ATOM 11417 C C . ALA C 1 67 ? 35.110 37.424 49.944 1.00 30.23 67 ALA C C 1
ATOM 11418 O O . ALA C 1 67 ? 35.788 36.746 49.161 1.00 30.22 67 ALA C O 1
ATOM 11425 N N . ASN C 1 68 ? 35.658 38.353 50.723 1.00 33.31 68 ASN C N 1
ATOM 11426 C CA . ASN C 1 68 ? 37.113 38.522 50.751 1.00 28.34 68 ASN C CA 1
ATOM 11427 C C . ASN C 1 68 ? 37.820 37.243 51.188 1.00 27.83 68 ASN C C 1
ATOM 11428 O O . ASN C 1 68 ? 38.854 36.862 50.636 1.00 30.59 68 ASN C O 1
ATOM 11439 N N . SER C 1 69 ? 37.327 36.632 52.242 1.00 29.22 69 SER C N 1
ATOM 11440 C CA . SER C 1 69 ? 38.013 35.503 52.848 1.00 26.34 69 SER C CA 1
ATOM 11441 C C . SER C 1 69 ? 37.983 34.280 51.924 1.00 29.85 69 SER C C 1
ATOM 11442 O O . SER C 1 69 ? 38.989 33.590 51.767 1.00 24.67 69 SER C O 1
ATOM 11450 N N . LEU C 1 70 ? 36.865 34.057 51.234 1.00 37.73 70 LEU C N 1
ATOM 11451 C CA . LEU C 1 70 ? 36.780 32.992 50.237 1.00 28.81 70 LEU C CA 1
ATOM 11452 C C . LEU C 1 70 ? 37.702 33.235 49.041 1.00 36.86 70 LEU C C 1
ATOM 11453 O O . LEU C 1 70 ? 38.428 32.330 48.586 1.00 31.44 70 LEU C O 1
ATOM 11469 N N . ALA C 1 71 ? 37.599 34.425 48.452 1.00 28.56 71 ALA C N 1
ATOM 11470 C CA . ALA C 1 71 ? 38.439 34.793 47.331 1.00 27.99 71 ALA C CA 1
ATOM 11471 C C . ALA C 1 71 ? 39.909 34.539 47.654 1.00 26.30 71 ALA C C 1
ATOM 11472 O O . ALA C 1 71 ? 40.625 33.899 46.891 1.00 36.02 71 ALA C O 1
ATOM 11479 N N . LEU C 1 72 ? 40.379 35.028 48.793 1.00 27.28 72 LEU C N 1
ATOM 11480 C CA . LEU C 1 72 ? 41.792 34.848 49.130 1.00 23.79 72 LEU C CA 1
ATOM 11481 C C . LEU C 1 72 ? 42.145 33.386 49.333 1.00 30.22 72 LEU C C 1
ATOM 11482 O O . LEU C 1 72 ? 43.227 32.954 48.948 1.00 28.89 72 LEU C O 1
ATOM 11498 N N . ALA C 1 73 ? 41.262 32.631 49.980 1.00 28.61 73 ALA C N 1
ATOM 11499 C CA . ALA C 1 73 ? 41.542 31.233 50.247 1.00 40.66 73 ALA C CA 1
ATOM 11500 C C . ALA C 1 73 ? 41.664 30.454 48.950 1.00 30.51 73 ALA C C 1
ATOM 11501 O O . ALA C 1 73 ? 42.433 29.491 48.870 1.00 39.12 73 ALA C O 1
ATOM 11508 N N . SER C 1 74 ? 40.965 30.896 47.916 1.00 34.28 74 SER C N 1
ATOM 11509 C CA . SER C 1 74 ? 41.057 30.243 46.630 1.00 32.64 74 SER C CA 1
ATOM 11510 C C . SER C 1 74 ? 42.312 30.621 45.864 1.00 35.10 74 SER C C 1
ATOM 11511 O O . SER C 1 74 ? 42.633 29.960 44.873 1.00 38.41 74 SER C O 1
ATOM 11519 N N . LEU C 1 75 ? 43.035 31.646 46.290 1.00 35.43 75 LEU C N 1
ATOM 11520 C CA . LEU C 1 75 ? 44.195 32.131 45.549 1.00 31.90 75 LEU C CA 1
ATOM 11521 C C . LEU C 1 75 ? 45.518 31.655 46.108 1.00 39.18 75 LEU C C 1
ATOM 11522 O O . LEU C 1 75 ? 46.566 32.015 45.555 1.00 39.41 75 LEU C O 1
ATOM 11538 N N . CYS C 1 76 ? 45.516 30.855 47.168 1.00 43.33 76 CYS C N 1
ATOM 11539 C CA . CYS C 1 76 ? 46.776 30.308 47.642 1.00 45.77 76 CYS C CA 1
ATOM 11540 C C . CYS C 1 76 ? 46.514 29.259 48.722 1.00 38.22 76 CYS C C 1
ATOM 11541 O O . CYS C 1 76 ? 45.399 29.107 49.220 1.00 39.14 76 CYS C O 1
ATOM 11549 N N . GLN C 1 77 ? 47.566 28.533 49.066 0.93 39.93 77 GLN C N 1
ATOM 11550 C CA . GLN C 1 77 ? 47.475 27.463 50.044 0.93 31.96 77 GLN C CA 1
ATOM 11551 C C . GLN C 1 77 ? 47.620 28.028 51.454 0.93 36.46 77 GLN C C 1
ATOM 11552 O O . GLN C 1 77 ? 48.034 29.181 51.648 0.93 30.68 77 GLN C O 1
ATOM 11566 N N . SER C 1 78 ? 47.232 27.195 52.429 1.00 33.02 78 SER C N 1
ATOM 11567 C CA . SER C 1 78 ? 47.327 27.531 53.846 1.00 33.02 78 SER C CA 1
ATOM 11568 C C . SER C 1 78 ? 48.751 27.811 54.261 1.00 28.92 78 SER C C 1
ATOM 11569 O O . SER C 1 78 ? 48.973 28.618 55.169 1.00 26.75 78 SER C O 1
ATOM 11577 N N . TYR C 1 79 ? 49.721 27.219 53.567 1.00 33.41 79 TYR C N 1
ATOM 11578 C CA . TYR C 1 79 ? 51.143 27.443 53.833 1.00 32.51 79 TYR C CA 1
ATOM 11579 C C . TYR C 1 79 ? 51.731 28.515 52.902 1.00 33.24 79 TYR C C 1
ATOM 11580 O O . TYR C 1 79 ? 52.950 28.683 52.843 1.00 29.29 79 TYR C O 1
ATOM 11598 N N . HIS C 1 80 ? 50.891 29.261 52.197 1.00 30.57 80 HIS C N 1
ATOM 11599 C CA . HIS C 1 80 ? 51.322 30.498 51.562 1.00 39.49 80 HIS C CA 1
ATOM 11600 C C . HIS C 1 80 ? 50.766 31.677 52.350 1.00 36.40 80 HIS C C 1
ATOM 11601 O O . HIS C 1 80 ? 49.865 31.520 53.159 1.00 35.65 80 HIS C O 1
ATOM 11615 N N . SER C 1 81 ? 51.274 32.865 52.055 1.00 32.88 81 SER C N 1
ATOM 11616 C CA . SER C 1 81 ? 50.871 34.082 52.732 1.00 39.75 81 SER C CA 1
ATOM 11617 C C . SER C 1 81 ? 50.277 35.075 51.748 1.00 40.06 81 SER C C 1
ATOM 11618 O O . SER C 1 81 ? 50.484 34.990 50.529 1.00 34.31 81 SER C O 1
ATOM 11626 N N . VAL C 1 82 ? 49.557 36.038 52.341 1.00 39.58 82 VAL C N 1
ATOM 11627 C CA . VAL C 1 82 ? 48.806 37.090 51.656 1.00 33.07 82 VAL C CA 1
ATOM 11628 C C . VAL C 1 82 ? 49.394 38.439 52.078 1.00 35.52 82 VAL C C 1
ATOM 11629 O O . VAL C 1 82 ? 49.525 38.711 53.277 1.00 30.50 82 VAL C O 1
ATOM 11642 N N . ILE C 1 83 ? 49.763 39.269 51.101 1.00 37.13 83 ILE C N 1
ATOM 11643 C CA . ILE C 1 83 ? 50.283 40.606 51.362 1.00 33.03 83 ILE C CA 1
ATOM 11644 C C . ILE C 1 83 ? 49.141 41.625 51.315 1.00 35.10 83 ILE C C 1
ATOM 11645 O O . ILE C 1 83 ? 48.413 41.702 50.319 1.00 32.18 83 ILE C O 1
ATOM 11661 N N . CYS C 1 84 ? 48.966 42.385 52.410 1.00 31.35 84 CYS C N 1
ATOM 11662 C CA . CYS C 1 84 ? 47.920 43.403 52.504 1.00 36.61 84 CYS C CA 1
ATOM 11663 C C . CYS C 1 84 ? 48.484 44.657 53.164 1.00 37.80 84 CYS C C 1
ATOM 11664 O O . CYS C 1 84 ? 49.635 44.686 53.608 1.00 36.64 84 CYS C O 1
ATOM 11672 N N . SER C 1 85 ? 47.672 45.716 53.206 1.00 38.63 85 SER C N 1
ATOM 11673 C CA . SER C 1 85 ? 48.060 46.941 53.906 1.00 39.61 85 SER C CA 1
ATOM 11674 C C . SER C 1 85 ? 47.673 46.883 55.374 1.00 45.16 85 SER C C 1
ATOM 11675 O O . SER C 1 85 ? 46.905 46.018 55.815 1.00 39.16 85 SER C O 1
ATOM 11683 N N . GLU C 1 86 ? 48.127 47.902 56.100 0.94 41.54 86 GLU C N 1
ATOM 11684 C CA . GLU C 1 86 ? 47.956 47.984 57.547 0.94 43.52 86 GLU C CA 1
ATOM 11685 C C . GLU C 1 86 ? 46.546 48.370 57.959 0.94 35.46 86 GLU C C 1
ATOM 11686 O O . GLU C 1 86 ? 46.096 47.984 59.053 0.94 44.65 86 GLU C O 1
ATOM 11698 N N . THR C 1 87 ? 45.830 49.044 57.078 1.00 37.80 87 THR C N 1
ATOM 11699 C CA . THR C 1 87 ? 44.453 49.459 57.266 1.00 39.96 87 THR C CA 1
ATOM 11700 C C . THR C 1 87 ? 43.472 48.555 56.554 1.00 43.52 87 THR C C 1
ATOM 11701 O O . THR C 1 87 ? 42.257 48.789 56.639 1.00 47.03 87 THR C O 1
ATOM 11712 N N . ALA C 1 88 ? 43.973 47.548 55.831 1.00 43.89 88 ALA C N 1
ATOM 11713 C CA . ALA C 1 88 ? 43.111 46.622 55.108 1.00 35.04 88 ALA C CA 1
ATOM 11714 C C . ALA C 1 88 ? 42.014 46.079 56.020 1.00 35.67 88 ALA C C 1
ATOM 11715 O O . ALA C 1 88 ? 42.254 45.668 57.154 1.00 36.58 88 ALA C O 1
ATOM 11722 N N . HIS C 1 89 ? 40.804 46.050 55.494 1.00 31.85 89 HIS C N 1
ATOM 11723 C CA . HIS C 1 89 ? 39.695 45.457 56.203 1.00 34.99 89 HIS C CA 1
ATOM 11724 C C . HIS C 1 89 ? 39.949 43.975 56.573 1.00 40.00 89 HIS C C 1
ATOM 11725 O O . HIS C 1 89 ? 39.525 43.523 57.638 1.00 37.19 89 HIS C O 1
ATOM 11739 N N . VAL C 1 90 ? 40.609 43.198 55.706 1.00 30.75 90 VAL C N 1
ATOM 11740 C CA . VAL C 1 90 ? 40.878 41.799 56.029 1.00 36.07 90 VAL C CA 1
ATOM 11741 C C . VAL C 1 90 ? 41.835 41.711 57.210 1.00 40.66 90 VAL C C 1
ATOM 11742 O O . VAL C 1 90 ? 41.868 40.680 57.891 1.00 42.18 90 VAL C O 1
ATOM 11755 N N . GLU C 1 91 ? 42.618 42.770 57.470 1.00 39.29 91 GLU C N 1
ATOM 11756 C CA . GLU C 1 91 ? 43.523 42.805 58.623 1.00 42.04 91 GLU C CA 1
ATOM 11757 C C . GLU C 1 91 ? 42.871 43.390 59.883 1.00 43.15 91 GLU C C 1
ATOM 11758 O O . GLU C 1 91 ? 43.130 42.883 60.975 1.00 40.72 91 GLU C O 1
ATOM 11770 N N . THR C 1 92 ? 41.956 44.354 59.770 1.00 38.88 92 THR C N 1
ATOM 11771 C CA . THR C 1 92 ? 41.480 45.104 60.929 1.00 41.17 92 THR C CA 1
ATOM 11772 C C . THR C 1 92 ? 40.062 44.756 61.359 1.00 47.62 92 THR C C 1
ATOM 11773 O O . THR C 1 92 ? 39.767 44.794 62.549 1.00 48.50 92 THR C O 1
ATOM 11784 N N . ASP C 1 93 ? 39.184 44.405 60.426 1.00 38.17 93 ASP C N 1
ATOM 11785 C CA . ASP C 1 93 ? 37.752 44.390 60.676 1.00 45.61 93 ASP C CA 1
ATOM 11786 C C . ASP C 1 93 ? 37.060 43.039 60.486 1.00 41.01 93 ASP C C 1
ATOM 11787 O O . ASP C 1 93 ? 35.831 43.007 60.473 1.00 35.30 93 ASP C O 1
ATOM 11796 N N . GLU C 1 94 ? 37.773 41.923 60.303 1.00 40.71 94 GLU C N 1
ATOM 11797 C CA . GLU C 1 94 ? 37.073 40.674 60.012 1.00 38.95 94 GLU C CA 1
ATOM 11798 C C . GLU C 1 94 ? 37.215 39.611 61.102 1.00 37.62 94 GLU C C 1
ATOM 11799 O O . GLU C 1 94 ? 36.897 38.453 60.854 1.00 28.91 94 GLU C O 1
ATOM 11811 N N . CYS C 1 95 ? 37.656 39.978 62.315 1.00 40.00 95 CYS C N 1
ATOM 11812 C CA . CYS C 1 95 ? 37.794 39.025 63.424 1.00 47.23 95 CYS C CA 1
ATOM 11813 C C . CYS C 1 95 ? 38.515 37.755 62.989 1.00 41.07 95 CYS C C 1
ATOM 11814 O O . CYS C 1 95 ? 38.144 36.646 63.386 1.00 35.62 95 CYS C O 1
ATOM 11822 N N . GLY C 1 96 ? 39.560 37.918 62.174 1.00 40.09 96 GLY C N 1
ATOM 11823 C CA . GLY C 1 96 ? 40.366 36.797 61.727 1.00 34.55 96 GLY C CA 1
ATOM 11824 C C . GLY C 1 96 ? 39.722 35.840 60.770 1.00 34.35 96 GLY C C 1
ATOM 11825 O O . GLY C 1 96 ? 40.156 34.678 60.646 1.00 28.03 96 GLY C O 1
ATOM 11829 N N . ALA C 1 97 ? 38.718 36.305 60.060 1.00 28.88 97 ALA C N 1
ATOM 11830 C CA . ALA C 1 97 ? 38.045 35.450 59.104 1.00 27.48 97 ALA C CA 1
ATOM 11831 C C . ALA C 1 97 ? 38.950 34.951 57.987 1.00 31.47 97 ALA C C 1
ATOM 11832 O O . ALA C 1 97 ? 38.808 33.785 57.587 1.00 27.65 97 ALA C O 1
ATOM 11839 N N . PRO C 1 98 ? 39.834 35.757 57.407 1.00 37.56 98 PRO C N 1
ATOM 11840 C CA . PRO C 1 98 ? 40.678 35.208 56.334 1.00 31.31 98 PRO C CA 1
ATOM 11841 C C . PRO C 1 98 ? 41.437 33.969 56.777 1.00 37.06 98 PRO C C 1
ATOM 11842 O O . PRO C 1 98 ? 41.519 32.987 56.033 1.00 30.49 98 PRO C O 1
ATOM 11853 N N . GLU C 1 99 ? 42.021 34.034 57.969 1.00 32.14 99 GLU C N 1
ATOM 11854 C CA . GLU C 1 99 ? 42.811 32.953 58.544 1.00 31.36 99 GLU C CA 1
ATOM 11855 C C . GLU C 1 99 ? 41.947 31.722 58.858 1.00 31.12 99 GLU C C 1
ATOM 11856 O O . GLU C 1 99 ? 42.365 30.588 58.628 1.00 28.29 99 GLU C O 1
ATOM 11868 N N . PHE C 1 100 ? 40.726 31.930 59.311 1.00 26.11 100 PHE C N 1
ATOM 11869 C CA . PHE C 1 100 ? 39.792 30.823 59.456 1.00 27.94 100 PHE C CA 1
ATOM 11870 C C . PHE C 1 100 ? 39.453 30.179 58.100 1.00 31.70 100 PHE C C 1
ATOM 11871 O O . PHE C 1 100 ? 39.415 28.948 57.997 1.00 32.81 100 PHE C O 1
ATOM 11888 N N . PHE C 1 101 ? 39.107 30.991 57.070 1.00 30.38 101 PHE C N 1
ATOM 11889 C CA . PHE C 1 101 ? 38.690 30.446 55.766 1.00 31.26 101 PHE C CA 1
ATOM 11890 C C . PHE C 1 101 ? 39.841 29.796 55.023 1.00 23.31 101 PHE C C 1
ATOM 11891 O O . PHE C 1 101 ? 39.621 28.865 54.253 1.00 27.56 101 PHE C O 1
ATOM 11908 N N . SER C 1 102 ? 41.068 30.283 55.234 1.00 27.50 102 SER C N 1
ATOM 11909 C CA . SER C 1 102 ? 42.253 29.797 54.552 1.00 26.07 102 SER C CA 1
ATOM 11910 C C . SER C 1 102 ? 42.930 28.632 55.268 1.00 30.53 102 SER C C 1
ATOM 11911 O O . SER C 1 102 ? 43.919 28.102 54.749 1.00 28.42 102 SER C O 1
ATOM 11919 N N . ASN C 1 103 ? 42.472 28.317 56.479 1.00 30.06 103 ASN C N 1
ATOM 11920 C CA . ASN C 1 103 ? 43.085 27.364 57.399 1.00 30.58 103 ASN C CA 1
ATOM 11921 C C . ASN C 1 103 ? 44.551 27.704 57.659 1.00 32.66 103 ASN C C 1
ATOM 11922 O O . ASN C 1 103 ? 45.412 26.835 57.798 1.00 29.96 103 ASN C O 1
ATOM 11933 N N . GLY C 1 104 ? 44.839 28.991 57.727 1.00 34.15 104 GLY C N 1
ATOM 11934 C CA . GLY C 1 104 ? 46.075 29.493 58.319 1.00 26.84 104 GLY C CA 1
ATOM 11935 C C . GLY C 1 104 ? 47.018 30.243 57.423 1.00 32.52 104 GLY C C 1
ATOM 11936 O O . GLY C 1 104 ? 48.222 30.312 57.723 1.00 28.58 104 GLY C O 1
ATOM 11940 N N . SER C 1 105 ? 46.508 30.820 56.324 1.00 29.94 105 SER C N 1
ATOM 11941 C CA . SER C 1 105 ? 47.358 31.679 55.518 1.00 34.51 105 SER C CA 1
ATOM 11942 C C . SER C 1 105 ? 47.673 32.949 56.311 1.00 35.35 105 SER C C 1
ATOM 11943 O O . SER C 1 105 ? 46.760 33.647 56.778 1.00 31.67 105 SER C O 1
ATOM 11951 N N . LYS C 1 106 ? 48.958 33.228 56.493 1.00 35.77 106 LYS C N 1
ATOM 11952 C CA . LYS C 1 106 ? 49.392 34.437 57.200 1.00 40.81 106 LYS C CA 1
ATOM 11953 C C . LYS C 1 106 ? 49.124 35.689 56.384 1.00 36.88 106 LYS C C 1
ATOM 11954 O O . LYS C 1 106 ? 49.473 35.755 55.204 1.00 35.32 106 LYS C O 1
ATOM 11973 N N . LEU C 1 107 ? 48.549 36.704 57.021 1.00 41.59 107 LEU C N 1
ATOM 11974 C CA . LEU C 1 107 ? 48.479 38.032 56.423 1.00 35.83 107 LEU C CA 1
ATOM 11975 C C . LEU C 1 107 ? 49.733 38.796 56.823 1.00 31.87 107 LEU C C 1
ATOM 11976 O O . LEU C 1 107 ? 49.974 39.012 58.006 1.00 39.56 107 LEU C O 1
ATOM 11992 N N . LEU C 1 108 ? 50.510 39.217 55.832 1.00 40.68 108 LEU C N 1
ATOM 11993 C CA . LEU C 1 108 ? 51.695 40.037 56.033 1.00 43.01 108 LEU C CA 1
ATOM 11994 C C . LEU C 1 108 ? 51.394 41.486 55.629 1.00 44.99 108 LEU C C 1
ATOM 11995 O O . LEU C 1 108 ? 51.075 41.773 54.463 1.00 39.50 108 LEU C O 1
ATOM 12011 N N . THR C 1 109 ? 51.460 42.399 56.590 1.00 42.17 109 THR C N 1
ATOM 12012 C CA . THR C 1 109 ? 51.170 43.794 56.279 1.00 50.15 109 THR C CA 1
ATOM 12013 C C . THR C 1 109 ? 52.371 44.407 55.593 1.00 44.32 109 THR C C 1
ATOM 12014 O O . THR C 1 109 ? 53.502 44.200 56.027 1.00 44.54 109 THR C O 1
ATOM 12025 N N . ALA C 1 110 ? 52.122 45.104 54.489 1.00 42.27 110 ALA C N 1
ATOM 12026 C CA . ALA C 1 110 ? 53.102 45.945 53.818 1.00 42.44 110 ALA C CA 1
ATOM 12027 C C . ALA C 1 110 ? 52.824 47.414 54.118 1.00 52.81 110 ALA C C 1
ATOM 12028 O O . ALA C 1 110 ? 51.672 47.816 54.326 1.00 47.46 110 ALA C O 1
ATOM 12035 N N . ALA C 1 111 ? 53.891 48.218 54.062 1.00 43.81 111 ALA C N 1
ATOM 12036 C CA . ALA C 1 111 ? 53.776 49.648 54.308 1.00 61.71 111 ALA C CA 1
ATOM 12037 C C . ALA C 1 111 ? 52.883 50.294 53.267 1.00 49.40 111 ALA C C 1
ATOM 12038 O O . ALA C 1 111 ? 52.807 49.857 52.114 1.00 48.54 111 ALA C O 1
ATOM 12045 N N . SER C 1 112 ? 52.207 51.353 53.679 1.00 42.72 112 SER C N 1
ATOM 12046 C CA . SER C 1 112 ? 51.287 52.011 52.773 1.00 53.79 112 SER C CA 1
ATOM 12047 C C . SER C 1 112 ? 51.450 53.504 52.895 1.00 60.92 112 SER C C 1
ATOM 12048 O O . SER C 1 112 ? 52.012 54.034 53.853 1.00 55.42 112 SER C O 1
ATOM 12056 N N . VAL C 1 113 ? 50.894 54.166 51.905 1.00 59.78 113 VAL C N 1
ATOM 12057 C CA . VAL C 1 113 ? 51.184 55.570 51.666 1.00 57.60 113 VAL C CA 1
ATOM 12058 C C . VAL C 1 113 ? 49.878 56.125 51.097 1.00 57.03 113 VAL C C 1
ATOM 12059 O O . VAL C 1 113 ? 49.473 55.755 49.990 1.00 49.39 113 VAL C O 1
ATOM 12072 N N . ASN C 1 114 ? 49.139 56.883 51.923 1.00 57.86 114 ASN C N 1
ATOM 12073 C CA . ASN C 1 114 ? 47.848 57.417 51.510 1.00 50.78 114 ASN C CA 1
ATOM 12074 C C . ASN C 1 114 ? 46.795 56.316 51.486 1.00 53.50 114 ASN C C 1
ATOM 12075 O O . ASN C 1 114 ? 45.864 56.376 50.683 1.00 55.87 114 ASN C O 1
ATOM 12086 N N . GLY C 1 115 ? 46.926 55.321 52.372 1.00 57.03 115 GLY C N 1
ATOM 12087 C CA . GLY C 1 115 ? 46.094 54.128 52.358 1.00 52.09 115 GLY C CA 1
ATOM 12088 C C . GLY C 1 115 ? 46.436 53.082 51.302 1.00 48.37 115 GLY C C 1
ATOM 12089 O O . GLY C 1 115 ? 45.779 52.041 51.257 1.00 49.69 115 GLY C O 1
ATOM 12093 N N . LYS C 1 116 ? 47.445 53.309 50.473 1.00 51.38 116 LYS C N 1
ATOM 12094 C CA . LYS C 1 116 ? 47.721 52.484 49.311 1.00 45.07 116 LYS C CA 1
ATOM 12095 C C . LYS C 1 116 ? 49.069 51.779 49.444 1.00 54.66 116 LYS C C 1
ATOM 12096 O O . LYS C 1 116 ? 50.063 52.391 49.856 1.00 46.23 116 LYS C O 1
ATOM 12115 N N . LEU C 1 117 ? 49.093 50.504 49.037 1.00 47.16 117 LEU C N 1
ATOM 12116 C CA . LEU C 1 117 ? 50.327 49.771 48.788 1.00 45.21 117 LEU C CA 1
ATOM 12117 C C . LEU C 1 117 ? 51.043 50.331 47.579 1.00 41.43 117 LEU C C 1
ATOM 12118 O O . LEU C 1 117 ? 50.418 50.816 46.632 1.00 39.78 117 LEU C O 1
ATOM 12134 N N . THR C 1 118 ? 52.354 50.169 47.585 1.00 42.05 118 THR C N 1
ATOM 12135 C CA . THR C 1 118 ? 53.203 50.494 46.452 1.00 45.51 118 THR C CA 1
ATOM 12136 C C . THR C 1 118 ? 54.076 49.307 46.075 1.00 59.48 118 THR C C 1
ATOM 12137 O O . THR C 1 118 ? 54.354 48.430 46.903 1.00 45.71 118 THR C O 1
ATOM 12148 N N . PRO C 1 119 ? 54.539 49.279 44.818 1.00 58.40 119 PRO C N 1
ATOM 12149 C CA . PRO C 1 119 ? 55.542 48.291 44.393 1.00 51.90 119 PRO C CA 1
ATOM 12150 C C . PRO C 1 119 ? 56.718 48.118 45.333 1.00 55.66 119 PRO C C 1
ATOM 12151 O O . PRO C 1 119 ? 57.190 46.997 45.521 1.00 68.28 119 PRO C O 1
ATOM 12162 N N . GLN C 1 120 ? 57.227 49.176 45.928 1.00 52.26 120 GLN C N 1
ATOM 12163 C CA . GLN C 1 120 ? 58.380 48.995 46.796 1.00 61.13 120 GLN C CA 1
ATOM 12164 C C . GLN C 1 120 ? 58.002 48.322 48.117 1.00 63.25 120 GLN C C 1
ATOM 12165 O O . GLN C 1 120 ? 58.848 47.655 48.720 1.00 58.35 120 GLN C O 1
ATOM 12179 N N . SER C 1 121 ? 56.772 48.527 48.624 1.00 52.96 121 SER C N 1
ATOM 12180 C CA . SER C 1 121 ? 56.476 48.095 49.994 1.00 52.85 121 SER C CA 1
ATOM 12181 C C . SER C 1 121 ? 56.101 46.625 49.991 1.00 55.78 121 SER C C 1
ATOM 12182 O O . SER C 1 121 ? 56.312 45.906 50.981 1.00 49.24 121 SER C O 1
ATOM 12190 N N . ILE C 1 122 ? 55.516 46.208 48.889 1.00 38.93 122 ILE C N 1
ATOM 12191 C CA . ILE C 1 122 ? 55.347 44.822 48.518 1.00 57.62 122 ILE C CA 1
ATOM 12192 C C . ILE C 1 122 ? 56.712 44.150 48.491 1.00 66.81 122 ILE C C 1
ATOM 12193 O O . ILE C 1 122 ? 57.006 43.343 49.382 1.00 56.31 122 ILE C O 1
ATOM 12209 N N . ARG C 1 123 ? 57.561 44.501 47.497 1.00 63.44 123 ARG C N 1
ATOM 12210 C CA . ARG C 1 123 ? 58.855 43.837 47.334 1.00 60.41 123 ARG C CA 1
ATOM 12211 C C . ARG C 1 123 ? 59.575 43.761 48.663 1.00 60.43 123 ARG C C 1
ATOM 12212 O O . ARG C 1 123 ? 60.127 42.724 49.026 1.00 63.93 123 ARG C O 1
ATOM 12233 N N . GLU C 1 124 ? 59.499 44.818 49.446 1.00 48.79 124 GLU C N 1
ATOM 12234 C CA . GLU C 1 124 ? 60.162 44.804 50.741 1.00 64.59 124 GLU C CA 1
ATOM 12235 C C . GLU C 1 124 ? 59.659 43.654 51.610 1.00 74.14 124 GLU C C 1
ATOM 12236 O O . GLU C 1 124 ? 60.421 43.090 52.407 1.00 79.30 124 GLU C O 1
ATOM 12248 N N . VAL C 1 125 ? 58.377 43.300 51.469 1.00 70.10 125 VAL C N 1
ATOM 12249 C CA . VAL C 1 125 ? 57.759 42.245 52.273 1.00 70.02 125 VAL C CA 1
ATOM 12250 C C . VAL C 1 125 ? 58.010 40.877 51.654 1.00 52.96 125 VAL C C 1
ATOM 12251 O O . VAL C 1 125 ? 58.492 39.957 52.318 1.00 68.12 125 VAL C O 1
ATOM 12264 N N . ALA C 1 126 ? 57.687 40.720 50.373 1.00 55.13 126 ALA C N 1
ATOM 12265 C CA . ALA C 1 126 ? 57.861 39.434 49.718 1.00 58.08 126 ALA C CA 1
ATOM 12266 C C . ALA C 1 126 ? 59.301 38.929 49.833 1.00 84.95 126 ALA C C 1
ATOM 12267 O O . ALA C 1 126 ? 59.541 37.817 50.320 1.00 93.12 126 ALA C O 1
ATOM 12274 N N . LEU C 1 127 ? 60.276 39.742 49.422 1.00 86.58 127 LEU C N 1
ATOM 12275 C CA . LEU C 1 127 ? 61.626 39.241 49.195 1.00 88.88 127 LEU C CA 1
ATOM 12276 C C . LEU C 1 127 ? 62.427 39.123 50.477 1.00 88.42 127 LEU C C 1
ATOM 12277 O O . LEU C 1 127 ? 63.483 38.484 50.460 1.00 99.91 127 LEU C O 1
ATOM 12293 N N . LYS C 1 128 ? 61.929 39.661 51.594 1.00 88.76 128 LYS C N 1
ATOM 12294 C CA . LYS C 1 128 ? 62.621 39.560 52.874 1.00 97.58 128 LYS C CA 1
ATOM 12295 C C . LYS C 1 128 ? 62.695 38.110 53.342 1.00 112.68 128 LYS C C 1
ATOM 12296 O O . LYS C 1 128 ? 63.243 37.832 54.414 1.00 122.29 128 LYS C O 1
ATOM 12315 N N . ARG C 1 129 ? 62.154 37.175 52.554 1.00 105.56 129 ARG C N 1
ATOM 12316 C CA . ARG C 1 129 ? 61.870 35.846 53.076 1.00 113.87 129 ARG C CA 1
ATOM 12317 C C . ARG C 1 129 ? 61.287 34.869 52.051 1.00 109.47 129 ARG C C 1
ATOM 12318 O O . ARG C 1 129 ? 60.098 34.520 52.117 1.00 101.69 129 ARG C O 1
ATOM 12339 N N . GLN C 1 130 ? 62.105 34.388 51.118 1.00 101.99 130 GLN C N 1
ATOM 12340 C CA . GLN C 1 130 ? 61.702 33.256 50.292 1.00 104.50 130 GLN C CA 1
ATOM 12341 C C . GLN C 1 130 ? 62.089 31.914 50.928 1.00 93.56 130 GLN C C 1
ATOM 12342 O O . GLN C 1 130 ? 62.031 30.872 50.262 1.00 83.67 130 GLN C O 1
ATOM 12356 N N . ASP C 1 131 ? 62.446 31.933 52.214 1.00 99.41 131 ASP C N 1
ATOM 12357 C CA . ASP C 1 131 ? 62.836 30.768 52.998 0.73 92.34 131 ASP C CA 1
ATOM 12358 C C . ASP C 1 131 ? 61.607 30.070 53.590 1.00 75.30 131 ASP C C 1
ATOM 12359 O O . ASP C 1 131 ? 60.619 30.715 53.951 1.00 79.88 131 ASP C O 1
ATOM 12368 N N . ILE C 1 132 ? 61.698 28.743 53.712 1.00 60.58 132 ILE C N 1
ATOM 12369 C CA . ILE C 1 132 ? 60.595 27.890 54.167 1.00 65.13 132 ILE C CA 1
ATOM 12370 C C . ILE C 1 132 ? 60.089 28.219 55.563 1.00 70.33 132 ILE C C 1
ATOM 12371 O O . ILE C 1 132 ? 58.973 27.830 55.930 1.00 58.30 132 ILE C O 1
ATOM 12387 N N . HIS C 1 133 ? 60.911 28.854 56.382 1.00 69.77 133 HIS C N 1
ATOM 12388 C CA . HIS C 1 133 ? 60.436 29.349 57.657 1.00 56.19 133 HIS C CA 1
ATOM 12389 C C . HIS C 1 133 ? 59.292 30.311 57.480 1.00 55.19 133 HIS C C 1
ATOM 12390 O O . HIS C 1 133 ? 58.498 30.491 58.404 1.00 43.47 133 HIS C O 1
ATOM 12404 N N . TYR C 1 134 ? 59.195 30.931 56.345 0.92 53.93 134 TYR C N 1
ATOM 12405 C CA . TYR C 1 134 ? 58.102 31.847 56.138 0.92 57.68 134 TYR C CA 1
ATOM 12406 C C . TYR C 1 134 ? 57.121 31.279 55.109 0.92 50.12 134 TYR C C 1
ATOM 12407 O O . TYR C 1 134 ? 57.525 30.703 54.089 0.92 46.75 134 TYR C O 1
ATOM 12425 N N . PRO C 1 135 ? 55.828 31.397 55.361 1.00 41.51 135 PRO C N 1
ATOM 12426 C CA . PRO C 1 135 ? 54.855 31.074 54.315 1.00 43.69 135 PRO C CA 1
ATOM 12427 C C . PRO C 1 135 ? 55.131 31.940 53.100 1.00 44.96 135 PRO C C 1
ATOM 12428 O O . PRO C 1 135 ? 55.323 33.154 53.209 1.00 49.70 135 PRO C O 1
ATOM 12439 N N . LYS C 1 136 ? 55.205 31.317 51.955 1.00 49.21 136 LYS C N 1
ATOM 12440 C CA . LYS C 1 136 ? 55.696 32.045 50.782 1.00 50.88 136 LYS C CA 1
ATOM 12441 C C . LYS C 1 136 ? 54.599 32.982 50.283 1.00 44.72 136 LYS C C 1
ATOM 12442 O O . LYS C 1 136 ? 53.462 32.544 50.091 1.00 31.66 136 LYS C O 1
ATOM 12461 N N . PRO C 1 137 ? 54.878 34.270 50.112 1.00 40.74 137 PRO C N 1
ATOM 12462 C CA . PRO C 1 137 ? 53.848 35.168 49.585 1.00 35.88 137 PRO C CA 1
ATOM 12463 C C . PRO C 1 137 ? 53.369 34.687 48.240 1.00 30.35 137 PRO C C 1
ATOM 12464 O O . PRO C 1 137 ? 54.162 34.323 47.371 1.00 43.04 137 PRO C O 1
ATOM 12475 N N . ARG C 1 138 ? 52.052 34.658 48.079 1.00 39.06 138 ARG C N 1
ATOM 12476 C CA . ARG C 1 138 ? 51.468 34.290 46.796 1.00 36.00 138 ARG C CA 1
ATOM 12477 C C . ARG C 1 138 ? 50.287 35.142 46.358 1.00 38.62 138 ARG C C 1
ATOM 12478 O O . ARG C 1 138 ? 49.738 34.875 45.277 1.00 28.98 138 ARG C O 1
ATOM 12499 N N . VAL C 1 139 ? 49.825 36.086 47.176 1.00 33.36 139 VAL C N 1
ATOM 12500 C CA . VAL C 1 139 ? 48.668 36.930 46.866 1.00 37.45 139 VAL C CA 1
ATOM 12501 C C . VAL C 1 139 ? 48.936 38.320 47.421 1.00 35.76 139 VAL C C 1
ATOM 12502 O O . VAL C 1 139 ? 49.494 38.468 48.512 1.00 31.01 139 VAL C O 1
ATOM 12515 N N . VAL C 1 140 ? 48.546 39.330 46.653 1.00 43.98 140 VAL C N 1
ATOM 12516 C CA . VAL C 1 140 ? 48.424 40.707 47.100 1.00 29.77 140 VAL C CA 1
ATOM 12517 C C . VAL C 1 140 ? 46.942 41.036 47.137 1.00 33.96 140 VAL C C 1
ATOM 12518 O O . VAL C 1 140 ? 46.211 40.720 46.188 1.00 31.21 140 VAL C O 1
ATOM 12531 N N . THR C 1 141 ? 46.491 41.665 48.229 1.00 24.54 141 THR C N 1
ATOM 12532 C CA . THR C 1 141 ? 45.154 42.245 48.266 1.00 36.63 141 THR C CA 1
ATOM 12533 C C . THR C 1 141 ? 45.279 43.765 48.407 1.00 38.67 141 THR C C 1
ATOM 12534 O O . THR C 1 141 ? 46.205 44.269 49.055 1.00 30.69 141 THR C O 1
ATOM 12545 N N . ILE C 1 142 ? 44.423 44.470 47.676 1.00 36.35 142 ILE C N 1
ATOM 12546 C CA . ILE C 1 142 ? 44.291 45.924 47.706 1.00 34.22 142 ILE C CA 1
ATOM 12547 C C . ILE C 1 142 ? 42.814 46.226 47.814 1.00 37.46 142 ILE C C 1
ATOM 12548 O O . ILE C 1 142 ? 41.961 45.439 47.394 1.00 32.74 142 ILE C O 1
ATOM 12564 N N . THR C 1 143 ? 42.513 47.344 48.448 1.00 38.89 143 THR C N 1
ATOM 12565 C CA . THR C 1 143 ? 41.148 47.813 48.640 1.00 31.74 143 THR C CA 1
ATOM 12566 C C . THR C 1 143 ? 40.907 49.056 47.784 1.00 32.55 143 THR C C 1
ATOM 12567 O O . THR C 1 143 ? 41.728 49.972 47.782 1.00 32.25 143 THR C O 1
ATOM 12578 N N . GLN C 1 144 ? 39.759 49.104 47.116 1.00 36.06 144 GLN C N 1
ATOM 12579 C CA . GLN C 1 144 ? 39.454 50.085 46.081 1.00 35.01 144 GLN C CA 1
ATOM 12580 C C . GLN C 1 144 ? 37.966 50.394 46.120 1.00 37.29 144 GLN C C 1
ATOM 12581 O O . GLN C 1 144 ? 37.181 49.526 45.747 1.00 31.74 144 GLN C O 1
ATOM 12595 N N . ALA C 1 145 ? 37.539 51.574 46.594 1.00 38.31 145 ALA C N 1
ATOM 12596 C CA . ALA C 1 145 ? 38.390 52.570 47.225 1.00 38.27 145 ALA C CA 1
ATOM 12597 C C . ALA C 1 145 ? 38.891 52.077 48.551 1.00 35.94 145 ALA C C 1
ATOM 12598 O O . ALA C 1 145 ? 38.220 51.285 49.202 1.00 37.06 145 ALA C O 1
ATOM 12605 N N . THR C 1 146 ? 40.042 52.593 48.969 1.00 31.00 146 THR C N 1
ATOM 12606 C CA . THR C 1 146 ? 40.666 52.203 50.224 1.00 28.91 146 THR C CA 1
ATOM 12607 C C . THR C 1 146 ? 39.825 52.551 51.451 1.00 39.00 146 THR C C 1
ATOM 12608 O O . THR C 1 146 ? 38.874 53.351 51.421 1.00 37.63 146 THR C O 1
ATOM 12619 N N . GLU C 1 147 ? 40.265 51.978 52.572 0.95 33.38 147 GLU C N 1
ATOM 12620 C CA . GLU C 1 147 ? 39.642 52.193 53.864 0.95 29.25 147 GLU C CA 1
ATOM 12621 C C . GLU C 1 147 ? 39.819 53.622 54.382 0.95 37.71 147 GLU C C 1
ATOM 12622 O O . GLU C 1 147 ? 39.207 53.969 55.394 0.95 36.24 147 GLU C O 1
ATOM 12634 N N . VAL C 1 148 ? 40.647 54.450 53.746 1.00 38.14 148 VAL C N 1
ATOM 12635 C CA . VAL C 1 148 ? 40.835 55.829 54.181 1.00 41.83 148 VAL C CA 1
ATOM 12636 C C . VAL C 1 148 ? 40.351 56.809 53.120 1.00 44.38 148 VAL C C 1
ATOM 12637 O O . VAL C 1 148 ? 40.797 57.927 53.086 1.00 47.24 148 VAL C O 1
ATOM 12650 N N . GLY C 1 149 ? 39.482 56.354 52.217 1.00 39.38 149 GLY C N 1
ATOM 12651 C CA . GLY C 1 149 ? 38.806 57.198 51.270 1.00 42.03 149 GLY C CA 1
ATOM 12652 C C . GLY C 1 149 ? 39.609 57.579 50.057 1.00 45.79 149 GLY C C 1
ATOM 12653 O O . GLY C 1 149 ? 39.172 58.448 49.299 1.00 45.80 149 GLY C O 1
ATOM 12657 N N . THR C 1 150 ? 40.729 56.924 49.813 1.00 47.22 150 THR C N 1
ATOM 12658 C CA . THR C 1 150 ? 41.533 57.200 48.638 1.00 44.17 150 THR C CA 1
ATOM 12659 C C . THR C 1 150 ? 41.320 56.119 47.570 1.00 47.16 150 THR C C 1
ATOM 12660 O O . THR C 1 150 ? 40.658 55.111 47.798 1.00 44.36 150 THR C O 1
ATOM 12671 N N . VAL C 1 151 ? 41.874 56.359 46.377 1.00 39.89 151 VAL C N 1
ATOM 12672 C CA . VAL C 1 151 ? 41.548 55.587 45.191 1.00 45.83 151 VAL C CA 1
ATOM 12673 C C . VAL C 1 151 ? 42.835 55.302 44.436 1.00 54.43 151 VAL C C 1
ATOM 12674 O O . VAL C 1 151 ? 43.586 56.230 44.122 1.00 52.74 151 VAL C O 1
ATOM 12687 N N . TYR C 1 152 ? 43.097 54.017 44.158 1.00 47.97 152 TYR C N 1
ATOM 12688 C CA . TYR C 1 152 ? 44.177 53.628 43.251 1.00 44.83 152 TYR C CA 1
ATOM 12689 C C . TYR C 1 152 ? 43.817 54.024 41.822 1.00 46.11 152 TYR C C 1
ATOM 12690 O O . TYR C 1 152 ? 42.695 53.796 41.364 1.00 41.21 152 TYR C O 1
ATOM 12708 N N . ARG C 1 153 ? 44.755 54.608 41.122 0.98 50.75 153 ARG C N 1
ATOM 12709 C CA . ARG C 1 153 ? 44.460 54.936 39.736 0.98 57.36 153 ARG C CA 1
ATOM 12710 C C . ARG C 1 153 ? 45.055 53.905 38.800 0.98 45.80 153 ARG C C 1
ATOM 12711 O O . ARG C 1 153 ? 46.019 53.209 39.142 0.98 50.79 153 ARG C O 1
ATOM 12732 N N . PRO C 1 154 ? 44.531 53.819 37.606 1.00 58.97 154 PRO C N 1
ATOM 12733 C CA . PRO C 1 154 ? 44.948 52.756 36.671 1.00 51.87 154 PRO C CA 1
ATOM 12734 C C . PRO C 1 154 ? 46.442 52.528 36.623 1.00 60.19 154 PRO C C 1
ATOM 12735 O O . PRO C 1 154 ? 46.908 51.390 36.632 1.00 66.98 154 PRO C O 1
ATOM 12746 N N . ASP C 1 155 ? 47.220 53.592 36.612 1.00 52.76 155 ASP C N 1
ATOM 12747 C CA . ASP C 1 155 ? 48.647 53.409 36.470 1.00 56.43 155 ASP C CA 1
ATOM 12748 C C . ASP C 1 155 ? 49.267 52.907 37.756 1.00 56.06 155 ASP C C 1
ATOM 12749 O O . ASP C 1 155 ? 50.319 52.253 37.734 1.00 56.86 155 ASP C O 1
ATOM 12758 N N . GLU C 1 156 ? 48.672 53.253 38.890 1.00 52.95 156 GLU C N 1
ATOM 12759 C CA . GLU C 1 156 ? 49.172 52.716 40.140 1.00 54.12 156 GLU C CA 1
ATOM 12760 C C . GLU C 1 156 ? 48.891 51.219 40.221 1.00 42.56 156 GLU C C 1
ATOM 12761 O O . GLU C 1 156 ? 49.711 50.462 40.742 1.00 38.37 156 GLU C O 1
ATOM 12773 N N . LEU C 1 157 ? 47.733 50.796 39.712 1.00 37.18 157 LEU C N 1
ATOM 12774 C CA . LEU C 1 157 ? 47.372 49.389 39.663 1.00 46.04 157 LEU C CA 1
ATOM 12775 C C . LEU C 1 157 ? 48.361 48.587 38.823 1.00 47.65 157 LEU C C 1
ATOM 12776 O O . LEU C 1 157 ? 48.936 47.602 39.299 1.00 46.96 157 LEU C O 1
ATOM 12792 N N . LYS C 1 158 ? 48.595 49.023 37.577 1.00 56.50 158 LYS C N 1
ATOM 12793 C CA . LYS C 1 158 ? 49.590 48.405 36.697 1.00 37.68 158 LYS C CA 1
ATOM 12794 C C . LYS C 1 158 ? 50.965 48.313 37.351 1.00 47.25 158 LYS C C 1
ATOM 12795 O O . LYS C 1 158 ? 51.652 47.300 37.210 1.00 43.69 158 LYS C O 1
ATOM 12814 N N . ALA C 1 159 ? 51.397 49.343 38.077 1.00 46.96 159 ALA C N 1
ATOM 12815 C CA . ALA C 1 159 ? 52.701 49.221 38.711 1.00 49.49 159 ALA C CA 1
ATOM 12816 C C . ALA C 1 159 ? 52.693 48.102 39.752 1.00 54.99 159 ALA C C 1
ATOM 12817 O O . ALA C 1 159 ? 53.722 47.444 39.985 1.00 53.84 159 ALA C O 1
ATOM 12824 N N . ILE C 1 160 ? 51.548 47.896 40.397 1.00 47.47 160 ILE C N 1
ATOM 12825 C CA . ILE C 1 160 ? 51.419 46.883 41.439 1.00 57.30 160 ILE C CA 1
ATOM 12826 C C . ILE C 1 160 ? 51.334 45.497 40.807 1.00 52.27 160 ILE C C 1
ATOM 12827 O O . ILE C 1 160 ? 52.019 44.561 41.228 1.00 49.41 160 ILE C O 1
ATOM 12843 N N . SER C 1 161 ? 50.529 45.353 39.760 1.00 40.45 161 SER C N 1
ATOM 12844 C CA . SER C 1 161 ? 50.532 44.095 39.040 1.00 58.49 161 SER C CA 1
ATOM 12845 C C . SER C 1 161 ? 51.922 43.757 38.539 1.00 63.86 161 SER C C 1
ATOM 12846 O O . SER C 1 161 ? 52.318 42.589 38.545 1.00 54.62 161 SER C O 1
ATOM 12854 N N . ALA C 1 162 ? 52.681 44.765 38.106 1.00 50.50 162 ALA C N 1
ATOM 12855 C CA . ALA C 1 162 ? 54.021 44.491 37.617 1.00 57.46 162 ALA C CA 1
ATOM 12856 C C . ALA C 1 162 ? 54.840 43.835 38.706 1.00 51.46 162 ALA C C 1
ATOM 12857 O O . ALA C 1 162 ? 55.532 42.842 38.470 1.00 48.32 162 ALA C O 1
ATOM 12864 N N . THR C 1 163 ? 54.775 44.374 39.918 1.00 44.83 163 THR C N 1
ATOM 12865 C CA . THR C 1 163 ? 55.475 43.719 40.998 1.00 49.60 163 THR C CA 1
ATOM 12866 C C . THR C 1 163 ? 54.933 42.300 41.234 1.00 55.95 163 THR C C 1
ATOM 12867 O O . THR C 1 163 ? 55.697 41.400 41.620 1.00 53.56 163 THR C O 1
ATOM 12878 N N . CYS C 1 164 ? 53.634 42.073 40.987 1.00 50.17 164 CYS C N 1
ATOM 12879 C CA . CYS C 1 164 ? 53.024 40.773 41.254 1.00 51.86 164 CYS C CA 1
ATOM 12880 C C . CYS C 1 164 ? 53.569 39.695 40.306 1.00 60.56 164 CYS C C 1
ATOM 12881 O O . CYS C 1 164 ? 53.707 38.529 40.695 1.00 54.08 164 CYS C O 1
ATOM 12889 N N . LYS C 1 165 ? 53.937 40.089 39.085 1.00 64.11 165 LYS C N 1
ATOM 12890 C CA . LYS C 1 165 ? 54.578 39.235 38.080 1.00 52.78 165 LYS C CA 1
ATOM 12891 C C . LYS C 1 165 ? 56.068 38.996 38.371 1.00 61.49 165 LYS C C 1
ATOM 12892 O O . LYS C 1 165 ? 56.517 37.847 38.478 1.00 50.56 165 LYS C O 1
ATOM 12911 N N . GLU C 1 166 ? 56.857 40.052 38.542 1.00 51.64 166 GLU C N 1
ATOM 12912 C CA . GLU C 1 166 ? 58.204 39.829 39.065 1.00 70.75 166 GLU C CA 1
ATOM 12913 C C . GLU C 1 166 ? 58.233 38.796 40.209 1.00 70.38 166 GLU C C 1
ATOM 12914 O O . GLU C 1 166 ? 59.224 38.070 40.341 1.00 66.29 166 GLU C O 1
ATOM 12926 N N . LEU C 1 167 ? 57.159 38.672 41.014 1.00 68.89 167 LEU C N 1
ATOM 12927 C CA . LEU C 1 167 ? 57.242 37.934 42.273 1.00 72.97 167 LEU C CA 1
ATOM 12928 C C . LEU C 1 167 ? 56.337 36.712 42.387 1.00 61.74 167 LEU C C 1
ATOM 12929 O O . LEU C 1 167 ? 56.408 36.005 43.407 1.00 49.92 167 LEU C O 1
ATOM 12945 N N . GLY C 1 168 ? 55.493 36.457 41.407 1.00 44.57 168 GLY C N 1
ATOM 12946 C CA . GLY C 1 168 ? 54.670 35.269 41.410 1.00 54.62 168 GLY C CA 1
ATOM 12947 C C . GLY C 1 168 ? 53.310 35.385 42.056 1.00 63.28 168 GLY C C 1
ATOM 12948 O O . GLY C 1 168 ? 52.718 34.361 42.414 1.00 64.57 168 GLY C O 1
ATOM 12952 N N . LEU C 1 169 ? 52.762 36.578 42.165 1.00 61.36 169 LEU C N 1
ATOM 12953 C CA . LEU C 1 169 ? 51.657 36.815 43.068 1.00 48.42 169 LEU C CA 1
ATOM 12954 C C . LEU C 1 169 ? 50.358 37.011 42.307 1.00 37.75 169 LEU C C 1
ATOM 12955 O O . LEU C 1 169 ? 50.335 37.635 41.249 1.00 49.89 169 LEU C O 1
ATOM 12971 N N . ASN C 1 170 ? 49.277 36.457 42.840 1.00 38.75 170 ASN C N 1
ATOM 12972 C CA . ASN C 1 170 ? 47.949 36.801 42.365 1.00 41.38 170 ASN C CA 1
ATOM 12973 C C . ASN C 1 170 ? 47.517 38.129 43.002 1.00 38.87 170 ASN C C 1
ATOM 12974 O O . ASN C 1 170 ? 48.085 38.566 44.001 1.00 38.66 170 ASN C O 1
ATOM 12985 N N . LEU C 1 171 ? 46.478 38.739 42.461 1.00 39.35 171 LEU C N 1
ATOM 12986 C CA . LEU C 1 171 ? 46.126 40.107 42.838 1.00 43.56 171 LEU C CA 1
ATOM 12987 C C . LEU C 1 171 ? 44.634 40.139 43.084 1.00 40.24 171 LEU C C 1
ATOM 12988 O O . LEU C 1 171 ? 43.836 39.903 42.166 1.00 33.24 171 LEU C O 1
ATOM 13004 N N . HIS C 1 172 ? 44.259 40.377 44.332 1.00 34.07 172 HIS C N 1
ATOM 13005 C CA . HIS C 1 172 ? 42.861 40.381 44.698 1.00 35.66 172 HIS C CA 1
ATOM 13006 C C . HIS C 1 172 ? 42.480 41.823 45.012 1.00 37.60 172 HIS C C 1
ATOM 13007 O O . HIS C 1 172 ? 43.303 42.572 45.554 1.00 30.39 172 HIS C O 1
ATOM 13021 N N . MET C 1 173 ? 41.221 42.187 44.712 1.00 30.01 173 MET C N 1
ATOM 13022 C CA . MET C 1 173 ? 40.715 43.530 44.972 1.00 34.99 173 MET C CA 1
ATOM 13023 C C . MET C 1 173 ? 39.493 43.454 45.868 1.00 32.86 173 MET C C 1
ATOM 13024 O O . MET C 1 173 ? 38.487 42.853 45.483 1.00 30.14 173 MET C O 1
ATOM 13038 N N . ASP C 1 174 ? 39.545 44.149 47.020 1.00 28.15 174 ASP C N 1
ATOM 13039 C CA . ASP C 1 174 ? 38.370 44.314 47.879 1.00 33.96 174 ASP C CA 1
ATOM 13040 C C . ASP C 1 174 ? 37.663 45.585 47.410 1.00 33.73 174 ASP C C 1
ATOM 13041 O O . ASP C 1 174 ? 38.087 46.692 47.733 1.00 35.47 174 ASP C O 1
ATOM 13050 N N . GLY C 1 175 ? 36.607 45.411 46.619 1.00 37.42 175 GLY C N 1
ATOM 13051 C CA . GLY C 1 175 ? 35.818 46.505 46.080 1.00 30.28 175 GLY C CA 1
ATOM 13052 C C . GLY C 1 175 ? 34.521 46.700 46.810 1.00 28.55 175 GLY C C 1
ATOM 13053 O O . GLY C 1 175 ? 33.470 46.955 46.212 1.00 30.71 175 GLY C O 1
ATOM 13057 N N . ALA C 1 176 ? 34.618 46.581 48.133 1.00 27.95 176 ALA C N 1
ATOM 13058 C CA . ALA C 1 176 ? 33.525 46.952 49.003 1.00 31.84 176 ALA C CA 1
ATOM 13059 C C . ALA C 1 176 ? 32.933 48.326 48.618 1.00 40.42 176 ALA C C 1
ATOM 13060 O O . ALA C 1 176 ? 31.717 48.510 48.678 1.00 33.46 176 ALA C O 1
ATOM 13067 N N . ARG C 1 177 ? 33.793 49.304 48.288 1.00 30.15 177 ARG C N 1
ATOM 13068 C CA . ARG C 1 177 ? 33.432 50.630 47.781 1.00 35.41 177 ARG C CA 1
ATOM 13069 C C . ARG C 1 177 ? 34.012 50.865 46.387 1.00 41.07 177 ARG C C 1
ATOM 13070 O O . ARG C 1 177 ? 34.528 51.955 46.072 1.00 35.01 177 ARG C O 1
ATOM 13091 N N . PHE C 1 178 ? 33.939 49.833 45.537 1.00 41.02 178 PHE C N 1
ATOM 13092 C CA . PHE C 1 178 ? 34.461 49.931 44.171 1.00 39.60 178 PHE C CA 1
ATOM 13093 C C . PHE C 1 178 ? 33.735 51.024 43.358 1.00 36.03 178 PHE C C 1
ATOM 13094 O O . PHE C 1 178 ? 34.351 51.725 42.558 1.00 37.16 178 PHE C O 1
ATOM 13111 N N . THR C 1 179 ? 32.415 51.080 43.465 1.00 35.68 179 THR C N 1
ATOM 13112 C CA . THR C 1 179 ? 31.602 52.150 42.890 1.00 45.55 179 THR C CA 1
ATOM 13113 C C . THR C 1 179 ? 32.182 53.528 43.157 1.00 50.56 179 THR C C 1
ATOM 13114 O O . THR C 1 179 ? 32.343 54.339 42.242 1.00 44.34 179 THR C O 1
ATOM 13125 N N . ASN C 1 180 ? 32.448 53.834 44.420 1.00 44.62 180 ASN C N 1
ATOM 13126 C CA . ASN C 1 180 ? 33.004 55.140 44.742 1.00 51.46 180 ASN C CA 1
ATOM 13127 C C . ASN C 1 180 ? 34.242 55.423 43.926 1.00 47.80 180 ASN C C 1
ATOM 13128 O O . ASN C 1 180 ? 34.440 56.544 43.455 1.00 53.67 180 ASN C O 1
ATOM 13139 N N . ALA C 1 181 ? 35.063 54.408 43.698 1.00 45.82 181 ALA C N 1
ATOM 13140 C CA . ALA C 1 181 ? 36.260 54.622 42.903 1.00 42.73 181 ALA C CA 1
ATOM 13141 C C . ALA C 1 181 ? 35.931 54.760 41.415 1.00 48.06 181 ALA C C 1
ATOM 13142 O O . ALA C 1 181 ? 36.633 55.471 40.700 1.00 51.45 181 ALA C O 1
ATOM 13149 N N . CYS C 1 182 ? 34.878 54.105 40.937 1.00 42.66 182 CYS C N 1
ATOM 13150 C CA . CYS C 1 182 ? 34.458 54.260 39.546 1.00 51.08 182 CYS C CA 1
ATOM 13151 C C . CYS C 1 182 ? 33.797 55.621 39.303 1.00 50.62 182 CYS C C 1
ATOM 13152 O O . CYS C 1 182 ? 34.046 56.256 38.278 1.00 48.30 182 CYS C O 1
ATOM 13160 N N . ALA C 1 183 ? 32.942 56.066 40.220 1.00 47.50 183 ALA C N 1
ATOM 13161 C CA . ALA C 1 183 ? 32.308 57.380 40.110 1.00 58.70 183 ALA C CA 1
ATOM 13162 C C . ALA C 1 183 ? 33.352 58.483 40.018 1.00 54.64 183 ALA C C 1
ATOM 13163 O O . ALA C 1 183 ? 33.380 59.269 39.070 1.00 57.84 183 ALA C O 1
ATOM 13170 N N . PHE C 1 184 ? 34.251 58.509 40.984 0.90 52.15 184 PHE C N 1
ATOM 13171 C CA . PHE C 1 184 ? 35.333 59.469 41.023 0.90 48.94 184 PHE C CA 1
ATOM 13172 C C . PHE C 1 184 ? 36.114 59.574 39.718 0.90 59.73 184 PHE C C 1
ATOM 13173 O O . PHE C 1 184 ? 36.344 60.673 39.203 0.90 56.32 184 PHE C O 1
ATOM 13190 N N . LEU C 1 185 ? 36.619 58.451 39.221 1.00 59.35 185 LEU C N 1
ATOM 13191 C CA . LEU C 1 185 ? 37.425 58.459 38.008 1.00 58.62 185 LEU C CA 1
ATOM 13192 C C . LEU C 1 185 ? 36.555 58.374 36.739 1.00 54.93 185 LEU C C 1
ATOM 13193 O O . LEU C 1 185 ? 35.380 57.990 36.751 1.00 55.08 185 LEU C O 1
ATOM 13209 N N . GLY C 1 186 ? 37.146 58.760 35.624 1.00 59.10 186 GLY C N 1
ATOM 13210 C CA . GLY C 1 186 ? 36.436 58.581 34.373 1.00 75.57 186 GLY C CA 1
ATOM 13211 C C . GLY C 1 186 ? 36.142 57.122 34.096 1.00 71.99 186 GLY C C 1
ATOM 13212 O O . GLY C 1 186 ? 35.069 56.785 33.586 1.00 66.13 186 GLY C O 1
ATOM 13216 N N . CYS C 1 187 ? 37.073 56.241 34.506 1.00 59.93 187 CYS C N 1
ATOM 13217 C CA . CYS C 1 187 ? 37.289 54.875 34.020 1.00 68.49 187 CYS C CA 1
ATOM 13218 C C . CYS C 1 187 ? 36.075 53.972 33.842 1.00 58.62 187 CYS C C 1
ATOM 13219 O O . CYS C 1 187 ? 35.042 54.125 34.503 1.00 60.22 187 CYS C O 1
ATOM 13227 N N . SER C 1 188 ? 36.242 52.973 32.994 1.00 56.16 188 SER C N 1
ATOM 13228 C CA . SER C 1 188 ? 35.360 51.825 33.026 1.00 59.66 188 SER C CA 1
ATOM 13229 C C . SER C 1 188 ? 35.799 50.831 34.098 1.00 51.71 188 SER C C 1
ATOM 13230 O O . SER C 1 188 ? 36.981 50.742 34.440 1.00 52.41 188 SER C O 1
ATOM 13238 N N . PRO C 1 189 ? 34.869 50.020 34.581 1.00 48.81 189 PRO C N 1
ATOM 13239 C CA . PRO C 1 189 ? 35.227 48.911 35.483 1.00 44.16 189 PRO C CA 1
ATOM 13240 C C . PRO C 1 189 ? 36.407 48.076 35.007 1.00 50.45 189 PRO C C 1
ATOM 13241 O O . PRO C 1 189 ? 37.259 47.696 35.829 1.00 49.79 189 PRO C O 1
ATOM 13252 N N . ALA C 1 190 ? 36.513 47.813 33.703 1.00 46.97 190 ALA C N 1
ATOM 13253 C CA . ALA C 1 190 ? 37.613 46.986 33.191 1.00 44.32 190 ALA C CA 1
ATOM 13254 C C . ALA C 1 190 ? 38.963 47.660 33.378 1.00 49.27 190 ALA C C 1
ATOM 13255 O O . ALA C 1 190 ? 39.974 46.994 33.649 1.00 51.20 190 ALA C O 1
ATOM 13262 N N . GLU C 1 191 ? 39.025 48.969 33.211 1.00 46.72 191 GLU C N 1
ATOM 13263 C CA . GLU C 1 191 ? 40.327 49.593 33.316 1.00 44.72 191 GLU C CA 1
ATOM 13264 C C . GLU C 1 191 ? 40.727 49.717 34.757 1.00 41.51 191 GLU C C 1
ATOM 13265 O O . GLU C 1 191 ? 41.904 49.916 35.055 1.00 49.12 191 GLU C O 1
ATOM 13277 N N . LEU C 1 192 ? 39.764 49.622 35.648 1.00 51.92 192 LEU C N 1
ATOM 13278 C CA . LEU C 1 192 ? 40.047 49.641 37.067 1.00 52.25 192 LEU C CA 1
ATOM 13279 C C . LEU C 1 192 ? 40.265 48.245 37.634 1.00 51.56 192 LEU C C 1
ATOM 13280 O O . LEU C 1 192 ? 40.700 48.138 38.788 1.00 44.97 192 LEU C O 1
ATOM 13296 N N . THR C 1 193 ? 40.034 47.181 36.831 1.00 50.25 193 THR C N 1
ATOM 13297 C CA . THR C 1 193 ? 40.273 45.812 37.293 1.00 40.93 193 THR C CA 1
ATOM 13298 C C . THR C 1 193 ? 41.198 44.984 36.393 1.00 43.94 193 THR C C 1
ATOM 13299 O O . THR C 1 193 ? 42.432 45.056 36.526 1.00 35.28 193 THR C O 1
ATOM 13310 N N . TRP C 1 194 ? 40.641 44.150 35.509 1.00 38.53 194 TRP C N 1
ATOM 13311 C CA . TRP C 1 194 ? 41.495 43.153 34.868 1.00 45.88 194 TRP C CA 1
ATOM 13312 C C . TRP C 1 194 ? 42.429 43.749 33.829 1.00 51.53 194 TRP C C 1
ATOM 13313 O O . TRP C 1 194 ? 43.523 43.217 33.621 1.00 44.90 194 TRP C O 1
ATOM 13334 N N . LYS C 1 195 ? 42.046 44.843 33.170 1.00 57.00 195 LYS C N 1
ATOM 13335 C CA . LYS C 1 195 ? 43.021 45.519 32.308 1.00 52.95 195 LYS C CA 1
ATOM 13336 C C . LYS C 1 195 ? 44.239 45.998 33.074 1.00 47.23 195 LYS C C 1
ATOM 13337 O O . LYS C 1 195 ? 45.306 46.160 32.473 1.00 52.99 195 LYS C O 1
ATOM 13356 N N . ALA C 1 196 ? 44.126 46.213 34.383 1.00 45.21 196 ALA C N 1
ATOM 13357 C CA . ALA C 1 196 ? 45.276 46.641 35.153 1.00 52.03 196 ALA C CA 1
ATOM 13358 C C . ALA C 1 196 ? 45.903 45.493 35.910 1.00 43.41 196 ALA C C 1
ATOM 13359 O O . ALA C 1 196 ? 46.871 45.719 36.645 1.00 46.23 196 ALA C O 1
ATOM 13366 N N . GLY C 1 197 ? 45.410 44.262 35.719 1.00 52.05 197 GLY C N 1
ATOM 13367 C CA . GLY C 1 197 ? 46.071 43.078 36.246 1.00 53.88 197 GLY C CA 1
ATOM 13368 C C . GLY C 1 197 ? 45.387 42.415 37.429 1.00 44.46 197 GLY C C 1
ATOM 13369 O O . GLY C 1 197 ? 45.971 41.495 38.036 1.00 45.49 197 GLY C O 1
ATOM 13373 N N . VAL C 1 198 ? 44.155 42.808 37.716 1.00 42.29 198 VAL C N 1
ATOM 13374 C CA . VAL C 1 198 ? 43.363 42.281 38.818 1.00 45.55 198 VAL C CA 1
ATOM 13375 C C . VAL C 1 198 ? 42.816 40.895 38.466 1.00 43.04 198 VAL C C 1
ATOM 13376 O O . VAL C 1 198 ? 41.949 40.760 37.596 1.00 42.98 198 VAL C O 1
ATOM 13389 N N . ASP C 1 199 ? 43.208 39.883 39.257 1.00 44.94 199 ASP C N 1
ATOM 13390 C CA . ASP C 1 199 ? 42.694 38.516 39.099 1.00 39.35 199 ASP C CA 1
ATOM 13391 C C . ASP C 1 199 ? 41.255 38.363 39.578 1.00 36.59 199 ASP C C 1
ATOM 13392 O O . ASP C 1 199 ? 40.444 37.712 38.904 1.00 38.77 199 ASP C O 1
ATOM 13401 N N . VAL C 1 200 ? 40.908 38.944 40.736 1.00 50.46 200 VAL C N 1
ATOM 13402 C CA . VAL C 1 200 ? 39.586 38.769 41.355 1.00 39.86 200 VAL C CA 1
ATOM 13403 C C . VAL C 1 200 ? 39.140 40.076 42.004 1.00 33.92 200 VAL C C 1
ATOM 13404 O O . VAL C 1 200 ? 39.925 40.739 42.696 1.00 32.71 200 VAL C O 1
ATOM 13417 N N . LEU C 1 201 ? 37.853 40.385 41.863 1.00 34.01 201 LEU C N 1
ATOM 13418 C CA . LEU C 1 201 ? 37.235 41.516 42.548 1.00 39.63 201 LEU C CA 1
ATOM 13419 C C . LEU C 1 201 ? 36.095 41.071 43.454 1.00 35.49 201 LEU C C 1
ATOM 13420 O O . LEU C 1 201 ? 35.229 40.300 43.037 1.00 32.69 201 LEU C O 1
ATOM 13436 N N . CYS C 1 202 ? 36.056 41.619 44.661 1.00 31.05 202 CYS C N 1
ATOM 13437 C CA . CYS C 1 202 ? 34.875 41.530 45.509 1.00 32.40 202 CYS C CA 1
ATOM 13438 C C . CYS C 1 202 ? 34.172 42.859 45.413 1.00 36.22 202 CYS C C 1
ATOM 13439 O O . CYS C 1 202 ? 34.745 43.899 45.769 1.00 37.68 202 CYS C O 1
ATOM 13447 N N . PHE C 1 203 ? 32.970 42.822 44.896 1.00 35.60 203 PHE C N 1
ATOM 13448 C CA . PHE C 1 203 ? 32.230 43.999 44.475 1.00 37.06 203 PHE C CA 1
ATOM 13449 C C . PHE C 1 203 ? 31.127 44.174 45.496 1.00 33.91 203 PHE C C 1
ATOM 13450 O O . PHE C 1 203 ? 30.219 43.345 45.571 1.00 33.35 203 PHE C O 1
ATOM 13467 N N . GLY C 1 204 ? 31.201 45.243 46.290 1.00 36.13 204 GLY C N 1
ATOM 13468 C CA . GLY C 1 204 ? 30.234 45.423 47.371 1.00 30.82 204 GLY C CA 1
ATOM 13469 C C . GLY C 1 204 ? 28.902 45.917 46.814 1.00 43.66 204 GLY C C 1
ATOM 13470 O O . GLY C 1 204 ? 28.861 46.794 45.958 1.00 43.45 204 GLY C O 1
ATOM 13474 N N . GLY C 1 205 ? 27.810 45.317 47.301 1.00 40.31 205 GLY C N 1
ATOM 13475 C CA . GLY C 1 205 ? 26.461 45.782 47.070 1.00 56.14 205 GLY C CA 1
ATOM 13476 C C . GLY C 1 205 ? 25.806 46.328 48.332 1.00 57.81 205 GLY C C 1
ATOM 13477 O O . GLY C 1 205 ? 25.157 47.376 48.294 1.00 52.76 205 GLY C O 1
ATOM 13481 N N . THR C 1 206 ? 25.985 45.646 49.466 1.00 50.20 206 THR C N 1
ATOM 13482 C CA . THR C 1 206 ? 25.329 46.070 50.704 1.00 49.03 206 THR C CA 1
ATOM 13483 C C . THR C 1 206 ? 25.497 47.570 50.968 1.00 50.34 206 THR C C 1
ATOM 13484 O O . THR C 1 206 ? 24.537 48.253 51.338 1.00 49.80 206 THR C O 1
ATOM 13495 N N . LYS C 1 207 ? 26.704 48.097 50.781 1.00 48.66 207 LYS C N 1
ATOM 13496 C CA . LYS C 1 207 ? 27.031 49.467 51.140 1.00 55.50 207 LYS C CA 1
ATOM 13497 C C . LYS C 1 207 ? 26.438 50.462 50.168 1.00 56.43 207 LYS C C 1
ATOM 13498 O O . LYS C 1 207 ? 26.317 51.642 50.497 1.00 52.11 207 LYS C O 1
ATOM 13517 N N . ASN C 1 208 ? 26.119 50.006 48.965 1.00 60.90 208 ASN C N 1
ATOM 13518 C CA . ASN C 1 208 ? 25.611 50.834 47.881 1.00 60.04 208 ASN C CA 1
ATOM 13519 C C . ASN C 1 208 ? 24.102 50.667 47.678 1.00 54.65 208 ASN C C 1
ATOM 13520 O O . ASN C 1 208 ? 23.605 50.799 46.554 1.00 59.16 208 ASN C O 1
ATOM 13531 N N . GLY C 1 209 ? 23.381 50.321 48.732 1.00 38.23 209 GLY C N 1
ATOM 13532 C CA . GLY C 1 209 ? 21.949 50.260 48.706 1.00 46.14 209 GLY C CA 1
ATOM 13533 C C . GLY C 1 209 ? 21.297 48.888 48.702 1.00 51.80 209 GLY C C 1
ATOM 13534 O O . GLY C 1 209 ? 20.115 48.793 48.327 1.00 47.59 209 GLY C O 1
ATOM 13538 N N . MET C 1 210 ? 21.996 47.833 49.099 1.00 44.94 210 MET C N 1
ATOM 13539 C CA . MET C 1 210 ? 21.365 46.520 49.125 1.00 40.10 210 MET C CA 1
ATOM 13540 C C . MET C 1 210 ? 21.230 46.037 50.556 1.00 37.96 210 MET C C 1
ATOM 13541 O O . MET C 1 210 ? 21.882 46.540 51.465 1.00 42.27 210 MET C O 1
ATOM 13555 N N . ALA C 1 211 ? 20.344 45.069 50.744 1.00 38.18 211 ALA C N 1
ATOM 13556 C CA . ALA C 1 211 ? 20.071 44.538 52.072 1.00 46.14 211 ALA C CA 1
ATOM 13557 C C . ALA C 1 211 ? 21.127 43.537 52.501 1.00 37.92 211 ALA C C 1
ATOM 13558 O O . ALA C 1 211 ? 21.437 43.455 53.686 1.00 39.05 211 ALA C O 1
ATOM 13565 N N . VAL C 1 212 ? 21.680 42.789 51.556 1.00 41.54 212 VAL C N 1
ATOM 13566 C CA . VAL C 1 212 ? 22.525 41.646 51.863 1.00 42.64 212 VAL C CA 1
ATOM 13567 C C . VAL C 1 212 ? 23.234 41.281 50.565 1.00 42.08 212 VAL C C 1
ATOM 13568 O O . VAL C 1 212 ? 22.710 41.544 49.479 1.00 41.57 212 VAL C O 1
ATOM 13581 N N . GLY C 1 213 ? 24.474 40.828 50.655 1.00 41.71 213 GLY C N 1
ATOM 13582 C CA . GLY C 1 213 ? 25.146 40.171 49.550 1.00 35.60 213 GLY C CA 1
ATOM 13583 C C . GLY C 1 213 ? 26.301 40.956 48.958 1.00 40.95 213 GLY C C 1
ATOM 13584 O O . GLY C 1 213 ? 26.367 42.189 49.034 1.00 50.04 213 GLY C O 1
ATOM 13588 N N A GLU C 1 214 ? 27.291 40.214 48.450 0.64 40.32 214 GLU C N 1
ATOM 13589 N N B GLU C 1 214 ? 27.228 40.223 48.351 0.36 40.33 214 GLU C N 1
ATOM 13590 C CA A GLU C 1 214 ? 28.390 40.743 47.649 0.64 39.83 214 GLU C CA 1
ATOM 13591 C CA B GLU C 1 214 ? 28.347 40.806 47.636 0.36 39.93 214 GLU C CA 1
ATOM 13592 C C A GLU C 1 214 ? 28.534 39.859 46.428 0.64 44.75 214 GLU C C 1
ATOM 13593 C C B GLU C 1 214 ? 28.697 39.865 46.496 0.36 45.28 214 GLU C C 1
ATOM 13594 O O A GLU C 1 214 ? 28.244 38.668 46.469 0.64 38.29 214 GLU C O 1
ATOM 13595 O O B GLU C 1 214 ? 28.672 38.645 46.655 0.36 39.31 214 GLU C O 1
ATOM 13618 N N . ALA C 1 215 ? 29.011 40.436 45.351 1.00 34.17 215 ALA C N 1
ATOM 13619 C CA . ALA C 1 215 ? 29.322 39.661 44.168 1.00 34.96 215 ALA C CA 1
ATOM 13620 C C . ALA C 1 215 ? 30.815 39.417 44.122 1.00 37.69 215 ALA C C 1
ATOM 13621 O O . ALA C 1 215 ? 31.589 40.282 44.529 1.00 34.43 215 ALA C O 1
ATOM 13629 N N . ILE C 1 216 ? 31.222 38.253 43.607 1.00 33.67 216 ILE C N 1
ATOM 13630 C CA . ILE C 1 216 ? 32.638 37.928 43.448 1.00 43.24 216 ILE C CA 1
ATOM 13631 C C . ILE C 1 216 ? 32.885 37.626 41.988 1.00 34.36 216 ILE C C 1
ATOM 13632 O O . ILE C 1 216 ? 32.216 36.767 41.416 1.00 36.67 216 ILE C O 1
ATOM 13648 N N . LEU C 1 217 ? 33.903 38.262 41.428 1.00 40.15 217 LEU C N 1
ATOM 13649 C CA . LEU C 1 217 ? 34.143 38.285 39.992 1.00 35.22 217 LEU C CA 1
ATOM 13650 C C . LEU C 1 217 ? 35.551 37.780 39.736 1.00 35.01 217 LEU C C 1
ATOM 13651 O O . LEU C 1 217 ? 36.513 38.438 40.137 1.00 36.30 217 LEU C O 1
ATOM 13667 N N . PHE C 1 218 ? 35.662 36.617 39.085 1.00 28.17 218 PHE C N 1
ATOM 13668 C CA . PHE C 1 218 ? 36.933 36.026 38.702 1.00 44.53 218 PHE C CA 1
ATOM 13669 C C . PHE C 1 218 ? 37.214 36.387 37.252 1.00 40.74 218 PHE C C 1
ATOM 13670 O O . PHE C 1 218 ? 36.476 35.980 36.368 1.00 43.91 218 PHE C O 1
ATOM 13687 N N . PHE C 1 219 ? 38.286 37.121 37.012 1.00 47.93 219 PHE C N 1
ATOM 13688 C CA . PHE C 1 219 ? 38.681 37.461 35.655 1.00 47.28 219 PHE C CA 1
ATOM 13689 C C . PHE C 1 219 ? 39.683 36.481 35.071 1.00 50.26 219 PHE C C 1
ATOM 13690 O O . PHE C 1 219 ? 39.909 36.492 33.860 1.00 61.72 219 PHE C O 1
ATOM 13707 N N . ASN C 1 220 ? 40.310 35.673 35.900 1.00 50.33 220 ASN C N 1
ATOM 13708 C CA . ASN C 1 220 ? 41.104 34.536 35.468 1.00 51.80 220 ASN C CA 1
ATOM 13709 C C . ASN C 1 220 ? 40.309 33.287 35.800 1.00 45.31 220 ASN C C 1
ATOM 13710 O O . ASN C 1 220 ? 40.196 32.910 36.966 1.00 47.44 220 ASN C O 1
ATOM 13721 N N . ARG C 1 221 ? 39.748 32.640 34.794 0.96 51.02 221 ARG C N 1
ATOM 13722 C CA . ARG C 1 221 ? 38.757 31.620 35.105 0.96 66.24 221 ARG C CA 1
ATOM 13723 C C . ARG C 1 221 ? 39.372 30.322 35.609 0.96 43.45 221 ARG C C 1
ATOM 13724 O O . ARG C 1 221 ? 38.673 29.522 36.242 0.96 42.77 221 ARG C O 1
ATOM 13745 N N . GLN C 1 222 ? 40.660 30.122 35.384 0.89 51.34 222 GLN C N 1
ATOM 13746 C CA . GLN C 1 222 ? 41.356 28.978 35.961 0.89 50.31 222 GLN C CA 1
ATOM 13747 C C . GLN C 1 222 ? 41.424 29.075 37.484 0.89 57.05 222 GLN C C 1
ATOM 13748 O O . GLN C 1 222 ? 41.556 28.052 38.157 0.89 52.30 222 GLN C O 1
ATOM 13762 N N . LEU C 1 223 ? 41.351 30.288 38.045 1.00 52.95 223 LEU C N 1
ATOM 13763 C CA . LEU C 1 223 ? 41.403 30.452 39.486 1.00 38.45 223 LEU C CA 1
ATOM 13764 C C . LEU C 1 223 ? 40.073 30.160 40.164 1.00 43.47 223 LEU C C 1
ATOM 13765 O O . LEU C 1 223 ? 40.052 30.045 41.395 1.00 44.04 223 LEU C O 1
ATOM 13781 N N . ALA C 1 224 ? 38.981 30.032 39.404 1.00 43.67 224 ALA C N 1
ATOM 13782 C CA . ALA C 1 224 ? 37.634 29.873 39.950 1.00 44.03 224 ALA C CA 1
ATOM 13783 C C . ALA C 1 224 ? 37.157 28.422 39.957 1.00 44.09 224 ALA C C 1
ATOM 13784 O O . ALA C 1 224 ? 35.969 28.165 40.216 1.00 35.24 224 ALA C O 1
ATOM 13791 N N . GLU C 1 225 ? 38.038 27.474 39.659 1.00 40.60 225 GLU C N 1
ATOM 13792 C CA . GLU C 1 225 ? 37.638 26.081 39.644 1.00 45.35 225 GLU C CA 1
ATOM 13793 C C . GLU C 1 225 ? 37.054 25.671 40.990 1.00 43.72 225 GLU C C 1
ATOM 13794 O O . GLU C 1 225 ? 37.674 25.856 42.029 1.00 44.79 225 GLU C O 1
ATOM 13806 N N . ASP C 1 226 ? 35.863 25.093 40.955 1.00 40.28 226 ASP C N 1
ATOM 13807 C CA . ASP C 1 226 ? 35.148 24.553 42.118 1.00 38.65 226 ASP C CA 1
ATOM 13808 C C . ASP C 1 226 ? 34.862 25.595 43.188 1.00 35.66 226 ASP C C 1
ATOM 13809 O O . ASP C 1 226 ? 34.495 25.234 44.307 1.00 37.78 226 ASP C O 1
ATOM 13818 N N . PHE C 1 227 ? 34.908 26.883 42.846 1.00 40.33 227 PHE C N 1
ATOM 13819 C CA . PHE C 1 227 ? 34.661 27.914 43.850 1.00 35.61 227 PHE C CA 1
ATOM 13820 C C . PHE C 1 227 ? 33.278 27.783 44.421 1.00 30.92 227 PHE C C 1
ATOM 13821 O O . PHE C 1 227 ? 33.048 28.136 45.575 1.00 37.30 227 PHE C O 1
ATOM 13838 N N . ASP C 1 228 ? 32.338 27.293 43.622 1.00 30.71 228 ASP C N 1
ATOM 13839 C CA . ASP C 1 228 ? 31.001 27.048 44.130 1.00 33.77 228 ASP C CA 1
ATOM 13840 C C . ASP C 1 228 ? 31.003 26.012 45.248 1.00 34.94 228 ASP C C 1
ATOM 13841 O O . ASP C 1 228 ? 30.256 26.152 46.209 1.00 29.76 228 ASP C O 1
ATOM 13850 N N . TYR C 1 229 ? 31.827 24.956 45.147 1.00 40.31 229 TYR C N 1
ATOM 13851 C CA . TYR C 1 229 ? 31.903 23.975 46.238 1.00 37.28 229 TYR C CA 1
ATOM 13852 C C . TYR C 1 229 ? 32.467 24.620 47.506 1.00 36.23 229 TYR C C 1
ATOM 13853 O O . TYR C 1 229 ? 31.964 24.413 48.610 1.00 33.84 229 TYR C O 1
ATOM 13871 N N . ARG C 1 230 ? 33.557 25.362 47.368 1.00 35.99 230 ARG C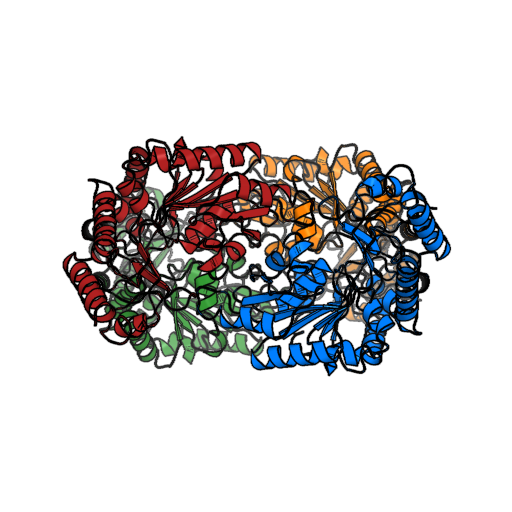 N 1
ATOM 13872 C CA . ARG C 1 230 ? 34.084 26.099 48.502 1.00 41.42 230 ARG C CA 1
ATOM 13873 C C . ARG C 1 230 ? 32.998 26.928 49.183 1.00 38.11 230 ARG C C 1
ATOM 13874 O O . ARG C 1 230 ? 32.875 26.902 50.416 1.00 30.47 230 ARG C O 1
ATOM 13895 N N . CYS C 1 231 ? 32.164 27.626 48.399 1.00 36.46 231 CYS C N 1
ATOM 13896 C CA . CYS C 1 231 ? 31.186 28.532 48.996 1.00 28.44 231 CYS C CA 1
ATOM 13897 C C . CYS C 1 231 ? 30.163 27.749 49.774 1.00 27.14 231 CYS C C 1
ATOM 13898 O O . CYS C 1 231 ? 29.827 28.102 50.902 1.00 34.59 231 CYS C O 1
ATOM 13906 N N . LYS C 1 232 ? 29.659 26.680 49.184 1.00 25.78 232 LYS C N 1
ATOM 13907 C CA . LYS C 1 232 ? 28.726 25.794 49.874 1.00 33.13 232 LYS C CA 1
ATOM 13908 C C . LYS C 1 232 ? 29.333 25.274 51.172 1.00 32.09 232 LYS C C 1
ATOM 13909 O O . LYS C 1 232 ? 28.756 25.440 52.257 1.00 37.27 232 LYS C O 1
ATOM 13928 N N . GLN C 1 233 ? 30.528 24.672 51.094 1.00 40.14 233 GLN C N 1
ATOM 13929 C CA . GLN C 1 233 ? 31.167 24.168 52.322 1.00 35.25 233 GLN C CA 1
ATOM 13930 C C . GLN C 1 233 ? 31.313 25.263 53.363 1.00 30.94 233 GLN C C 1
ATOM 13931 O O . GLN C 1 233 ? 31.167 24.992 54.569 1.00 32.58 233 GLN C O 1
ATOM 13945 N N . ALA C 1 234 ? 31.522 26.516 52.936 1.00 30.66 234 ALA C N 1
ATOM 13946 C CA . ALA C 1 234 ? 31.698 27.607 53.896 1.00 31.79 234 ALA C CA 1
ATOM 13947 C C . ALA C 1 234 ? 30.386 28.263 54.299 1.00 33.80 234 ALA C C 1
ATOM 13948 O O . ALA C 1 234 ? 30.402 29.298 54.959 1.00 33.01 234 ALA C O 1
ATOM 13955 N N . GLY C 1 235 ? 29.248 27.672 53.962 1.00 29.04 235 GLY C N 1
ATOM 13956 C CA . GLY C 1 235 ? 28.017 28.251 54.460 1.00 30.25 235 GLY C CA 1
ATOM 13957 C C . GLY C 1 235 ? 27.649 29.556 53.796 1.00 39.54 235 GLY C C 1
ATOM 13958 O O . GLY C 1 235 ? 27.003 30.419 54.408 1.00 37.90 235 GLY C O 1
ATOM 13962 N N . GLN C 1 236 ? 28.014 29.708 52.542 1.00 31.34 236 GLN C N 1
ATOM 13963 C CA . GLN C 1 236 ? 27.839 30.960 51.824 1.00 35.48 236 GLN C CA 1
ATOM 13964 C C . GLN C 1 236 ? 26.954 30.807 50.594 1.00 36.09 236 GLN C C 1
ATOM 13965 O O . GLN C 1 236 ? 27.021 31.647 49.709 1.00 41.93 236 GLN C O 1
ATOM 13979 N N . LEU C 1 237 ? 26.146 29.743 50.525 1.00 32.99 237 LEU C N 1
ATOM 13980 C CA . LEU C 1 237 ? 25.257 29.468 49.398 1.00 43.55 237 LEU C CA 1
ATOM 13981 C C . LEU C 1 237 ? 23.854 29.850 49.798 1.00 36.28 237 LEU C C 1
ATOM 13982 O O . LEU C 1 237 ? 23.270 29.254 50.713 1.00 35.56 237 LEU C O 1
ATOM 13998 N N . ALA C 1 238 ? 23.350 30.898 49.179 1.00 44.29 238 ALA C N 1
ATOM 13999 C CA . ALA C 1 238 ? 21.953 31.259 49.363 1.00 43.17 238 ALA C CA 1
ATOM 14000 C C . ALA C 1 238 ? 21.073 30.233 48.657 1.00 43.54 238 ALA C C 1
ATOM 14001 O O . ALA C 1 238 ? 21.290 29.910 47.489 1.00 44.26 238 ALA C O 1
ATOM 14008 N N . SER C 1 239 ? 20.086 29.714 49.368 0.97 41.95 239 SER C N 1
ATOM 14009 C CA . SER C 1 239 ? 19.099 28.877 48.711 0.97 58.01 239 SER C CA 1
ATOM 14010 C C . SER C 1 239 ? 18.173 29.728 47.847 0.97 54.03 239 SER C C 1
ATOM 14011 O O . SER C 1 239 ? 17.919 29.410 46.680 0.97 46.10 239 SER C O 1
ATOM 14019 N N . LYS C 1 240 ? 17.696 30.838 48.395 1.00 41.87 240 LYS C N 1
ATOM 14020 C CA . LYS C 1 240 ? 16.871 31.774 47.634 1.00 42.60 240 LYS C CA 1
ATOM 14021 C C . LYS C 1 240 ? 17.786 32.850 47.049 1.00 45.19 240 LYS C C 1
ATOM 14022 O O . LYS C 1 240 ? 17.740 34.026 47.406 1.00 43.87 240 LYS C O 1
ATOM 14041 N N . MET C 1 241 ? 18.634 32.389 46.118 1.00 42.17 241 MET C N 1
ATOM 14042 C CA . MET C 1 241 ? 19.685 33.201 45.518 1.00 39.56 241 MET C CA 1
ATOM 14043 C C . MET C 1 241 ? 19.161 34.421 44.742 1.00 45.90 241 MET C C 1
ATOM 14044 O O . MET C 1 241 ? 19.867 35.432 44.657 1.00 40.25 241 MET C O 1
ATOM 14058 N N . ARG C 1 242 ? 17.949 34.362 44.172 1.00 42.68 242 ARG C N 1
ATOM 14059 C CA . ARG C 1 242 ? 17.448 35.506 43.406 1.00 46.03 242 ARG C CA 1
ATOM 14060 C C . ARG C 1 242 ? 17.467 36.786 44.234 1.00 49.42 242 ARG C C 1
ATOM 14061 O O . ARG C 1 242 ? 17.752 37.876 43.706 1.00 45.24 242 ARG C O 1
ATOM 14082 N N . PHE C 1 243 ? 17.221 36.661 45.540 1.00 44.12 243 PHE C N 1
ATOM 14083 C CA . PHE C 1 243 ? 17.198 37.804 46.441 1.00 40.61 243 PHE C CA 1
ATOM 14084 C C . PHE C 1 243 ? 18.573 38.333 46.754 1.00 40.92 243 PHE C C 1
ATOM 14085 O O . PHE C 1 243 ? 18.661 39.390 47.366 1.00 38.89 243 PHE C O 1
ATOM 14102 N N . LEU C 1 244 ? 19.626 37.659 46.312 1.00 32.07 244 LEU C N 1
ATOM 14103 C CA . LEU C 1 244 ? 20.949 38.238 46.283 1.00 35.69 244 LEU C CA 1
ATOM 14104 C C . LEU C 1 244 ? 21.270 38.783 44.902 1.00 42.41 244 LEU C C 1
ATOM 14105 O O . LEU C 1 244 ? 21.929 39.820 44.771 1.00 40.33 244 LEU C O 1
ATOM 14121 N N . SER C 1 245 ? 20.810 38.111 43.860 1.00 34.51 245 SER C N 1
ATOM 14122 C CA . SER C 1 245 ? 21.228 38.489 42.518 1.00 39.08 245 SER C CA 1
ATOM 14123 C C . SER C 1 245 ? 20.296 39.523 41.920 1.00 36.65 245 SER C C 1
ATOM 14124 O O . SER C 1 245 ? 20.755 40.371 41.155 1.00 41.59 245 SER C O 1
ATOM 14132 N N . ALA C 1 246 ? 19.010 39.491 42.253 1.00 37.29 246 ALA C N 1
ATOM 14133 C CA . ALA C 1 246 ? 18.084 40.445 41.632 1.00 41.13 246 ALA C CA 1
ATOM 14134 C C . ALA C 1 246 ? 18.503 41.898 41.877 1.00 53.23 246 ALA C C 1
ATOM 14135 O O . ALA C 1 246 ? 18.607 42.666 40.903 1.00 47.13 246 ALA C O 1
ATOM 14142 N N . PRO C 1 247 ? 18.825 42.322 43.101 1.00 49.02 247 PRO C N 1
ATOM 14143 C CA . PRO C 1 247 ? 19.221 43.723 43.281 1.00 45.22 247 PRO C CA 1
ATOM 14144 C C . PRO C 1 247 ? 20.355 44.137 42.387 1.00 42.25 247 PRO C C 1
ATOM 14145 O O . PRO C 1 247 ? 20.459 45.315 42.052 1.00 48.84 247 PRO C O 1
ATOM 14156 N N . TRP C 1 248 ? 21.216 43.218 41.968 1.00 47.33 248 TRP C N 1
ATOM 14157 C CA . TRP C 1 248 ? 22.288 43.623 41.075 1.00 47.24 248 TRP C CA 1
ATOM 14158 C C . TRP C 1 248 ? 21.749 43.933 39.681 1.00 48.38 248 TRP C C 1
ATOM 14159 O O . TRP C 1 248 ? 22.307 44.787 38.977 1.00 48.09 248 TRP C O 1
ATOM 14180 N N . VAL C 1 249 ? 20.677 43.244 39.268 1.00 46.60 249 VAL C N 1
ATOM 14181 C CA . VAL C 1 249 ? 19.972 43.621 38.044 1.00 55.00 249 VAL C CA 1
ATOM 14182 C C . VAL C 1 249 ? 19.471 45.048 38.181 1.00 48.05 249 VAL C C 1
ATOM 14183 O O . VAL C 1 249 ? 19.814 45.921 37.378 1.00 49.28 249 VAL C O 1
ATOM 14196 N N . GLY C 1 250 ? 18.725 45.318 39.256 1.00 46.19 250 GLY C N 1
ATOM 14197 C CA . GLY C 1 250 ? 18.274 46.678 39.533 1.00 49.02 250 GLY C CA 1
ATOM 14198 C C . GLY C 1 250 ? 19.377 47.723 39.453 1.00 50.98 250 GLY C C 1
ATOM 14199 O O . GLY C 1 250 ? 19.190 48.790 38.864 1.00 54.73 250 GLY C O 1
ATOM 14203 N N . LEU C 1 251 ? 20.534 47.448 40.062 1.00 42.66 251 LEU C N 1
ATOM 14204 C CA . LEU C 1 251 ? 21.552 48.471 40.185 1.00 42.18 251 LEU C CA 1
ATOM 14205 C C . LEU C 1 251 ? 22.374 48.627 38.924 1.00 54.90 251 LEU C C 1
ATOM 14206 O O . LEU C 1 251 ? 22.964 49.695 38.698 1.00 56.73 251 LEU C O 1
ATOM 14222 N N . LEU C 1 252 ? 22.451 47.590 38.108 1.00 48.94 252 LEU C N 1
ATOM 14223 C CA . LEU C 1 252 ? 23.314 47.617 36.951 1.00 39.62 252 LEU C CA 1
ATOM 14224 C C . LEU C 1 252 ? 22.588 47.923 35.628 1.00 46.47 252 LEU C C 1
ATOM 14225 O O . LEU C 1 252 ? 23.250 48.247 34.637 1.00 50.41 252 LEU C O 1
ATOM 14241 N N . GLU C 1 253 ? 21.265 47.828 35.569 1.00 49.99 253 GLU C N 1
ATOM 14242 C CA . GLU C 1 253 ? 20.600 47.838 34.272 1.00 60.89 253 GLU C CA 1
ATOM 14243 C C . GLU C 1 253 ? 20.621 49.212 33.609 1.00 55.94 253 GLU C C 1
ATOM 14244 O O . GLU C 1 253 ? 20.718 49.281 32.385 1.00 57.46 253 GLU C O 1
ATOM 14256 N N . ASP C 1 254 ? 20.534 50.310 34.371 1.00 65.60 254 ASP C N 1
ATOM 14257 C CA . ASP C 1 254 ? 20.728 51.652 33.794 1.00 65.52 254 ASP C CA 1
ATOM 14258 C C . ASP C 1 254 ? 21.592 52.524 34.697 1.00 64.71 254 ASP C C 1
ATOM 14259 O O . ASP C 1 254 ? 21.334 53.718 34.868 1.00 67.44 254 ASP C O 1
ATOM 14268 N N . GLY C 1 255 ? 22.631 51.942 35.293 1.00 63.20 255 GLY C N 1
ATOM 14269 C CA . GLY C 1 255 ? 23.679 52.745 35.876 1.00 55.83 255 GLY C CA 1
ATOM 14270 C C . GLY C 1 255 ? 23.352 53.376 37.207 1.00 58.71 255 GLY C C 1
ATOM 14271 O O . GLY C 1 255 ? 24.115 54.232 37.681 1.00 49.69 255 GLY C O 1
ATOM 14275 N N . ALA C 1 256 ? 22.261 52.963 37.846 1.00 46.36 256 ALA C N 1
ATOM 14276 C CA . ALA C 1 256 ? 21.983 53.450 39.188 1.00 52.03 256 ALA C CA 1
ATOM 14277 C C . ALA C 1 256 ? 23.177 53.246 40.142 1.00 51.36 256 ALA C C 1
ATOM 14278 O O . ALA C 1 256 ? 23.460 54.104 40.985 1.00 55.08 256 ALA C O 1
ATOM 14285 N N . TRP C 1 257 ? 23.903 52.134 40.027 1.00 51.95 257 TRP C N 1
ATOM 14286 C CA . TRP C 1 257 ? 24.988 51.894 40.983 1.00 47.48 257 TRP C CA 1
ATOM 14287 C C . TRP C 1 257 ? 25.971 53.038 40.973 1.00 50.98 257 TRP C C 1
ATOM 14288 O O . TRP C 1 257 ? 26.538 53.397 42.006 1.00 53.78 257 TRP C O 1
ATOM 14309 N N . LEU C 1 258 ? 26.197 53.604 39.808 1.00 56.64 258 LEU C N 1
ATOM 14310 C CA . LEU C 1 258 ? 27.208 54.627 39.633 1.00 62.14 258 LEU C CA 1
ATOM 14311 C C . LEU C 1 258 ? 26.649 55.994 39.987 1.00 53.89 258 LEU C C 1
ATOM 14312 O O . LEU C 1 258 ? 27.380 56.864 40.469 1.00 53.12 258 LEU C O 1
ATOM 14328 N N . ARG C 1 259 ? 25.341 56.155 39.843 1.00 49.59 259 ARG C N 1
ATOM 14329 C CA . ARG C 1 259 ? 24.686 57.355 40.335 1.00 53.35 259 ARG C CA 1
ATOM 14330 C C . ARG C 1 259 ? 24.729 57.409 41.847 1.00 52.78 259 ARG C C 1
ATOM 14331 O O . ARG C 1 259 ? 25.099 58.431 42.428 1.00 55.80 259 ARG C O 1
ATOM 14352 N N . HIS C 1 260 ? 24.343 56.313 42.506 1.00 55.63 260 HIS C N 1
ATOM 14353 C CA . HIS C 1 260 ? 24.406 56.278 43.962 1.00 56.68 260 HIS C CA 1
ATOM 14354 C C . HIS C 1 260 ? 25.827 56.535 44.447 1.00 46.29 260 HIS C C 1
ATOM 14355 O O . HIS C 1 260 ? 26.028 57.207 45.458 1.00 46.39 260 HIS C O 1
ATOM 14369 N N . GLY C 1 261 ? 26.830 56.099 43.693 1.00 53.51 261 GLY C N 1
ATOM 14370 C CA . GLY C 1 261 ? 28.202 56.343 44.102 1.00 47.77 261 GLY C CA 1
ATOM 14371 C C . GLY C 1 261 ? 28.623 57.796 43.942 1.00 47.74 261 GLY C C 1
ATOM 14372 O O . GLY C 1 261 ? 29.387 58.330 44.753 1.00 52.02 261 GLY C O 1
ATOM 14376 N N . ASN C 1 262 ? 28.195 58.429 42.859 1.00 58.07 262 ASN C N 1
ATOM 14377 C CA . ASN C 1 262 ? 28.512 59.836 42.664 1.00 54.28 262 ASN C CA 1
ATOM 14378 C C . ASN C 1 262 ? 27.839 60.672 43.733 1.00 50.80 262 ASN C C 1
ATOM 14379 O O . ASN C 1 262 ? 28.472 61.559 44.320 1.00 45.71 262 ASN C O 1
ATOM 14390 N N . HIS C 1 263 ? 26.576 60.369 44.051 1.00 52.23 263 HIS C N 1
ATOM 14391 C CA . HIS C 1 263 ? 25.922 61.127 45.114 1.00 49.09 263 HIS C CA 1
ATOM 14392 C C . HIS C 1 263 ? 26.783 61.112 46.353 1.00 55.72 263 HIS C C 1
ATOM 14393 O O . HIS C 1 263 ? 27.215 62.166 46.830 1.00 49.74 263 HIS C O 1
ATOM 14407 N N . ALA C 1 264 ? 27.094 59.901 46.854 1.00 46.03 264 ALA C N 1
ATOM 14408 C CA . ALA C 1 264 ? 27.837 59.791 48.106 1.00 47.09 264 ALA C CA 1
ATOM 14409 C C . ALA C 1 264 ? 29.182 60.480 48.002 1.00 36.28 264 ALA C C 1
ATOM 14410 O O . ALA C 1 264 ? 29.639 61.092 48.964 1.00 37.91 264 ALA C O 1
ATOM 14417 N N . ASN C 1 265 ? 29.829 60.404 46.838 1.00 40.95 265 ASN C N 1
ATOM 14418 C CA . ASN C 1 265 ? 31.084 61.112 46.656 1.00 38.09 265 ASN C CA 1
ATOM 14419 C C . ASN C 1 265 ? 30.872 62.628 46.765 1.00 51.53 265 ASN C C 1
ATOM 14420 O O . ASN C 1 265 ? 31.663 63.340 47.393 1.00 39.86 265 ASN C O 1
ATOM 14431 N N . HIS C 1 266 ? 29.805 63.138 46.156 1.00 43.14 266 HIS C N 1
ATOM 14432 C CA . HIS C 1 266 ? 29.599 64.580 46.116 1.00 43.60 266 HIS C CA 1
ATOM 14433 C C . HIS C 1 266 ? 29.306 65.106 47.504 1.00 45.94 266 HIS C C 1
ATOM 14434 O O . HIS C 1 266 ? 29.928 66.081 47.934 1.00 42.44 266 HIS C O 1
ATOM 14448 N N . CYS C 1 267 ? 28.491 64.391 48.280 1.00 46.77 267 CYS C N 1
ATOM 14449 C CA . CYS C 1 267 ? 28.294 64.796 49.667 1.00 46.08 267 CYS C CA 1
ATOM 14450 C C . CYS C 1 267 ? 29.591 64.916 50.441 1.00 50.78 267 CYS C C 1
ATOM 14451 O O . CYS C 1 267 ? 29.748 65.834 51.246 1.00 47.57 267 CYS C O 1
ATOM 14459 N N . ALA C 1 268 ? 30.512 63.967 50.285 1.00 50.35 268 ALA C N 1
ATOM 14460 C CA . ALA C 1 268 ? 31.701 64.038 51.135 1.00 51.35 268 ALA C CA 1
ATOM 14461 C C . ALA C 1 268 ? 32.629 65.141 50.666 1.00 43.69 268 ALA C C 1
ATOM 14462 O O . ALA C 1 268 ? 33.325 65.761 51.476 1.00 46.38 268 ALA C O 1
ATOM 14469 N N . GLN C 1 269 ? 32.688 65.364 49.352 1.00 39.63 269 GLN C N 1
ATOM 14470 C CA . GLN C 1 269 ? 33.479 66.468 48.834 1.00 51.79 269 GLN C CA 1
ATOM 14471 C C . GLN C 1 269 ? 32.933 67.804 49.345 1.00 48.61 269 GLN C C 1
ATOM 14472 O O . GLN C 1 269 ? 33.698 68.703 49.672 1.00 42.47 269 GLN C O 1
ATOM 14486 N N . LEU C 1 270 ? 31.604 67.941 49.383 1.00 38.22 270 LEU C N 1
ATOM 14487 C CA . LEU C 1 270 ? 30.966 69.148 49.848 1.00 44.67 270 LEU C CA 1
ATOM 14488 C C . LEU C 1 270 ? 31.300 69.370 51.299 1.00 56.98 270 LEU C C 1
ATOM 14489 O O . LEU C 1 270 ? 31.661 70.487 51.686 1.00 52.43 270 LEU C O 1
ATOM 14505 N N . LEU C 1 271 ? 31.176 68.316 52.121 1.00 45.57 271 LEU C N 1
ATOM 14506 C CA . LEU C 1 271 ? 31.547 68.440 53.526 1.00 47.28 271 LEU C CA 1
ATOM 14507 C C . LEU C 1 271 ? 32.974 68.921 53.656 1.00 47.22 271 LEU C C 1
ATOM 14508 O O . LEU C 1 271 ? 33.268 69.806 54.460 1.00 47.18 271 LEU C O 1
ATOM 14524 N N . ALA C 1 272 ? 33.882 68.352 52.875 1.00 40.99 272 ALA C N 1
ATOM 14525 C CA . ALA C 1 272 ? 35.282 68.726 53.037 1.00 50.57 272 ALA C CA 1
ATOM 14526 C C . ALA C 1 272 ? 35.542 70.135 52.524 1.00 52.77 272 ALA C C 1
ATOM 14527 O O . ALA C 1 272 ? 36.445 70.820 53.015 1.00 42.17 272 ALA C O 1
ATOM 14534 N N . LEU C 1 273 ? 34.856 70.522 51.444 1.00 51.48 273 LEU C N 1
ATOM 14535 C CA . LEU C 1 273 ? 34.944 71.889 50.956 1.00 54.89 273 LEU C CA 1
ATOM 14536 C C . LEU C 1 273 ? 34.566 72.869 52.053 1.00 53.66 273 LEU C C 1
ATOM 14537 O O . LEU C 1 273 ? 35.258 73.870 52.267 1.00 50.02 273 LEU C O 1
ATOM 14553 N N . LEU C 1 274 ? 33.512 72.557 52.810 1.00 49.51 274 LEU C N 1
ATOM 14554 C CA . LEU C 1 274 ? 33.022 73.485 53.829 1.00 49.50 274 LEU C CA 1
ATOM 14555 C C . LEU C 1 274 ? 33.881 73.565 55.086 1.00 59.26 274 LEU C C 1
ATOM 14556 O O . LEU C 1 274 ? 33.822 74.596 55.757 1.00 58.70 274 LEU C O 1
ATOM 14572 N N . VAL C 1 275 ? 34.676 72.548 55.439 1.00 49.67 275 VAL C N 1
ATOM 14573 C CA . VAL C 1 275 ? 35.282 72.545 56.768 1.00 44.23 275 VAL C CA 1
ATOM 14574 C C . VAL C 1 275 ? 36.783 72.421 56.749 1.00 50.48 275 VAL C C 1
ATOM 14575 O O . VAL C 1 275 ? 37.424 72.666 57.782 1.00 53.24 275 VAL C O 1
ATOM 14588 N N . SER C 1 276 ? 37.415 72.029 55.661 0.84 60.68 276 SER C N 1
ATOM 14589 C CA . SER C 1 276 ? 38.789 71.574 55.793 0.84 64.89 276 SER C CA 1
ATOM 14590 C C . SER C 1 276 ? 39.760 72.729 55.963 0.84 76.58 276 SER C C 1
ATOM 14591 O O . SER C 1 276 ? 40.927 72.488 56.297 0.84 69.33 276 SER C O 1
ATOM 14599 N N . ASP C 1 277 ? 39.305 73.970 55.750 1.00 76.42 277 ASP C N 1
ATOM 14600 C CA . ASP C 1 277 ? 40.159 75.137 55.905 1.00 62.26 277 ASP C CA 1
ATOM 14601 C C . ASP C 1 277 ? 39.929 75.897 57.209 1.00 67.91 277 ASP C C 1
ATOM 14602 O O . ASP C 1 277 ? 40.531 76.956 57.397 1.00 69.03 277 ASP C O 1
ATOM 14611 N N . LEU C 1 278 ? 39.086 75.394 58.112 1.00 60.00 278 LEU C N 1
ATOM 14612 C CA . LEU C 1 278 ? 38.954 75.994 59.424 1.00 56.03 278 LEU C CA 1
ATOM 14613 C C . LEU C 1 278 ? 40.229 75.800 60.240 1.00 62.24 278 LEU C C 1
ATOM 14614 O O . LEU C 1 278 ? 41.042 74.920 59.941 1.00 60.44 278 LEU C O 1
ATOM 14630 N N . PRO C 1 279 ? 40.423 76.607 61.288 1.00 64.42 279 PRO C N 1
ATOM 14631 C CA . PRO C 1 279 ? 41.650 76.487 62.089 1.00 62.44 279 PRO C CA 1
ATOM 14632 C C . PRO C 1 279 ? 41.540 75.316 63.052 1.00 58.84 279 PRO C C 1
ATOM 14633 O O . PRO C 1 279 ? 40.514 75.130 63.709 1.00 53.64 279 PRO C O 1
ATOM 14644 N N . GLY C 1 280 ? 42.603 74.520 63.122 0.93 59.21 280 GLY C N 1
ATOM 14645 C CA . GLY C 1 280 ? 42.597 73.333 63.953 0.93 54.12 280 GLY C CA 1
ATOM 14646 C C . GLY C 1 280 ? 41.933 72.135 63.317 0.93 55.71 280 GLY C C 1
ATOM 14647 O O . GLY C 1 280 ? 41.628 71.165 64.010 0.93 54.57 280 GLY C O 1
ATOM 14651 N N . VAL C 1 281 ? 41.701 72.179 62.013 1.00 53.29 281 VAL C N 1
ATOM 14652 C CA . VAL C 1 281 ? 41.011 71.131 61.287 1.00 50.48 281 VAL C CA 1
ATOM 14653 C C . VAL C 1 281 ? 41.892 70.793 60.097 1.00 59.08 281 VAL C C 1
ATOM 14654 O O . VAL C 1 281 ? 42.165 71.658 59.253 1.00 63.15 281 VAL C O 1
ATOM 14667 N N . GLU C 1 282 ? 42.393 69.559 60.068 1.00 56.63 282 GLU C N 1
ATOM 14668 C CA . GLU C 1 282 ? 43.269 69.087 59.005 1.00 65.86 282 GLU C CA 1
ATOM 14669 C C . GLU C 1 282 ? 42.649 67.868 58.336 1.00 62.57 282 GLU C C 1
ATOM 14670 O O . GLU C 1 282 ? 42.304 66.886 59.005 1.00 52.36 282 GLU C O 1
ATOM 14682 N N . LEU C 1 283 ? 42.527 67.931 57.021 1.00 55.21 283 LEU C N 1
ATOM 14683 C CA . LEU C 1 283 ? 42.148 66.768 56.246 1.00 54.72 283 LEU C CA 1
ATOM 14684 C C . LEU C 1 283 ? 43.281 65.764 56.320 1.00 53.43 283 LEU C C 1
ATOM 14685 O O . LEU C 1 283 ? 44.398 66.082 55.920 1.00 53.87 283 LEU C O 1
ATOM 14701 N N . MET C 1 284 ? 43.009 64.558 56.838 1.00 50.89 284 MET C N 1
ATOM 14702 C CA . MET C 1 284 ? 44.070 63.549 56.937 1.00 44.81 284 MET C CA 1
ATOM 14703 C C . MET C 1 284 ? 44.437 62.944 55.575 1.00 34.35 284 MET C C 1
ATOM 14704 O O . MET C 1 284 ? 45.587 62.556 55.351 1.00 43.53 284 MET C O 1
ATOM 14718 N N . PHE C 1 285 ? 43.498 62.872 54.649 1.00 39.27 285 PHE C N 1
ATOM 14719 C CA . PHE C 1 285 ? 43.728 62.247 53.367 1.00 39.09 285 PHE C CA 1
ATOM 14720 C C . PHE C 1 285 ? 42.847 62.992 52.390 1.00 42.22 285 PHE C C 1
ATOM 14721 O O . PHE C 1 285 ? 41.787 63.497 52.778 1.00 38.99 285 PHE C O 1
ATOM 14738 N N . PRO C 1 286 ? 43.200 62.999 51.115 1.00 40.56 286 PRO C N 1
ATOM 14739 C CA . PRO C 1 286 ? 42.330 63.624 50.119 1.00 37.86 286 PRO C CA 1
ATOM 14740 C C . PRO C 1 286 ? 41.029 62.882 49.991 1.00 49.01 286 PRO C C 1
ATOM 14741 O O . PRO C 1 286 ? 40.979 61.653 50.056 1.00 55.41 286 PRO C O 1
ATOM 14752 N N . VAL C 1 287 ? 39.968 63.637 49.776 1.00 50.58 287 VAL C N 1
ATOM 14753 C CA . VAL C 1 287 ? 38.649 63.042 49.703 1.00 42.33 287 VAL C CA 1
ATOM 14754 C C . VAL C 1 287 ? 38.421 62.521 48.303 1.00 53.78 287 VAL C C 1
ATOM 14755 O O . VAL C 1 287 ? 37.970 63.270 47.436 1.00 53.25 287 VAL C O 1
ATOM 14768 N N . GLU C 1 288 ? 38.691 61.228 48.082 1.00 45.04 288 GLU C N 1
ATOM 14769 C CA . GLU C 1 288 ? 38.580 60.638 46.752 1.00 38.46 288 GLU C CA 1
ATOM 14770 C C . GLU C 1 288 ? 37.405 59.669 46.615 1.00 46.46 288 GLU C C 1
ATOM 14771 O O . GLU C 1 288 ? 37.223 59.084 45.538 1.00 44.45 288 GLU C O 1
ATOM 14783 N N . ALA C 1 289 ? 36.566 59.543 47.650 1.00 38.02 289 ALA C N 1
ATOM 14784 C CA . ALA C 1 289 ? 35.386 58.678 47.622 1.00 46.10 289 ALA C CA 1
ATOM 14785 C C . ALA C 1 289 ? 34.326 59.267 48.541 1.00 44.34 289 ALA C C 1
ATOM 14786 O O . ALA C 1 289 ? 34.030 60.454 48.438 1.00 44.34 289 ALA C O 1
ATOM 14793 N N . ASN C 1 290 ? 33.782 58.495 49.489 1.00 43.52 290 ASN C N 1
ATOM 14794 C CA . ASN C 1 290 ? 32.638 58.989 50.244 1.00 31.18 290 ASN C CA 1
ATOM 14795 C C . ASN C 1 290 ? 32.931 59.253 51.708 1.00 38.32 290 ASN C C 1
ATOM 14796 O O . ASN C 1 290 ? 31.983 59.433 52.495 1.00 43.12 290 ASN C O 1
ATOM 14807 N N . GLY C 1 291 ? 34.199 59.333 52.091 1.00 37.96 291 GLY C N 1
ATOM 14808 C CA . GLY C 1 291 ? 34.571 59.567 53.475 1.00 39.36 291 GLY C CA 1
ATOM 14809 C C . GLY C 1 291 ? 35.383 60.835 53.626 1.00 42.39 291 GLY C C 1
ATOM 14810 O O . GLY C 1 291 ? 36.076 61.254 52.694 1.00 36.38 291 GLY C O 1
ATOM 14814 N N . VAL C 1 292 ? 35.310 61.447 54.826 1.00 47.40 292 VAL C N 1
ATOM 14815 C CA . VAL C 1 292 ? 36.104 62.622 55.187 1.00 45.11 292 VAL C CA 1
ATOM 14816 C C . VAL C 1 292 ? 36.808 62.333 56.497 1.00 34.07 292 VAL C C 1
ATOM 14817 O O . VAL C 1 292 ? 36.144 62.043 57.493 1.00 40.33 292 VAL C O 1
ATOM 14830 N N . PHE C 1 293 ? 38.131 62.468 56.504 1.00 41.64 293 PHE C N 1
ATOM 14831 C CA . PHE C 1 293 ? 38.964 62.101 57.642 1.00 44.86 293 PHE C CA 1
ATOM 14832 C C . PHE C 1 293 ? 39.603 63.372 58.175 1.00 44.38 293 PHE C C 1
ATOM 14833 O O . PHE C 1 293 ? 40.501 63.941 57.542 1.00 41.17 293 PHE C O 1
ATOM 14850 N N . LEU C 1 294 ? 39.108 63.835 59.313 1.00 49.98 294 LEU C N 1
ATOM 14851 C CA . LEU C 1 294 ? 39.497 65.120 59.871 1.00 54.16 294 LEU C CA 1
ATOM 14852 C C . LEU C 1 294 ? 40.219 64.921 61.185 1.00 52.65 294 LEU C C 1
ATOM 14853 O O . LEU C 1 294 ? 39.690 64.288 62.101 1.00 50.17 294 LEU C O 1
ATOM 14869 N N . GLN C 1 295 ? 41.388 65.522 61.294 1.00 52.18 295 GLN C N 1
ATOM 14870 C CA . GLN C 1 295 ? 41.937 65.839 62.600 1.00 64.40 295 GLN C CA 1
ATOM 14871 C C . GLN C 1 295 ? 41.243 67.100 63.139 1.00 64.07 295 GLN C C 1
ATOM 14872 O O . GLN C 1 295 ? 41.139 68.107 62.440 1.00 61.61 295 GLN C O 1
ATOM 14886 N N . MET C 1 296 ? 40.700 67.013 64.339 1.00 61.92 296 MET C N 1
ATOM 14887 C CA . MET C 1 296 ? 40.116 68.137 65.052 1.00 64.77 296 MET C CA 1
ATOM 14888 C C . MET C 1 296 ? 40.475 68.010 66.526 1.00 76.59 296 MET C C 1
ATOM 14889 O O . MET C 1 296 ? 41.008 66.978 66.945 1.00 84.02 296 MET C O 1
ATOM 14903 N N . PRO C 1 297 ? 40.194 69.020 67.345 1.00 87.39 297 PRO C N 1
ATOM 14904 C CA . PRO C 1 297 ? 40.395 68.867 68.800 1.00 91.05 297 PRO C CA 1
ATOM 14905 C C . PRO C 1 297 ? 39.156 68.404 69.572 1.00 86.41 297 PRO C C 1
ATOM 14906 O O . PRO C 1 297 ? 38.177 67.970 68.963 1.00 91.89 297 PRO C O 1
ATOM 14917 N N . GLU C 1 298 ? 39.177 68.486 70.908 1.00 92.53 298 GLU C N 1
ATOM 14918 C CA . GLU C 1 298 ? 38.015 68.251 71.778 1.00 87.65 298 GLU C CA 1
ATOM 14919 C C . GLU C 1 298 ? 36.699 68.899 71.352 1.00 97.77 298 GLU C C 1
ATOM 14920 O O . GLU C 1 298 ? 35.819 69.124 72.189 1.00 81.48 298 GLU C O 1
ATOM 14932 N N . HIS C 1 299 ? 36.562 69.242 70.082 1.00 96.44 299 HIS C N 1
ATOM 14933 C CA . HIS C 1 299 ? 35.299 69.645 69.507 1.00 83.92 299 HIS C CA 1
ATOM 14934 C C . HIS C 1 299 ? 34.486 68.466 68.995 1.00 84.84 299 HIS C C 1
ATOM 14935 O O . HIS C 1 299 ? 33.283 68.622 68.748 1.00 64.05 299 HIS C O 1
ATOM 14949 N N . ALA C 1 300 ? 35.120 67.293 68.839 1.00 80.82 300 ALA C N 1
ATOM 14950 C CA . ALA C 1 300 ? 34.375 66.081 68.543 1.00 76.01 300 ALA C CA 1
ATOM 14951 C C . ALA C 1 300 ? 33.384 65.781 69.665 1.00 78.15 300 ALA C C 1
ATOM 14952 O O . ALA C 1 300 ? 32.203 65.505 69.414 1.00 68.89 300 ALA C O 1
ATOM 14959 N N . ILE C 1 301 ? 33.825 65.873 70.923 1.00 78.42 301 ILE C N 1
ATOM 14960 C CA . ILE C 1 301 ? 32.880 65.571 71.993 1.00 79.97 301 ILE C CA 1
ATOM 14961 C C . ILE C 1 301 ? 31.821 66.647 72.019 1.00 83.88 301 ILE C C 1
ATOM 14962 O O . ILE C 1 301 ? 30.670 66.403 72.402 1.00 78.56 301 ILE C O 1
ATOM 14978 N N . GLU C 1 302 ? 32.182 67.841 71.560 1.00 80.76 302 GLU C N 1
ATOM 14979 C CA . GLU C 1 302 ? 31.215 68.917 71.461 1.00 76.59 302 GLU C CA 1
ATOM 14980 C C . GLU C 1 302 ? 30.267 68.685 70.289 1.00 79.94 302 GLU C C 1
ATOM 14981 O O . GLU C 1 302 ? 29.048 68.789 70.453 1.00 66.10 302 GLU C O 1
ATOM 14993 N N . ALA C 1 303 ? 30.798 68.338 69.099 1.00 77.41 303 ALA C N 1
ATOM 14994 C CA . ALA C 1 303 ? 29.909 67.982 67.988 1.00 73.56 303 ALA C CA 1
ATOM 14995 C C . ALA C 1 303 ? 29.096 66.740 68.328 1.00 72.07 303 ALA C C 1
ATOM 14996 O O . ALA C 1 303 ? 27.969 66.575 67.851 1.00 69.10 303 ALA C O 1
ATOM 15003 N N . LEU C 1 304 ? 29.641 65.879 69.184 1.00 69.44 304 LEU C N 1
ATOM 15004 C CA . LEU C 1 304 ? 28.947 64.660 69.575 1.00 79.95 304 LEU C CA 1
ATOM 15005 C C . LEU C 1 304 ? 27.832 64.961 70.573 1.00 85.69 304 LEU C C 1
ATOM 15006 O O . LEU C 1 304 ? 26.675 64.566 70.372 1.00 86.62 304 LEU C O 1
ATOM 15022 N N . ARG C 1 305 ? 28.161 65.667 71.658 1.00 77.48 305 ARG C N 1
ATOM 15023 C CA . ARG C 1 305 ? 27.125 66.076 72.596 1.00 84.06 305 ARG C CA 1
ATOM 15024 C C . ARG C 1 305 ? 26.184 67.083 71.941 1.00 83.36 305 ARG C C 1
ATOM 15025 O O . ARG C 1 305 ? 24.957 66.973 72.063 1.00 72.15 305 ARG C O 1
ATOM 15046 N N . ALA C 1 306 ? 26.746 68.066 71.227 1.00 89.52 306 ALA C N 1
ATOM 15047 C CA . ALA C 1 306 ? 25.943 69.126 70.621 1.00 93.29 306 ALA C CA 1
ATOM 15048 C C . ALA C 1 306 ? 25.176 68.535 69.453 1.00 86.65 306 ALA C C 1
ATOM 15049 O O . ALA C 1 306 ? 25.610 68.623 68.301 1.00 93.73 306 ALA C O 1
ATOM 15056 N N . LYS C 1 307 ? 24.025 67.948 69.760 1.00 82.33 307 LYS C N 1
ATOM 15057 C CA . LYS C 1 307 ? 23.228 67.198 68.809 1.00 80.93 307 LYS C CA 1
ATOM 15058 C C . LYS C 1 307 ? 23.891 65.844 68.710 1.00 87.12 307 LYS C C 1
ATOM 15059 O O . LYS C 1 307 ? 25.109 65.720 68.877 1.00 92.90 307 LYS C O 1
ATOM 15078 N N . GLY C 1 308 ? 23.080 64.819 68.537 1.00 80.71 308 GLY C N 1
ATOM 15079 C CA . GLY C 1 308 ? 23.607 63.524 68.247 1.00 70.40 308 GLY C CA 1
ATOM 15080 C C . GLY C 1 308 ? 24.058 63.545 66.819 1.00 73.05 308 GLY C C 1
ATOM 15081 O O . GLY C 1 308 ? 23.329 63.121 65.920 1.00 81.46 308 GLY C O 1
ATOM 15085 N N . TRP C 1 309 ? 25.228 64.118 66.594 1.00 69.38 309 TRP C N 1
ATOM 15086 C CA . TRP C 1 309 ? 25.990 63.773 65.409 1.00 74.98 309 TRP C CA 1
ATOM 15087 C C . TRP C 1 309 ? 26.632 62.432 65.690 1.00 70.57 309 TRP C C 1
ATOM 15088 O O . TRP C 1 309 ? 27.311 62.273 66.708 1.00 68.10 309 TRP C O 1
ATOM 15109 N N . ARG C 1 310 ? 26.361 61.457 64.834 1.00 70.55 310 ARG C N 1
ATOM 15110 C CA . ARG C 1 310 ? 26.936 60.129 64.964 1.00 76.80 310 ARG C CA 1
ATOM 15111 C C . ARG C 1 310 ? 27.990 59.922 63.893 1.00 65.61 310 ARG C C 1
ATOM 15112 O O . ARG C 1 310 ? 27.709 60.023 62.695 1.00 65.32 310 ARG C O 1
ATOM 15133 N N . PHE C 1 311 ? 29.201 59.648 64.353 1.00 62.38 311 PHE C N 1
ATOM 15134 C CA . PHE C 1 311 ? 30.353 59.462 63.503 1.00 61.77 311 PHE C CA 1
ATOM 15135 C C . PHE C 1 311 ? 31.394 58.689 64.283 1.00 56.24 311 PHE C C 1
ATOM 15136 O O . PHE C 1 311 ? 31.342 58.588 65.510 1.00 64.85 311 PHE C O 1
ATOM 15153 N N . TYR C 1 312 ? 32.351 58.171 63.552 1.00 58.02 312 TYR C N 1
ATOM 15154 C CA . TYR C 1 312 ? 33.406 57.360 64.126 1.00 63.25 312 TYR C CA 1
ATOM 15155 C C . TYR C 1 312 ? 34.613 58.216 64.510 1.00 69.61 312 TYR C C 1
ATOM 15156 O O . TYR C 1 312 ? 34.993 59.147 63.791 1.00 68.09 312 TYR C O 1
ATOM 15174 N N . THR C 1 313 ? 35.203 57.905 65.659 1.00 69.30 313 THR C N 1
ATOM 15175 C CA . THR C 1 313 ? 36.370 58.608 66.168 1.00 67.65 313 THR C CA 1
ATOM 15176 C C . THR C 1 313 ? 37.489 57.590 66.310 1.00 84.56 313 THR C C 1
ATOM 15177 O O . THR C 1 313 ? 37.270 56.490 66.829 1.00 85.53 313 THR C O 1
ATOM 15188 N N . PHE C 1 314 ? 38.673 57.947 65.826 1.00 86.66 314 PHE C N 1
ATOM 15189 C CA . PHE C 1 314 ? 39.823 57.060 65.921 1.00 92.63 314 PHE C CA 1
ATOM 15190 C C . PHE C 1 314 ? 40.280 56.913 67.369 1.00 96.99 314 PHE C C 1
ATOM 15191 O O . PHE C 1 314 ? 39.924 57.701 68.258 1.00 90.09 314 PHE C O 1
ATOM 15208 N N . ILE C 1 315 ? 41.084 55.868 67.593 1.00 98.49 315 ILE C N 1
ATOM 15209 C CA . ILE C 1 315 ? 41.938 55.819 68.773 1.00 99.74 315 ILE C CA 1
ATOM 15210 C C . ILE C 1 315 ? 43.014 56.906 68.676 1.00 103.44 315 ILE C C 1
ATOM 15211 O O . ILE C 1 315 ? 43.538 57.368 69.700 1.00 101.91 315 ILE C O 1
ATOM 15227 N N . GLY C 1 316 ? 43.364 57.328 67.448 1.00 97.16 316 GLY C N 1
ATOM 15228 C CA . GLY C 1 316 ? 44.059 58.596 67.264 1.00 97.42 316 GLY C CA 1
ATOM 15229 C C . GLY C 1 316 ? 43.390 59.762 67.978 1.00 103.29 316 GLY C C 1
ATOM 15230 O O . GLY C 1 316 ? 44.036 60.784 68.239 1.00 105.94 316 GLY C O 1
ATOM 15234 N N . SER C 1 317 ? 42.074 59.665 68.228 1.00 100.04 317 SER C N 1
ATOM 15235 C CA . SER C 1 317 ? 41.362 60.407 69.279 1.00 102.06 317 SER C CA 1
ATOM 15236 C C . SER C 1 317 ? 41.432 61.931 69.152 1.00 100.32 317 SER C C 1
ATOM 15237 O O . SER C 1 317 ? 40.718 62.641 69.872 1.00 100.94 317 SER C O 1
ATOM 15245 N N . GLY C 1 318 ? 42.306 62.445 68.282 1.00 95.87 318 GLY C N 1
ATOM 15246 C CA . GLY C 1 318 ? 42.216 63.818 67.820 1.00 97.32 318 GLY C CA 1
ATOM 15247 C C . GLY C 1 318 ? 41.723 63.797 66.387 1.00 88.32 318 GLY C C 1
ATOM 15248 O O . GLY C 1 318 ? 42.079 64.662 65.579 1.00 74.60 318 GLY C O 1
ATOM 15252 N N . GLY C 1 319 ? 40.914 62.782 66.070 1.00 80.41 319 GLY C N 1
ATOM 15253 C CA . GLY C 1 319 ? 40.586 62.465 64.700 1.00 79.78 319 GLY C CA 1
ATOM 15254 C C . GLY C 1 319 ? 39.215 61.852 64.568 1.00 75.98 319 GLY C C 1
ATOM 15255 O O . GLY C 1 319 ? 38.797 61.053 65.411 1.00 78.44 319 GLY C O 1
ATOM 15259 N N . ALA C 1 320 ? 38.506 62.229 63.508 1.00 63.43 320 ALA C N 1
ATOM 15260 C CA . ALA C 1 320 ? 37.172 61.737 63.258 1.00 52.63 320 ALA C CA 1
ATOM 15261 C C . ALA C 1 320 ? 37.004 61.427 61.781 1.00 53.32 320 ALA C C 1
ATOM 15262 O O . ALA C 1 320 ? 37.648 62.030 60.923 1.00 53.41 320 ALA C O 1
ATOM 15269 N N . ARG C 1 321 ? 36.113 60.485 61.504 1.00 51.02 321 ARG C N 1
ATOM 15270 C CA . ARG C 1 321 ? 35.749 60.085 60.160 1.00 51.65 321 ARG C CA 1
ATOM 15271 C C . ARG C 1 321 ? 34.254 60.281 59.958 1.00 48.89 321 ARG C C 1
ATOM 15272 O O . ARG C 1 321 ? 33.457 59.781 60.760 1.00 47.83 321 ARG C O 1
ATOM 15293 N N . PHE C 1 322 ? 33.870 60.938 58.854 1.00 46.13 322 PHE C N 1
ATOM 15294 C CA . PHE C 1 322 ? 32.464 61.074 58.471 1.00 42.57 322 PHE C CA 1
ATOM 15295 C C . PHE C 1 322 ? 32.254 60.368 57.143 1.00 38.16 322 PHE C C 1
ATOM 15296 O O . PHE C 1 322 ? 32.996 60.594 56.179 1.00 45.45 322 PHE C O 1
ATOM 15313 N N . MET C 1 323 ? 31.253 59.506 57.099 1.00 48.76 323 MET C N 1
ATOM 15314 C CA . MET C 1 323 ? 30.957 58.703 55.926 1.00 54.35 323 MET C CA 1
ATOM 15315 C C . MET C 1 323 ? 29.617 59.151 55.366 1.00 50.25 323 MET C C 1
ATOM 15316 O O . MET C 1 323 ? 28.645 59.294 56.112 1.00 43.50 323 MET C O 1
ATOM 15330 N N . CYS C 1 324 ? 29.560 59.332 54.058 1.00 42.17 324 CYS C N 1
ATOM 15331 C CA . CYS C 1 324 ? 28.327 59.671 53.371 1.00 46.63 324 CYS C CA 1
ATOM 15332 C C . CYS C 1 324 ? 27.879 58.470 52.561 1.00 48.97 324 CYS C C 1
ATOM 15333 O O . CYS C 1 324 ? 28.722 57.719 52.064 1.00 45.75 324 CYS C O 1
ATOM 15341 N N . SER C 1 325 ? 26.555 58.316 52.411 1.00 43.93 325 SER C N 1
ATOM 15342 C CA . SER C 1 325 ? 25.912 57.198 51.712 1.00 54.91 325 SER C CA 1
ATOM 15343 C C . SER C 1 325 ? 25.033 57.696 50.569 1.00 51.61 325 SER C C 1
ATOM 15344 O O . SER C 1 325 ? 24.822 58.889 50.383 1.00 51.10 325 SER C O 1
ATOM 15352 N N . TRP C 1 326 ? 24.489 56.735 49.826 1.00 48.80 326 TRP C N 1
ATOM 15353 C CA . TRP C 1 326 ? 23.641 57.012 48.677 1.00 50.96 326 TRP C CA 1
ATOM 15354 C C . TRP C 1 326 ? 22.403 57.803 49.052 1.00 46.13 326 TRP C C 1
ATOM 15355 O O . TRP C 1 326 ? 21.819 58.434 48.175 1.00 42.85 326 TRP C O 1
ATOM 15376 N N . ASP C 1 327 ? 21.972 57.724 50.316 1.00 53.73 327 ASP C N 1
ATOM 15377 C CA . ASP C 1 327 ? 20.784 58.389 50.845 1.00 50.33 327 ASP C CA 1
ATOM 15378 C C . ASP C 1 327 ? 21.132 59.518 51.835 1.00 63.01 327 ASP C C 1
ATOM 15379 O O . ASP C 1 327 ? 20.351 59.846 52.737 1.00 57.00 327 ASP C O 1
ATOM 15388 N N . THR C 1 328 ? 22.302 60.126 51.688 1.00 57.57 328 THR C N 1
ATOM 15389 C CA . THR C 1 328 ? 22.664 61.248 52.521 1.00 59.64 328 THR C CA 1
ATOM 15390 C C . THR C 1 328 ? 22.120 62.532 51.899 1.00 56.72 328 THR C C 1
ATOM 15391 O O . THR C 1 328 ? 22.192 62.726 50.684 1.00 52.04 328 THR C O 1
ATOM 15402 N N . GLU C 1 329 ? 21.551 63.388 52.738 1.00 54.38 329 GLU C N 1
ATOM 15403 C CA . GLU C 1 329 ? 20.972 64.654 52.286 1.00 60.86 329 GLU C CA 1
ATOM 15404 C C . GLU C 1 329 ? 22.011 65.756 52.366 1.00 54.96 329 GLU C C 1
ATOM 15405 O O . GLU C 1 329 ? 22.619 65.965 53.421 1.00 55.43 329 GLU C O 1
ATOM 15417 N N . GLU C 1 330 ? 22.230 66.435 51.236 1.00 56.08 330 GLU C N 1
ATOM 15418 C CA . GLU C 1 330 ? 23.114 67.597 51.207 1.00 62.08 330 GLU C CA 1
ATOM 15419 C C . GLU C 1 330 ? 22.814 68.598 52.323 1.00 57.41 330 GLU C C 1
ATOM 15420 O O . GLU C 1 330 ? 23.731 69.261 52.826 1.00 62.05 330 GLU C O 1
ATOM 15432 N N . GLU C 1 331 ? 21.550 68.736 52.721 1.00 56.87 331 GLU C N 1
ATOM 15433 C CA . GLU C 1 331 ? 21.244 69.735 53.739 1.00 70.11 331 GLU C CA 1
ATOM 15434 C C . GLU C 1 331 ? 21.843 69.333 55.060 1.00 63.68 331 GLU C C 1
ATOM 15435 O O . GLU C 1 331 ? 22.396 70.181 55.777 1.00 59.08 331 GLU C O 1
ATOM 15447 N N . ARG C 1 332 ? 21.763 68.033 55.379 1.00 65.20 332 ARG C N 1
ATOM 15448 C CA . ARG C 1 332 ? 22.412 67.502 56.571 1.00 58.55 332 ARG C CA 1
ATOM 15449 C C . ARG C 1 332 ? 23.914 67.722 56.502 1.00 47.69 332 ARG C C 1
ATOM 15450 O O . ARG C 1 332 ? 24.552 68.037 57.514 1.00 54.43 332 ARG C O 1
ATOM 15471 N N . VAL C 1 333 ? 24.495 67.611 55.305 1.00 44.73 333 VAL C N 1
ATOM 15472 C CA . VAL C 1 333 ? 25.916 67.907 55.171 1.00 58.23 333 VAL C CA 1
ATOM 15473 C C . VAL C 1 333 ? 26.198 69.364 55.536 1.00 53.18 333 VAL C C 1
ATOM 15474 O O . VAL C 1 333 ? 27.179 69.657 56.223 1.00 39.89 333 VAL C O 1
ATOM 15487 N N . ARG C 1 334 ? 25.355 70.300 55.065 1.00 57.12 334 ARG C N 1
ATOM 15488 C CA . ARG C 1 334 ? 25.574 71.720 55.365 1.00 54.68 334 ARG C CA 1
ATOM 15489 C C . ARG C 1 334 ? 25.361 71.997 56.848 1.00 42.71 334 ARG C C 1
ATOM 15490 O O . ARG C 1 334 ? 26.170 72.666 57.487 1.00 45.45 334 ARG C O 1
ATOM 15511 N N . GLU C 1 335 ? 24.340 71.390 57.435 1.00 41.45 335 GLU C N 1
ATOM 15512 C CA . GLU C 1 335 ? 24.121 71.524 58.862 1.00 41.96 335 GLU C CA 1
ATOM 15513 C C . GLU C 1 335 ? 25.316 71.002 59.666 1.00 57.64 335 GLU C C 1
ATOM 15514 O O . GLU C 1 335 ? 25.803 71.676 60.588 1.00 66.96 335 GLU C O 1
ATOM 15526 N N . LEU C 1 336 ? 25.825 69.815 59.318 1.00 55.66 336 LEU C N 1
ATOM 15527 C CA . LEU C 1 336 ? 27.002 69.294 60.007 1.00 52.57 336 LEU C CA 1
ATOM 15528 C C . LEU C 1 336 ? 28.168 70.257 59.876 1.00 46.42 336 LEU C C 1
ATOM 15529 O O . LEU C 1 336 ? 28.846 70.567 60.864 1.00 49.28 336 LEU C O 1
ATOM 15545 N N . ALA C 1 337 ? 28.440 70.717 58.648 1.00 46.18 337 ALA C N 1
ATOM 15546 C CA . ALA C 1 337 ? 29.518 71.682 58.446 1.00 52.22 337 ALA C CA 1
ATOM 15547 C C . ALA C 1 337 ? 29.291 72.951 59.261 1.00 48.21 337 ALA C C 1
ATOM 15548 O O . ALA C 1 337 ? 30.242 73.523 59.804 1.00 49.76 337 ALA C O 1
ATOM 15555 N N . ALA C 1 338 ? 28.043 73.398 59.376 1.00 47.14 338 ALA C N 1
ATOM 15556 C CA . ALA C 1 338 ? 27.781 74.630 60.118 1.00 65.26 338 ALA C CA 1
ATOM 15557 C C . ALA C 1 338 ? 28.112 74.436 61.597 1.00 57.94 338 ALA C C 1
ATOM 15558 O O . ALA C 1 338 ? 28.856 75.233 62.187 1.00 51.49 338 ALA C O 1
ATOM 15565 N N . ASP C 1 339 ? 27.617 73.339 62.193 1.00 56.96 339 ASP C N 1
ATOM 15566 C CA . ASP C 1 339 ? 27.943 73.012 63.585 1.00 51.03 339 ASP C CA 1
ATOM 15567 C C . ASP C 1 339 ? 29.442 72.868 63.816 1.00 52.38 339 ASP C C 1
ATOM 15568 O O . ASP C 1 339 ? 29.941 73.214 64.894 1.00 57.63 339 ASP C O 1
ATOM 15577 N N . ILE C 1 340 ? 30.187 72.359 62.839 1.00 57.56 340 ILE C N 1
ATOM 15578 C CA . ILE C 1 340 ? 31.638 72.277 63.011 1.00 59.04 340 ILE C CA 1
ATOM 15579 C C . ILE C 1 340 ? 32.251 73.675 63.008 1.00 55.60 340 ILE C C 1
ATOM 15580 O O . ILE C 1 340 ? 33.157 73.979 63.801 1.00 51.43 340 ILE C O 1
ATOM 15596 N N . ARG C 1 341 ? 31.803 74.528 62.077 1.00 58.13 341 ARG C N 1
ATOM 15597 C CA . ARG C 1 341 ? 32.232 75.923 62.052 1.00 62.52 341 ARG C CA 1
ATOM 15598 C C . ARG C 1 341 ? 31.888 76.630 63.365 1.00 59.98 341 ARG C C 1
ATOM 15599 O O . ARG C 1 341 ? 32.756 77.252 63.979 1.00 59.04 341 ARG C O 1
ATOM 15620 N N . SER C 1 342 ? 30.632 76.535 63.829 1.00 46.74 342 SER C N 1
ATOM 15621 C CA . SER C 1 342 ? 30.292 77.156 65.118 1.00 53.89 342 SER C CA 1
ATOM 15622 C C . SER C 1 342 ? 31.281 76.770 66.197 1.00 66.54 342 SER C C 1
ATOM 15623 O O . SER C 1 342 ? 31.863 77.624 66.874 1.00 69.58 342 SER C O 1
ATOM 15631 N N . ILE C 1 343 ? 31.450 75.459 66.381 1.00 72.72 343 ILE C N 1
ATOM 15632 C CA . ILE C 1 343 ? 32.174 74.921 67.511 1.00 54.65 343 ILE C CA 1
ATOM 15633 C C . ILE C 1 343 ? 33.637 75.293 67.469 1.00 62.75 343 ILE C C 1
ATOM 15634 O O . ILE C 1 343 ? 34.293 75.299 68.510 1.00 74.31 343 ILE C O 1
ATOM 15650 N N . ILE C 1 344 ? 34.179 75.595 66.301 1.00 67.48 344 ILE C N 1
ATOM 15651 C CA . ILE C 1 344 ? 35.602 75.925 66.205 1.00 78.00 344 ILE C CA 1
ATOM 15652 C C . ILE C 1 344 ? 35.835 77.431 66.328 1.00 88.91 344 ILE C C 1
ATOM 15653 O O . ILE C 1 344 ? 36.807 77.872 66.950 1.00 93.89 344 ILE C O 1
ATOM 15669 N N . THR C 1 345 ? 34.987 78.250 65.717 1.00 78.41 345 THR C N 1
ATOM 15670 C CA . THR C 1 345 ? 35.300 79.664 65.625 1.00 78.13 345 THR C CA 1
ATOM 15671 C C . THR C 1 345 ? 34.849 80.407 66.877 1.00 81.56 345 THR C C 1
ATOM 15672 O O . THR C 1 345 ? 35.623 81.168 67.466 1.00 83.63 345 THR C O 1
ATOM 15683 N N . ALA C 1 346 ? 33.610 80.169 67.295 1.00 92.33 346 ALA C N 1
ATOM 15684 C CA . ALA C 1 346 ? 32.963 80.871 68.412 1.00 103.80 346 ALA C CA 1
ATOM 15685 C C . ALA C 1 346 ? 33.893 81.502 69.463 1.00 93.29 346 ALA C C 1
ATOM 15686 O O . ALA C 1 346 ? 34.751 80.832 70.042 1.00 95.62 346 ALA C O 1
ATOM 15693 N N . SER D 1 5 ? 3.919 27.675 37.305 1.00 90.13 5 SER D N 1
ATOM 15694 C CA . SER D 1 5 ? 3.231 27.980 38.560 1.00 107.64 5 SER D CA 1
ATOM 15695 C C . SER D 1 5 ? 4.082 27.565 39.798 1.00 109.51 5 SER D C 1
ATOM 15696 O O . SER D 1 5 ? 5.177 28.112 40.032 1.00 98.43 5 SER D O 1
ATOM 15701 N N . GLN D 1 6 ? 3.588 26.605 40.586 1.00 109.54 6 GLN D N 1
ATOM 15702 C CA . GLN D 1 6 ? 4.268 26.147 41.786 1.00 104.99 6 GLN D CA 1
ATOM 15703 C C . GLN D 1 6 ? 4.412 24.631 41.738 1.00 101.71 6 GLN D C 1
ATOM 15704 O O . GLN D 1 6 ? 3.571 23.927 41.171 1.00 95.02 6 GLN D O 1
ATOM 15718 N N . GLN D 1 7 ? 5.495 24.144 42.342 1.00 101.05 7 GLN D N 1
ATOM 15719 C CA . GLN D 1 7 ? 5.948 22.758 42.262 1.00 92.39 7 GLN D CA 1
ATOM 15720 C C . GLN D 1 7 ? 6.060 22.173 43.674 1.00 69.50 7 GLN D C 1
ATOM 15721 O O . GLN D 1 7 ? 5.756 22.828 44.666 1.00 67.58 7 GLN D O 1
ATOM 15735 N N . PHE D 1 8 ? 6.560 20.932 43.736 1.00 69.29 8 PHE D N 1
ATOM 15736 C CA . PHE D 1 8 ? 6.668 20.151 44.963 1.00 69.18 8 PHE D CA 1
ATOM 15737 C C . PHE D 1 8 ? 8.092 19.631 45.197 1.00 64.24 8 PHE D C 1
ATOM 15738 O O . PHE D 1 8 ? 8.273 18.662 45.935 1.00 55.33 8 PHE D O 1
ATOM 15755 N N . ALA D 1 9 ? 9.099 20.252 44.571 1.00 60.60 9 ALA D N 1
ATOM 15756 C CA . ALA D 1 9 ? 10.507 19.921 44.809 1.00 78.03 9 ALA D CA 1
ATOM 15757 C C . ALA D 1 9 ? 10.944 20.270 46.234 1.00 72.07 9 ALA D C 1
ATOM 15758 O O . ALA D 1 9 ? 11.358 19.392 46.990 1.00 74.22 9 ALA D O 1
ATOM 15765 N N . SER D 1 10 ? 10.887 21.545 46.619 1.00 68.81 10 SER D N 1
ATOM 15766 C CA . SER D 1 10 ? 11.312 21.889 47.974 1.00 80.63 10 SER D CA 1
ATOM 15767 C C . SER D 1 10 ? 10.618 23.154 48.450 1.00 79.56 10 SER D C 1
ATOM 15768 O O . SER D 1 10 ? 10.377 24.075 47.663 1.00 77.74 10 SER D O 1
ATOM 15776 N N . ASP D 1 11 ? 10.332 23.203 49.777 1.00 69.37 11 ASP D N 1
ATOM 15777 C CA . ASP D 1 11 ? 9.941 24.481 50.391 1.00 74.26 11 ASP D CA 1
ATOM 15778 C C . ASP D 1 11 ? 11.087 25.609 50.294 1.00 76.32 11 ASP D C 1
ATOM 15779 O O . ASP D 1 11 ? 10.861 26.712 50.839 1.00 69.88 11 ASP D O 1
ATOM 15788 N N . ASN D 1 12 ? 12.229 25.367 49.631 1.00 78.61 12 ASN D N 1
ATOM 15789 C CA . ASN D 1 12 ? 13.238 26.391 49.362 1.00 81.22 12 ASN D CA 1
ATOM 15790 C C . ASN D 1 12 ? 12.940 27.270 48.153 1.00 68.06 12 ASN D C 1
ATOM 15791 O O . ASN D 1 12 ? 13.640 28.262 47.953 1.00 72.96 12 ASN D O 1
ATOM 15802 N N . TYR D 1 13 ? 11.972 26.914 47.319 1.00 72.96 13 TYR D N 1
ATOM 15803 C CA . TYR D 1 13 ? 11.693 27.651 46.097 1.00 78.38 13 TYR D CA 1
ATOM 15804 C C . TYR D 1 13 ? 10.645 28.721 46.307 1.00 69.00 13 TYR D C 1
ATOM 15805 O O . TYR D 1 13 ? 10.433 29.557 45.418 1.00 71.47 13 TYR D O 1
ATOM 15823 N N . SER D 1 14 ? 9.964 28.678 47.443 1.00 55.25 14 SER D N 1
ATOM 15824 C CA . SER D 1 14 ? 8.903 29.614 47.719 1.00 57.35 14 SER D CA 1
ATOM 15825 C C . SER D 1 14 ? 9.491 30.992 47.996 1.00 59.86 14 SER D C 1
ATOM 15826 O O . SER D 1 14 ? 10.706 31.185 48.117 1.00 55.33 14 SER D O 1
ATOM 15834 N N . GLY D 1 15 ? 8.615 31.979 48.067 1.00 58.38 15 GLY D N 1
ATOM 15835 C CA . GLY D 1 15 ? 9.036 33.358 48.133 1.00 53.92 15 GLY D CA 1
ATOM 15836 C C . GLY D 1 15 ? 8.889 33.900 49.533 1.00 49.67 15 GLY D C 1
ATOM 15837 O O . GLY D 1 15 ? 8.686 33.158 50.501 1.00 48.74 15 GLY D O 1
ATOM 15841 N N . ILE D 1 16 ? 8.950 35.232 49.615 1.00 41.15 16 ILE D N 1
ATOM 15842 C CA . ILE D 1 16 ? 8.859 35.933 50.884 1.00 42.82 16 ILE D CA 1
ATOM 15843 C C . ILE D 1 16 ? 7.385 36.094 51.205 1.00 46.98 16 ILE D C 1
ATOM 15844 O O . ILE D 1 16 ? 6.626 36.680 50.423 1.00 54.82 16 ILE D O 1
ATOM 15860 N N . CYS D 1 17 ? 6.973 35.568 52.350 1.00 43.96 17 CYS D N 1
ATOM 15861 C CA . CYS D 1 17 ? 5.619 35.698 52.755 1.00 42.21 17 CYS D CA 1
ATOM 15862 C C . CYS D 1 17 ? 5.282 37.167 53.034 1.00 53.22 17 CYS D C 1
ATOM 15863 O O . CYS D 1 17 ? 6.165 38.020 53.114 1.00 49.13 17 CYS D O 1
ATOM 15871 N N . PRO D 1 18 ? 3.988 37.496 53.134 1.00 51.96 18 PRO D N 1
ATOM 15872 C CA . PRO D 1 18 ? 3.629 38.910 53.287 1.00 45.80 18 PRO D CA 1
ATOM 15873 C C . PRO D 1 18 ? 4.016 39.488 54.611 1.00 38.87 18 PRO D C 1
ATOM 15874 O O . PRO D 1 18 ? 4.451 40.645 54.653 1.00 38.44 18 PRO D O 1
ATOM 15885 N N . GLU D 1 19 ? 3.823 38.759 55.706 1.00 44.20 19 GLU D N 1
ATOM 15886 C CA . GLU D 1 19 ? 4.206 39.322 56.987 1.00 41.18 19 GLU D CA 1
ATOM 15887 C C . GLU D 1 19 ? 5.702 39.621 57.016 1.00 49.25 19 GLU D C 1
ATOM 15888 O O . GLU D 1 19 ? 6.134 40.571 57.672 1.00 50.21 19 GLU D O 1
ATOM 15900 N N . ALA D 1 20 ? 6.497 38.865 56.268 1.00 50.13 20 ALA D N 1
ATOM 15901 C CA . ALA D 1 20 ? 7.932 39.095 56.310 1.00 52.06 20 ALA D CA 1
ATOM 15902 C C . ALA D 1 20 ? 8.309 40.234 55.388 1.00 47.61 20 ALA D C 1
ATOM 15903 O O . ALA D 1 20 ? 9.158 41.056 55.737 1.00 49.50 20 ALA D O 1
ATOM 15910 N N . TRP D 1 21 ? 7.695 40.299 54.213 1.00 43.16 21 TRP D N 1
ATOM 15911 C CA . TRP D 1 21 ? 7.912 41.439 53.323 1.00 48.89 21 TRP D CA 1
ATOM 15912 C C . TRP D 1 21 ? 7.533 42.749 54.000 1.00 46.41 21 TRP D C 1
ATOM 15913 O O . TRP D 1 21 ? 8.280 43.733 53.949 1.00 43.53 21 TRP D O 1
ATOM 15934 N N . ALA D 1 22 ? 6.368 42.779 54.637 1.00 42.25 22 ALA D N 1
ATOM 15935 C CA . ALA D 1 22 ? 5.943 43.974 55.357 1.00 54.97 22 ALA D CA 1
ATOM 15936 C C . ALA D 1 22 ? 6.983 44.405 56.385 1.00 49.74 22 ALA D C 1
ATOM 15937 O O . ALA D 1 22 ? 7.343 45.582 56.456 1.00 50.47 22 ALA D O 1
ATOM 15944 N N . ALA D 1 23 ? 7.478 43.464 57.194 1.00 56.22 23 ALA D N 1
ATOM 15945 C CA . ALA D 1 23 ? 8.455 43.803 58.238 1.00 43.90 23 ALA D CA 1
ATOM 15946 C C . ALA D 1 23 ? 9.713 44.422 57.653 1.00 39.94 23 ALA D C 1
ATOM 15947 O O . ALA D 1 23 ? 10.246 45.389 58.201 1.00 44.98 23 ALA D O 1
ATOM 15954 N N . MET D 1 24 ? 10.189 43.885 56.527 1.00 38.62 24 MET D N 1
ATOM 15955 C CA . MET D 1 24 ? 11.364 44.419 55.844 1.00 40.74 24 MET D CA 1
ATOM 15956 C C . MET D 1 24 ? 11.095 45.816 55.301 1.00 52.20 24 MET D C 1
ATOM 15957 O O . MET D 1 24 ? 12.001 46.660 55.232 1.00 42.44 24 MET D O 1
ATOM 15971 N N . GLU D 1 25 ? 9.862 46.055 54.851 1.00 58.21 25 GLU D N 1
ATOM 15972 C CA . GLU D 1 25 ? 9.490 47.379 54.379 1.00 55.37 25 GLU D CA 1
ATOM 15973 C C . GLU D 1 25 ? 9.550 48.382 55.525 1.00 48.63 25 GLU D C 1
ATOM 15974 O O . GLU D 1 25 ? 10.194 49.426 55.403 1.00 46.19 25 GLU D O 1
ATOM 15986 N N . LYS D 1 26 ? 8.926 48.064 56.667 1.00 51.01 26 LYS D N 1
ATOM 15987 C CA . LYS D 1 26 ? 8.989 48.986 57.801 1.00 57.36 26 LYS D CA 1
ATOM 15988 C C . LYS D 1 26 ? 10.434 49.189 58.249 1.00 61.50 26 LYS D C 1
ATOM 15989 O O . LYS D 1 26 ? 10.868 50.326 58.497 1.00 52.67 26 LYS D O 1
ATOM 16008 N N . ALA D 1 27 ? 11.201 48.098 58.346 1.00 53.30 27 ALA D N 1
ATOM 16009 C CA . ALA D 1 27 ? 12.597 48.222 58.753 1.00 55.82 27 ALA D CA 1
ATOM 16010 C C . ALA D 1 27 ? 13.438 49.046 57.771 1.00 50.37 27 ALA D C 1
ATOM 16011 O O . ALA D 1 27 ? 14.561 49.416 58.115 1.00 50.31 27 ALA D O 1
ATOM 16018 N N . ASN D 1 28 ? 12.945 49.328 56.561 1.00 45.10 28 ASN D N 1
ATOM 16019 C CA . ASN D 1 28 ? 13.685 50.112 55.586 1.00 48.29 28 ASN D CA 1
ATOM 16020 C C . ASN D 1 28 ? 13.335 51.615 55.608 1.00 64.69 28 ASN D C 1
ATOM 16021 O O . ASN D 1 28 ? 13.573 52.304 54.613 1.00 63.81 28 ASN D O 1
ATOM 16032 N N . HIS D 1 29 ? 12.793 52.139 56.698 1.00 60.95 29 HIS D N 1
ATOM 16033 C CA . HIS D 1 29 ? 12.541 53.573 56.822 1.00 77.36 29 HIS D CA 1
ATOM 16034 C C . HIS D 1 29 ? 13.468 54.115 57.896 1.00 88.90 29 HIS D C 1
ATOM 16035 O O . HIS D 1 29 ? 13.211 53.952 59.093 1.00 95.36 29 HIS D O 1
ATOM 16049 N N . GLY D 1 30 ? 14.546 54.748 57.452 0.83 91.10 30 GLY D N 1
ATOM 16050 C CA . GLY D 1 30 ? 15.520 55.378 58.318 0.83 93.88 30 GLY D CA 1
ATOM 16051 C C . GLY D 1 30 ? 16.852 54.648 58.269 0.83 107.07 30 GLY D C 1
ATOM 16052 O O . GLY D 1 30 ? 17.047 53.678 57.531 0.83 90.89 30 GLY D O 1
ATOM 16056 N N . HIS D 1 31 ? 17.780 55.165 59.068 0.77 111.28 31 HIS D N 1
ATOM 16057 C CA . HIS D 1 31 ? 19.056 54.523 59.340 0.77 98.42 31 HIS D CA 1
ATOM 16058 C C . HIS D 1 31 ? 18.976 53.771 60.667 0.77 98.48 31 HIS D C 1
ATOM 16059 O O . HIS D 1 31 ? 18.176 54.098 61.554 0.77 91.57 31 HIS D O 1
ATOM 16073 N N . ASP D 1 32 ? 19.829 52.755 60.793 0.87 99.26 32 ASP D N 1
ATOM 16074 C CA . ASP D 1 32 ? 19.883 51.940 61.999 0.87 99.72 32 ASP D CA 1
ATOM 16075 C C . ASP D 1 32 ? 21.326 51.505 62.213 0.87 85.44 32 ASP D C 1
ATOM 16076 O O . ASP D 1 32 ? 22.097 51.381 61.253 0.87 80.16 32 ASP D O 1
ATOM 16085 N N . ARG D 1 33 ? 21.679 51.274 63.481 0.83 94.50 33 ARG D N 1
ATOM 16086 C CA . ARG D 1 33 ? 23.019 50.813 63.837 0.83 92.65 33 ARG D CA 1
ATOM 16087 C C . ARG D 1 33 ? 23.210 49.353 63.410 0.83 93.29 33 ARG D C 1
ATOM 16088 O O . ARG D 1 33 ? 22.253 48.570 63.331 0.83 92.98 33 ARG D O 1
ATOM 16109 N N . ALA D 1 34 ? 24.467 48.992 63.132 0.73 89.89 34 ALA D N 1
ATOM 16110 C CA . ALA D 1 34 ? 24.803 47.794 62.371 0.73 80.13 34 ALA D CA 1
ATOM 16111 C C . ALA D 1 34 ? 25.089 46.601 63.285 0.73 78.01 34 ALA D C 1
ATOM 16112 O O . ALA D 1 34 ? 25.101 46.706 64.517 0.73 75.39 34 ALA D O 1
ATOM 16119 N N . TYR D 1 35 ? 25.272 45.436 62.642 0.88 80.57 35 TYR D N 1
ATOM 16120 C CA . TYR D 1 35 ? 25.826 44.217 63.237 0.88 65.05 35 TYR D CA 1
ATOM 16121 C C . TYR D 1 35 ? 24.995 43.697 64.425 0.88 71.13 35 TYR D C 1
ATOM 16122 O O . TYR D 1 35 ? 25.487 42.909 65.244 0.88 74.07 35 TYR D O 1
ATOM 16140 N N . GLY D 1 36 ? 23.725 44.081 64.526 0.79 68.40 36 GLY D N 1
ATOM 16141 C CA . GLY D 1 36 ? 22.846 43.600 65.581 0.79 61.97 36 GLY D CA 1
ATOM 16142 C C . GLY D 1 36 ? 22.310 44.660 66.533 0.79 74.59 36 GLY D C 1
ATOM 16143 O O . GLY D 1 36 ? 21.373 44.361 67.284 0.79 71.44 36 GLY D O 1
ATOM 16147 N N . ASP D 1 37 ? 22.822 45.891 66.549 0.85 80.97 37 ASP D N 1
ATOM 16148 C CA . ASP D 1 37 ? 22.499 46.835 67.628 0.85 87.87 37 ASP D CA 1
ATOM 16149 C C . ASP D 1 37 ? 21.373 47.789 67.221 0.85 87.59 37 ASP D C 1
ATOM 16150 O O . ASP D 1 37 ? 21.538 49.004 67.194 0.85 88.75 37 ASP D O 1
ATOM 16159 N N . ASP D 1 38 ? 20.199 47.220 66.942 1.00 87.21 38 ASP D N 1
ATOM 16160 C CA . ASP D 1 38 ? 19.069 47.972 66.414 1.00 84.61 38 ASP D CA 1
ATOM 16161 C C . ASP D 1 38 ? 17.795 47.514 67.108 1.00 76.39 38 ASP D C 1
ATOM 16162 O O . ASP D 1 38 ? 17.764 46.477 67.782 1.00 67.21 38 ASP D O 1
ATOM 16171 N N . GLN D 1 39 ? 16.724 48.293 66.910 0.96 70.57 39 GLN D N 1
ATOM 16172 C CA . GLN D 1 39 ? 15.471 48.007 67.603 0.96 67.58 39 GLN D CA 1
ATOM 16173 C C . GLN D 1 39 ? 14.807 46.753 67.066 0.96 58.10 39 GLN D C 1
ATOM 16174 O O . GLN D 1 39 ? 14.144 46.036 67.828 0.96 55.13 39 GLN D O 1
ATOM 16188 N N . TRP D 1 40 ? 14.959 46.483 65.761 1.00 57.47 40 TRP D N 1
ATOM 16189 C CA . TRP D 1 40 ? 14.351 45.302 65.162 1.00 50.90 40 TRP D CA 1
ATOM 16190 C C . TRP D 1 40 ? 14.929 44.027 65.754 1.00 54.40 40 TRP D C 1
ATOM 16191 O O . TRP D 1 40 ? 14.192 43.076 66.069 1.00 45.19 40 TRP D O 1
ATOM 16212 N N . THR D 1 41 ? 16.251 44.005 65.935 1.00 47.27 41 THR D N 1
ATOM 16213 C CA . THR D 1 41 ? 16.908 42.830 66.482 1.00 44.41 41 THR D CA 1
ATOM 16214 C C . THR D 1 41 ? 16.499 42.625 67.930 1.00 46.71 41 THR D C 1
ATOM 16215 O O . THR D 1 41 ? 16.250 41.492 68.370 1.00 46.74 41 THR D O 1
ATOM 16226 N N . GLU D 1 42 ? 16.381 43.711 68.680 1.00 53.49 42 GLU D N 1
ATOM 16227 C CA . GLU D 1 42 ? 15.975 43.580 70.069 1.00 47.24 42 GLU D CA 1
ATOM 16228 C C . GLU D 1 42 ? 14.551 43.090 70.133 1.00 43.21 42 GLU D C 1
ATOM 16229 O O . GLU D 1 42 ? 14.229 42.156 70.894 1.00 45.58 42 GLU D O 1
ATOM 16241 N N . ARG D 1 43 ? 13.693 43.673 69.297 1.00 47.00 43 ARG D N 1
ATOM 16242 C CA . ARG D 1 43 ? 12.296 43.257 69.285 1.00 49.62 43 ARG D CA 1
ATOM 16243 C C . ARG D 1 43 ? 12.190 41.786 68.905 1.00 45.59 43 ARG D C 1
ATOM 16244 O O . ARG D 1 43 ? 11.514 41.007 69.594 1.00 47.14 43 ARG D O 1
ATOM 16265 N N . ALA D 1 44 ? 12.903 41.365 67.849 1.00 44.49 44 ALA D N 1
ATOM 16266 C CA . ALA D 1 44 ? 12.860 39.946 67.461 1.00 48.54 44 ALA D CA 1
ATOM 16267 C C . ALA D 1 44 ? 13.251 39.034 68.618 1.00 40.48 44 ALA D C 1
ATOM 16268 O O . ALA D 1 44 ? 12.567 38.045 68.896 1.00 36.79 44 ALA D O 1
ATOM 16275 N N . SER D 1 45 ? 14.321 39.382 69.336 1.00 37.60 45 SER D N 1
ATOM 16276 C CA . SER D 1 45 ? 14.797 38.531 70.432 1.00 48.35 45 SER D CA 1
ATOM 16277 C C . SER D 1 45 ? 13.776 38.444 71.548 1.00 42.34 45 SER D C 1
ATOM 16278 O O . SER D 1 45 ? 13.619 37.389 72.184 1.00 43.00 45 SER D O 1
ATOM 16286 N N . GLU D 1 46 ? 13.128 39.576 71.843 0.98 43.58 46 GLU D N 1
ATOM 16287 C CA . GLU D 1 46 ? 12.050 39.594 72.821 0.98 46.07 46 GLU D CA 1
ATOM 16288 C C . GLU D 1 46 ? 10.890 38.694 72.403 0.98 46.41 46 GLU D C 1
ATOM 16289 O O . GLU D 1 46 ? 10.348 37.959 73.239 0.98 47.51 46 GLU D O 1
ATOM 16301 N N . TYR D 1 47 ? 10.484 38.730 71.119 1.00 37.25 47 TYR D N 1
ATOM 16302 C CA . TYR D 1 47 ? 9.470 37.776 70.678 1.00 47.36 47 TYR D CA 1
ATOM 16303 C C . TYR D 1 47 ? 9.924 36.339 70.908 1.00 49.41 47 TYR D C 1
ATOM 16304 O O . TYR D 1 47 ? 9.125 35.500 71.345 1.00 46.13 47 TYR D O 1
ATOM 16322 N N . PHE D 1 48 ? 11.198 36.022 70.613 1.00 38.06 48 PHE D N 1
ATOM 16323 C CA . PHE D 1 48 ? 11.645 34.652 70.832 1.00 33.60 48 PHE D CA 1
ATOM 16324 C C . PHE D 1 48 ? 11.563 34.324 72.306 1.00 42.78 48 PHE D C 1
ATOM 16325 O O . PHE D 1 48 ? 11.102 33.241 72.681 1.00 48.54 48 PHE D O 1
ATOM 16342 N N . ARG D 1 49 ? 11.980 35.263 73.168 0.98 42.47 49 ARG D N 1
ATOM 16343 C CA . ARG D 1 49 ? 11.993 34.974 74.605 0.98 53.16 49 ARG D CA 1
ATOM 16344 C C . ARG D 1 49 ? 10.592 34.640 75.119 0.98 44.10 49 ARG D C 1
ATOM 16345 O O . ARG D 1 49 ? 10.381 33.608 75.771 0.98 47.94 49 ARG D O 1
ATOM 16366 N N . ASN D 1 50 ? 9.614 35.497 74.819 0.88 46.49 50 ASN D N 1
ATOM 16367 C CA . ASN D 1 50 ? 8.224 35.205 75.173 0.88 49.47 50 ASN D CA 1
ATOM 16368 C C . ASN D 1 50 ? 7.732 33.927 74.511 0.88 46.03 50 ASN D C 1
ATOM 16369 O O . ASN D 1 50 ? 7.062 33.109 75.147 0.88 46.42 50 ASN D O 1
ATOM 16380 N N . LEU D 1 51 ? 8.066 33.722 73.240 1.00 43.60 51 LEU D N 1
ATOM 16381 C CA . LEU D 1 51 ? 7.548 32.560 72.528 1.00 39.09 51 LEU D CA 1
ATOM 16382 C C . LEU D 1 51 ? 8.044 31.267 73.144 1.00 42.44 51 LEU D C 1
ATOM 16383 O O . LEU D 1 51 ? 7.290 30.298 73.253 1.00 47.84 51 LEU D O 1
ATOM 16399 N N . PHE D 1 52 ? 9.309 31.222 73.556 1.00 43.85 52 PHE D N 1
ATOM 16400 C CA . PHE D 1 52 ? 9.825 29.998 74.149 1.00 42.58 52 PHE D CA 1
ATOM 16401 C C . PHE D 1 52 ? 9.695 29.973 75.662 1.00 41.83 52 PHE D C 1
ATOM 16402 O O . PHE D 1 52 ? 9.962 28.934 76.277 1.00 56.93 52 PHE D O 1
ATOM 16419 N N . GLU D 1 53 ? 9.263 31.077 76.261 1.00 42.73 53 GLU D N 1
ATOM 16420 C CA . GLU D 1 53 ? 9.026 31.170 77.696 1.00 50.69 53 GLU D CA 1
ATOM 16421 C C . GLU D 1 53 ? 10.318 31.014 78.504 1.00 45.12 53 GLU D C 1
ATOM 16422 O O . GLU D 1 53 ? 10.348 30.343 79.535 1.00 41.54 53 GLU D O 1
ATOM 16434 N N . THR D 1 54 ? 11.389 31.648 78.042 1.00 49.47 54 THR D N 1
ATOM 16435 C CA . THR D 1 54 ? 12.670 31.532 78.723 1.00 45.42 54 THR D CA 1
ATOM 16436 C C . THR D 1 54 ? 13.585 32.649 78.237 1.00 45.44 54 THR D C 1
ATOM 16437 O O . THR D 1 54 ? 13.444 33.153 77.120 1.00 42.26 54 THR D O 1
ATOM 16448 N N . ASP D 1 55 ? 14.531 33.022 79.084 1.00 45.95 55 ASP D N 1
ATOM 16449 C CA . ASP D 1 55 ? 15.576 33.969 78.695 0.92 55.10 55 ASP D CA 1
ATOM 16450 C C . ASP D 1 55 ? 16.619 33.192 77.895 1.00 51.47 55 ASP D C 1
ATOM 16451 O O . ASP D 1 55 ? 17.616 32.711 78.430 0.87 51.70 55 ASP D O 1
ATOM 16460 N N . CYS D 1 56 ? 16.345 33.015 76.598 1.00 49.53 56 CYS D N 1
ATOM 16461 C CA . CYS D 1 56 ? 17.256 32.361 75.667 1.00 35.52 56 CYS D CA 1
ATOM 16462 C C . CYS D 1 56 ? 18.083 33.430 74.968 1.00 51.07 56 CYS D C 1
ATOM 16463 O O . CYS D 1 56 ? 17.642 34.583 74.813 1.00 41.52 56 CYS D O 1
ATOM 16471 N N . GLU D 1 57 ? 19.322 33.065 74.628 1.00 32.11 57 GLU D N 1
ATOM 16472 C CA . GLU D 1 57 ? 20.197 33.963 73.897 1.00 45.77 57 GLU D CA 1
ATOM 16473 C C . GLU D 1 57 ? 19.897 33.768 72.427 1.00 35.51 57 GLU D C 1
ATOM 16474 O O . GLU D 1 57 ? 19.749 32.625 71.968 1.00 40.13 57 GLU D O 1
ATOM 16486 N N . VAL D 1 58 ? 19.787 34.877 71.691 1.00 38.59 58 VAL D N 1
ATOM 16487 C CA . VAL D 1 58 ? 19.363 34.833 70.292 1.00 33.16 58 VAL D CA 1
ATOM 16488 C C . VAL D 1 58 ? 20.424 35.384 69.355 1.00 32.08 58 VAL D C 1
ATOM 16489 O O . VAL D 1 58 ? 20.839 36.547 69.482 1.00 40.56 58 VAL D O 1
ATOM 16502 N N . PHE D 1 59 ? 20.741 34.602 68.316 1.00 33.20 59 PHE D N 1
ATOM 16503 C CA . PHE D 1 59 ? 21.607 35.050 67.231 1.00 32.24 59 PHE D CA 1
ATOM 16504 C C . PHE D 1 59 ? 20.947 34.803 65.879 1.00 32.27 59 PHE D C 1
ATOM 16505 O O . PHE D 1 59 ? 20.090 33.941 65.733 1.00 35.18 59 PHE D O 1
ATOM 16522 N N . PHE D 1 60 ? 21.386 35.565 64.882 1.00 32.93 60 PHE D N 1
ATOM 16523 C CA . PHE D 1 60 ? 20.943 35.419 63.507 1.00 41.04 60 PHE D CA 1
ATOM 16524 C C . PHE D 1 60 ? 22.123 35.098 62.608 1.00 42.06 60 PHE D C 1
ATOM 16525 O O . PHE D 1 60 ? 23.122 35.810 62.630 1.00 41.20 60 PHE D O 1
ATOM 16542 N N . ALA D 1 61 ? 22.003 34.043 61.815 1.00 37.95 61 ALA D N 1
ATOM 16543 C CA . ALA D 1 61 ? 22.955 33.757 60.748 1.00 37.37 61 ALA D CA 1
ATOM 16544 C C . ALA D 1 61 ? 22.250 33.778 59.384 1.00 37.38 61 ALA D C 1
ATOM 16545 O O . ALA D 1 61 ? 21.033 33.848 59.297 1.00 33.79 61 ALA D O 1
ATOM 16552 N N . PHE D 1 62 ? 23.029 33.621 58.303 1.00 40.36 62 PHE D N 1
ATOM 16553 C CA . PHE D 1 62 ? 22.471 33.708 56.952 1.00 36.38 62 PHE D CA 1
ATOM 16554 C C . PHE D 1 62 ? 21.735 32.451 56.458 1.00 38.04 62 PHE D C 1
ATOM 16555 O O . PHE D 1 62 ? 20.816 32.584 55.651 1.00 42.53 62 PHE D O 1
ATOM 16572 N N . ASN D 1 63 ? 22.118 31.237 56.841 1.00 36.80 63 ASN D N 1
ATOM 16573 C CA . ASN D 1 63 ? 21.409 30.061 56.331 1.00 37.82 63 ASN D CA 1
ATOM 16574 C C . ASN D 1 63 ? 21.598 28.899 57.294 1.00 34.36 63 ASN D C 1
ATOM 16575 O O . ASN D 1 63 ? 22.377 28.972 58.233 1.00 33.41 63 ASN D O 1
ATOM 16586 N N . GLY D 1 64 ? 20.895 27.804 57.013 1.00 33.73 64 GLY D N 1
ATOM 16587 C CA . GLY D 1 64 ? 20.855 26.660 57.919 1.00 36.52 64 GLY D CA 1
ATOM 16588 C C . GLY D 1 64 ? 22.135 25.837 57.930 1.00 40.29 64 GLY D C 1
ATOM 16589 O O . GLY D 1 64 ? 22.490 25.263 58.955 1.00 42.59 64 GLY D O 1
ATOM 16593 N N . THR D 1 65 ? 22.844 25.763 56.802 1.00 35.75 65 THR D N 1
ATOM 16594 C CA . THR D 1 65 ? 24.113 25.055 56.780 1.00 35.65 65 THR D CA 1
ATOM 16595 C C . THR D 1 65 ? 25.087 25.682 57.771 1.00 39.89 65 THR D C 1
ATOM 16596 O O . THR D 1 65 ? 25.598 24.996 58.657 1.00 31.68 65 THR D O 1
ATOM 16607 N N . ALA D 1 66 ? 25.324 27.012 57.649 1.00 30.27 66 ALA D N 1
ATOM 16608 C CA . ALA D 1 66 ? 26.211 27.720 58.568 1.00 33.45 66 ALA D CA 1
ATO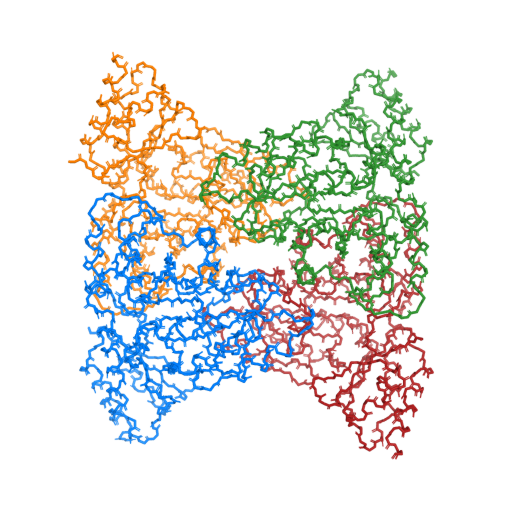M 16609 C C . ALA D 1 66 ? 25.674 27.675 59.992 1.00 37.77 66 ALA D C 1
ATOM 16610 O O . ALA D 1 66 ? 26.433 27.504 60.949 1.00 30.25 66 ALA D O 1
ATOM 16617 N N . ALA D 1 67 ? 24.363 27.804 60.148 1.00 33.36 67 ALA D N 1
ATOM 16618 C CA . ALA D 1 67 ? 23.773 27.877 61.479 1.00 29.14 67 ALA D CA 1
ATOM 16619 C C . ALA D 1 67 ? 24.030 26.603 62.259 1.00 33.97 67 ALA D C 1
ATOM 16620 O O . ALA D 1 67 ? 24.473 26.636 63.409 1.00 35.11 67 ALA D O 1
ATOM 16627 N N . ASN D 1 68 ? 23.671 25.476 61.664 1.00 34.26 68 ASN D N 1
ATOM 16628 C CA . ASN D 1 68 ? 23.965 24.166 62.220 1.00 32.02 68 ASN D CA 1
ATOM 16629 C C . ASN D 1 68 ? 25.460 24.003 62.459 1.00 33.42 68 ASN D C 1
ATOM 16630 O O . ASN D 1 68 ? 25.889 23.461 63.469 1.00 27.87 68 ASN D O 1
ATOM 16641 N N . SER D 1 69 ? 26.242 24.300 61.443 1.00 36.29 69 SER D N 1
ATOM 16642 C CA . SER D 1 69 ? 27.671 24.090 61.524 1.00 32.16 69 SER D CA 1
ATOM 16643 C C . SER D 1 69 ? 28.259 24.939 62.644 1.00 36.89 69 SER D C 1
ATOM 16644 O O . SER D 1 69 ? 29.113 24.473 63.405 1.00 33.88 69 SER D O 1
ATOM 16652 N N . LEU D 1 70 ? 27.765 26.170 62.795 1.00 37.85 70 LEU D N 1
ATOM 16653 C CA . LEU D 1 70 ? 28.256 27.045 63.852 1.00 32.53 70 LEU D CA 1
ATOM 16654 C C . LEU D 1 70 ? 27.862 26.522 65.217 1.00 36.19 70 LEU D C 1
ATOM 16655 O O . LEU D 1 70 ? 28.674 26.520 66.150 1.00 29.09 70 LEU D O 1
ATOM 16671 N N . ALA D 1 71 ? 26.601 26.147 65.378 1.00 28.43 71 ALA D N 1
ATOM 16672 C CA . ALA D 1 71 ? 26.138 25.721 66.693 1.00 37.17 71 ALA D CA 1
ATOM 16673 C C . ALA D 1 71 ? 26.886 24.466 67.138 1.00 37.04 71 ALA D C 1
ATOM 16674 O O . ALA D 1 71 ? 27.330 24.361 68.286 1.00 33.83 71 ALA D O 1
ATOM 16681 N N . LEU D 1 72 ? 27.088 23.525 66.212 1.00 37.50 72 LEU D N 1
ATOM 16682 C CA . LEU D 1 72 ? 27.795 22.297 66.547 1.00 40.41 72 LEU D CA 1
ATOM 16683 C C . LEU D 1 72 ? 29.275 22.559 66.872 1.00 37.67 72 LEU D C 1
ATOM 16684 O O . LEU D 1 72 ? 29.800 21.965 67.802 1.00 27.64 72 LEU D O 1
ATOM 16700 N N . ALA D 1 73 ? 29.961 23.441 66.119 1.00 27.79 73 ALA D N 1
ATOM 16701 C CA . ALA D 1 73 ? 31.355 23.759 66.420 1.00 39.02 73 ALA D CA 1
ATOM 16702 C C . ALA D 1 73 ? 31.481 24.401 67.794 1.00 33.49 73 ALA D C 1
ATOM 16703 O O . ALA D 1 73 ? 32.531 24.301 68.445 1.00 37.99 73 ALA D O 1
ATOM 16710 N N . SER D 1 74 ? 30.415 25.026 68.265 1.00 30.45 74 SER D N 1
ATOM 16711 C CA . SER D 1 74 ? 30.458 25.678 69.568 1.00 38.21 74 SER D CA 1
ATOM 16712 C C . SER D 1 74 ? 30.209 24.697 70.710 1.00 28.96 74 SER D C 1
ATOM 16713 O O . SER D 1 74 ? 30.395 25.082 71.862 1.00 40.36 74 SER D O 1
ATOM 16721 N N . LEU D 1 75 ? 29.783 23.466 70.415 1.00 34.26 75 LEU D N 1
ATOM 16722 C CA . LEU D 1 75 ? 29.394 22.487 71.415 1.00 36.89 75 LEU D CA 1
ATOM 16723 C C . LEU D 1 75 ? 30.444 21.423 71.668 1.00 42.68 75 LEU D C 1
ATOM 16724 O O . LEU D 1 75 ? 30.247 20.587 72.555 1.00 54.58 75 LEU D O 1
ATOM 16740 N N . CYS D 1 76 ? 31.514 21.388 70.891 1.00 38.67 76 CYS D N 1
ATOM 16741 C CA . CYS D 1 76 ? 32.590 20.458 71.172 1.00 51.34 76 CYS D CA 1
ATOM 16742 C C . CYS D 1 76 ? 33.799 20.836 70.329 1.00 46.05 76 CYS D C 1
ATOM 16743 O O . CYS D 1 76 ? 33.688 21.578 69.344 1.00 44.46 76 CYS D O 1
ATOM 16751 N N . GLN D 1 77 ? 34.957 20.332 70.754 1.00 39.91 77 GLN D N 1
ATOM 16752 C CA . GLN D 1 77 ? 36.220 20.584 70.084 1.00 30.26 77 GLN D CA 1
ATOM 16753 C C . GLN D 1 77 ? 36.384 19.755 68.801 1.00 31.28 77 GLN D C 1
ATOM 16754 O O . GLN D 1 77 ? 35.647 18.782 68.525 1.00 31.86 77 GLN D O 1
ATOM 16768 N N . SER D 1 78 ? 37.399 20.154 68.016 1.00 36.06 78 SER D N 1
ATOM 16769 C CA . SER D 1 78 ? 37.739 19.426 66.801 1.00 27.40 78 SER D CA 1
ATOM 16770 C C . SER D 1 78 ? 38.055 17.953 67.051 1.00 36.23 78 SER D C 1
ATOM 16771 O O . SER D 1 78 ? 37.755 17.121 66.190 1.00 29.98 78 SER D O 1
ATOM 16779 N N . TYR D 1 79 ? 38.626 17.604 68.219 1.00 38.63 79 TYR D N 1
ATOM 16780 C CA . TYR D 1 79 ? 38.983 16.217 68.519 1.00 36.26 79 TYR D CA 1
ATOM 16781 C C . TYR D 1 79 ? 37.860 15.513 69.237 1.00 35.21 79 TYR D C 1
ATOM 16782 O O . TYR D 1 79 ? 38.057 14.397 69.725 1.00 38.04 79 TYR D O 1
ATOM 16800 N N . HIS D 1 80 ? 36.670 16.110 69.261 1.00 40.12 80 HIS D N 1
ATOM 16801 C CA . HIS D 1 80 ? 35.451 15.441 69.699 1.00 37.66 80 HIS D CA 1
ATOM 16802 C C . HIS D 1 80 ? 34.586 15.118 68.498 1.00 37.44 80 HIS D C 1
ATOM 16803 O O . HIS D 1 80 ? 34.802 15.604 67.396 1.00 43.43 80 HIS D O 1
ATOM 16817 N N . SER D 1 81 ? 33.541 14.340 68.742 1.00 35.61 81 SER D N 1
ATOM 16818 C CA . SER D 1 81 ? 32.662 13.891 67.676 1.00 34.93 81 SER D CA 1
ATOM 16819 C C . SER D 1 81 ? 31.208 14.274 67.975 1.00 29.85 81 SER D C 1
ATOM 16820 O O . SER D 1 81 ? 30.808 14.561 69.115 1.00 33.37 81 SER D O 1
ATOM 16828 N N . VAL D 1 82 ? 30.429 14.222 66.916 1.00 32.59 82 VAL D N 1
ATOM 16829 C CA . VAL D 1 82 ? 28.996 14.532 66.909 1.00 36.16 82 VAL D CA 1
ATOM 16830 C C . VAL D 1 82 ? 28.197 13.302 66.488 1.00 37.92 82 VAL D C 1
ATOM 16831 O O . VAL D 1 82 ? 28.459 12.722 65.425 1.00 37.49 82 VAL D O 1
ATOM 16844 N N . ILE D 1 83 ? 27.175 12.951 67.261 1.00 36.28 83 ILE D N 1
ATOM 16845 C CA . ILE D 1 83 ? 26.294 11.837 66.892 1.00 42.27 83 ILE D CA 1
ATOM 16846 C C . ILE D 1 83 ? 25.064 12.405 66.170 1.00 41.06 83 ILE D C 1
ATOM 16847 O O . ILE D 1 83 ? 24.384 13.299 66.686 1.00 38.23 83 ILE D O 1
ATOM 16863 N N . CYS D 1 84 ? 24.835 11.930 64.943 1.00 38.41 84 CYS D N 1
ATOM 16864 C CA . CYS D 1 84 ? 23.741 12.343 64.069 1.00 37.45 84 CYS D CA 1
ATOM 16865 C C . CYS D 1 84 ? 23.151 11.120 63.365 1.00 46.52 84 CYS D C 1
ATOM 16866 O O . CYS D 1 84 ? 23.790 10.064 63.284 1.00 44.27 84 CYS D O 1
ATOM 16874 N N . SER D 1 85 ? 21.937 11.281 62.825 1.00 44.05 85 SER D N 1
ATOM 16875 C CA . SER D 1 85 ? 21.264 10.225 62.051 1.00 45.20 85 SER D CA 1
ATOM 16876 C C . SER D 1 85 ? 21.898 10.049 60.665 1.00 49.09 85 SER D C 1
ATOM 16877 O O . SER D 1 85 ? 22.701 10.873 60.212 1.00 48.87 85 SER D O 1
ATOM 16885 N N . GLU D 1 86 ? 21.504 8.977 59.950 0.95 47.34 86 GLU D N 1
ATOM 16886 C CA . GLU D 1 86 ? 22.121 8.728 58.637 0.95 45.98 86 GLU D CA 1
ATOM 16887 C C . GLU D 1 86 ? 21.536 9.606 57.553 0.95 47.25 86 GLU D C 1
ATOM 16888 O O . GLU D 1 86 ? 22.167 9.797 56.504 0.95 48.94 86 GLU D O 1
ATOM 16900 N N . THR D 1 87 ? 20.341 10.131 57.789 0.99 47.34 87 THR D N 1
ATOM 16901 C CA . THR D 1 87 ? 19.672 11.033 56.877 0.99 49.62 87 THR D CA 1
ATOM 16902 C C . THR D 1 87 ? 19.846 12.489 57.303 0.99 49.16 87 THR D C 1
ATOM 16903 O O . THR D 1 87 ? 19.316 13.376 56.621 0.99 49.61 87 THR D O 1
ATOM 16914 N N . ALA D 1 88 ? 20.585 12.749 58.405 1.00 43.20 88 ALA D N 1
ATOM 16915 C CA . ALA D 1 88 ? 20.798 14.117 58.896 1.00 36.97 88 ALA D CA 1
ATOM 16916 C C . ALA D 1 88 ? 21.352 15.034 57.796 1.00 38.00 88 ALA D C 1
ATOM 16917 O O . ALA D 1 88 ? 22.217 14.662 56.997 1.00 40.54 88 ALA D O 1
ATOM 16924 N N . HIS D 1 89 ? 20.798 16.234 57.736 1.00 35.87 89 HIS D N 1
ATOM 16925 C CA . HIS D 1 89 ? 21.265 17.229 56.788 1.00 37.45 89 HIS D CA 1
ATOM 16926 C C . HIS D 1 89 ? 22.756 17.512 56.983 1.00 35.54 89 HIS D C 1
ATOM 16927 O O . HIS D 1 89 ? 23.492 17.673 56.008 1.00 37.89 89 HIS D O 1
ATOM 16941 N N . VAL D 1 90 ? 23.235 17.538 58.232 1.00 34.27 90 VAL D N 1
ATOM 16942 C CA . VAL D 1 90 ? 24.651 17.817 58.452 1.00 38.98 90 VAL D CA 1
ATOM 16943 C C . VAL D 1 90 ? 25.521 16.736 57.810 1.00 42.07 90 VAL D C 1
ATOM 16944 O O . VAL D 1 90 ? 26.647 17.017 57.396 1.00 38.33 90 VAL D O 1
ATOM 16957 N N . GLU D 1 91 ? 25.004 15.504 57.666 1.00 42.52 91 GLU D N 1
ATOM 16958 C CA . GLU D 1 91 ? 25.744 14.406 57.030 1.00 34.51 91 GLU D CA 1
ATOM 16959 C C . GLU D 1 91 ? 25.616 14.401 55.517 1.00 36.74 91 GLU D C 1
ATOM 16960 O O . GLU D 1 91 ? 26.584 14.082 54.836 1.00 42.67 91 GLU D O 1
ATOM 16972 N N . THR D 1 92 ? 24.459 14.775 54.958 0.97 47.43 92 THR D N 1
ATOM 16973 C CA . THR D 1 92 ? 24.185 14.546 53.540 0.97 47.51 92 THR D CA 1
ATOM 16974 C C . THR D 1 92 ? 24.147 15.796 52.660 0.97 49.03 92 THR D C 1
ATOM 16975 O O . THR D 1 92 ? 24.446 15.691 51.478 0.97 55.72 92 THR D O 1
ATOM 16986 N N . ASP D 1 93 ? 23.775 16.968 53.170 1.00 46.01 93 ASP D N 1
ATOM 16987 C CA . ASP D 1 93 ? 23.429 18.105 52.311 1.00 51.28 93 ASP D CA 1
ATOM 16988 C C . ASP D 1 93 ? 24.283 19.345 52.544 1.00 56.64 93 ASP D C 1
ATOM 16989 O O . ASP D 1 93 ? 23.869 20.449 52.142 1.00 51.75 93 ASP D O 1
ATOM 16998 N N . GLU D 1 94 ? 25.434 19.223 53.212 1.00 43.72 94 GLU D N 1
ATOM 16999 C CA . GLU D 1 94 ? 26.185 20.405 53.611 1.00 44.68 94 GLU D CA 1
ATOM 17000 C C . GLU D 1 94 ? 27.600 20.466 53.049 1.00 45.34 94 GLU D C 1
ATOM 17001 O O . GLU D 1 94 ? 28.363 21.385 53.413 1.00 43.20 94 GLU D O 1
ATOM 17013 N N . CYS D 1 95 ? 27.909 19.633 52.051 1.00 38.93 95 CYS D N 1
ATOM 17014 C CA . CYS D 1 95 ? 29.206 19.641 51.374 1.00 39.60 95 CYS D CA 1
ATOM 17015 C C . CYS D 1 95 ? 30.364 19.677 52.364 1.00 39.98 95 CYS D C 1
ATOM 17016 O O . CYS D 1 95 ? 31.400 20.299 52.097 1.00 42.29 95 CYS D O 1
ATOM 17024 N N . GLY D 1 96 ? 30.183 19.023 53.513 1.00 36.74 96 GLY D N 1
ATOM 17025 C CA . GLY D 1 96 ? 31.220 18.938 54.520 1.00 34.00 96 GLY D CA 1
ATOM 17026 C C . GLY D 1 96 ? 31.421 20.189 55.325 1.00 37.62 96 GLY D C 1
ATOM 17027 O O . GLY D 1 96 ? 32.519 20.405 55.885 1.00 30.93 96 GLY D O 1
ATOM 17031 N N . ALA D 1 97 ? 30.392 21.032 55.371 1.00 34.96 97 ALA D N 1
ATOM 17032 C CA . ALA D 1 97 ? 30.447 22.273 56.130 1.00 34.39 97 ALA D CA 1
ATOM 17033 C C . ALA D 1 97 ? 30.710 22.053 57.608 1.00 36.07 97 ALA D C 1
ATOM 17034 O O . ALA D 1 97 ? 31.433 22.866 58.202 1.00 29.65 97 ALA D O 1
ATOM 17041 N N . PRO D 1 98 ? 30.095 21.073 58.273 1.00 37.09 98 PRO D N 1
ATOM 17042 C CA . PRO D 1 98 ? 30.345 20.905 59.715 1.00 33.18 98 PRO D CA 1
ATOM 17043 C C . PRO D 1 98 ? 31.813 20.676 60.019 1.00 31.44 98 PRO D C 1
ATOM 17044 O O . PRO D 1 98 ? 32.372 21.301 60.915 1.00 25.47 98 PRO D O 1
ATOM 17055 N N . GLU D 1 99 ? 32.424 19.762 59.281 1.00 28.33 99 GLU D N 1
ATOM 17056 C CA . GLU D 1 99 ? 33.849 19.470 59.416 1.00 35.57 99 GLU D CA 1
ATOM 17057 C C . GLU D 1 99 ? 34.712 20.704 59.120 1.00 39.50 99 GLU D C 1
ATOM 17058 O O . GLU D 1 99 ? 35.719 20.948 59.802 1.00 31.89 99 GLU D O 1
ATOM 17070 N N . PHE D 1 100 ? 34.313 21.524 58.145 1.00 29.98 100 PHE D N 1
ATOM 17071 C CA . PHE D 1 100 ? 35.069 22.745 57.860 1.00 33.83 100 PHE D CA 1
ATOM 17072 C C . PHE D 1 100 ? 34.934 23.728 59.019 1.00 31.47 100 PHE D C 1
ATOM 17073 O O . PHE D 1 100 ? 35.925 24.270 59.502 1.00 31.02 100 PHE D O 1
ATOM 17090 N N . PHE D 1 101 ? 33.707 23.931 59.508 1.00 29.50 101 PHE D N 1
ATOM 17091 C CA . PHE D 1 101 ? 33.492 24.879 60.605 1.00 34.41 101 PHE D CA 1
ATOM 17092 C C . PHE D 1 101 ? 34.069 24.421 61.930 1.00 36.24 101 PHE D C 1
ATOM 17093 O O . PHE D 1 101 ? 34.398 25.277 62.769 1.00 29.46 101 PHE D O 1
ATOM 17110 N N . SER D 1 102 ? 34.141 23.103 62.171 1.00 30.52 102 SER D N 1
ATOM 17111 C CA . SER D 1 102 ? 34.596 22.599 63.463 1.00 35.27 102 SER D CA 1
ATOM 17112 C C . SER D 1 102 ? 36.094 22.296 63.458 1.00 25.37 102 SER D C 1
ATOM 17113 O O . SER D 1 102 ? 36.632 21.850 64.476 1.00 37.33 102 SER D O 1
ATOM 17121 N N . ASN D 1 103 ? 36.736 22.418 62.299 1.00 34.08 103 ASN D N 1
ATOM 17122 C CA . ASN D 1 103 ? 38.153 22.122 62.070 1.00 38.58 103 ASN D CA 1
ATOM 17123 C C . ASN D 1 103 ? 38.381 20.602 62.241 1.00 37.74 103 ASN D C 1
ATOM 17124 O O . ASN D 1 103 ? 39.540 20.140 62.542 1.00 30.37 103 ASN D O 1
ATOM 17135 N N . GLY D 1 104 ? 37.351 19.785 61.990 1.00 31.59 104 GLY D N 1
ATOM 17136 C CA . GLY D 1 104 ? 37.515 18.346 61.880 1.00 33.17 104 GLY D CA 1
ATOM 17137 C C . GLY D 1 104 ? 36.871 17.392 62.888 1.00 35.13 104 GLY D C 1
ATOM 17138 O O . GLY D 1 104 ? 37.292 16.223 63.004 1.00 39.19 104 GLY D O 1
ATOM 17142 N N . SER D 1 105 ? 35.870 17.852 63.640 0.96 34.66 105 SER D N 1
ATOM 17143 C CA . SER D 1 105 ? 35.050 16.926 64.429 0.96 34.77 105 SER D CA 1
ATOM 17144 C C . SER D 1 105 ? 34.378 15.893 63.524 0.96 45.05 105 SER D C 1
ATOM 17145 O O . SER D 1 105 ? 33.693 16.247 62.560 0.96 38.90 105 SER D O 1
ATOM 17153 N N . LYS D 1 106 ? 34.493 14.614 63.875 1.00 36.02 106 LYS D N 1
ATOM 17154 C CA . LYS D 1 106 ? 33.854 13.595 63.052 1.00 44.67 106 LYS D CA 1
ATOM 17155 C C . LYS D 1 106 ? 32.357 13.512 63.330 1.00 35.30 106 LYS D C 1
ATOM 17156 O O . LYS D 1 106 ? 31.909 13.597 64.481 1.00 37.71 106 LYS D O 1
ATOM 17175 N N . LEU D 1 107 ? 31.579 13.376 62.262 1.00 40.52 107 LEU D N 1
ATOM 17176 C CA . LEU D 1 107 ? 30.173 13.019 62.373 1.00 39.96 107 LEU D CA 1
ATOM 17177 C C . LEU D 1 107 ? 30.052 11.498 62.388 1.00 37.46 107 LEU D C 1
ATOM 17178 O O . LEU D 1 107 ? 30.425 10.826 61.416 1.00 40.51 107 LEU D O 1
ATOM 17194 N N . LEU D 1 108 ? 29.545 10.969 63.504 0.97 40.75 108 LEU D N 1
ATOM 17195 C CA . LEU D 1 108 ? 29.308 9.540 63.701 0.97 37.56 108 LEU D CA 1
ATOM 17196 C C . LEU D 1 108 ? 27.816 9.252 63.563 0.97 38.90 108 LEU D C 1
ATOM 17197 O O . LEU D 1 108 ? 27.018 9.690 64.392 0.97 36.03 108 LEU D O 1
ATOM 17213 N N . THR D 1 109 ? 27.454 8.505 62.530 1.00 43.51 109 THR D N 1
ATOM 17214 C CA . THR D 1 109 ? 26.059 8.147 62.285 1.00 52.77 109 THR D CA 1
ATOM 17215 C C . THR D 1 109 ? 25.607 7.070 63.259 1.00 49.54 109 THR D C 1
ATOM 17216 O O . THR D 1 109 ? 26.296 6.056 63.445 1.00 48.54 109 THR D O 1
ATOM 17227 N N . ALA D 1 110 ? 24.477 7.327 63.919 1.00 48.22 110 ALA D N 1
ATOM 17228 C CA . ALA D 1 110 ? 23.752 6.338 64.712 1.00 39.26 110 ALA D CA 1
ATOM 17229 C C . ALA D 1 110 ? 22.518 5.854 63.938 1.00 57.62 110 ALA D C 1
ATOM 17230 O O . ALA D 1 110 ? 21.989 6.567 63.075 1.00 47.30 110 ALA D O 1
ATOM 17237 N N . ALA D 1 111 ? 22.068 4.628 64.248 1.00 56.39 111 ALA D N 1
ATOM 17238 C CA . ALA D 1 111 ? 20.961 4.011 63.517 1.00 58.60 111 ALA D CA 1
ATOM 17239 C C . ALA D 1 111 ? 19.671 4.778 63.766 1.00 58.27 111 ALA D C 1
ATOM 17240 O O . ALA D 1 111 ? 19.464 5.327 64.859 1.00 53.18 111 ALA D O 1
ATOM 17247 N N . SER D 1 112 ? 18.789 4.784 62.745 1.00 50.65 112 SER D N 1
ATOM 17248 C CA . SER D 1 112 ? 17.513 5.512 62.800 1.00 70.88 112 SER D CA 1
ATOM 17249 C C . SER D 1 112 ? 16.347 4.600 62.452 1.00 71.35 112 SER D C 1
ATOM 17250 O O . SER D 1 112 ? 16.384 3.900 61.431 1.00 73.51 112 SER D O 1
ATOM 17258 N N . VAL D 1 113 ? 15.308 4.640 63.291 1.00 68.88 113 VAL D N 1
ATOM 17259 C CA . VAL D 1 113 ? 13.983 4.121 62.953 1.00 79.05 113 VAL D CA 1
ATOM 17260 C C . VAL D 1 113 ? 13.079 5.328 62.680 1.00 70.61 113 VAL D C 1
ATOM 17261 O O . VAL D 1 113 ? 12.779 6.126 63.580 1.00 62.93 113 VAL D O 1
ATOM 17274 N N . ASN D 1 114 ? 12.669 5.479 61.423 1.00 62.53 114 ASN D N 1
ATOM 17275 C CA . ASN D 1 114 ? 11.629 6.434 61.042 1.00 75.21 114 ASN D CA 1
ATOM 17276 C C . ASN D 1 114 ? 12.233 7.822 60.998 1.00 65.70 114 ASN D C 1
ATOM 17277 O O . ASN D 1 114 ? 11.607 8.796 61.437 1.00 55.81 114 ASN D O 1
ATOM 17288 N N . GLY D 1 115 ? 13.462 7.897 60.486 1.00 69.41 115 GLY D N 1
ATOM 17289 C CA . GLY D 1 115 ? 14.268 9.100 60.508 1.00 57.62 115 GLY D CA 1
ATOM 17290 C C . GLY D 1 115 ? 14.719 9.568 61.875 1.00 55.15 115 GLY D C 1
ATOM 17291 O O . GLY D 1 115 ? 15.367 10.620 61.955 1.00 57.11 115 GLY D O 1
ATOM 17295 N N . LYS D 1 116 ? 14.440 8.818 62.949 1.00 49.25 116 LYS D N 1
ATOM 17296 C CA . LYS D 1 116 ? 14.675 9.302 64.303 1.00 50.00 116 LYS D CA 1
ATOM 17297 C C . LYS D 1 116 ? 15.756 8.485 65.003 1.00 59.55 116 LYS D C 1
ATOM 17298 O O . LYS D 1 116 ? 15.822 7.259 64.849 1.00 52.17 116 LYS D O 1
ATOM 17317 N N . LEU D 1 117 ? 16.599 9.186 65.769 1.00 50.75 117 LEU D N 1
ATOM 17318 C CA . LEU D 1 117 ? 17.534 8.543 66.673 1.00 56.08 117 LEU D CA 1
ATOM 17319 C C . LEU D 1 117 ? 16.759 8.032 67.861 1.00 44.96 117 LEU D C 1
ATOM 17320 O O . LEU D 1 117 ? 15.734 8.591 68.232 1.00 49.28 117 LEU D O 1
ATOM 17336 N N . THR D 1 118 ? 17.300 7.001 68.487 1.00 44.20 118 THR D N 1
ATOM 17337 C CA . THR D 1 118 ? 16.818 6.455 69.736 1.00 53.17 118 THR D CA 1
ATOM 17338 C C . THR D 1 118 ? 17.891 6.557 70.804 1.00 58.42 118 THR D C 1
ATOM 17339 O O . THR D 1 118 ? 19.086 6.662 70.492 1.00 48.49 118 THR D O 1
ATOM 17350 N N . PRO D 1 119 ? 17.501 6.518 72.081 1.00 55.62 119 PRO D N 1
ATOM 17351 C CA . PRO D 1 119 ? 18.509 6.373 73.146 1.00 54.63 119 PRO D CA 1
ATOM 17352 C C . PRO D 1 119 ? 19.417 5.171 72.937 1.00 59.99 119 PRO D C 1
ATOM 17353 O O . PRO D 1 119 ? 20.634 5.250 73.168 1.00 56.03 119 PRO D O 1
ATOM 17364 N N . GLN D 1 120 ? 18.859 4.072 72.447 1.00 48.02 120 GLN D N 1
ATOM 17365 C CA . GLN D 1 120 ? 19.668 2.890 72.189 1.00 62.46 120 GLN D CA 1
ATOM 17366 C C . GLN D 1 120 ? 20.675 3.145 71.074 1.00 57.98 120 GLN D C 1
ATOM 17367 O O . GLN D 1 120 ? 21.860 2.831 71.229 1.00 58.39 120 GLN D O 1
ATOM 17381 N N . SER D 1 121 ? 20.231 3.707 69.938 1.00 48.55 121 SER D N 1
ATOM 17382 C CA . SER D 1 121 ? 21.162 3.892 68.819 1.00 51.95 121 SER D CA 1
ATOM 17383 C C . SER D 1 121 ? 22.252 4.905 69.179 1.00 53.45 121 SER D C 1
ATOM 17384 O O . SER D 1 121 ? 23.403 4.771 68.735 1.00 54.00 121 SER D O 1
ATOM 17392 N N . ILE D 1 122 ? 21.928 5.877 70.031 1.00 53.33 122 ILE D N 1
ATOM 17393 C CA . ILE D 1 122 ? 22.936 6.823 70.517 1.00 53.37 122 ILE D CA 1
ATOM 17394 C C . ILE D 1 122 ? 23.971 6.082 71.351 1.00 54.17 122 ILE D C 1
ATOM 17395 O O . ILE D 1 122 ? 25.176 6.155 71.085 1.00 58.89 122 ILE D O 1
ATOM 17411 N N . ARG D 1 123 ? 23.501 5.331 72.353 1.00 59.97 123 ARG D N 1
ATOM 17412 C CA . ARG D 1 123 ? 24.374 4.583 73.260 1.00 60.07 123 ARG D CA 1
ATOM 17413 C C . ARG D 1 123 ? 25.318 3.665 72.526 1.00 55.34 123 ARG D C 1
ATOM 17414 O O . ARG D 1 123 ? 26.501 3.586 72.857 1.00 53.07 123 ARG D O 1
ATOM 17435 N N . GLU D 1 124 ? 24.796 2.925 71.560 1.00 51.76 124 GLU D N 1
ATOM 17436 C CA . GLU D 1 124 ? 25.625 2.008 70.802 1.00 58.57 124 GLU D CA 1
ATOM 17437 C C . GLU D 1 124 ? 26.856 2.710 70.248 1.00 62.11 124 GLU D C 1
ATOM 17438 O O . GLU D 1 124 ? 27.992 2.255 70.441 1.00 57.12 124 GLU D O 1
ATOM 17450 N N . VAL D 1 125 ? 26.640 3.835 69.565 1.00 60.37 125 VAL D N 1
ATOM 17451 C CA . VAL D 1 125 ? 27.721 4.574 68.922 1.00 54.48 125 VAL D CA 1
ATOM 17452 C C . VAL D 1 125 ? 28.659 5.191 69.959 1.00 48.28 125 VAL D C 1
ATOM 17453 O O . VAL D 1 125 ? 29.881 5.137 69.809 1.00 63.89 125 VAL D O 1
ATOM 17466 N N . ALA D 1 126 ? 28.106 5.756 71.033 1.00 47.86 126 ALA D N 1
ATOM 17467 C CA . ALA D 1 126 ? 28.907 6.444 72.043 1.00 51.93 126 ALA D CA 1
ATOM 17468 C C . ALA D 1 126 ? 29.799 5.496 72.853 1.00 71.43 126 ALA D C 1
ATOM 17469 O O . ALA D 1 126 ? 30.938 5.849 73.195 1.00 76.41 126 ALA D O 1
ATOM 17476 N N . LEU D 1 127 ? 29.290 4.324 73.236 1.00 64.62 127 LEU D N 1
ATOM 17477 C CA . LEU D 1 127 ? 30.061 3.453 74.120 1.00 72.14 127 LEU D CA 1
ATOM 17478 C C . LEU D 1 127 ? 31.075 2.611 73.351 1.00 58.12 127 LEU D C 1
ATOM 17479 O O . LEU D 1 127 ? 32.151 2.322 73.879 1.00 77.33 127 LEU D O 1
ATOM 17495 N N . LYS D 1 128 ? 30.767 2.252 72.105 1.00 55.85 128 LYS D N 1
ATOM 17496 C CA . LYS D 1 128 ? 31.707 1.550 71.219 1.00 65.54 128 LYS D CA 1
ATOM 17497 C C . LYS D 1 128 ? 33.106 2.158 71.212 1.00 87.08 128 LYS D C 1
ATOM 17498 O O . LYS D 1 128 ? 34.094 1.441 71.030 1.00 97.92 128 LYS D O 1
ATOM 17517 N N . ARG D 1 129 ? 33.211 3.478 71.402 1.00 85.96 129 ARG D N 1
ATOM 17518 C CA . ARG D 1 129 ? 34.437 4.243 71.129 1.00 94.46 129 ARG D CA 1
ATOM 17519 C C . ARG D 1 129 ? 34.779 5.171 72.313 1.00 97.02 129 ARG D C 1
ATOM 17520 O O . ARG D 1 129 ? 34.659 6.405 72.229 1.00 78.59 129 ARG D O 1
ATOM 17541 N N . GLN D 1 130 ? 35.243 4.575 73.412 1.00 95.44 130 GLN D N 1
ATOM 17542 C CA . GLN D 1 130 ? 35.754 5.352 74.531 1.00 102.95 130 GLN D CA 1
ATOM 17543 C C . GLN D 1 130 ? 37.286 5.393 74.568 1.00 103.32 130 GLN D C 1
ATOM 17544 O O . GLN D 1 130 ? 37.867 5.774 75.591 1.00 101.11 130 GLN D O 1
ATOM 17558 N N . ASP D 1 131 ? 37.949 5.046 73.466 0.96 92.22 131 ASP D N 1
ATOM 17559 C CA . ASP D 1 131 ? 39.406 5.034 73.385 0.96 88.40 131 ASP D CA 1
ATOM 17560 C C . ASP D 1 131 ? 39.903 6.149 72.459 0.96 84.58 131 ASP D C 1
ATOM 17561 O O . ASP D 1 131 ? 39.176 6.641 71.587 0.96 77.08 131 ASP D O 1
ATOM 17570 N N . ILE D 1 132 ? 41.164 6.545 72.666 1.00 75.89 132 ILE D N 1
ATOM 17571 C CA . ILE D 1 132 ? 41.728 7.732 72.016 1.00 79.82 132 ILE D CA 1
ATOM 17572 C C . ILE D 1 132 ? 41.841 7.581 70.506 1.00 71.29 132 ILE D C 1
ATOM 17573 O O . ILE D 1 132 ? 42.018 8.576 69.797 1.00 69.01 132 ILE D O 1
ATOM 17589 N N . HIS D 1 133 ? 41.783 6.359 69.995 1.00 77.85 133 HIS D N 1
ATOM 17590 C CA . HIS D 1 133 ? 41.761 6.151 68.557 1.00 72.51 133 HIS D CA 1
ATOM 17591 C C . HIS D 1 133 ? 40.539 6.791 67.928 1.00 63.76 133 HIS D C 1
ATOM 17592 O O . HIS D 1 133 ? 40.519 7.001 66.713 1.00 55.07 133 HIS D O 1
ATOM 17606 N N . TYR D 1 134 ? 39.521 7.100 68.727 0.92 62.90 134 TYR D N 1
ATOM 17607 C CA . TYR D 1 134 ? 38.280 7.639 68.225 0.92 59.97 134 TYR D CA 1
ATOM 17608 C C . TYR D 1 134 ? 38.005 8.986 68.876 0.92 52.84 134 TYR D C 1
ATOM 17609 O O . TYR D 1 134 ? 38.086 9.102 70.110 0.92 46.63 134 TYR D O 1
ATOM 17627 N N . PRO D 1 135 ? 37.684 10.015 68.097 1.00 51.80 135 PRO D N 1
ATOM 17628 C CA . PRO D 1 135 ? 37.143 11.248 68.687 1.00 51.28 135 PRO D CA 1
ATOM 17629 C C . PRO D 1 135 ? 35.976 10.947 69.609 1.00 47.98 135 PRO D C 1
ATOM 17630 O O . PRO D 1 135 ? 35.025 10.255 69.239 1.00 46.13 135 PRO D O 1
ATOM 17641 N N . LYS D 1 136 ? 36.054 11.475 70.807 0.96 50.90 136 LYS D N 1
ATOM 17642 C CA . LYS D 1 136 ? 35.085 11.178 71.851 0.96 49.18 136 LYS D CA 1
ATOM 17643 C C . LYS D 1 136 ? 33.757 11.907 71.602 0.96 46.68 136 LYS D C 1
ATOM 17644 O O . LYS D 1 136 ? 33.749 13.147 71.533 0.96 41.93 136 LYS D O 1
ATOM 17663 N N . PRO D 1 137 ? 32.628 11.201 71.487 1.00 41.91 137 PRO D N 1
ATOM 17664 C CA . PRO D 1 137 ? 31.330 11.871 71.291 1.00 37.38 137 PRO D CA 1
ATOM 17665 C C . PRO D 1 137 ? 31.031 12.867 72.390 1.00 36.22 137 PRO D C 1
ATOM 17666 O O . PRO D 1 137 ? 31.175 12.572 73.570 1.00 46.20 137 PRO D O 1
ATOM 17677 N N . ARG D 1 138 ? 30.602 14.064 71.987 1.00 42.34 138 ARG D N 1
ATOM 17678 C CA . ARG D 1 138 ? 30.293 15.132 72.934 1.00 36.38 138 ARG D CA 1
ATOM 17679 C C . ARG D 1 138 ? 28.991 15.865 72.616 1.00 45.06 138 ARG D C 1
ATOM 17680 O O . ARG D 1 138 ? 28.534 16.640 73.463 1.00 40.67 138 ARG D O 1
ATOM 17701 N N . VAL D 1 139 ? 28.348 15.599 71.461 1.00 45.00 139 VAL D N 1
ATOM 17702 C CA . VAL D 1 139 ? 27.116 16.269 71.036 1.00 42.60 139 VAL D CA 1
ATOM 17703 C C . VAL D 1 139 ? 26.210 15.283 70.287 1.00 32.87 139 VAL D C 1
ATOM 17704 O O . VAL D 1 139 ? 26.673 14.486 69.453 1.00 35.96 139 VAL D O 1
ATOM 17717 N N . VAL D 1 140 ? 24.905 15.399 70.530 1.00 34.83 140 VAL D N 1
ATOM 17718 C CA . VAL D 1 140 ? 23.881 14.745 69.707 1.00 42.64 140 VAL D CA 1
ATOM 17719 C C . VAL D 1 140 ? 23.124 15.831 68.955 1.00 29.68 140 VAL D C 1
ATOM 17720 O O . VAL D 1 140 ? 22.653 16.818 69.552 1.00 34.20 140 VAL D O 1
ATOM 17733 N N . THR D 1 141 ? 23.028 15.663 67.638 1.00 30.95 141 THR D N 1
ATOM 17734 C CA . THR D 1 141 ? 22.148 16.482 66.831 1.00 40.89 141 THR D CA 1
ATOM 17735 C C . THR D 1 141 ? 20.980 15.636 66.354 1.00 44.57 141 THR D C 1
ATOM 17736 O O . THR D 1 141 ? 21.172 14.506 65.878 1.00 35.03 141 THR D O 1
ATOM 17747 N N . ILE D 1 142 ? 19.782 16.201 66.512 1.00 36.36 142 ILE D N 1
ATOM 17748 C CA . ILE D 1 142 ? 18.547 15.674 65.947 1.00 38.26 142 ILE D CA 1
ATOM 17749 C C . ILE D 1 142 ? 17.884 16.749 65.085 1.00 40.75 142 ILE D C 1
ATOM 17750 O O . ILE D 1 142 ? 18.158 17.943 65.231 1.00 38.55 142 ILE D O 1
ATOM 17766 N N . THR D 1 143 ? 16.978 16.305 64.198 1.00 38.22 143 THR D N 1
ATOM 17767 C CA . THR D 1 143 ? 16.302 17.150 63.224 1.00 36.33 143 THR D CA 1
ATOM 17768 C C . THR D 1 143 ? 14.786 17.084 63.426 1.00 40.43 143 THR D C 1
ATOM 17769 O O . THR D 1 143 ? 14.217 15.997 63.476 1.00 39.65 143 THR D O 1
ATOM 17780 N N . GLN D 1 144 ? 14.139 18.249 63.500 1.00 39.80 144 GLN D N 1
ATOM 17781 C CA . GLN D 1 144 ? 12.767 18.415 63.997 1.00 38.93 144 GLN D CA 1
ATOM 17782 C C . GLN D 1 144 ? 12.075 19.502 63.193 1.00 42.04 144 GLN D C 1
ATOM 17783 O O . GLN D 1 144 ? 12.385 20.681 63.380 1.00 38.73 144 GLN D O 1
ATOM 17797 N N . ALA D 1 145 ? 11.153 19.161 62.305 1.00 43.17 145 ALA D N 1
ATOM 17798 C CA . ALA D 1 145 ? 10.817 17.806 61.923 1.00 44.00 145 ALA D CA 1
ATOM 17799 C C . ALA D 1 145 ? 11.987 17.227 61.206 1.00 38.78 145 ALA D C 1
ATOM 17800 O O . ALA D 1 145 ? 12.777 17.994 60.646 1.00 39.50 145 ALA D O 1
ATOM 17807 N N . THR D 1 146 ? 12.055 15.887 61.157 1.00 38.79 146 THR D N 1
ATOM 17808 C CA . THR D 1 146 ? 13.137 15.170 60.485 1.00 39.39 146 THR D CA 1
ATOM 17809 C C . THR D 1 146 ? 13.112 15.339 58.978 1.00 42.51 146 THR D C 1
ATOM 17810 O O . THR D 1 146 ? 12.138 15.807 58.374 1.00 42.23 146 THR D O 1
ATOM 17821 N N . GLU D 1 147 ? 14.188 14.829 58.368 1.00 42.18 147 GLU D N 1
ATOM 17822 C CA . GLU D 1 147 ? 14.387 14.918 56.922 1.00 41.29 147 GLU D CA 1
ATOM 17823 C C . GLU D 1 147 ? 13.425 14.029 56.137 1.00 50.54 147 GLU D C 1
ATOM 17824 O O . GLU D 1 147 ? 13.316 14.203 54.913 1.00 40.36 147 GLU D O 1
ATOM 17836 N N . VAL D 1 148 ? 12.775 13.058 56.793 1.00 39.90 148 VAL D N 1
ATOM 17837 C CA . VAL D 1 148 ? 11.771 12.221 56.154 1.00 54.20 148 VAL D CA 1
ATOM 17838 C C . VAL D 1 148 ? 10.352 12.632 56.578 1.00 46.08 148 VAL D C 1
ATOM 17839 O O . VAL D 1 148 ? 9.432 11.843 56.502 1.00 42.69 148 VAL D O 1
ATOM 17852 N N . GLY D 1 149 ? 10.186 13.845 57.073 1.00 48.04 149 GLY D N 1
ATOM 17853 C CA . GLY D 1 149 ? 8.881 14.361 57.412 1.00 49.00 149 GLY D CA 1
ATOM 17854 C C . GLY D 1 149 ? 8.235 13.786 58.653 1.00 52.05 149 GLY D C 1
ATOM 17855 O O . GLY D 1 149 ? 7.011 13.871 58.788 1.00 50.12 149 GLY D O 1
ATOM 17859 N N . THR D 1 150 ? 9.006 13.210 59.566 1.00 48.05 150 THR D N 1
ATOM 17860 C CA . THR D 1 150 ? 8.488 12.709 60.835 1.00 45.99 150 THR D CA 1
ATOM 17861 C C . THR D 1 150 ? 8.806 13.700 61.936 1.00 40.42 150 THR D C 1
ATOM 17862 O O . THR D 1 150 ? 9.536 14.655 61.719 1.00 50.95 150 THR D O 1
ATOM 17873 N N . VAL D 1 151 ? 8.273 13.456 63.135 1.00 38.90 151 VAL D N 1
ATOM 17874 C CA . VAL D 1 151 ? 8.367 14.418 64.227 1.00 51.19 151 VAL D CA 1
ATOM 17875 C C . VAL D 1 151 ? 8.708 13.676 65.515 1.00 62.42 151 VAL D C 1
ATOM 17876 O O . VAL D 1 151 ? 8.095 12.649 65.820 1.00 53.34 151 VAL D O 1
ATOM 17889 N N . TYR D 1 152 ? 9.689 14.196 66.267 1.00 55.28 152 TYR D N 1
ATOM 17890 C CA . TYR D 1 152 ? 9.955 13.680 67.597 1.00 52.00 152 TYR D CA 1
ATOM 17891 C C . TYR D 1 152 ? 8.878 14.201 68.529 1.00 40.14 152 TYR D C 1
ATOM 17892 O O . TYR D 1 152 ? 8.528 15.375 68.481 1.00 44.56 152 TYR D O 1
ATOM 17910 N N . ARG D 1 153 ? 8.398 13.371 69.365 1.00 47.90 153 ARG D N 1
ATOM 17911 C CA . ARG D 1 153 ? 7.430 13.762 70.382 1.00 56.80 153 ARG D CA 1
ATOM 17912 C C . ARG D 1 153 ? 8.112 14.114 71.693 1.00 53.00 153 ARG D C 1
ATOM 17913 O O . ARG D 1 153 ? 9.172 13.573 72.010 1.00 52.78 153 ARG D O 1
ATOM 17934 N N . PRO D 1 154 ? 7.494 14.978 72.493 1.00 55.75 154 PRO D N 1
ATOM 17935 C CA . PRO D 1 154 ? 8.125 15.378 73.759 1.00 56.21 154 PRO D CA 1
ATOM 17936 C C . PRO D 1 154 ? 8.658 14.223 74.575 1.00 61.47 154 PRO D C 1
ATOM 17937 O O . PRO D 1 154 ? 9.697 14.372 75.231 1.00 58.92 154 PRO D O 1
ATOM 17948 N N . ASP D 1 155 ? 8.015 13.060 74.529 0.95 58.93 155 ASP D N 1
ATOM 17949 C CA . ASP D 1 155 ? 8.489 11.954 75.344 0.95 51.59 155 ASP D CA 1
ATOM 17950 C C . ASP D 1 155 ? 9.732 11.341 74.732 0.95 51.05 155 ASP D C 1
ATOM 17951 O O . ASP D 1 155 ? 10.643 10.916 75.453 0.95 49.37 155 ASP D O 1
ATOM 17960 N N . GLU D 1 156 ? 9.783 11.271 73.403 1.00 53.08 156 GLU D N 1
ATOM 17961 C CA . GLU D 1 156 ? 10.957 10.703 72.758 1.00 57.32 156 GLU D CA 1
ATOM 17962 C C . GLU D 1 156 ? 12.164 11.607 72.989 1.00 59.32 156 GLU D C 1
ATOM 17963 O O . GLU D 1 156 ? 13.280 11.122 73.214 1.00 50.09 156 GLU D O 1
ATOM 17975 N N . LEU D 1 157 ? 11.924 12.924 72.977 1.00 43.07 157 LEU D N 1
ATOM 17976 C CA . LEU D 1 157 ? 12.960 13.913 73.170 1.00 52.84 157 LEU D CA 1
ATOM 17977 C C . LEU D 1 157 ? 13.519 13.811 74.574 1.00 56.97 157 LEU D C 1
ATOM 17978 O O . LEU D 1 157 ? 14.744 13.786 74.776 1.00 49.44 157 LEU D O 1
ATOM 17994 N N . LYS D 1 158 ? 12.622 13.735 75.556 1.00 54.73 158 LYS D N 1
ATOM 17995 C CA . LYS D 1 158 ? 13.044 13.623 76.945 1.00 54.11 158 LYS D CA 1
ATOM 17996 C C . LYS D 1 158 ? 13.888 12.379 77.164 1.00 54.24 158 LYS D C 1
ATOM 17997 O O . LYS D 1 158 ? 14.869 12.404 77.922 1.00 56.19 158 LYS D O 1
ATOM 18016 N N . ALA D 1 159 ? 13.503 11.277 76.527 1.00 42.76 159 ALA D N 1
ATOM 18017 C CA . ALA D 1 159 ? 14.282 10.049 76.589 1.00 53.66 159 ALA D CA 1
ATOM 18018 C C . ALA D 1 159 ? 15.675 10.253 76.021 1.00 59.19 159 ALA D C 1
ATOM 18019 O O . ALA D 1 159 ? 16.675 9.845 76.627 1.00 53.42 159 ALA D O 1
ATOM 18026 N N . ILE D 1 160 ? 15.747 10.813 74.807 1.00 52.14 160 ILE D N 1
ATOM 18027 C CA . ILE D 1 160 ? 17.033 11.115 74.202 1.00 54.38 160 ILE D CA 1
ATOM 18028 C C . ILE D 1 160 ? 17.819 12.050 75.099 1.00 50.32 160 ILE D C 1
ATOM 18029 O O . ILE D 1 160 ? 19.029 11.893 75.265 1.00 48.38 160 ILE D O 1
ATOM 18045 N N . SER D 1 161 ? 17.139 12.989 75.746 1.00 42.42 161 SER D N 1
ATOM 18046 C CA . SER D 1 161 ? 17.847 13.901 76.624 1.00 48.73 161 SER D CA 1
ATOM 18047 C C . SER D 1 161 ? 18.406 13.182 77.845 1.00 53.12 161 SER D C 1
ATOM 18048 O O . SER D 1 161 ? 19.521 13.473 78.297 1.00 53.14 161 SER D O 1
ATOM 18056 N N . ALA D 1 162 ? 17.651 12.254 78.416 1.00 57.45 162 ALA D N 1
ATOM 18057 C CA . ALA D 1 162 ? 18.175 11.560 79.580 1.00 48.64 162 ALA D CA 1
ATOM 18058 C C . ALA D 1 162 ? 19.457 10.836 79.229 1.00 51.45 162 ALA D C 1
ATOM 18059 O O . ALA D 1 162 ? 20.434 10.882 79.978 1.00 54.64 162 ALA D O 1
ATOM 18066 N N . THR D 1 163 ? 19.486 10.184 78.080 1.00 49.37 163 THR D N 1
ATOM 18067 C CA . THR D 1 163 ? 20.735 9.611 77.602 1.00 51.69 163 THR D CA 1
ATOM 18068 C C . THR D 1 163 ? 21.851 10.659 77.503 1.00 57.43 163 THR D C 1
ATOM 18069 O O . THR D 1 163 ? 22.967 10.447 77.993 1.00 53.34 163 THR D O 1
ATOM 18080 N N . CYS D 1 164 ? 21.577 11.804 76.872 1.00 57.60 164 CYS D N 1
ATOM 18081 C CA . CYS D 1 164 ? 22.634 12.797 76.673 1.00 48.69 164 CYS D CA 1
ATOM 18082 C C . CYS D 1 164 ? 23.234 13.229 78.001 1.00 51.64 164 CYS D C 1
ATOM 18083 O O . CYS D 1 164 ? 24.470 13.306 78.147 1.00 44.06 164 CYS D O 1
ATOM 18091 N N . LYS D 1 165 ? 22.377 13.527 78.986 1.00 46.31 165 LYS D N 1
ATOM 18092 C CA . LYS D 1 165 ? 22.891 13.906 80.300 1.00 52.49 165 LYS D CA 1
ATOM 18093 C C . LYS D 1 165 ? 23.704 12.764 80.927 1.00 60.05 165 LYS D C 1
ATOM 18094 O O . LYS D 1 165 ? 24.783 12.989 81.483 1.00 49.11 165 LYS D O 1
ATOM 18113 N N . GLU D 1 166 ? 23.237 11.531 80.816 1.00 50.41 166 GLU D N 1
ATOM 18114 C CA . GLU D 1 166 ? 23.976 10.448 81.445 1.00 52.73 166 GLU D CA 1
ATOM 18115 C C . GLU D 1 166 ? 25.350 10.263 80.814 1.00 62.74 166 GLU D C 1
ATOM 18116 O O . GLU D 1 166 ? 26.328 10.001 81.516 1.00 59.75 166 GLU D O 1
ATOM 18128 N N . LEU D 1 167 ? 25.434 10.356 79.488 1.00 58.68 167 LEU D N 1
ATOM 18129 C CA . LEU D 1 167 ? 26.680 10.227 78.748 1.00 48.29 167 LEU D CA 1
ATOM 18130 C C . LEU D 1 167 ? 27.448 11.557 78.568 1.00 47.94 167 LEU D C 1
ATOM 18131 O O . LEU D 1 167 ? 28.420 11.592 77.813 1.00 49.38 167 LEU D O 1
ATOM 18147 N N . GLY D 1 168 ? 27.023 12.641 79.205 1.00 46.27 168 GLY D N 1
ATOM 18148 C CA . GLY D 1 168 ? 27.727 13.913 79.097 1.00 42.01 168 GLY D CA 1
ATOM 18149 C C . GLY D 1 168 ? 27.739 14.508 77.706 1.00 50.20 168 GLY D C 1
ATOM 18150 O O . GLY D 1 168 ? 28.761 15.042 77.268 1.00 50.99 168 GLY D O 1
ATOM 18154 N N . LEU D 1 169 ? 26.636 14.399 76.990 1.00 44.64 169 LEU D N 1
ATOM 18155 C CA . LEU D 1 169 ? 26.495 14.950 75.651 1.00 46.98 169 LEU D CA 1
ATOM 18156 C C . LEU D 1 169 ? 25.589 16.179 75.673 1.00 46.35 169 LEU D C 1
ATOM 18157 O O . LEU D 1 169 ? 24.590 16.214 76.403 1.00 46.31 169 LEU D O 1
ATOM 18173 N N . ASN D 1 170 ? 25.916 17.175 74.859 1.00 38.97 170 ASN D N 1
ATOM 18174 C CA . ASN D 1 170 ? 24.984 18.272 74.646 1.00 44.16 170 ASN D CA 1
ATOM 1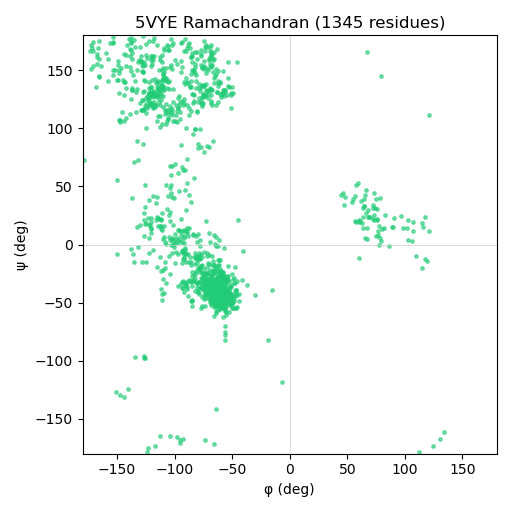8175 C C . ASN D 1 170 ? 24.000 17.889 73.536 1.00 33.15 170 ASN D C 1
ATOM 18176 O O . ASN D 1 170 ? 24.280 17.003 72.715 1.00 34.20 170 ASN D O 1
ATOM 18187 N N . LEU D 1 171 ? 22.861 18.590 73.473 1.00 35.20 171 LEU D N 1
ATOM 18188 C CA . LEU D 1 171 ? 21.776 18.218 72.543 1.00 36.55 171 LEU D CA 1
ATOM 18189 C C . LEU D 1 171 ? 21.417 19.389 71.636 1.00 34.75 171 LEU D C 1
ATOM 18190 O O . LEU D 1 171 ? 20.979 20.450 72.106 1.00 30.14 171 LEU D O 1
ATOM 18206 N N . HIS D 1 172 ? 21.618 19.192 70.336 1.00 31.70 172 HIS D N 1
ATOM 18207 C CA . HIS D 1 172 ? 21.348 20.209 69.341 1.00 37.90 172 HIS D CA 1
ATOM 18208 C C . HIS D 1 172 ? 20.139 19.865 68.480 1.00 32.33 172 HIS D C 1
ATOM 18209 O O . HIS D 1 172 ? 20.004 18.728 68.028 1.00 33.62 172 HIS D O 1
ATOM 18223 N N . MET D 1 173 ? 19.329 20.871 68.148 1.00 31.04 173 MET D N 1
ATOM 18224 C CA . MET D 1 173 ? 18.166 20.638 67.271 1.00 39.65 173 MET D CA 1
ATOM 18225 C C . MET D 1 173 ? 18.266 21.447 65.983 1.00 40.88 173 MET D C 1
ATOM 18226 O O . MET D 1 173 ? 18.280 22.690 66.007 1.00 32.86 173 MET D O 1
ATOM 18240 N N . ASP D 1 174 ? 18.329 20.734 64.856 1.00 33.07 174 ASP D N 1
ATOM 18241 C CA . ASP D 1 174 ? 18.210 21.361 63.555 1.00 34.70 174 ASP D CA 1
ATOM 18242 C C . ASP D 1 174 ? 16.708 21.528 63.289 1.00 36.26 174 ASP D C 1
ATOM 18243 O O . ASP D 1 174 ? 16.023 20.581 62.907 1.00 34.89 174 ASP D O 1
ATOM 18252 N N . GLY D 1 175 ? 16.203 22.715 63.525 1.00 33.85 175 GLY D N 1
ATOM 18253 C CA . GLY D 1 175 ? 14.777 22.992 63.375 1.00 37.08 175 GLY D CA 1
ATOM 18254 C C . GLY D 1 175 ? 14.565 23.768 62.102 1.00 33.78 175 GLY D C 1
ATOM 18255 O O . GLY D 1 175 ? 13.917 24.811 62.107 1.00 39.23 175 GLY D O 1
ATOM 18259 N N . ALA D 1 176 ? 15.145 23.289 61.004 1.00 31.93 176 ALA D N 1
ATOM 18260 C CA . ALA D 1 176 ? 14.868 23.913 59.726 1.00 39.53 176 ALA D CA 1
ATOM 18261 C C . ALA D 1 176 ? 13.369 23.865 59.431 1.00 39.20 176 ALA D C 1
ATOM 18262 O O . ALA D 1 176 ? 12.836 24.786 58.807 1.00 41.69 176 ALA D O 1
ATOM 18269 N N . ARG D 1 177 ? 12.680 22.843 59.940 1.00 38.32 177 ARG D N 1
ATOM 18270 C CA . ARG D 1 177 ? 11.232 22.620 59.802 1.00 45.95 177 ARG D CA 1
ATOM 18271 C C . ARG D 1 177 ? 10.566 22.528 61.165 1.00 41.25 177 ARG D C 1
ATOM 18272 O O . ARG D 1 177 ? 9.718 21.681 61.423 1.00 39.09 177 ARG D O 1
ATOM 18293 N N . PHE D 1 178 ? 11.028 23.363 62.087 1.00 47.63 178 PHE D N 1
ATOM 18294 C CA . PHE D 1 178 ? 10.497 23.339 63.440 1.00 43.74 178 PHE D CA 1
ATOM 18295 C C . PHE D 1 178 ? 9.044 23.805 63.456 1.00 44.22 178 PHE D C 1
ATOM 18296 O O . PHE D 1 178 ? 8.248 23.327 64.269 1.00 40.18 178 PHE D O 1
ATOM 18313 N N . THR D 1 179 ? 8.706 24.791 62.618 1.00 34.78 179 THR D N 1
ATOM 18314 C CA . THR D 1 179 ? 7.320 25.254 62.539 1.00 49.34 179 THR D CA 1
ATOM 18315 C C . THR D 1 179 ? 6.376 24.088 62.269 1.00 42.03 179 THR D C 1
ATOM 18316 O O . THR D 1 179 ? 5.410 23.880 62.996 1.00 46.02 179 THR D O 1
ATOM 18327 N N . ASN D 1 180 ? 6.692 23.280 61.263 1.00 42.86 180 ASN D N 1
ATOM 18328 C CA . ASN D 1 180 ? 5.879 22.123 60.936 1.00 46.18 180 ASN D CA 1
ATOM 18329 C C . ASN D 1 180 ? 5.699 21.189 62.122 1.00 53.14 180 ASN D C 1
ATOM 18330 O O . ASN D 1 180 ? 4.600 20.683 62.357 1.00 45.81 180 ASN D O 1
ATOM 18341 N N . ALA D 1 181 ? 6.762 20.946 62.891 1.00 48.93 181 ALA D N 1
ATOM 18342 C CA . ALA D 1 181 ? 6.619 20.081 64.059 1.00 42.30 181 ALA D CA 1
ATOM 18343 C C . ALA D 1 181 ? 5.660 20.686 65.085 1.00 42.18 181 ALA D C 1
ATOM 18344 O O . ALA D 1 181 ? 4.846 19.970 65.669 1.00 47.06 181 ALA D O 1
ATOM 18351 N N . CYS D 1 182 ? 5.759 21.993 65.343 1.00 36.27 182 CYS D N 1
ATOM 18352 C CA . CYS D 1 182 ? 4.871 22.624 66.316 1.00 52.97 182 CYS D CA 1
ATOM 18353 C C . CYS D 1 182 ? 3.417 22.646 65.821 1.00 52.42 182 CYS D C 1
ATOM 18354 O O . CYS D 1 182 ? 2.485 22.370 66.586 1.00 49.54 182 CYS D O 1
ATOM 18362 N N . ALA D 1 183 ? 3.203 23.029 64.555 1.00 49.84 183 ALA D N 1
ATOM 18363 C CA . ALA D 1 183 ? 1.849 23.064 64.002 1.00 56.22 183 ALA D CA 1
ATOM 18364 C C . ALA D 1 183 ? 1.178 21.728 64.195 1.00 51.76 183 ALA D C 1
ATOM 18365 O O . ALA D 1 183 ? 0.061 21.634 64.713 1.00 47.73 183 ALA D O 1
ATOM 18372 N N . PHE D 1 184 ? 1.910 20.678 63.859 0.84 47.00 184 PHE D N 1
ATOM 18373 C CA . PHE D 1 184 ? 1.374 19.340 63.881 0.84 51.55 184 PHE D CA 1
ATOM 18374 C C . PHE D 1 184 ? 0.978 18.898 65.286 0.84 58.36 184 PHE D C 1
ATOM 18375 O O . PHE D 1 184 ? -0.175 18.528 65.531 0.84 54.59 184 PHE D O 1
ATOM 18392 N N . LEU D 1 185 ? 1.920 18.926 66.229 1.00 57.88 185 LEU D N 1
ATOM 18393 C CA . LEU D 1 185 ? 1.669 18.316 67.537 1.00 58.93 185 LEU D CA 1
ATOM 18394 C C . LEU D 1 185 ? 0.813 19.181 68.452 1.00 56.67 185 LEU D C 1
ATOM 18395 O O . LEU D 1 185 ? 0.246 18.644 69.415 1.00 53.30 185 LEU D O 1
ATOM 18411 N N . GLY D 1 186 ? 0.744 20.500 68.200 1.00 45.71 186 GLY D N 1
ATOM 18412 C CA . GLY D 1 186 ? 0.025 21.420 69.061 1.00 42.02 186 GLY D CA 1
ATOM 18413 C C . GLY D 1 186 ? 0.722 21.786 70.360 1.00 66.77 186 GLY D C 1
ATOM 18414 O O . GLY D 1 186 ? 0.115 22.470 71.193 1.00 56.82 186 GLY D O 1
ATOM 18418 N N . CYS D 1 187 ? 1.986 21.392 70.536 1.00 60.22 187 CYS D N 1
ATOM 18419 C CA . CYS D 1 187 ? 2.778 21.627 71.743 1.00 59.30 187 CYS D CA 1
ATOM 18420 C C . CYS D 1 187 ? 3.263 23.063 71.777 1.00 53.00 187 CYS D C 1
ATOM 18421 O O . CYS D 1 187 ? 3.309 23.747 70.755 1.00 56.50 187 CYS D O 1
ATOM 18429 N N . SER D 1 188 ? 3.667 23.523 72.957 1.00 62.62 188 SER D N 1
ATOM 18430 C CA . SER D 1 188 ? 4.352 24.808 72.975 1.00 56.34 188 SER D CA 1
ATOM 18431 C C . SER D 1 188 ? 5.767 24.645 72.433 1.00 45.12 188 SER D C 1
ATOM 18432 O O . SER D 1 188 ? 6.314 23.539 72.422 1.00 53.65 188 SER D O 1
ATOM 18440 N N . PRO D 1 189 ? 6.373 25.724 71.951 1.00 47.75 189 PRO D N 1
ATOM 18441 C CA . PRO D 1 189 ? 7.789 25.629 71.547 1.00 50.09 189 PRO D CA 1
ATOM 18442 C C . PRO D 1 189 ? 8.691 25.181 72.686 1.00 44.37 189 PRO D C 1
ATOM 18443 O O . PRO D 1 189 ? 9.578 24.348 72.482 1.00 46.50 189 PRO D O 1
ATOM 18454 N N . ALA D 1 190 ? 8.455 25.673 73.895 1.00 47.82 190 ALA D N 1
ATOM 18455 C CA . ALA D 1 190 ? 9.231 25.218 75.052 1.00 45.77 190 ALA D CA 1
ATOM 18456 C C . ALA D 1 190 ? 9.196 23.705 75.209 1.00 55.05 190 ALA D C 1
ATOM 18457 O O . ALA D 1 190 ? 10.217 23.065 75.539 1.00 44.68 190 ALA D O 1
ATOM 18464 N N . GLU D 1 191 ? 8.017 23.119 74.997 1.00 47.59 191 GLU D N 1
ATOM 18465 C CA . GLU D 1 191 ? 7.805 21.699 75.228 1.00 46.63 191 GLU D CA 1
ATOM 18466 C C . GLU D 1 191 ? 8.516 20.850 74.202 1.00 43.31 191 GLU D C 1
ATOM 18467 O O . GLU D 1 191 ? 8.788 19.674 74.458 1.00 42.78 191 GLU D O 1
ATOM 18479 N N . LEU D 1 192 ? 8.801 21.405 73.039 1.00 41.55 192 LEU D N 1
ATOM 18480 C CA . LEU D 1 192 ? 9.552 20.681 72.038 1.00 50.80 192 LEU D CA 1
ATOM 18481 C C . LEU D 1 192 ? 11.038 21.036 72.046 1.00 48.31 192 LEU D C 1
ATOM 18482 O O . LEU D 1 192 ? 11.765 20.579 71.162 1.00 41.19 192 LEU D O 1
ATOM 18498 N N . THR D 1 193 ? 11.501 21.843 73.006 1.00 42.21 193 THR D N 1
ATOM 18499 C CA . THR D 1 193 ? 12.922 22.160 73.057 1.00 48.52 193 THR D CA 1
ATOM 18500 C C . THR D 1 193 ? 13.500 22.053 74.467 1.00 38.17 193 THR D C 1
ATOM 18501 O O . THR D 1 193 ? 13.806 20.947 74.923 1.00 38.35 193 THR D O 1
ATOM 18512 N N . TRP D 1 194 ? 13.607 23.173 75.180 1.00 37.72 194 TRP D N 1
ATOM 18513 C CA . TRP D 1 194 ? 14.354 23.173 76.441 1.00 50.00 194 TRP D CA 1
ATOM 18514 C C . TRP D 1 194 ? 13.663 22.393 77.569 1.00 56.60 194 TRP D C 1
ATOM 18515 O O . TRP D 1 194 ? 14.349 21.755 78.380 1.00 47.92 194 TRP D O 1
ATOM 18536 N N . LYS D 1 195 ? 12.331 22.410 77.641 1.00 53.65 195 LYS D N 1
ATOM 18537 C CA . LYS D 1 195 ? 11.633 21.539 78.586 1.00 48.51 195 LYS D CA 1
ATOM 18538 C C . LYS D 1 195 ? 11.906 20.075 78.325 1.00 43.62 195 LYS D C 1
ATOM 18539 O O . LYS D 1 195 ? 11.735 19.251 79.235 1.00 42.89 195 LYS D O 1
ATOM 18558 N N . ALA D 1 196 ? 12.329 19.723 77.121 1.00 40.39 196 ALA D N 1
ATOM 18559 C CA . ALA D 1 196 ? 12.698 18.340 76.830 1.00 41.59 196 ALA D CA 1
ATOM 18560 C C . ALA D 1 196 ? 14.207 18.126 76.813 1.00 47.18 196 ALA D C 1
ATOM 18561 O O . ALA D 1 196 ? 14.656 17.013 76.499 1.00 41.50 196 ALA D O 1
ATOM 18568 N N . GLY D 1 197 ? 14.999 19.158 77.135 1.00 41.34 197 GLY D N 1
ATOM 18569 C CA . GLY D 1 197 ? 16.433 19.010 77.228 1.00 47.27 197 GLY D CA 1
ATOM 18570 C C . GLY D 1 197 ? 17.239 19.539 76.072 1.00 53.70 197 GLY D C 1
ATOM 18571 O O . GLY D 1 197 ? 18.463 19.405 76.096 1.00 44.26 197 GLY D O 1
ATOM 18575 N N . VAL D 1 198 ? 16.618 20.167 75.076 1.00 47.95 198 VAL D N 1
ATOM 18576 C CA . VAL D 1 198 ? 17.413 20.713 73.982 1.00 44.23 198 VAL D CA 1
ATOM 18577 C C . VAL D 1 198 ? 18.232 21.894 74.492 1.00 42.11 198 VAL D C 1
ATOM 18578 O O . VAL D 1 198 ? 17.720 22.794 75.175 1.00 46.21 198 VAL D O 1
ATOM 18591 N N . ASP D 1 199 ? 19.520 21.902 74.139 0.98 36.41 199 ASP D N 1
ATOM 18592 C CA . ASP D 1 199 ? 20.423 22.983 74.509 0.98 37.75 199 ASP D CA 1
ATOM 18593 C C . ASP D 1 199 ? 20.417 24.099 73.486 0.98 35.12 199 ASP D C 1
ATOM 18594 O O . ASP D 1 199 ? 20.396 25.270 73.862 0.98 37.73 199 ASP D O 1
ATOM 18603 N N . VAL D 1 200 ? 20.457 23.756 72.196 1.00 36.73 200 VAL D N 1
ATOM 18604 C CA . VAL D 1 200 ? 20.518 24.740 71.133 1.00 34.77 200 VAL D CA 1
ATOM 18605 C C . VAL D 1 200 ? 19.526 24.378 70.032 1.00 29.47 200 VAL D C 1
ATOM 18606 O O . VAL D 1 200 ? 19.440 23.213 69.613 1.00 31.88 200 VAL D O 1
ATOM 18619 N N . LEU D 1 201 ? 18.868 25.400 69.487 1.00 36.60 201 LEU D N 1
ATOM 18620 C CA . LEU D 1 201 ? 17.929 25.252 68.374 1.00 35.82 201 LEU D CA 1
ATOM 18621 C C . LEU D 1 201 ? 18.321 26.153 67.221 1.00 32.45 201 LEU D C 1
ATOM 18622 O O . LEU D 1 201 ? 18.439 27.376 67.391 1.00 31.69 201 LEU D O 1
ATOM 18638 N N . CYS D 1 202 ? 18.467 25.541 66.043 1.00 31.22 202 CYS D N 1
ATOM 18639 C CA . CYS D 1 202 ? 18.577 26.267 64.789 1.00 35.82 202 CYS D CA 1
ATOM 18640 C C . CYS D 1 202 ? 17.170 26.324 64.204 1.00 40.85 202 CYS D C 1
ATOM 18641 O O . CYS D 1 202 ? 16.609 25.290 63.837 1.00 31.01 202 CYS D O 1
ATOM 18649 N N . PHE D 1 203 ? 16.573 27.520 64.237 1.00 33.01 203 PHE D N 1
ATOM 18650 C CA . PHE D 1 203 ? 15.167 27.768 63.876 1.00 36.69 203 PHE D CA 1
ATOM 18651 C C . PHE D 1 203 ? 15.144 28.351 62.471 1.00 32.04 203 PHE D C 1
ATOM 18652 O O . PHE D 1 203 ? 15.554 29.508 62.263 1.00 32.39 203 PHE D O 1
ATOM 18669 N N . GLY D 1 204 ? 14.727 27.524 61.510 1.00 34.74 204 GLY D N 1
ATOM 18670 C CA . GLY D 1 204 ? 14.638 27.883 60.111 1.00 43.43 204 GLY D CA 1
ATOM 18671 C C . GLY D 1 204 ? 13.632 29.006 59.870 1.00 46.53 204 GLY D C 1
ATOM 18672 O O . GLY D 1 204 ? 12.530 28.961 60.415 1.00 39.94 204 GLY D O 1
ATOM 18676 N N . GLY D 1 205 ? 14.053 30.031 59.123 0.94 42.29 205 GLY D N 1
ATOM 18677 C CA . GLY D 1 205 ? 13.224 31.122 58.646 0.94 57.07 205 GLY D CA 1
ATOM 18678 C C . GLY D 1 205 ? 13.018 31.091 57.131 0.94 56.85 205 GLY D C 1
ATOM 18679 O O . GLY D 1 205 ? 11.875 31.182 56.655 0.94 55.64 205 GLY D O 1
ATOM 18683 N N . THR D 1 206 ? 14.119 30.919 56.377 0.92 54.20 206 THR D N 1
ATOM 18684 C CA . THR D 1 206 ? 14.062 30.896 54.907 0.92 48.32 206 THR D CA 1
ATOM 18685 C C . THR D 1 206 ? 12.971 29.958 54.424 0.92 54.81 206 THR D C 1
ATOM 18686 O O . THR D 1 206 ? 12.171 30.307 53.542 0.92 49.63 206 THR D O 1
ATOM 18697 N N . LYS D 1 207 ? 12.890 28.778 55.023 1.00 51.00 207 LYS D N 1
ATOM 18698 C CA . LYS D 1 207 ? 11.925 27.792 54.566 1.00 59.16 207 LYS D CA 1
ATOM 18699 C C . LYS D 1 207 ? 10.488 28.158 54.924 1.00 54.04 207 LYS D C 1
ATOM 18700 O O . LYS D 1 207 ? 9.563 27.704 54.252 1.00 61.15 207 LYS D O 1
ATOM 18719 N N . ASN D 1 208 ? 10.274 28.943 55.973 0.96 58.20 208 ASN D N 1
ATOM 18720 C CA . ASN D 1 208 ? 8.934 29.380 56.347 0.96 66.60 208 ASN D CA 1
ATOM 18721 C C . ASN D 1 208 ? 8.641 30.821 55.883 0.96 58.59 208 ASN D C 1
ATOM 18722 O O . ASN D 1 208 ? 8.029 31.600 56.604 0.96 54.10 208 ASN D O 1
ATOM 18733 N N . GLY D 1 209 ? 9.067 31.210 54.687 1.00 43.30 209 GLY D N 1
ATOM 18734 C CA . GLY D 1 209 ? 8.681 32.478 54.107 1.00 45.83 209 GLY D CA 1
ATOM 18735 C C . GLY D 1 209 ? 9.628 33.648 54.253 1.00 52.24 209 GLY D C 1
ATOM 18736 O O . GLY D 1 209 ? 9.160 34.788 54.169 1.00 45.95 209 GLY D O 1
ATOM 18740 N N . MET D 1 210 ? 10.934 33.424 54.443 1.00 46.30 210 MET D N 1
ATOM 18741 C CA . MET D 1 210 ? 11.887 34.526 54.450 1.00 41.13 210 MET D CA 1
ATOM 18742 C C . MET D 1 210 ? 12.814 34.445 53.249 1.00 36.19 210 MET D C 1
ATOM 18743 O O . MET D 1 210 ? 12.955 33.407 52.609 1.00 37.73 210 MET D O 1
ATOM 18757 N N . ALA D 1 211 ? 13.404 35.591 52.926 1.00 33.00 211 ALA D N 1
ATOM 18758 C CA . ALA D 1 211 ? 14.399 35.672 51.874 1.00 35.58 211 ALA D CA 1
ATOM 18759 C C . ALA D 1 211 ? 15.736 35.040 52.279 1.00 49.51 211 ALA D C 1
ATOM 18760 O O . ALA D 1 211 ? 16.406 34.424 51.443 1.00 46.21 211 ALA D O 1
ATOM 18767 N N . VAL D 1 212 ? 16.162 35.251 53.529 1.00 44.67 212 VAL D N 1
ATOM 18768 C CA . VAL D 1 212 ? 17.448 34.790 54.038 1.00 38.85 212 VAL D CA 1
ATOM 18769 C C . VAL D 1 212 ? 17.338 34.720 55.547 1.00 42.11 212 VAL D C 1
ATOM 18770 O O . VAL D 1 212 ? 16.496 35.380 56.147 1.00 42.54 212 VAL D O 1
ATOM 18783 N N . GLY D 1 213 ? 18.224 33.943 56.168 1.00 40.91 213 GLY D N 1
ATOM 18784 C CA . GLY D 1 213 ? 18.402 33.952 57.604 1.00 31.91 213 GLY D CA 1
ATOM 18785 C C . GLY D 1 213 ? 17.812 32.797 58.365 1.00 39.40 213 GLY D C 1
ATOM 18786 O O . GLY D 1 213 ? 16.768 32.242 57.992 1.00 51.34 213 GLY D O 1
ATOM 18790 N N A GLU D 1 214 ? 18.473 32.440 59.464 0.46 41.75 214 GLU D N 1
ATOM 18791 N N B GLU D 1 214 ? 18.537 32.377 59.413 0.54 41.83 214 GLU D N 1
ATOM 18792 C CA A GLU D 1 214 ? 17.986 31.439 60.404 0.46 40.88 214 GLU D CA 1
ATOM 18793 C CA B GLU D 1 214 ? 18.062 31.433 60.425 0.54 40.88 214 GLU D CA 1
ATOM 18794 C C A GLU D 1 214 ? 18.364 31.908 61.801 0.46 41.08 214 GLU D C 1
ATOM 18795 C C B GLU D 1 214 ? 18.275 32.083 61.782 0.54 41.06 214 GLU D C 1
ATOM 18796 O O A GLU D 1 214 ? 19.436 32.491 61.991 0.46 42.66 214 GLU D O 1
ATOM 18797 O O B GLU D 1 214 ? 19.148 32.945 61.936 0.54 41.97 214 GLU D O 1
ATOM 18820 N N . ALA D 1 215 ? 17.474 31.678 62.764 1.00 37.70 215 ALA D N 1
ATOM 18821 C CA . ALA D 1 215 ? 17.693 32.096 64.152 1.00 39.22 215 ALA D CA 1
ATOM 18822 C C . ALA D 1 215 ? 18.354 30.941 64.884 1.00 38.19 215 ALA D C 1
ATOM 18823 O O . ALA D 1 215 ? 18.045 29.779 64.614 1.00 40.41 215 ALA D O 1
ATOM 18831 N N . ILE D 1 216 ? 19.283 31.269 65.786 1.00 36.55 216 ILE D N 1
ATOM 18832 C CA . ILE D 1 216 ? 19.940 30.290 66.635 1.00 35.47 216 ILE D CA 1
ATOM 18833 C C . ILE D 1 216 ? 19.633 30.681 68.063 1.00 32.19 216 ILE D C 1
ATOM 18834 O O . ILE D 1 216 ? 19.954 31.798 68.494 1.00 30.17 216 ILE D O 1
ATOM 18850 N N . LEU D 1 217 ? 18.995 29.777 68.792 1.00 31.70 217 LEU D N 1
ATOM 18851 C CA . LEU D 1 217 ? 18.603 30.038 70.175 1.00 38.08 217 LEU D CA 1
ATOM 18852 C C . LEU D 1 217 ? 19.387 29.122 71.098 1.00 41.00 217 LEU D C 1
ATOM 18853 O O . LEU D 1 217 ? 19.339 27.899 70.955 1.00 37.21 217 LEU D O 1
ATOM 18869 N N . PHE D 1 218 ? 20.111 29.714 72.031 1.00 33.37 218 PHE D N 1
ATOM 18870 C CA . PHE D 1 218 ? 20.788 28.966 73.072 1.00 41.19 218 PHE D CA 1
ATOM 18871 C C . PHE D 1 218 ? 19.923 29.023 74.322 1.00 41.21 218 PHE D C 1
ATOM 18872 O O . PHE D 1 218 ? 19.697 30.104 74.875 1.00 41.07 218 PHE D O 1
ATOM 18889 N N . PHE D 1 219 ? 19.503 27.866 74.796 1.00 35.86 219 PHE D N 1
ATOM 18890 C CA . PHE D 1 219 ? 18.729 27.792 76.026 1.00 38.49 219 PHE D CA 1
ATOM 18891 C C . PHE D 1 219 ? 19.611 27.638 77.253 1.00 43.61 219 PHE D C 1
ATOM 18892 O O . PHE D 1 219 ? 19.152 27.854 78.374 1.00 49.29 219 PHE D O 1
ATOM 18909 N N . ASN D 1 220 ? 20.852 27.298 77.069 0.94 45.48 220 ASN D N 1
ATOM 18910 C CA . ASN D 1 220 ? 21.859 27.401 78.108 0.94 36.40 220 ASN D CA 1
ATOM 18911 C C . ASN D 1 220 ? 22.759 28.566 77.722 0.94 41.64 220 ASN D C 1
ATOM 18912 O O . ASN D 1 220 ? 23.575 28.468 76.802 0.94 41.89 220 ASN D O 1
ATOM 18923 N N . ARG D 1 221 ? 22.571 29.695 78.398 1.00 36.85 221 ARG D N 1
ATOM 18924 C CA . ARG D 1 221 ? 23.294 30.902 78.024 1.00 37.05 221 ARG D CA 1
ATOM 18925 C C . ARG D 1 221 ? 24.804 30.756 78.177 1.00 40.78 221 ARG D C 1
ATOM 18926 O O . ARG D 1 221 ? 25.548 31.488 77.524 1.00 43.26 221 ARG D O 1
ATOM 18947 N N . GLN D 1 222 ? 25.299 29.830 78.990 0.94 36.45 222 GLN D N 1
ATOM 18948 C CA . GLN D 1 222 ? 26.754 29.726 79.091 0.94 42.37 222 GLN D CA 1
ATOM 18949 C C . GLN D 1 222 ? 27.338 29.100 77.839 0.94 41.37 222 GLN D C 1
ATOM 18950 O O . GLN D 1 222 ? 28.439 29.457 77.424 0.94 41.56 222 GLN D O 1
ATOM 18964 N N . LEU D 1 223 ? 26.594 28.228 77.176 1.00 33.26 223 LEU D N 1
ATOM 18965 C CA . LEU D 1 223 ? 27.071 27.702 75.901 1.00 33.51 223 LEU D CA 1
ATOM 18966 C C . LEU D 1 223 ? 27.138 28.786 74.807 1.00 35.84 223 LEU D C 1
ATOM 18967 O O . LEU D 1 223 ? 27.794 28.589 73.789 1.00 37.11 223 LEU D O 1
ATOM 18983 N N . ALA D 1 224 ? 26.527 29.947 74.996 1.00 41.05 224 ALA D N 1
ATOM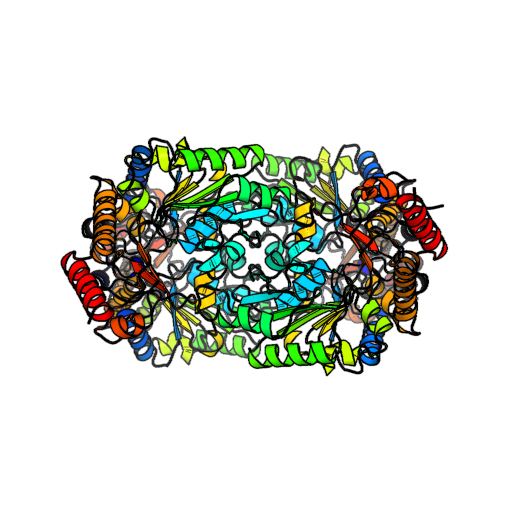 18984 C CA . ALA D 1 224 ? 26.557 30.987 73.977 1.00 33.82 224 ALA D CA 1
ATOM 18985 C C . ALA D 1 224 ? 27.717 31.962 74.149 1.00 31.32 224 ALA D C 1
ATOM 18986 O O . ALA D 1 224 ? 27.770 32.986 73.454 1.00 33.08 224 ALA D O 1
ATOM 18993 N N . GLU D 1 225 ? 28.618 31.687 75.068 1.00 36.80 225 GLU D N 1
ATOM 18994 C CA . GLU D 1 225 ? 29.773 32.542 75.316 1.00 39.15 225 GLU D CA 1
ATOM 18995 C C . GLU D 1 225 ? 30.536 32.870 74.038 1.00 39.33 225 GLU D C 1
ATOM 18996 O O . GLU D 1 225 ? 31.138 31.988 73.407 1.00 34.57 225 GLU D O 1
ATOM 19008 N N . ASP D 1 226 ? 30.575 34.157 73.700 1.00 33.48 226 ASP D N 1
ATOM 19009 C CA . ASP D 1 226 ? 31.303 34.609 72.528 1.00 39.63 226 ASP D CA 1
ATOM 19010 C C . ASP D 1 226 ? 30.795 34.010 71.200 1.00 38.44 226 ASP D C 1
ATOM 19011 O O . ASP D 1 226 ? 31.540 34.009 70.210 1.00 36.24 226 ASP D O 1
ATOM 19020 N N . PHE D 1 227 ? 29.555 33.503 71.124 1.00 37.71 227 PHE D N 1
ATOM 19021 C CA . PHE D 1 227 ? 29.062 33.002 69.835 1.00 29.88 227 PHE D CA 1
ATOM 19022 C C . PHE D 1 227 ? 29.114 34.096 68.788 1.00 26.83 227 PHE D C 1
ATOM 19023 O O . PHE D 1 227 ? 29.312 33.805 67.603 1.00 33.27 227 PHE D O 1
ATOM 19040 N N . ASP D 1 228 ? 29.034 35.370 69.214 1.00 28.35 228 ASP D N 1
ATOM 19041 C CA . ASP D 1 228 ? 29.006 36.468 68.252 1.00 30.35 228 ASP D CA 1
ATOM 19042 C C . ASP D 1 228 ? 30.348 36.577 67.539 1.00 35.34 228 ASP D C 1
ATOM 19043 O O . ASP D 1 228 ? 30.393 36.694 66.305 1.00 32.53 228 ASP D O 1
ATOM 19052 N N . TYR D 1 229 ? 31.454 36.420 68.290 1.00 31.59 229 TYR D N 1
ATOM 19053 C CA . TYR D 1 229 ? 32.778 36.399 67.678 1.00 32.82 229 TYR D CA 1
ATOM 19054 C C . TYR D 1 229 ? 32.903 35.228 66.741 1.00 31.75 229 TYR D C 1
ATOM 19055 O O . TYR D 1 229 ? 33.456 35.358 65.650 1.00 29.21 229 TYR D O 1
ATOM 19073 N N . ARG D 1 230 ? 32.403 34.066 67.158 1.00 29.76 230 ARG D N 1
ATOM 19074 C CA . ARG D 1 230 ? 32.447 32.907 66.278 1.00 29.98 230 ARG D CA 1
ATOM 19075 C C . ARG D 1 230 ? 31.768 33.206 64.955 1.00 32.03 230 ARG D C 1
ATOM 19076 O O . ARG D 1 230 ? 32.323 32.907 63.881 1.00 29.79 230 ARG D O 1
ATOM 19097 N N . CYS D 1 231 ? 30.545 33.784 65.008 1.00 31.28 231 CYS D N 1
ATOM 19098 C CA . CYS D 1 231 ? 29.797 34.057 63.776 1.00 29.47 231 CYS D CA 1
ATOM 19099 C C . CYS D 1 231 ? 30.505 35.088 62.917 1.00 28.67 231 CYS D C 1
ATOM 19100 O O . CYS D 1 231 ? 30.548 34.965 61.691 1.00 28.02 231 CYS D O 1
ATOM 19108 N N . LYS D 1 232 ? 31.067 36.121 63.545 1.00 27.35 232 LYS D N 1
ATOM 19109 C CA . LYS D 1 232 ? 31.776 37.136 62.784 1.00 31.95 232 LYS D CA 1
ATOM 19110 C C . LYS D 1 232 ? 32.961 36.548 62.021 1.00 33.74 232 LYS D C 1
ATOM 19111 O O . LYS D 1 232 ? 33.137 36.813 60.822 1.00 33.28 232 LYS D O 1
ATOM 19130 N N . GLN D 1 233 ? 33.797 35.770 62.698 1.00 33.73 233 GLN D N 1
ATOM 19131 C CA . GLN D 1 233 ? 34.957 35.183 62.037 1.00 32.62 233 GLN D CA 1
ATOM 19132 C C . GLN D 1 233 ? 34.538 34.255 60.923 1.00 29.53 233 GLN D C 1
ATOM 19133 O O . GLN D 1 233 ? 35.231 34.125 59.900 1.00 31.14 233 GLN D O 1
ATOM 19147 N N . ALA D 1 234 ? 33.437 33.570 61.119 1.00 28.75 234 ALA D N 1
ATOM 19148 C CA . ALA D 1 234 ? 32.954 32.695 60.078 1.00 30.00 234 ALA D CA 1
ATOM 19149 C C . ALA D 1 234 ? 32.212 33.417 58.969 1.00 33.15 234 ALA D C 1
ATOM 19150 O O . ALA D 1 234 ? 31.674 32.735 58.083 1.00 31.19 234 ALA D O 1
ATOM 19157 N N . GLY D 1 235 ? 32.217 34.756 58.942 1.00 33.75 235 GLY D N 1
ATOM 19158 C CA . GLY D 1 235 ? 31.512 35.473 57.881 1.00 28.17 235 GLY D CA 1
ATOM 19159 C C . GLY D 1 235 ? 30.004 35.341 57.934 1.00 35.39 235 GLY D C 1
ATOM 19160 O O . GLY D 1 235 ? 29.350 35.384 56.894 1.00 35.49 235 GLY D O 1
ATOM 19164 N N . GLN D 1 236 ? 29.426 35.173 59.115 1.00 32.42 236 GLN D N 1
ATOM 19165 C CA . GLN D 1 236 ? 27.992 35.006 59.245 1.00 36.08 236 GLN D CA 1
ATOM 19166 C C . GLN D 1 236 ? 27.293 36.185 59.922 1.00 37.49 236 GLN D C 1
ATOM 19167 O O . GLN D 1 236 ? 26.155 36.040 60.372 1.00 39.17 236 GLN D O 1
ATOM 19181 N N . LEU D 1 237 ? 27.911 37.360 59.938 1.00 36.28 237 LEU D N 1
ATOM 19182 C CA . LEU D 1 237 ? 27.388 38.525 60.649 1.00 38.82 237 LEU D CA 1
ATOM 19183 C C . LEU D 1 237 ? 26.834 39.519 59.656 1.00 39.18 237 LEU D C 1
ATOM 19184 O O . LEU D 1 237 ? 27.591 40.098 58.878 1.00 36.88 237 LEU D O 1
ATOM 19200 N N . ALA D 1 238 ? 25.534 39.752 59.718 1.00 43.72 238 ALA D N 1
ATOM 19201 C CA . ALA D 1 238 ? 24.905 40.711 58.823 1.00 46.43 238 ALA D CA 1
ATOM 19202 C C . ALA D 1 238 ? 25.253 42.138 59.247 1.00 35.67 238 ALA D C 1
ATOM 19203 O O . ALA D 1 238 ? 25.107 42.496 60.416 1.00 39.10 238 ALA D O 1
ATOM 19210 N N . SER D 1 239 ? 25.726 42.959 58.306 1.00 44.02 239 SER D N 1
ATOM 19211 C CA . SER D 1 239 ? 25.886 44.381 58.628 1.00 45.10 239 SER D CA 1
ATOM 19212 C C . SER D 1 239 ? 24.533 45.044 58.812 1.00 43.51 239 SER D C 1
ATOM 19213 O O . SER D 1 239 ? 24.323 45.780 59.780 1.00 48.57 239 SER D O 1
ATOM 19221 N N . LYS D 1 240 ? 23.580 44.729 57.944 1.00 43.60 240 LYS D N 1
ATOM 19222 C CA . LYS D 1 240 ? 22.230 45.276 58.063 1.00 47.59 240 LYS D CA 1
ATOM 19223 C C . LYS D 1 240 ? 21.339 44.221 58.715 1.00 41.65 240 LYS D C 1
ATOM 19224 O O . LYS D 1 240 ? 20.443 43.616 58.107 1.00 41.97 240 LYS D O 1
ATOM 19243 N N . MET D 1 241 ? 21.626 44.008 60.007 1.00 49.30 241 MET D N 1
ATOM 19244 C CA . MET D 1 241 ? 20.973 42.938 60.762 1.00 44.84 241 MET D CA 1
ATOM 19245 C C . MET D 1 241 ? 19.454 43.073 60.768 1.00 45.13 241 MET D C 1
ATOM 19246 O O . MET D 1 241 ? 18.753 42.053 60.833 1.00 40.01 241 MET D O 1
ATOM 19260 N N . ARG D 1 242 ? 18.920 44.305 60.707 1.00 41.07 242 ARG D N 1
ATOM 19261 C CA . ARG D 1 242 ? 17.461 44.473 60.755 1.00 44.42 242 ARG D CA 1
ATOM 19262 C C . ARG D 1 242 ? 16.743 43.660 59.679 1.00 42.72 242 ARG D C 1
ATOM 19263 O O . ARG D 1 242 ? 15.617 43.190 59.912 1.00 41.14 242 ARG D O 1
ATOM 19284 N N . PHE D 1 243 ? 17.379 43.442 58.521 1.00 37.88 243 PHE D N 1
ATOM 19285 C CA . PHE D 1 243 ? 16.694 42.734 57.444 1.00 35.96 243 PHE D CA 1
ATOM 19286 C C . PHE D 1 243 ? 16.732 41.218 57.594 1.00 39.85 243 PHE D C 1
ATOM 19287 O O . PHE D 1 243 ? 16.074 40.529 56.814 1.00 46.92 243 PHE D O 1
ATOM 19304 N N . LEU D 1 244 ? 17.488 40.695 58.573 1.00 40.65 244 LEU D N 1
ATOM 19305 C CA . LEU D 1 244 ? 17.359 39.329 59.070 1.00 42.12 244 LEU D CA 1
ATOM 19306 C C . LEU D 1 244 ? 16.453 39.271 60.291 1.00 38.83 244 LEU D C 1
ATOM 19307 O O . LEU D 1 244 ? 15.729 38.295 60.486 1.00 35.65 244 LEU D O 1
ATOM 19323 N N . SER D 1 245 ? 16.463 40.287 61.133 1.00 38.54 245 SER D N 1
ATOM 19324 C CA . SER D 1 245 ? 15.670 40.172 62.353 1.00 36.07 245 SER D CA 1
ATOM 19325 C C . SER D 1 245 ? 14.216 40.690 62.228 1.00 43.08 245 SER D C 1
ATOM 19326 O O . SER D 1 245 ? 13.336 40.155 62.908 1.00 37.89 245 SER D O 1
ATOM 19334 N N . ALA D 1 246 ? 13.938 41.756 61.449 1.00 37.98 246 ALA D N 1
ATOM 19335 C CA . ALA D 1 246 ? 12.562 42.253 61.345 1.00 48.63 246 ALA D CA 1
ATOM 19336 C C . ALA D 1 246 ? 11.592 41.191 60.832 1.00 47.49 246 ALA D C 1
ATOM 19337 O O . ALA D 1 246 ? 10.506 41.038 61.421 1.00 42.68 246 ALA D O 1
ATOM 19344 N N . PRO D 1 247 ? 11.905 40.429 59.771 1.00 42.14 247 PRO D N 1
ATOM 19345 C CA . PRO D 1 247 ? 10.970 39.392 59.331 1.00 39.10 247 PRO D CA 1
ATOM 19346 C C . PRO D 1 247 ? 10.586 38.450 60.426 1.00 44.67 247 PRO D C 1
ATOM 19347 O O . PRO D 1 247 ? 9.466 37.932 60.393 1.00 47.78 247 PRO D O 1
ATOM 19358 N N . TRP D 1 248 ? 11.472 38.195 61.402 1.00 40.12 248 TRP D N 1
ATOM 19359 C CA . TRP D 1 248 ? 11.077 37.363 62.539 1.00 43.50 248 TRP D CA 1
ATOM 19360 C C . TRP D 1 248 ? 10.007 38.054 63.369 1.00 38.72 248 TRP D C 1
ATOM 19361 O O . TRP D 1 248 ? 9.074 37.397 63.852 1.00 41.23 248 TRP D O 1
ATOM 19382 N N . VAL D 1 249 ? 10.119 39.379 63.532 1.00 40.45 249 VAL D N 1
ATOM 19383 C CA . VAL D 1 249 ? 9.062 40.150 64.184 1.00 42.67 249 VAL D CA 1
ATOM 19384 C C . VAL D 1 249 ? 7.738 39.972 63.446 1.00 48.35 249 VAL D C 1
ATOM 19385 O O . VAL D 1 249 ? 6.700 39.702 64.062 1.00 41.81 249 VAL D O 1
ATOM 19398 N N . GLY D 1 250 ? 7.758 40.129 62.116 1.00 41.04 250 GLY D N 1
ATOM 19399 C CA . GLY D 1 250 ? 6.566 39.865 61.318 1.00 43.41 250 GLY D CA 1
ATOM 19400 C C . GLY D 1 250 ? 6.000 38.467 61.497 1.00 51.24 250 GLY D C 1
ATOM 19401 O O . GLY D 1 250 ? 4.773 38.284 61.562 1.00 49.74 250 GLY D O 1
ATOM 19405 N N . LEU D 1 251 ? 6.875 37.450 61.558 1.00 47.36 251 LEU D N 1
ATOM 19406 C CA . LEU D 1 251 ? 6.379 36.080 61.584 1.00 45.41 251 LEU D CA 1
ATOM 19407 C C . LEU D 1 251 ? 5.844 35.683 62.935 1.00 43.05 251 LEU D C 1
ATOM 19408 O O . LEU D 1 251 ? 5.059 34.728 63.027 1.00 55.24 251 LEU D O 1
ATOM 19424 N N . LEU D 1 252 ? 6.209 36.407 63.973 1.00 46.07 252 LEU D N 1
ATOM 19425 C CA . LEU D 1 252 ? 5.937 35.978 65.334 1.00 55.53 252 LEU D CA 1
ATOM 19426 C C . LEU D 1 252 ? 4.924 36.847 66.062 1.00 49.49 252 LEU D C 1
ATOM 19427 O O . LEU D 1 252 ? 4.326 36.368 67.039 1.00 51.00 252 LEU D O 1
ATOM 19443 N N . GLU D 1 253 ? 4.739 38.104 65.627 1.00 52.62 253 GLU D N 1
ATOM 19444 C CA . GLU D 1 253 ? 3.915 39.055 66.385 1.00 62.74 253 GLU D CA 1
ATOM 19445 C C . GLU D 1 253 ? 2.526 38.500 66.645 1.00 56.79 253 GLU D C 1
ATOM 19446 O O . GLU D 1 253 ? 2.048 38.520 67.784 1.00 65.18 253 GLU D O 1
ATOM 19458 N N . ASP D 1 254 ? 1.895 37.929 65.617 1.00 65.63 254 ASP D N 1
ATOM 19459 C CA . ASP D 1 254 ? 0.491 37.542 65.690 1.00 65.61 254 ASP D CA 1
ATOM 19460 C C . ASP D 1 254 ? 0.247 36.081 65.306 1.00 64.98 254 ASP D C 1
ATOM 19461 O O . ASP D 1 254 ? -0.903 35.654 65.229 1.00 71.28 254 ASP D O 1
ATOM 19470 N N . GLY D 1 255 ? 1.281 35.283 65.107 1.00 59.13 255 GLY D N 1
ATOM 19471 C CA . GLY D 1 255 ? 1.104 33.853 64.923 1.00 53.58 255 GLY D CA 1
ATOM 19472 C C . GLY D 1 255 ? 1.200 33.366 63.489 1.00 50.82 255 GLY D C 1
ATOM 19473 O O . GLY D 1 255 ? 0.817 32.219 63.206 1.00 49.90 255 GLY D O 1
ATOM 19477 N N . ALA D 1 256 ? 1.711 34.198 62.584 1.00 49.78 256 ALA D N 1
ATOM 19478 C CA . ALA D 1 256 ? 1.828 33.822 61.182 1.00 50.59 256 ALA D CA 1
ATOM 19479 C C . ALA D 1 256 ? 2.715 32.590 60.983 1.00 51.73 256 ALA D C 1
ATOM 19480 O O . ALA D 1 256 ? 2.402 31.735 60.156 1.00 47.99 256 ALA D O 1
ATOM 19487 N N . TRP D 1 257 ? 3.823 32.470 61.728 1.00 51.02 257 TRP D N 1
ATOM 19488 C CA . TRP D 1 257 ? 4.708 31.318 61.546 1.00 48.53 257 TRP D CA 1
ATOM 19489 C C . TRP D 1 257 ? 3.921 30.014 61.585 1.00 49.69 257 TRP D C 1
ATOM 19490 O O . TRP D 1 257 ? 4.025 29.175 60.691 1.00 48.03 257 TRP D O 1
ATOM 19511 N N . LEU D 1 258 ? 3.097 29.858 62.605 1.00 46.13 258 LEU D N 1
ATOM 19512 C CA . LEU D 1 258 ? 2.361 28.622 62.831 1.00 51.67 258 LEU D CA 1
ATOM 19513 C C . LEU D 1 258 ? 1.241 28.442 61.817 1.00 58.02 258 LEU D C 1
ATOM 19514 O O . LEU D 1 258 ? 0.960 27.320 61.388 1.00 57.80 258 LEU D O 1
ATOM 19530 N N . ARG D 1 259 ? 0.585 29.534 61.422 0.94 49.36 259 ARG D N 1
ATOM 19531 C CA . ARG D 1 259 ? -0.402 29.444 60.358 0.80 58.66 259 ARG D CA 1
ATOM 19532 C C . ARG D 1 259 ? 0.243 28.949 59.080 1.00 54.59 259 ARG D C 1
ATOM 19533 O O . ARG D 1 259 ? -0.262 28.024 58.434 1.00 49.97 259 ARG D O 1
ATOM 19554 N N . HIS D 1 260 ? 1.370 29.562 58.696 1.00 55.81 260 HIS D N 1
ATOM 19555 C CA . HIS D 1 260 ? 2.053 29.156 57.474 1.00 49.90 260 HIS D CA 1
ATOM 19556 C C . HIS D 1 260 ? 2.464 27.684 57.528 1.00 45.01 260 HIS D C 1
ATOM 19557 O O . HIS D 1 260 ? 2.471 27.004 56.498 1.00 49.70 260 HIS D O 1
ATOM 19571 N N . GLY D 1 261 ? 2.771 27.162 58.714 1.00 52.03 261 GLY D N 1
ATOM 19572 C CA . GLY D 1 261 ? 3.182 25.770 58.837 1.00 49.75 261 GLY D CA 1
ATOM 19573 C C . GLY D 1 261 ? 2.034 24.764 58.812 1.00 44.14 261 GLY D C 1
ATOM 19574 O O . GLY D 1 261 ? 2.165 23.691 58.215 1.00 42.17 261 GLY D O 1
ATOM 19578 N N . ASN D 1 262 ? 0.923 25.096 59.487 1.00 51.89 262 ASN D N 1
ATOM 19579 C CA . ASN D 1 262 ? -0.304 24.301 59.376 1.00 52.55 262 ASN D CA 1
ATOM 19580 C C . ASN D 1 262 ? -0.754 24.235 57.931 1.00 37.60 262 ASN D C 1
ATOM 19581 O O . ASN D 1 262 ? -1.060 23.153 57.423 1.00 40.28 262 ASN D O 1
ATOM 19592 N N . HIS D 1 263 ? -0.652 25.357 57.211 1.00 48.20 263 HIS D N 1
ATOM 19593 C CA . HIS D 1 263 ? -0.995 25.343 55.790 1.00 52.93 263 HIS D CA 1
ATOM 19594 C C . HIS D 1 263 ? -0.163 24.300 55.068 1.00 52.57 263 HIS D C 1
ATOM 19595 O O . HIS D 1 263 ? -0.706 23.369 54.470 1.00 52.08 263 HIS D O 1
ATOM 19609 N N . ALA D 1 264 ? 1.169 24.407 55.159 1.00 51.66 264 ALA D N 1
ATOM 19610 C CA . ALA D 1 264 ? 2.009 23.474 54.421 1.00 48.89 264 ALA D CA 1
ATOM 19611 C C . ALA D 1 264 ? 1.760 22.045 54.859 1.00 40.08 264 ALA D C 1
ATOM 19612 O O . ALA D 1 264 ? 1.882 21.118 54.049 1.00 36.81 264 ALA D O 1
ATOM 19619 N N . ASN D 1 265 ? 1.471 21.833 56.148 1.00 42.66 265 ASN D N 1
ATOM 19620 C CA . ASN D 1 265 ? 1.191 20.478 56.608 1.00 35.86 265 ASN D CA 1
ATOM 19621 C C . ASN D 1 265 ? -0.136 19.966 56.030 1.00 55.29 265 ASN D C 1
ATOM 19622 O O . ASN D 1 265 ? -0.242 18.798 55.627 1.00 46.57 265 ASN D O 1
ATOM 19633 N N . HIS D 1 266 ? -1.167 20.828 56.008 1.00 45.74 266 HIS D N 1
ATOM 19634 C CA . HIS D 1 266 ? -2.484 20.394 55.571 1.00 46.83 266 HIS D CA 1
ATOM 19635 C C . HIS D 1 266 ? -2.457 20.044 54.096 1.00 44.05 266 HIS D C 1
ATOM 19636 O O . HIS D 1 266 ? -2.982 19.001 53.698 1.00 46.12 266 HIS D O 1
ATOM 19650 N N . CYS D 1 267 ? -1.763 20.845 53.280 1.00 41.77 267 CYS D N 1
ATOM 19651 C CA . CYS D 1 267 ? -1.626 20.483 51.873 1.00 43.77 267 CYS D CA 1
ATOM 19652 C C . CYS D 1 267 ? -0.968 19.123 51.720 1.00 56.37 267 CYS D C 1
ATOM 19653 O O . CYS D 1 267 ? -1.336 18.357 50.827 1.00 53.99 267 CYS D O 1
ATOM 19661 N N . ALA D 1 268 ? 0.005 18.792 52.584 1.00 49.44 268 ALA D N 1
ATOM 19662 C CA . ALA D 1 268 ? 0.712 17.529 52.417 1.00 48.69 268 ALA D CA 1
ATOM 19663 C C . ALA D 1 268 ? -0.131 16.364 52.917 1.00 47.25 268 ALA D C 1
ATOM 19664 O O . ALA D 1 268 ? -0.091 15.262 52.349 1.00 41.24 268 ALA D O 1
ATOM 19671 N N . GLN D 1 269 ? -0.874 16.594 53.996 1.00 46.70 269 GLN D N 1
ATOM 19672 C CA . GLN D 1 269 ? -1.826 15.605 54.487 1.00 53.46 269 GLN D CA 1
ATOM 19673 C C . GLN D 1 269 ? -2.933 15.364 53.470 1.00 55.94 269 GLN D C 1
ATOM 19674 O O . GLN D 1 269 ? -3.445 14.250 53.362 1.00 45.45 269 GLN D O 1
ATOM 19688 N N . LEU D 1 270 ? -3.348 16.417 52.759 1.00 53.01 270 LEU D N 1
ATOM 19689 C CA . LEU D 1 270 ? -4.334 16.264 51.697 1.00 58.37 270 LEU D CA 1
ATOM 19690 C C . LEU D 1 270 ? -3.779 15.389 50.586 1.00 59.35 270 LEU D C 1
ATOM 19691 O O . LEU D 1 270 ? -4.444 14.454 50.121 1.00 50.50 270 LEU D O 1
ATOM 19707 N N . LEU D 1 271 ? -2.548 15.677 50.156 1.00 50.99 271 LEU D N 1
ATOM 19708 C CA . LEU D 1 271 ? -1.990 14.966 49.022 1.00 49.65 271 LEU D CA 1
ATOM 19709 C C . LEU D 1 271 ? -1.906 13.494 49.320 1.00 57.77 271 LEU D C 1
ATOM 19710 O O . LEU D 1 271 ? -2.095 12.675 48.424 1.00 58.00 271 LEU D O 1
ATOM 19726 N N . ALA D 1 272 ? -1.647 13.135 50.577 1.00 61.44 272 ALA D N 1
ATOM 19727 C CA . ALA D 1 272 ? -1.486 11.723 50.898 1.00 68.11 272 ALA D CA 1
ATOM 19728 C C . ALA D 1 272 ? -2.840 11.053 51.008 1.00 54.60 272 ALA D C 1
ATOM 19729 O O . ALA D 1 272 ? -3.017 9.941 50.510 1.00 55.20 272 ALA D O 1
ATOM 19736 N N . LEU D 1 273 ? -3.787 11.738 51.654 1.00 60.38 273 LEU D N 1
ATOM 19737 C CA . LEU D 1 273 ? -5.171 11.279 51.718 1.00 62.94 273 LEU D CA 1
ATOM 19738 C C . LEU D 1 273 ? -5.716 10.975 50.330 1.00 58.64 273 LEU D C 1
ATOM 19739 O O . LEU D 1 273 ? -6.375 9.957 50.129 1.00 69.93 273 LEU D O 1
ATOM 19755 N N . LEU D 1 274 ? -5.424 11.829 49.353 1.00 53.57 274 LEU D N 1
ATOM 19756 C CA . LEU D 1 274 ? -5.984 11.653 48.020 1.00 60.22 274 LEU D CA 1
ATOM 19757 C C . LEU D 1 274 ? -5.443 10.424 47.302 1.00 76.40 274 LEU D C 1
ATOM 19758 O O . LEU D 1 274 ? -6.131 9.892 46.419 1.00 82.35 274 LEU D O 1
ATOM 19774 N N . VAL D 1 275 ? -4.233 9.962 47.629 1.00 67.79 275 VAL D N 1
ATOM 19775 C CA . VAL D 1 275 ? -3.577 8.934 46.824 1.00 77.24 275 VAL D CA 1
ATOM 19776 C C . VAL D 1 275 ? -3.218 7.687 47.610 1.00 77.09 275 VAL D C 1
ATOM 19777 O O . VAL D 1 275 ? -2.568 6.804 47.059 1.00 78.81 275 VAL D O 1
ATOM 19790 N N . SER D 1 276 ? -3.608 7.584 48.873 1.00 84.03 276 SER D N 1
ATOM 19791 C CA . SER D 1 276 ? -3.085 6.515 49.716 1.00 88.44 276 SER D CA 1
ATOM 19792 C C . SER D 1 276 ? -3.729 5.171 49.415 1.00 92.75 276 SER D C 1
ATOM 19793 O O . SER D 1 276 ? -3.070 4.128 49.528 1.00 94.48 276 SER D O 1
ATOM 19801 N N . ASP D 1 277 ? -5.010 5.176 49.056 1.00 91.75 277 ASP D N 1
ATOM 19802 C CA . ASP D 1 277 ? -5.733 3.953 48.747 1.00 92.42 277 ASP D CA 1
ATOM 19803 C C . ASP D 1 277 ? -5.472 3.457 47.333 1.00 92.57 277 ASP D C 1
ATOM 19804 O O . ASP D 1 277 ? -6.143 2.520 46.898 1.00 99.20 277 ASP D O 1
ATOM 19813 N N . LEU D 1 278 ? -4.542 4.069 46.598 1.00 86.26 278 LEU D N 1
ATOM 19814 C CA . LEU D 1 278 ? -4.181 3.558 45.288 1.00 82.03 278 LEU D CA 1
ATOM 19815 C C . LEU D 1 278 ? -3.325 2.298 45.427 1.00 97.18 278 LEU D C 1
ATOM 19816 O O . LEU D 1 278 ? -2.588 2.142 46.410 1.00 94.45 278 LEU D O 1
ATOM 19832 N N . PRO D 1 279 ? -3.400 1.385 44.435 0.93 100.28 279 PRO D N 1
ATOM 19833 C CA . PRO D 1 279 ? -2.802 0.054 44.597 0.93 98.12 279 PRO D CA 1
ATOM 19834 C C . PRO D 1 279 ? -1.283 0.010 44.502 0.93 97.17 279 PRO D C 1
ATOM 19835 O O . PRO D 1 279 ? -0.634 -0.682 45.296 0.93 94.90 279 PRO D O 1
ATOM 19846 N N . GLY D 1 280 ? -0.700 0.710 43.535 0.97 92.16 280 GLY D N 1
ATOM 19847 C CA . GLY D 1 280 ? 0.743 0.639 43.374 0.97 100.15 280 GLY D CA 1
ATOM 19848 C C . GLY D 1 280 ? 1.535 1.640 44.203 0.97 96.29 280 GLY D C 1
ATOM 19849 O O . GLY D 1 280 ? 2.731 1.844 43.959 0.97 91.22 280 GLY D O 1
ATOM 19853 N N . VAL D 1 281 ? 0.890 2.259 45.192 1.00 89.71 281 VAL D N 1
ATOM 19854 C CA . VAL D 1 281 ? 1.428 3.431 45.871 1.00 85.61 281 VAL D CA 1
ATOM 19855 C C . VAL D 1 281 ? 1.397 3.177 47.366 1.00 79.60 281 VAL D C 1
ATOM 19856 O O . VAL D 1 281 ? 0.333 2.895 47.931 1.00 88.34 281 VAL D O 1
ATOM 19869 N N . GLU D 1 282 ? 2.557 3.303 48.006 1.00 84.37 282 GLU D N 1
ATOM 19870 C CA . GLU D 1 282 ? 2.687 3.098 49.439 1.00 89.93 282 GLU D CA 1
ATOM 19871 C C . GLU D 1 282 ? 3.332 4.317 50.085 1.00 71.17 282 GLU D C 1
ATOM 19872 O O . GLU D 1 282 ? 4.257 4.923 49.535 1.00 62.66 282 GLU D O 1
ATOM 19884 N N . LEU D 1 283 ? 2.827 4.662 51.259 1.00 66.40 283 LEU D N 1
ATOM 19885 C CA . LEU D 1 283 ? 3.292 5.813 52.009 1.00 66.21 283 LEU D CA 1
ATOM 19886 C C . LEU D 1 283 ? 4.464 5.344 52.853 1.00 57.14 283 LEU D C 1
ATOM 19887 O O . LEU D 1 283 ? 4.272 4.564 53.788 1.00 67.75 283 LEU D O 1
ATOM 19903 N N . MET D 1 284 ? 5.675 5.823 52.529 1.00 64.58 284 MET D N 1
ATOM 19904 C CA . MET D 1 284 ? 6.891 5.351 53.215 1.00 63.52 284 MET D CA 1
ATOM 19905 C C . MET D 1 284 ? 6.993 5.858 54.651 1.00 59.19 284 MET D C 1
ATOM 19906 O O . MET D 1 284 ? 7.609 5.194 55.496 1.00 55.78 284 MET D O 1
ATOM 19920 N N . PHE D 1 285 ? 6.461 7.042 54.945 1.00 50.76 285 PHE D N 1
ATOM 19921 C CA . PHE D 1 285 ? 6.523 7.547 56.301 1.00 49.04 285 PHE D CA 1
ATOM 19922 C C . PHE D 1 285 ? 5.217 8.251 56.600 1.00 47.27 285 PHE D C 1
ATOM 19923 O O . PHE D 1 285 ? 4.590 8.804 55.693 1.00 50.47 285 PHE D O 1
ATOM 19940 N N . PRO D 1 286 ? 4.823 8.316 57.869 1.00 45.23 286 PRO D N 1
ATOM 19941 C CA . PRO D 1 286 ? 3.671 9.139 58.239 1.00 41.89 286 PRO D CA 1
ATOM 19942 C C . PRO D 1 286 ? 3.898 10.603 57.897 1.00 52.91 286 PRO D C 1
ATOM 19943 O O . PRO D 1 286 ? 4.981 11.153 58.114 1.00 55.13 286 PRO D O 1
ATOM 19954 N N . VAL D 1 287 ? 2.839 11.244 57.397 1.00 46.23 287 VAL D N 1
ATOM 19955 C CA . VAL D 1 287 ? 2.899 12.638 56.990 1.00 48.95 287 VAL D CA 1
ATOM 19956 C C . VAL D 1 287 ? 2.789 13.521 58.213 1.00 53.67 287 VAL D C 1
ATOM 19957 O O . VAL D 1 287 ? 1.696 13.966 58.574 1.00 44.03 287 VAL D O 1
ATOM 19970 N N . GLU D 1 288 ? 3.929 13.794 58.856 1.00 51.28 288 GLU D N 1
ATOM 19971 C CA . GLU D 1 288 ? 3.911 14.552 60.091 1.00 43.40 288 GLU D CA 1
ATOM 19972 C C . GLU D 1 288 ? 4.434 15.951 59.900 1.00 42.90 288 GLU D C 1
ATOM 19973 O O . GLU D 1 288 ? 4.397 16.740 60.837 1.00 41.07 288 GLU D O 1
ATOM 19985 N N . ALA D 1 289 ? 4.817 16.306 58.683 1.00 42.41 289 ALA D N 1
ATOM 19986 C CA . ALA D 1 289 ? 5.102 17.700 58.406 1.00 53.19 289 ALA D CA 1
ATOM 19987 C C . ALA D 1 289 ? 4.566 18.062 57.018 1.00 46.53 289 ALA D C 1
ATOM 19988 O O . ALA D 1 289 ? 3.374 17.891 56.749 1.00 43.77 289 ALA D O 1
ATOM 19995 N N . ASN D 1 290 ? 5.423 18.576 56.141 1.00 44.69 290 ASN D N 1
ATOM 19996 C CA . ASN D 1 290 ? 5.008 19.126 54.859 1.00 37.63 290 ASN D CA 1
ATOM 19997 C C . ASN D 1 290 ? 5.553 18.335 53.696 1.00 40.95 290 ASN D C 1
ATOM 19998 O O . ASN D 1 290 ? 5.673 18.856 52.587 1.00 48.75 290 ASN D O 1
ATOM 20009 N N . GLY D 1 291 ? 5.878 17.079 53.918 1.00 44.55 291 GLY D N 1
ATOM 20010 C CA . GLY D 1 291 ? 6.397 16.256 52.856 1.00 45.38 291 GLY D CA 1
ATOM 20011 C C . GLY D 1 291 ? 5.621 14.968 52.771 1.00 43.17 291 GLY D C 1
ATOM 20012 O O . GLY D 1 291 ? 5.159 14.427 53.777 1.00 43.16 291 GLY D O 1
ATOM 20016 N N . VAL D 1 292 ? 5.535 14.457 51.551 1.00 39.80 292 VAL D N 1
ATOM 20017 C CA . VAL D 1 292 ? 4.915 13.168 51.289 1.00 52.23 292 VAL D CA 1
ATOM 20018 C C . VAL D 1 292 ? 5.939 12.284 50.585 1.00 44.04 292 VAL D C 1
ATOM 20019 O O . VAL D 1 292 ? 6.478 12.660 49.532 1.00 44.41 292 VAL D O 1
ATOM 20032 N N . PHE D 1 293 ? 6.196 11.103 51.161 1.00 45.94 293 PHE D N 1
ATOM 20033 C CA . PHE D 1 293 ? 7.172 10.155 50.626 1.00 59.12 293 PHE D CA 1
ATOM 20034 C C . PHE D 1 293 ? 6.412 8.928 50.125 1.00 57.71 293 PHE D C 1
ATOM 20035 O O . PHE D 1 293 ? 5.845 8.159 50.921 1.00 49.95 293 PHE D O 1
ATOM 20052 N N . LEU D 1 294 ? 6.401 8.756 48.807 1.00 52.34 294 LEU D N 1
ATOM 20053 C CA . LEU D 1 294 ? 5.611 7.711 48.158 1.00 72.99 294 LEU D CA 1
ATOM 20054 C C . LEU D 1 294 ? 6.498 6.733 47.408 1.00 67.84 294 LEU D C 1
ATOM 20055 O O . LEU D 1 294 ? 7.216 7.125 46.483 1.00 59.32 294 LEU D O 1
ATOM 20071 N N . GLN D 1 295 ? 6.393 5.459 47.769 1.00 74.62 295 GLN D N 1
ATOM 20072 C CA . GLN D 1 295 ? 6.857 4.387 46.899 1.00 80.60 295 GLN D CA 1
ATOM 20073 C C . GLN D 1 295 ? 5.783 4.139 45.856 1.00 80.19 295 GLN D C 1
ATOM 20074 O O . GLN D 1 295 ? 4.672 3.723 46.192 1.00 75.90 295 GLN D O 1
ATOM 20088 N N . MET D 1 296 ? 6.105 4.428 44.601 1.00 78.52 296 MET D N 1
ATOM 20089 C CA . MET D 1 296 ? 5.284 4.047 43.464 1.00 85.41 296 MET D CA 1
ATOM 20090 C C . MET D 1 296 ? 6.207 3.574 42.345 1.00 89.01 296 MET D C 1
ATOM 20091 O O . MET D 1 296 ? 7.423 3.765 42.427 1.00 93.30 296 MET D O 1
ATOM 20105 N N . PRO D 1 297 ? 5.681 2.951 41.297 0.78 97.33 297 PRO D N 1
ATOM 20106 C CA . PRO D 1 297 ? 6.551 2.396 40.253 0.93 98.78 297 PRO D CA 1
ATOM 20107 C C . PRO D 1 297 ? 7.118 3.447 39.309 1.00 101.61 297 PRO D C 1
ATOM 20108 O O . PRO D 1 297 ? 6.491 4.474 39.040 1.00 94.45 297 PRO D O 1
ATOM 20119 N N . GLU D 1 298 ? 8.302 3.130 38.755 1.00 101.25 298 GLU D N 1
ATOM 20120 C CA . GLU D 1 298 ? 9.066 3.992 37.848 1.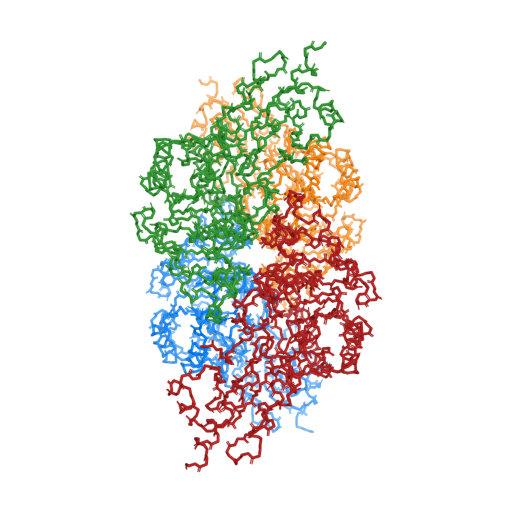00 100.93 298 GLU D CA 1
ATOM 20121 C C . GLU D 1 298 ? 8.236 4.752 36.811 1.00 103.94 298 GLU D C 1
ATOM 20122 O O . GLU D 1 298 ? 8.782 5.539 36.033 1.00 102.61 298 GLU D O 1
ATOM 20134 N N . HIS D 1 299 ? 6.933 4.493 36.733 1.00 103.26 299 HIS D N 1
ATOM 20135 C CA . HIS D 1 299 ? 6.004 5.406 36.058 1.00 97.62 299 HIS D CA 1
ATOM 20136 C C . HIS D 1 299 ? 5.876 6.766 36.769 1.00 100.98 299 HIS D C 1
ATOM 20137 O O . HIS D 1 299 ? 4.998 7.595 36.462 1.00 89.23 299 HIS D O 1
ATOM 20151 N N . ALA D 1 300 ? 6.730 6.998 37.771 1.00 90.63 300 ALA D N 1
ATOM 20152 C CA . ALA D 1 300 ? 6.998 8.356 38.200 1.00 82.01 300 ALA D CA 1
ATOM 20153 C C . ALA D 1 300 ? 7.435 9.223 37.023 1.00 89.07 300 ALA D C 1
ATOM 20154 O O . ALA D 1 300 ? 7.368 10.452 37.114 1.00 94.21 300 ALA D O 1
ATOM 20161 N N . ILE D 1 301 ? 7.872 8.611 35.913 1.00 83.50 301 ILE D N 1
ATOM 20162 C CA . ILE D 1 301 ? 8.311 9.366 34.739 1.00 80.82 301 ILE D CA 1
ATOM 20163 C C . ILE D 1 301 ? 7.124 10.031 34.054 1.00 88.68 301 ILE D C 1
ATOM 20164 O O . ILE D 1 301 ? 7.257 11.106 33.441 1.00 76.94 301 ILE D O 1
ATOM 20180 N N . GLU D 1 302 ? 5.955 9.388 34.117 1.00 86.47 302 GLU D N 1
ATOM 20181 C CA . GLU D 1 302 ? 4.745 9.984 33.567 1.00 86.04 302 GLU D CA 1
ATOM 20182 C C . GLU D 1 302 ? 4.268 11.166 34.417 1.00 85.42 302 GLU D C 1
ATOM 20183 O O . GLU D 1 302 ? 3.735 12.144 33.879 1.00 77.71 302 GLU D O 1
ATOM 20195 N N . ALA D 1 303 ? 4.449 11.115 35.744 1.00 85.28 303 ALA D N 1
ATOM 20196 C CA . ALA D 1 303 ? 4.248 12.337 36.521 1.00 78.71 303 ALA D CA 1
ATOM 20197 C C . ALA D 1 303 ? 5.338 13.351 36.184 1.00 81.40 303 ALA D C 1
ATOM 20198 O O . ALA D 1 303 ? 5.039 14.481 35.776 1.00 78.79 303 ALA D O 1
ATOM 20205 N N . LEU D 1 304 ? 6.613 12.932 36.266 1.00 82.25 304 LEU D N 1
ATOM 20206 C CA . LEU D 1 304 ? 7.761 13.847 36.224 1.00 86.55 304 LEU D CA 1
ATOM 20207 C C . LEU D 1 304 ? 7.817 14.531 34.861 1.00 83.85 304 LEU D C 1
ATOM 20208 O O . LEU D 1 304 ? 6.781 14.887 34.285 1.00 83.93 304 LEU D O 1
ATOM 20224 N N . ARG D 1 305 ? 9.034 14.713 34.353 1.00 94.03 305 ARG D N 1
ATOM 20225 C CA . ARG D 1 305 ? 9.361 15.296 33.050 1.00 98.74 305 ARG D CA 1
ATOM 20226 C C . ARG D 1 305 ? 8.164 15.375 32.110 1.00 103.02 305 ARG D C 1
ATOM 20227 O O . ARG D 1 305 ? 7.996 16.372 31.388 1.00 101.07 305 ARG D O 1
ATOM 20248 N N . ALA D 1 306 ? 7.329 14.328 32.130 1.00 96.35 306 ALA D N 1
ATOM 20249 C CA . ALA D 1 306 ? 6.171 14.216 31.261 1.00 81.84 306 ALA D CA 1
ATOM 20250 C C . ALA D 1 306 ? 5.243 15.412 31.409 1.00 78.84 306 ALA D C 1
ATOM 20251 O O . ALA D 1 306 ? 5.303 16.353 30.611 1.00 78.87 306 ALA D O 1
ATOM 20258 N N . LYS D 1 307 ? 4.394 15.402 32.427 1.00 87.09 307 LYS D N 1
ATOM 20259 C CA . LYS D 1 307 ? 3.419 16.477 32.552 1.00 76.80 307 LYS D CA 1
ATOM 20260 C C . LYS D 1 307 ? 4.005 17.732 33.173 1.00 79.96 307 LYS D C 1
ATOM 20261 O O . LYS D 1 307 ? 3.272 18.719 33.339 1.00 72.69 307 LYS D O 1
ATOM 20280 N N . GLY D 1 308 ? 5.308 17.726 33.484 1.00 84.36 308 GLY D N 1
ATOM 20281 C CA . GLY D 1 308 ? 6.004 18.910 33.967 1.00 76.20 308 GLY D CA 1
ATOM 20282 C C . GLY D 1 308 ? 5.971 19.090 35.463 1.00 76.46 308 GLY D C 1
ATOM 20283 O O . GLY D 1 308 ? 6.236 20.198 35.943 1.00 74.21 308 GLY D O 1
ATOM 20287 N N . TRP D 1 309 ? 5.612 18.046 36.205 1.00 73.07 309 TRP D N 1
ATOM 20288 C CA . TRP D 1 309 ? 5.635 18.088 37.654 1.00 77.80 309 TRP D CA 1
ATOM 20289 C C . TRP D 1 309 ? 7.074 17.998 38.126 1.00 81.94 309 TRP D C 1
ATOM 20290 O O . TRP D 1 309 ? 7.860 17.197 37.607 1.00 77.54 309 TRP D O 1
ATOM 20311 N N . ARG D 1 310 ? 7.427 18.827 39.102 1.00 85.83 310 ARG D N 1
ATOM 20312 C CA . ARG D 1 310 ? 8.778 18.812 39.635 1.00 77.54 310 ARG D CA 1
ATOM 20313 C C . ARG D 1 310 ? 8.771 18.302 41.057 1.00 70.06 310 ARG D C 1
ATOM 20314 O O . ARG D 1 310 ? 7.973 18.747 41.883 1.00 76.46 310 ARG D O 1
ATOM 20335 N N . PHE D 1 311 ? 9.648 17.344 41.315 1.00 67.67 311 PHE D N 1
ATOM 20336 C CA . PHE D 1 311 ? 9.753 16.690 42.607 1.00 79.31 311 PHE D CA 1
ATOM 20337 C C . PHE D 1 311 ? 11.058 15.892 42.632 1.00 73.55 311 PHE D C 1
ATOM 20338 O O . PHE D 1 311 ? 11.604 15.523 41.588 1.00 75.21 311 PHE D O 1
ATOM 20355 N N . TYR D 1 312 ? 11.563 15.662 43.837 1.00 75.15 312 TYR D N 1
ATOM 20356 C CA . TYR D 1 312 ? 12.755 14.851 44.027 1.00 80.76 312 TYR D CA 1
ATOM 20357 C C . TYR D 1 312 ? 12.412 13.370 43.995 1.00 82.72 312 TYR D C 1
ATOM 20358 O O . TYR D 1 312 ? 11.339 12.939 44.439 1.00 78.14 312 TYR D O 1
ATOM 20376 N N . THR D 1 313 ? 13.344 12.589 43.455 1.00 89.09 313 THR D N 1
ATOM 20377 C CA . THR D 1 313 ? 13.222 11.138 43.408 1.00 87.96 313 THR D CA 1
ATOM 20378 C C . THR D 1 313 ? 14.290 10.553 44.328 1.00 87.12 313 THR D C 1
ATOM 20379 O O . THR D 1 313 ? 15.483 10.832 44.157 1.00 86.58 313 THR D O 1
ATOM 20390 N N . PHE D 1 314 ? 13.856 9.800 45.345 1.00 85.61 314 PHE D N 1
ATOM 20391 C CA . PHE D 1 314 ? 14.798 9.097 46.210 1.00 84.12 314 PHE D CA 1
ATOM 20392 C C . PHE D 1 314 ? 15.747 8.235 45.390 1.00 91.36 314 PHE D C 1
ATOM 20393 O O . PHE D 1 314 ? 15.441 7.843 44.255 1.00 92.04 314 PHE D O 1
ATOM 20410 N N . ILE D 1 315 ? 16.911 7.941 45.973 1.00 89.10 315 ILE D N 1
ATOM 20411 C CA . ILE D 1 315 ? 17.866 7.026 45.366 1.00 83.53 315 ILE D CA 1
ATOM 20412 C C . ILE D 1 315 ? 17.276 5.621 45.184 1.00 79.40 315 ILE D C 1
ATOM 20413 O O . ILE D 1 315 ? 17.850 4.801 44.457 1.00 81.67 315 ILE D O 1
ATOM 20429 N N . GLY D 1 316 ? 16.134 5.336 45.813 1.00 80.95 316 GLY D N 1
ATOM 20430 C CA . GLY D 1 316 ? 15.312 4.210 45.390 1.00 71.75 316 GLY D CA 1
ATOM 20431 C C . GLY D 1 316 ? 14.631 4.502 44.057 1.00 83.33 316 GLY D C 1
ATOM 20432 O O . GLY D 1 316 ? 14.069 5.588 43.856 1.00 88.67 316 GLY D O 1
ATOM 20436 N N . SER D 1 317 ? 14.713 3.542 43.122 1.00 79.70 317 SER D N 1
ATOM 20437 C CA . SER D 1 317 ? 13.901 3.587 41.900 1.00 74.86 317 SER D CA 1
ATOM 20438 C C . SER D 1 317 ? 12.430 3.811 42.258 1.00 78.10 317 SER D C 1
ATOM 20439 O O . SER D 1 317 ? 11.874 3.118 43.122 1.00 85.16 317 SER D O 1
ATOM 20447 N N . GLY D 1 318 ? 11.797 4.780 41.597 1.00 84.07 318 GLY D N 1
ATOM 20448 C CA . GLY D 1 318 ? 10.414 5.116 41.943 1.00 77.88 318 GLY D CA 1
ATOM 20449 C C . GLY D 1 318 ? 10.183 5.464 43.405 1.00 74.46 318 GLY D C 1
ATOM 20450 O O . GLY D 1 318 ? 9.166 5.061 43.986 1.00 81.22 318 GLY D O 1
ATOM 20454 N N . GLY D 1 319 ? 11.118 6.183 44.023 1.00 75.93 319 GLY D N 1
ATOM 20455 C CA . GLY D 1 319 ? 10.893 6.775 45.328 1.00 74.93 319 GLY D CA 1
ATOM 20456 C C . GLY D 1 319 ? 10.745 8.268 45.136 1.00 81.05 319 GLY D C 1
ATOM 20457 O O . GLY D 1 319 ? 11.695 8.930 44.710 1.00 86.20 319 GLY D O 1
ATOM 20461 N N . ALA D 1 320 ? 9.563 8.816 45.392 1.00 66.77 320 ALA D N 1
ATOM 20462 C CA . ALA D 1 320 ? 9.325 10.226 45.158 1.00 68.22 320 ALA D CA 1
ATOM 20463 C C . ALA D 1 320 ? 8.950 10.912 46.459 1.00 57.71 320 ALA D C 1
ATOM 20464 O O . ALA D 1 320 ? 8.248 10.343 47.299 1.00 59.33 320 ALA D O 1
ATOM 20471 N N . ARG D 1 321 ? 9.451 12.138 46.611 1.00 56.78 321 ARG D N 1
ATOM 20472 C CA . ARG D 1 321 ? 9.163 12.992 47.749 1.00 68.09 321 ARG D CA 1
ATOM 20473 C C . ARG D 1 321 ? 8.537 14.269 47.228 1.00 56.28 321 ARG D C 1
ATOM 20474 O O . ARG D 1 321 ? 9.098 14.909 46.328 1.00 52.95 321 ARG D O 1
ATOM 20495 N N . PHE D 1 322 ? 7.392 14.637 47.808 1.00 54.95 322 PHE D N 1
ATOM 20496 C CA . PHE D 1 322 ? 6.637 15.829 47.428 1.00 56.43 322 PHE D CA 1
ATOM 20497 C C . PHE D 1 322 ? 6.662 16.783 48.613 1.00 53.67 322 PHE D C 1
ATOM 20498 O O . PHE D 1 322 ? 6.369 16.377 49.746 1.00 50.08 322 PHE D O 1
ATOM 20515 N N . MET D 1 323 ? 7.037 18.033 48.355 1.00 48.46 323 MET D N 1
ATOM 20516 C CA . MET D 1 323 ? 7.214 19.029 49.404 1.00 57.43 323 MET D CA 1
ATOM 20517 C C . MET D 1 323 ? 6.265 20.188 49.187 1.00 55.46 323 MET D C 1
ATOM 20518 O O . MET D 1 323 ? 6.210 20.762 48.094 1.00 51.09 323 MET D O 1
ATOM 20532 N N . CYS D 1 324 ? 5.551 20.536 50.246 1.00 58.11 324 CYS D N 1
ATOM 20533 C CA . CYS D 1 324 ? 4.596 21.629 50.257 1.00 53.07 324 CYS D CA 1
ATOM 20534 C C . CYS D 1 324 ? 5.155 22.756 51.108 1.00 53.99 324 CYS D C 1
ATOM 20535 O O . CYS D 1 324 ? 5.812 22.502 52.116 1.00 50.04 324 CYS D O 1
ATOM 20543 N N . SER D 1 325 ? 4.892 23.987 50.686 1.00 54.55 325 SER D N 1
ATOM 20544 C CA . SER D 1 325 ? 5.422 25.218 51.268 1.00 51.40 325 SER D CA 1
ATOM 20545 C C . SER D 1 325 ? 4.288 26.081 51.830 1.00 47.71 325 SER D C 1
ATOM 20546 O O . SER D 1 325 ? 3.120 25.679 51.856 1.00 54.06 325 SER D O 1
ATOM 20554 N N . TRP D 1 326 ? 4.633 27.290 52.273 1.00 43.37 326 TRP D N 1
ATOM 20555 C CA . TRP D 1 326 ? 3.628 28.190 52.846 1.00 47.80 326 TRP D CA 1
ATOM 20556 C C . TRP D 1 326 ? 2.678 28.709 51.777 1.00 51.98 326 TRP D C 1
ATOM 20557 O O . TRP D 1 326 ? 1.519 29.009 52.071 1.00 45.54 326 TRP D O 1
ATOM 20578 N N . ASP D 1 327 ? 3.159 28.832 50.542 1.00 52.15 327 ASP D N 1
ATOM 20579 C CA . ASP D 1 327 ? 2.389 29.381 49.440 1.00 52.62 327 ASP D CA 1
ATOM 20580 C C . ASP D 1 327 ? 1.902 28.311 48.453 1.00 54.87 327 ASP D C 1
ATOM 20581 O O . ASP D 1 327 ? 1.640 28.621 47.289 1.00 61.99 327 ASP D O 1
ATOM 20590 N N . THR D 1 328 ? 1.753 27.057 48.895 1.00 51.55 328 THR D N 1
ATOM 20591 C CA . THR D 1 328 ? 1.189 25.998 48.056 1.00 56.47 328 THR D CA 1
ATOM 20592 C C . THR D 1 328 ? -0.337 26.108 48.020 1.00 54.31 328 THR D C 1
ATOM 20593 O O . THR D 1 328 ? -0.996 26.051 49.066 1.00 53.36 328 THR D O 1
ATOM 20604 N N . GLU D 1 329 ? -0.900 26.235 46.824 0.95 66.89 329 GLU D N 1
ATOM 20605 C CA . GLU D 1 329 ? -2.354 26.316 46.673 0.95 69.34 329 GLU D CA 1
ATOM 20606 C C . GLU D 1 329 ? -2.933 24.910 46.719 0.95 54.12 329 GLU D C 1
ATOM 20607 O O . GLU D 1 329 ? -2.374 23.982 46.115 0.95 59.35 329 GLU D O 1
ATOM 20619 N N . GLU D 1 330 ? -4.019 24.738 47.487 1.00 58.79 330 GLU D N 1
ATOM 20620 C CA . GLU D 1 330 ? -4.655 23.418 47.590 1.00 61.59 330 GLU D CA 1
ATOM 20621 C C . GLU D 1 330 ? -5.037 22.866 46.218 1.00 60.26 330 GLU D C 1
ATOM 20622 O O . GLU D 1 330 ? -5.067 21.649 46.028 1.00 53.22 330 GLU D O 1
ATOM 20634 N N . GLU D 1 331 ? -5.336 23.732 45.245 0.92 59.69 331 GLU D N 1
ATOM 20635 C CA . GLU D 1 331 ? -5.754 23.211 43.945 0.92 66.62 331 GLU D CA 1
ATOM 20636 C C . GLU D 1 331 ? -4.610 22.505 43.232 0.92 64.05 331 GLU D C 1
ATOM 20637 O O . GLU D 1 331 ? -4.824 21.473 42.584 0.92 58.42 331 GLU D O 1
ATOM 20649 N N . ARG D 1 332 ? -3.392 23.044 43.314 1.00 65.90 332 ARG D N 1
ATOM 20650 C CA . ARG D 1 332 ? -2.259 22.334 42.724 1.00 72.94 332 ARG D CA 1
ATOM 20651 C C . ARG D 1 332 ? -2.078 20.964 43.370 1.00 53.78 332 ARG D C 1
ATOM 20652 O O . ARG D 1 332 ? -1.748 19.993 42.686 1.00 62.23 332 ARG D O 1
ATOM 20673 N N . VAL D 1 333 ? -2.331 20.845 44.668 1.00 55.02 333 VAL D N 1
ATOM 20674 C CA . VAL D 1 333 ? -2.313 19.520 45.285 1.00 50.63 333 VAL D CA 1
ATOM 20675 C C . VAL D 1 333 ? -3.361 18.627 44.633 1.00 64.03 333 VAL D C 1
ATOM 20676 O O . VAL D 1 333 ? -3.044 17.538 44.146 1.00 55.30 333 VAL D O 1
ATOM 20689 N N . ARG D 1 334 ? -4.634 19.076 44.629 1.00 59.47 334 ARG D N 1
ATOM 20690 C CA . ARG D 1 334 ? -5.714 18.231 44.111 1.00 62.50 334 ARG D CA 1
ATOM 20691 C C . ARG D 1 334 ? -5.413 17.834 42.672 1.00 51.96 334 ARG D C 1
ATOM 20692 O O . ARG D 1 334 ? -5.682 16.702 42.254 1.00 59.96 334 ARG D O 1
ATOM 20713 N N . GLU D 1 335 ? -4.798 18.744 41.924 1.00 49.01 335 GLU D N 1
ATOM 20714 C CA . GLU D 1 335 ? -4.326 18.441 40.582 1.00 54.57 335 GLU D CA 1
ATOM 20715 C C . GLU D 1 335 ? -3.270 17.338 40.591 1.00 73.70 335 GLU D C 1
ATOM 20716 O O . GLU D 1 335 ? -3.395 16.342 39.867 1.00 77.33 335 GLU D O 1
ATOM 20728 N N . LEU D 1 336 ? -2.223 17.487 41.415 1.00 64.35 336 LEU D N 1
ATOM 20729 C CA . LEU D 1 336 ? -1.149 16.502 41.397 1.00 70.39 336 LEU D CA 1
ATOM 20730 C C . LEU D 1 336 ? -1.688 15.119 41.731 1.00 65.57 336 LEU D C 1
ATOM 20731 O O . LEU D 1 336 ? -1.284 14.119 41.125 1.00 67.32 336 LEU D O 1
ATOM 20747 N N . ALA D 1 337 ? -2.590 15.044 42.707 1.00 52.56 337 ALA D N 1
ATOM 20748 C CA . ALA D 1 337 ? -3.179 13.767 43.083 1.00 69.04 337 ALA D CA 1
ATOM 20749 C C . ALA D 1 337 ? -4.063 13.219 41.967 1.00 71.03 337 ALA D C 1
ATOM 20750 O O . ALA D 1 337 ? -4.217 11.996 41.833 1.00 67.82 337 ALA D O 1
ATOM 20757 N N . ALA D 1 338 ? -4.648 14.108 41.160 1.00 70.26 338 ALA D N 1
ATOM 20758 C CA . ALA D 1 338 ? -5.499 13.666 40.064 1.00 75.42 338 ALA D CA 1
ATOM 20759 C C . ALA D 1 338 ? -4.668 13.010 38.970 1.00 79.16 338 ALA D C 1
ATOM 20760 O O . ALA D 1 338 ? -5.014 11.924 38.484 1.00 77.07 338 ALA D O 1
ATOM 20767 N N . ASP D 1 339 ? -3.557 13.656 38.579 1.00 75.71 339 ASP D N 1
ATOM 20768 C CA . ASP D 1 339 ? -2.646 13.066 37.597 1.00 71.33 339 ASP D CA 1
ATOM 20769 C C . ASP D 1 339 ? -2.027 11.776 38.108 1.00 79.97 339 ASP D C 1
ATOM 20770 O O . ASP D 1 339 ? -1.750 10.863 37.320 1.00 88.46 339 ASP D O 1
ATOM 20779 N N . ILE D 1 340 ? -1.794 11.669 39.411 1.00 72.97 340 ILE D N 1
ATOM 20780 C CA . ILE D 1 340 ? -1.285 10.401 39.903 1.00 73.71 340 ILE D CA 1
ATOM 20781 C C . ILE D 1 340 ? -2.325 9.315 39.712 1.00 80.03 340 ILE D C 1
ATOM 20782 O O . ILE D 1 340 ? -1.976 8.166 39.423 1.00 78.01 340 ILE D O 1
ATOM 20798 N N . ARG D 1 341 ? -3.614 9.649 39.842 1.00 85.84 341 ARG D N 1
ATOM 20799 C CA . ARG D 1 341 ? -4.653 8.636 39.646 1.00 91.10 341 ARG D CA 1
ATOM 20800 C C . ARG D 1 341 ? -4.742 8.186 38.195 1.00 85.23 341 ARG D C 1
ATOM 20801 O O . ARG D 1 341 ? -4.920 6.994 37.931 1.00 90.91 341 ARG D O 1
ATOM 20822 N N . SER D 1 342 ? -4.663 9.122 37.241 1.00 78.97 342 SER D N 1
ATOM 20823 C CA . SER D 1 342 ? -4.690 8.746 35.825 1.00 81.24 342 SER D CA 1
ATOM 20824 C C . SER D 1 342 ? -3.575 7.762 35.505 1.00 90.48 342 SER D C 1
ATOM 20825 O O . SER D 1 342 ? -3.796 6.721 34.875 1.00 96.55 342 SER D O 1
ATOM 20833 N N . ILE D 1 343 ? -2.362 8.081 35.942 1.00 90.84 343 ILE D N 1
ATOM 20834 C CA . ILE D 1 343 ? -1.206 7.286 35.577 1.00 81.37 343 ILE D CA 1
ATOM 20835 C C . ILE D 1 343 ? -1.265 5.914 36.233 1.00 91.75 343 ILE D C 1
ATOM 20836 O O . ILE D 1 343 ? -0.783 4.929 35.663 1.00 99.29 343 ILE D O 1
ATOM 20852 N N . ILE D 1 344 ? -1.889 5.805 37.401 1.00 89.60 344 ILE D N 1
ATOM 20853 C CA . ILE D 1 344 ? -1.953 4.521 38.095 1.00 95.23 344 ILE D CA 1
ATOM 20854 C C . ILE D 1 344 ? -3.119 3.675 37.589 1.00 102.75 344 ILE D C 1
ATOM 20855 O O . ILE D 1 344 ? -2.942 2.490 37.293 1.00 106.58 344 ILE D O 1
ATOM 20871 N N . THR D 1 345 ? -4.326 4.252 37.473 1.00 103.95 345 THR D N 1
ATOM 20872 C CA . THR D 1 345 ? -5.504 3.461 37.105 1.00 108.89 345 THR D CA 1
ATOM 20873 C C . THR D 1 345 ? -5.371 2.886 35.695 1.00 114.67 345 THR D C 1
ATOM 20874 O O . THR D 1 345 ? -5.433 1.665 35.498 1.00 117.77 345 THR D O 1
ATOM 20885 N N . ALA D 1 346 ? -5.204 3.749 34.699 1.00 107.82 346 ALA D N 1
ATOM 20886 C CA . ALA D 1 346 ? -5.035 3.290 33.330 1.00 109.65 346 ALA D CA 1
ATOM 20887 C C . ALA D 1 346 ? -3.689 2.583 33.171 1.00 104.78 346 ALA D C 1
ATOM 20888 O O . ALA D 1 346 ? -3.611 1.353 33.209 1.00 101.02 346 ALA D O 1
#

Solvent-accessible surface area: 46354 Å² total; per-residue (Å²): 127,64,34,51,4,17,24,4,19,41,0,5,5,0,84,49,0,35,40,5,4,81,130,3,29,146,19,15,44,143,9,70,22,70,15,103,21,17,101,91,0,11,89,64,0,67,102,41,0,101,35,80,3,70,24,35,8,0,2,18,20,14,0,0,3,0,1,0,6,6,29,8,14,60,18,9,5,0,2,0,0,7,99,45,4,46,5,46,28,38,2,1,2,0,5,7,12,7,16,9,0,3,17,22,13,58,3,56,31,98,60,8,21,3,42,42,146,7,0,80,86,11,9,81,110,64,112,105,36,54,65,3,58,10,63,0,0,5,3,16,0,1,2,34,15,4,0,2,2,111,34,81,42,0,114,43,1,12,62,5,1,124,121,41,52,7,32,1,0,0,8,0,21,31,0,5,9,0,4,13,86,49,69,31,32,14,0,73,0,0,82,100,2,17,4,7,0,0,0,1,5,0,17,35,16,0,0,8,14,0,11,0,0,0,0,21,56,120,154,43,4,125,27,2,55,22,34,3,6,3,1,0,0,17,2,13,5,11,11,3,0,0,0,3,2,5,3,1,13,91,95,26,0,6,57,126,22,0,47,60,2,1,100,3,0,62,26,0,6,126,50,0,47,101,14,100,62,4,122,66,59,53,59,25,39,0,3,2,0,20,0,71,16,51,124,112,12,80,60,1,42,148,96,105,45,7,110,14,121,58,106,140,57,67,29,2,3,54,1,8,0,5,42,30,8,99,91,133,51,0,122,78,0,4,54,32,0,89,72,33,26,86,131,158,78,58,5,32,2,20,16,4,14,46,0,4,5,0,84,48,0,36,52,3,5,80,101,5,30,136,38,25,39,139,9,70,24,78,11,114,14,16,94,78,0,14,92,59,0,74,113,41,0,99,42,87,3,53,22,28,8,0,2,15,27,10,0,0,2,0,2,0,5,8,27,6,16,57,19,9,7,0,3,0,0,7,107,52,2,52,5,39,23,38,2,1,3,0,6,6,11,5,16,7,0,3,13,22,13,59,4,65,34,106,56,8,20,4,44,43,119,9,0,81,117,17,3,133,83,32,94,95,42,54,35,2,41,7,62,0,0,3,3,12,0,2,2,39,17,6,0,0,3,84,39,114,65,0,99,43,2,5,44,7,2,144,116,59,50,12,31,1,0,0,10,0,31,36,0,5,10,0,2,15,70,41,67,31,31,13,0,73,0,0,82,93,4,11,3,21,0,0,4,2,9,0,8,42,15,0,1,9,12,1,13,0,0,0,0,31,52,107,160,42,3,126,19,3,57,18,29,2,6,3,1,0,0,16,4,16,2,8,4,7,1,0,0,3,2,1,6,2,12,86,108,26,1,9,56,130,24,0,46,68,3,1,105,6,0,49,34,0,7,129,48,0,48,106,10,106,51,8,107,61,49,46,57,19,16,0,3,2,0,7,0,79,15,69,104,60,14,110,82,1,59,209,32,187,14,8,122,23,98,47,65,133,30,89,29,10,3,49,0,9,0,3,42,36,4,73,85,101,18,0,95,66,0,4,51,32,1,101,70,19,36,98,116,106,25,32,2,14,15,3,16,55,0,5,7,0,86,45,0,33,38,0,6,80,108,5,26,148,49,38,30,138,9,69,22,77,10,110,16,16,106,96,0,10,94,69,0,66,104,43,0,104,43,89,3,55,20,28,7,0,2,16,23,12,0,0,3,1,1,0,5,8,27,8,14,60,20,8,3,0,2,0,0,8,99,51,4,45,5,38,22,35,1,1,2,0,4,5,12,5,15,9,0,3,13,21,10,57,1,55,36,94,63,8,14,4,42,42,134,8,0,127,107,12,1,88,88,36,101,66,35,41,52,3,50,5,63,0,0,5,4,14,0,2,2,33,11,4,0,0,4,80,31,109,71,0,108,42,1,9,49,4,2,140,128,43,51,7,38,2,0,0,6,0,21,32,1,4,11,0,4,15,64,28,88,29,35,13,0,74,0,0,78,100,3,21,3,23,0,0,0,0,4,0,15,44,18,0,0,10,14,1,10,0,0,0,0,31,56,107,156,41,3,125,21,2,54,18,34,3,5,2,1,0,0,16,3,15,1,12,4,5,1,0,0,2,3,1,1,0,14,77,93,24,0,8,57,129,23,0,48,61,4,6,104,0,0,78,30,0,8,134,61,0,29,130,14,94,51,8,124,63,61,50,57,15,21,2,4,1,0,4,0,83,10,58,135,39,22,87,67,1,59,193,52,72,31,2,119,23,111,60,67,130,52,95,21,7,1,41,2,6,0,5,44,34,2,107,81,117,78,0,104,59,0,6,56,39,1,128,61,42,26,77,125,107,22,22,2,16,14,3,14,42,0,5,6,0,87,50,0,32,37,4,6,78,115,5,30,146,50,55,32,143,8,71,21,79,11,113,18,18,102,88,0,10,89,66,0,65,102,40,0,100,39,81,2,67,23,35,10,0,2,13,26,12,0,0,2,1,1,0,6,8,28,10,13,62,16,8,6,0,3,0,0,6,104,52,3,46,4,42,29,36,2,1,3,0,6,7,10,6,18,11,0,3,16,21,18,58,1,59,39,101,62,9,17,5,36,43,123,7,0,63,98,10,3,96,115,33,97,87,39,56,59,2,43,7,62,0,0,4,3,14,0,2,2,37,8,7,0,0,3,85,31,113,67,0,105,42,1,10,64,7,2,127,128,43,48,7,34,1,0,0,8,0,32,42,0,5,12,0,3,13,69,44,66,32,30,16,0,73,0,0,81,96,2,17,4,10,0,0,4,1,7,0,6,44,17,0,1,9,12,1,13,0,0,0,0,28,64,130,152,46,8,124,26,4,59,17,35,4,5,3,2,0,0,18,4,16,2,11,3,6,2,0,0,4,2,4,2,1,11,90,108,21,1,7,60,120,23,0,47,51,5,1,98,0,0,54,33,0,6,133,56,0,58,111,10,118,34,6,130,72,55,42,62,20,14,0,4,3,0,4,1,77,11,70,115,108,10,111,83,4,31,194,66,106,43,20,114,16,104,62,60,148,36,75,11,0,0,47,2,7,0,2,44,32,2,104,80,119,76,0,112,70,1,3,54,29,3,92,59,29,35,98,127

Radius of gyration: 33.27 Å; Cα contacts (8 Å, |Δi|>4): 3278; chains: 4; bounding box: 100×111×63 Å

B-factor: mean 59.17, std 21.2, range [19.67, 213.37]

InterPro domains:
  IPR001597 Aromatic amino acid beta-eliminating lyase/threonine aldolase [PF01212] (7-296)
  IPR015421 Pyridoxal phosphate-dependent transferase, major domain [G3DSA:3.40.640.10] (17-255)
  IPR015422 Pyridoxal phosphate-dependent transferase, small domain [G3DSA:3.90.1150.10] (9-336)
  IPR015424 Pyridoxal phosphate-dependent transferase [SSF53383] (7-343)
  IPR026273 Low specificity L-threonine aldolase, bacteria [PIRSF038940] (6-345)

Sequence (1371 aa):
KSQQFASDNYSGICPEAWAAMEKANHGHDRAYGDDQWTERASEYFRNLFETDCEVFFAFNGTAANSLALASLCQSYHSVICSETAHVETDECGAPEFFSNGSKLLTAASVNGKLTPQSIREVALKRQDIHYPKPRVVTITQATEVGTVYRPDELKAISATCKELGLNLHMDGARFTNACAFLGCSPAELTWKAGVDVLCFGGTKNGMAVGEEAILFFNRRQLAEDFDYRCKQAGQLASKMRFLSAPWVGLLEDGAWLRHGNHANHCAQLLALLVSDLPGVELMFPVEANGVFLQMPEHAIEALRAKGWRFYTFIGSGGARFMCSWDTEEERVRELAADIRSIITADKSQQFASDNYSGICPEAWAAMEKANHGHDRAYGDDQWTERASEYFRNLFETDCEVFFAFNGTAANSLALASLCQSYHSVICSETAHVETDECGAPEFFSNGSKLLTAASVNGKLTPQSIREVALKRQDIHYPKPRVVTITQATEVGTVYRPDELKAISATCKELGLNLHMDGARFTNACAFLGCSPAELTWKAGVDVLCFGGTKNGMAVGEEAILFFNRQLAEDFDYRCKQAGQLASKMRFLSAPWVGLLEDDGAWLRHGNHANHCAQLLALLVSDLPGVELMFPVEANGVFLQMPEHAIEALRAKGWRFYTFIGSGGARFMCSWDTEEERVRELAADIRSIITASQQFASDNYSGICPEAWAAMEKANHGHDRAYGDDQWTERASEYFRNLFETDCEVFFAFNGTAANSLALASLCQSYHSVICSETAHVETDECGAPEFFSNGSKLLTAASVNGKLTPQSIREVALKRQDIHYPKPRVVTITQATEVGTVYRPDELKAISATCKELGLNLHMDGARFTNACAFLGCSPAELTWKAGVDVLCFGGTKNGMAVGEEAILFFNRQLAEDFDYRCKQAGQLASKMRFLSAPWVGLLEDGAWLRHGNHANHCAQLLALLVSDLPGVELMFPVEANGVFLQMPEHAIEALRAKGWRFYTFIGSGGARFMCSWDTEEERVRELAADIRSIITASQQFASDNYSGICPEAWAAMEKANHGHDRAYGDDQWTERASEYFRNLFETDCEVFFAFNGTAANSLALASLCQSYHSVICSETAHVETDECGAPEFFSNGSKLLTAASVNGKLTPQSIREVALKRQDIHYPKPRVVTITQATEVGTVYRPDELKAISATCKELGLNLHMDGARFTNACAFLGCSPAELTWKAGVDVLCFGGTKNGMAVGEEAILFFNRQLAEDFDYRCKQAGQLASKMRFLSAPWVGLLEDGAWLRHGNHANHCAQLLALLVSDLPGVELMFPVEANGVFLQMPEHAIEALRAKGWRFYTFIGSGGARFMCSWDTEEERVRELAADIRSIITA

Nearest PDB structures (foldseek):
  5vye-assembly1_C  TM=9.989E-01  e=6.387E-69  Pseudomonas putida
  7yvr-assembly1_C  TM=9.820E-01  e=2.891E-40  Neptunomonas marina
  1v72-assembly1_A  TM=9.736E-01  e=5.144E-40  Pseudomonas putida
  1lw5-assembly1_B  TM=8.667E-01  e=8.050E-22  Thermotoga maritima
  1jg8-assembly1_C  TM=8.706E-01  e=2.144E-21  Thermotoga maritima

Secondary structure (DSSP, 8-state):
----SS-GGG----HHHHHHHHHHTSS---STT-SHHHHHHHHHHHHHHTS--EEEEESSHHHHHHHHHHHHS-TTEEEEEETT-HHHHSSTTHHHHHHTS--EEEE-EETTEE-HHHHHHHHHT--STTSPEEEEEEEESS-TTS----HHHHHHHHHHHHHTT-EEEEEETTHHHHHHHH---HHHHTGGGT-SEEEEE-GGGT-SS-EEEEESSGGGGTTHHHHHHHTT---TTTHHHHHHHHHHHTTSHHHHHHHHHHHHHHHHHHTTTTSTT-EESS---SSEEEEE--GGGHHHHTTTT---EE-SSSSEEEEE--TT--HHHHHHHHHHHHHHH--/--S--SS-TTS----HHHHHHHHHHTSS---STT-SHHHHHHHHHHHHHHTS--EEEEESSHHHHHHHHHHHTS-TTEEEEEETT-HHHHSSTTHHHHHHTSPPEEEE--BTTB--HHHHHHHHHT--STTSPEEEEEEEESS-TTS----HHHHHHHHHHHHHTT-EEEEEETTHHHHHHHH---HHHHTGGGT--EEEEE-GGGT-SS-EEEEESSGGGGTTHHHHHHHTT---TTTHHHHHHHHHHHTTSHHHHHHHHHHHHHHHHHHHHTTSTT-EESS---SSEEEEE--TTHHHHHHGGG---B--SSTTEEEEE--TT--HHHHHHHHHHHHHHHH-/----S-TTS----HHHHHHHHHHTSS---STT-SHHHHHHHHHHHHHHTS--EEEEESSHHHHHHHHHHHTS-TTEEEEEETT-HHHHSSTTHHHHHHTSPPEEEEPEETTEE-HHHHHHHHTT--STTSPEEEEEEEESS-TTS----HHHHHHHHHHHHHHT-EEEEEETTHHHHHHHSS--HHHHTGGGT-SEEEEE-GGGT-SS-EEEEESSGGGGTTHHHHHHHTT---SSTHHHHHHHHHHHTTSHHHHHHHHHHHHHHHHHHHHTTSTT-EESS---SSEEEEE--TTHHHHHHSS----EE-TTSSEEEEE--TT--HHHHHHHHHHHHHHHH-/---SS-TTS----HHHHHHHHHHTSS---STT-SHHHHHHHHHHHHHHTS--EEEEES-HHHHHHHHHHTTS-TTEEEEE-TT-HHHHSSTTHHHHHHTSPEEEEPPEETTEE-HHHHHHHHHHT-STTSPEEEEEEEESS-TTS----HHHHHHHHHHHHHTT-EEEEEETTHHHHHHHH---TGGGTGGGT--EEEEE-GGGT-SS-EEEEESSGGGGTTHHHHHHHTT---TTTHHHHHHHHHHHSSSHHHHHHHHHHHHHHHHHHHHTT-TT-EESS---SSEEEEE--TTHHIIIIIHT---EEETTTTEEEEE--TT--HHHHHHHHHHHHHHHH-

Foldseek 3Di:
DPFAFAALLVDAFDPLLVVLLVVLPPDDAFFLQRGPLNVLLQVLVCVLLVHNWDKDKFWALLCLVLLLVLLQDAQLAAEEEAPQDCNNPPNVVSNCVLRVHHHYHYFYDDLQDDALVRVVVVQVVAPDSVHHHYAEYEGEAVGPLQHGQDLVRLLRNLVSCVVSNHAYEYEPLVNLQLCLLPVDRPNSVAVVSRHQKYWHHDSSARADTMIMIIGRPVVSCVCSSVSCVVVVTGTRHCSSHRSSSCSCRVPPNSNVLFNVLLVLQVVLCVLACPFPQWHFPHDNSGNKTKIFHDPLVVVVVPPVPHDHDADPDHGITMTGGGSPHDSVVSVVSSVVVVVSSVD/DDPDFFAALLVDAFDPLLVVLVVVLPPDDAAFLQRGPLNVLLQVLVCVQLVHNWDKDKFWALLVLVLLLVLLQDALLAAEEEAPQDCNNPPNVVSNCVLRVHHHYDHFYADQQHDALVRVCVSQVVPPDSVHRHYAEYEHEAVGPLQHHQDLVRLLRNLVSCVVSNHAYEYEPLVNLQLCLLVVDGSNSRDPVSPHQKYWHHDSSARADTMIMIIGRPCVSCVPSSVSCVVVVTGTGSCSSHRSSSCSCRVPPNSNLLFVQLLVLQVVLCVLACPAPQWHFPHDNSGRKTKIFHAQCVVVLCVPVHRDFAAPVDRGITMGGGGSPDDSVVSVVSSVSVRVSRVD/DDAFAALLPDAFDPLLVVLLVVLPPDDAFFQQRGDLNVLLQVLVCVLQVHNWDKDKFWALLVQVLLLVLLQDALLAAEEEAPQDCCNPPNVVSNCVLNVHHHYDHFYADLQWDALVRVCVGQVVDPDSVHRHYAEYEHEAVGPLQHGQDLVRLLRNLVSNVVRNHAYEYEPLVNLQRCLLDVDGPNSRAVVSPHQKYWHHDSSARAVTMIMIIGRPVVSCPCSSVSCVVVVGGGGSCSSHRSSSCSCRVPPVSNVLFNVLLVLQVVLCVLACPAPQWHFPHDNSGRKTKIQHQPCVVVLCVVPNHDFDADPVRSMTMGGGGSPDDSVVSVVSSVSNVVSRPD/DDFFAALLVDAFDDLLVVLLVVLPPDDAAWLQRGPLNVLLQVLVCVQLVHNWDKDKFWALLCQVLLLVLLQDAQLAAEEEAPQDCNNPPNPVSNCVLRVHHYYDHFYDDQQFDALVSVCVRQVVDPDSVHHHYAEYEHEAVGPLQHHDALVRLLRNQVSCVVSNHAYEYEPLPNLQRCLQPVDRNNSRAVVSRHQKYFHHDSSARAPTMTMIIGRPVVSCVCSSVSCVVVVGTGGSCSSHRSSSCSCRVPPNSNVLFNVLLVLQVVLCVLAPPFDQWHFPHDNSGNKTWIQGALCVVCLDPNVPHDFDAPPPRRITMGGGGSPDDSVVSVVSSVSVCVSRVD

Organism: Pseudomonas putida (NCBI:txid303)